Protein AF-A0A9N8WB80-F1 (afdb_monomer)

InterPro domains:
  IPR001650 Helicase, C-terminal domain-like [PF00271] (238-379)
  IPR001650 Helicase, C-terminal domain-like [PS51194] (239-421)
  IPR001650 Helicase, C-terminal domain-like [SM00490] (274-380)
  IPR002464 DNA/RNA helicase, ATP-dependent, DEAH-box type, conserved site [PS00690] (188-197)
  IPR004861 Atypical dual-specificity phosphatase Siw14-like [PF03162] (597-749)
  IPR007502 Helicase-associated domain [SM00847] (441-513)
  IPR020422 Dual specificity protein phosphatase domain [PS50054] (598-754)
  IPR027417 P-loop containing nucleoside triphosphate hydrolase [G3DSA:3.40.50.300] (56-128)
  IPR027417 P-loop containing nucleoside triphosphate hydrolase [G3DSA:3.40.50.300] (129-221)
  IPR027417 P-loop containing nucleoside triphosphate hydrolase [G3DSA:3.40.50.300] (222-401)
  IPR027417 P-loop containing nucleoside triphosphate hydrolase [SSF52540] (81-558)
  IPR029021 Protein-tyrosine phosphatase-like [G3DSA:3.90.190.10] (594-744)
  IPR029021 Protein-tyrosine phosphatase-like [SSF52799] (595-742)
  IPR042035 DEAH helicase, winged-helix domain [G3DSA:1.10.10.2130] (402-448)
  IPR048333 Helicase associated domain (HA2), winged-helix domain [PF04408] (442-470)

pLDDT: mean 77.5, std 18.44, range [23.45, 98.31]

Mean predicted aligned error: 19.96 Å

Solvent-accessible surface area (backbone atoms only — not comparable to full-atom values): 44789 Å² total; per-residue (Å²): 134,86,85,88,86,85,90,89,85,84,90,87,79,89,84,89,86,84,85,85,88,88,87,86,87,85,88,86,81,88,86,83,88,90,83,93,76,93,76,78,87,75,77,95,76,86,53,82,90,52,61,84,69,76,66,74,80,49,81,60,68,92,67,52,92,81,68,73,49,62,67,58,54,48,51,51,72,70,46,66,47,34,62,89,75,76,41,69,63,54,72,67,30,56,56,46,52,59,56,54,65,72,38,74,67,55,79,43,44,52,62,53,50,54,46,56,58,76,34,99,70,74,55,83,44,66,63,68,86,30,58,72,60,34,39,57,51,47,9,49,65,68,69,50,53,65,32,34,49,24,9,33,36,47,96,97,48,76,39,58,46,101,59,43,79,45,75,45,60,46,50,68,48,52,53,54,49,28,54,80,32,80,83,40,82,92,52,97,72,84,80,81,73,74,62,88,70,31,42,56,45,46,42,54,54,38,48,75,62,70,75,87,60,86,62,78,80,65,66,56,50,80,44,58,31,95,56,77,59,90,53,50,65,62,54,47,50,54,49,54,52,49,45,68,75,73,51,78,88,52,16,36,40,36,51,40,60,45,66,74,58,34,55,50,49,49,50,51,53,51,53,53,49,60,53,44,54,76,76,44,93,62,30,45,76,47,76,42,70,42,52,90,92,54,54,69,80,57,52,56,52,69,70,54,80,56,46,66,42,82,44,99,87,46,44,60,22,28,32,36,39,35,22,26,70,74,57,35,64,41,44,66,55,86,60,35,20,36,23,39,38,54,53,56,33,57,41,73,43,35,41,77,90,79,72,46,72,46,75,43,81,39,76,43,17,45,49,53,58,46,39,41,35,52,55,10,17,72,92,44,73,22,35,22,42,33,52,38,25,63,66,43,56,72,72,70,35,44,67,61,67,79,45,37,58,72,28,48,79,41,39,45,52,56,44,43,39,44,63,61,70,46,79,61,73,87,77,50,66,47,86,71,70,54,57,68,69,45,54,50,52,20,52,54,51,33,34,76,70,49,25,20,47,98,90,66,49,74,30,74,56,21,58,56,33,55,71,43,98,48,52,51,56,46,34,72,33,56,94,69,84,85,89,43,80,44,69,53,88,94,42,46,67,63,26,49,62,34,49,57,78,35,60,40,93,91,36,69,70,58,18,50,50,44,49,58,76,68,67,47,71,84,54,20,67,82,39,31,34,37,50,63,48,49,52,49,47,49,56,48,50,58,52,49,50,52,51,33,62,72,66,77,46,87,90,81,76,74,58,84,90,43,87,52,38,72,51,54,53,59,54,55,50,42,79,41,40,65,85,75,41,62,46,76,44,97,87,79,48,75,40,52,75,82,68,83,55,45,54,44,74,79,49,93,60,33,33,37,19,26,62,78,55,81,90,44,47,78,58,51,60,74,60,61,46,42,24,40,39,37,55,35,76,61,82,79,59,67,73,57,51,52,51,32,61,79,62,70,32,44,76,43,81,63,21,76,89,78,95,70,101,79,79,58,98,79,62,78,82,52,71,66,55,42,43,51,52,47,56,54,70,42,34,58,87,38,56,25,27,39,38,24,19,73,63,16,21,67,64,35,26,37,48,51,28,43,49,37,52,67,66,64,52,57,69,67,62,38,49,49,55,32,39,64,51,27,46,101,64,61,56,69,71,50,52,54,45,42,71,65,58,69,60,86,75,50,82,79,54,94,72,45,54,92,92,108

Radius of gyration: 34.64 Å; Cα contacts (8 Å, |Δi|>4): 1004; chains: 1; bounding box: 91×95×87 Å

Secondary structure (DSSP, 8-state):
-------------------------------------------TT--GGGGGG-----TTTT--TT---HHHHHHHHHSSEETTTTEEPPHHHHHHHHHHTTSHHHHTHHHHHHHHHH-S----------BTTHHHHHHHHHT--BTTTEEEEETTEEE--TT-SEEEE-HHHHHHHHTT-TT-TT-S----TTGGG--HHHHHHHHTT----------EEEEE-SS--S-HHHHHHHHHHHHHHHSPS-EEEEE-S-HHHHHHHHHHHHHHHHHHTTTS----EEEEEE-TTS-HHHHGGGGSPPPPPSSTTSPPPEEEEEE-GGGTSSB--TTEEEEEE-SEEEEEEEETTTTEEEEEEEEPPHHHHHHHHTTSSSSS-EEEEESS-HHHHHHTS-SSPPPGGGSS--HHHHHHHHHTT----SS---SSPPPHHHHHHHHHHHHHTTSB-TT-PBPHHHHHHHHSSS-HHHHHH-S-----B---GGGHHHHHHHHHTT--TT-HHHHHHHHHHT--HHHHHTTTB-HHHHHHHHHHHHHHHHHHHHTT-------TTSTTHHHHHHHHHHHHHTTS-EEE-TTS-EEETTT-S--EEEETTEEEES---GGGHHHHHHTT--EEEE--SSPPPHHHHHHHHHTT-EEEE-S--SS-TT--TTSPPPHHHHHHHHHHHT-GGG-SEEEE-TTSSHHHHHHHHHHHHHTT--HHHHHHHHHHHHGGG--HHHHHHHHH--GGGS---SS--TT-

Structure (mmCIF, N/CA/C/O backbone):
data_AF-A0A9N8WB80-F1
#
_entry.id   AF-A0A9N8WB80-F1
#
loop_
_atom_site.group_PDB
_atom_site.id
_atom_site.type_symbol
_atom_site.label_atom_id
_atom_site.label_alt_id
_atom_site.label_comp_id
_atom_site.label_asym_id
_atom_site.label_entity_id
_atom_site.label_seq_id
_atom_site.pdbx_PDB_ins_code
_atom_site.Cartn_x
_atom_site.Cartn_y
_atom_site.Cartn_z
_atom_site.occupancy
_atom_site.B_iso_or_equiv
_atom_site.auth_seq_id
_atom_site.auth_comp_id
_atom_site.auth_asym_id
_atom_site.auth_atom_id
_atom_site.pdbx_PDB_model_num
ATOM 1 N N . MET A 1 1 ? -34.650 8.072 -8.647 1.00 33.09 1 MET A N 1
ATOM 2 C CA . MET A 1 1 ? -33.832 7.498 -9.733 1.00 33.09 1 MET A CA 1
ATOM 3 C C . MET A 1 1 ? -34.695 7.455 -10.973 1.00 33.09 1 MET A C 1
ATOM 5 O O . MET A 1 1 ? -35.777 6.887 -10.904 1.00 33.09 1 MET A O 1
ATOM 9 N N . GLU A 1 2 ? -34.261 8.096 -12.054 1.00 24.20 2 GLU A N 1
ATOM 10 C CA . GLU A 1 2 ? -34.862 7.882 -13.374 1.00 24.20 2 GLU A CA 1
ATOM 11 C C . GLU A 1 2 ? -34.317 6.578 -13.963 1.00 24.20 2 GLU A C 1
ATOM 13 O O . GLU A 1 2 ? -33.147 6.247 -13.772 1.00 24.20 2 GLU A O 1
ATOM 18 N N . VAL A 1 3 ? -35.176 5.827 -14.650 1.00 26.92 3 VAL A N 1
ATOM 19 C CA . VAL A 1 3 ? -34.821 4.548 -15.273 1.00 26.92 3 VAL A CA 1
ATOM 20 C C . VAL A 1 3 ? -34.454 4.798 -16.731 1.00 26.92 3 VAL A C 1
ATOM 22 O O . VAL A 1 3 ? -35.298 5.223 -17.518 1.00 26.92 3 VAL A O 1
ATOM 25 N N . VAL A 1 4 ? -33.210 4.495 -17.105 1.00 28.88 4 VAL A N 1
ATOM 26 C CA . VAL A 1 4 ? -32.782 4.446 -18.510 1.00 28.88 4 VAL A CA 1
ATOM 27 C C . VAL A 1 4 ? -32.771 2.986 -18.958 1.00 28.88 4 VAL A C 1
ATOM 29 O O . VAL A 1 4 ? -31.752 2.309 -18.881 1.00 28.88 4 VAL A O 1
ATOM 32 N N . ASP A 1 5 ? -33.922 2.504 -19.426 1.00 31.73 5 ASP A N 1
ATOM 33 C CA . ASP A 1 5 ? -34.053 1.191 -20.066 1.00 31.73 5 ASP A CA 1
ATOM 34 C C . ASP A 1 5 ? -34.183 1.354 -21.586 1.00 31.73 5 ASP A C 1
ATOM 36 O O . ASP A 1 5 ? -35.222 1.781 -22.100 1.00 31.73 5 ASP A O 1
ATOM 40 N N . LYS A 1 6 ? -33.105 1.024 -22.307 1.00 29.72 6 LYS A N 1
ATOM 41 C CA . LYS A 1 6 ? -33.100 0.787 -23.757 1.00 29.72 6 LYS A CA 1
ATOM 42 C C . LYS A 1 6 ? -32.005 -0.212 -24.130 1.00 29.72 6 LYS A C 1
ATOM 44 O O . LYS A 1 6 ? -30.863 0.195 -24.321 1.00 29.72 6 LYS A O 1
ATOM 49 N N . ASN A 1 7 ? -32.366 -1.488 -24.307 1.00 28.83 7 ASN A N 1
ATOM 50 C CA . ASN A 1 7 ? -32.114 -2.254 -25.549 1.00 28.83 7 ASN A CA 1
ATOM 51 C C . ASN A 1 7 ? -32.386 -3.766 -25.388 1.00 28.83 7 ASN A C 1
ATOM 53 O O . ASN A 1 7 ? -31.471 -4.566 -25.213 1.00 28.83 7 ASN A O 1
ATOM 57 N N . LYS A 1 8 ? -33.641 -4.189 -25.591 1.00 28.98 8 LYS A N 1
ATOM 58 C CA . LYS A 1 8 ? -33.977 -5.571 -25.989 1.00 28.98 8 LYS A CA 1
ATOM 59 C C . LYS A 1 8 ? -35.061 -5.573 -27.067 1.00 28.98 8 LYS A C 1
ATOM 61 O O . LYS A 1 8 ? -36.247 -5.606 -26.756 1.00 28.98 8 LYS A O 1
ATOM 66 N N . LYS A 1 9 ? -34.640 -5.534 -28.338 1.00 29.58 9 LYS A N 1
ATOM 67 C CA . LYS A 1 9 ? -35.410 -5.999 -29.511 1.00 29.58 9 LYS A CA 1
ATOM 68 C C . LYS A 1 9 ? -34.571 -5.914 -30.790 1.00 29.58 9 LYS A C 1
ATOM 70 O O . LYS A 1 9 ? -34.437 -4.834 -31.359 1.00 29.58 9 LYS A O 1
ATOM 75 N N . ARG A 1 10 ? -34.075 -7.060 -31.265 1.00 27.55 10 ARG A N 1
ATOM 76 C CA . ARG A 1 10 ? -33.913 -7.387 -32.694 1.00 27.55 10 ARG A CA 1
ATOM 77 C C . ARG A 1 10 ? -33.537 -8.860 -32.870 1.00 27.55 10 ARG A C 1
ATOM 79 O O . ARG A 1 10 ? -32.869 -9.425 -32.014 1.00 27.55 10 ARG A O 1
ATOM 86 N N . ASN A 1 11 ? -33.963 -9.409 -34.006 1.00 27.09 11 ASN A N 1
ATOM 87 C CA . ASN A 1 11 ? -33.582 -10.702 -34.579 1.00 27.09 11 ASN A CA 1
ATOM 88 C C . ASN A 1 11 ? -34.155 -11.953 -33.887 1.00 27.09 11 ASN A C 1
ATOM 90 O O . ASN A 1 11 ? -33.445 -12.727 -33.254 1.00 27.09 11 ASN A O 1
ATOM 94 N N . ALA A 1 12 ? -35.443 -12.186 -34.136 1.00 24.58 12 ALA A N 1
ATOM 95 C CA . ALA A 1 12 ? -35.989 -13.529 -34.288 1.00 24.58 12 ALA A CA 1
ATOM 96 C C . ALA A 1 12 ? -36.816 -13.545 -35.583 1.00 24.58 12 ALA A C 1
ATOM 98 O O . ALA A 1 12 ? -37.873 -12.924 -35.612 1.00 24.58 12 ALA A O 1
ATOM 99 N N . GLU A 1 13 ? -36.311 -14.186 -36.643 1.00 27.61 13 GLU A N 1
ATOM 100 C CA . GLU A 1 13 ? -37.091 -14.609 -37.819 1.00 27.61 13 GLU A CA 1
ATOM 101 C C . GLU A 1 13 ? -36.256 -15.546 -38.718 1.00 27.61 13 GLU A C 1
ATOM 103 O O . GLU A 1 13 ? -35.090 -15.254 -38.979 1.00 27.61 13 GLU A O 1
ATOM 108 N N . ASN A 1 14 ? -36.897 -16.616 -39.216 1.00 26.03 14 ASN A N 1
ATOM 109 C CA . ASN A 1 14 ? -36.456 -17.573 -40.256 1.00 26.03 14 ASN A CA 1
ATOM 110 C C . ASN A 1 14 ? -35.240 -18.463 -39.878 1.00 26.03 14 ASN A C 1
ATOM 112 O O . ASN A 1 14 ? -34.135 -17.974 -39.681 1.00 26.03 14 ASN A O 1
ATOM 116 N N . TYR A 1 15 ? -35.349 -19.792 -39.766 1.00 24.73 15 TYR A N 1
ATOM 117 C CA . TYR A 1 15 ? -35.899 -20.738 -40.750 1.00 24.73 15 TYR A CA 1
ATOM 118 C C . TYR A 1 15 ? -36.398 -22.046 -40.094 1.00 24.73 15 TYR A C 1
ATOM 120 O O . TYR A 1 15 ? -35.689 -22.633 -39.278 1.00 24.73 15 TYR A O 1
ATOM 128 N N . GLU A 1 16 ? -37.549 -22.557 -40.540 1.00 25.34 16 GLU A N 1
ATOM 129 C CA . GLU A 1 16 ? -37.869 -23.996 -40.526 1.00 25.34 16 GLU A CA 1
ATOM 130 C C . GLU A 1 16 ? -37.507 -24.589 -4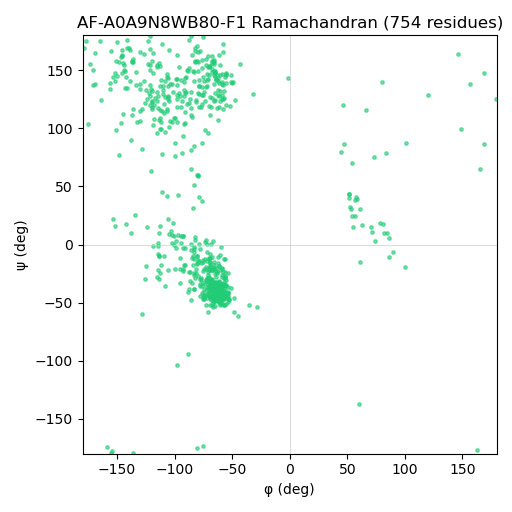1.901 1.00 25.34 16 GLU A C 1
ATOM 132 O O . GLU A 1 16 ? -37.745 -23.909 -42.898 1.00 25.34 16 GLU A O 1
ATOM 137 N N . ASP A 1 17 ? -36.956 -25.813 -41.965 1.00 26.95 17 ASP A N 1
ATOM 138 C CA . ASP A 1 17 ? -37.511 -26.956 -42.735 1.00 26.95 17 ASP A CA 1
ATOM 139 C C . ASP A 1 17 ? -36.653 -28.247 -42.568 1.00 26.95 17 ASP A C 1
ATOM 141 O O . ASP A 1 17 ? -35.505 -28.208 -42.122 1.00 26.95 17 ASP A O 1
ATOM 145 N N . SER A 1 18 ? -37.187 -29.382 -43.036 1.00 25.53 18 SER A N 1
ATOM 146 C CA . SER A 1 18 ? -36.538 -30.667 -43.373 1.00 25.53 18 SER A CA 1
ATOM 147 C C . SER A 1 18 ? -36.254 -31.695 -42.258 1.00 25.53 18 SER A C 1
ATOM 149 O O . SER A 1 18 ? -35.142 -31.947 -41.805 1.00 25.53 18 SER A O 1
ATOM 151 N N . THR A 1 19 ? -37.340 -32.380 -41.906 1.00 26.09 19 THR A N 1
ATOM 152 C CA . THR A 1 19 ? -37.487 -33.842 -41.749 1.00 26.09 19 THR A CA 1
ATOM 153 C C . THR A 1 19 ? -36.302 -34.802 -42.035 1.00 26.09 19 THR A C 1
ATOM 155 O O . THR A 1 19 ? -35.694 -34.762 -43.101 1.00 26.09 19 THR A O 1
ATOM 158 N N . ASP A 1 20 ? -36.247 -35.858 -41.204 1.00 26.88 20 ASP A N 1
ATOM 159 C CA . ASP A 1 20 ? -36.313 -37.301 -41.564 1.00 26.88 20 ASP A CA 1
ATOM 160 C C . ASP A 1 20 ? -35.131 -38.251 -41.208 1.00 26.88 20 ASP A C 1
ATOM 162 O O . ASP A 1 20 ? -33.982 -38.069 -41.592 1.00 26.88 20 ASP A O 1
ATOM 166 N N . LYS A 1 21 ? -35.510 -39.361 -40.547 1.00 26.19 21 LYS A N 1
ATOM 167 C CA . LYS A 1 21 ? -34.873 -40.701 -40.451 1.00 26.19 21 LYS A CA 1
ATOM 168 C C . LYS A 1 21 ? -33.362 -40.855 -40.176 1.00 26.19 21 LYS A C 1
ATOM 170 O O . LYS A 1 21 ? -32.537 -40.797 -41.085 1.00 26.19 21 LYS A O 1
ATOM 175 N N . ARG A 1 22 ? -33.077 -41.533 -39.051 1.00 26.20 22 ARG A N 1
ATOM 176 C CA . ARG A 1 22 ? -32.617 -42.943 -39.105 1.00 26.20 22 ARG A CA 1
ATOM 177 C C . ARG A 1 22 ? -32.988 -43.743 -37.853 1.00 26.20 22 ARG A C 1
ATOM 179 O O . ARG A 1 22 ? -32.952 -43.239 -36.740 1.00 26.20 22 ARG A O 1
ATOM 186 N N . SER A 1 23 ? -33.376 -44.993 -38.084 1.00 25.61 23 SER A N 1
ATOM 187 C CA . SER A 1 23 ? -33.877 -45.962 -37.106 1.00 25.61 23 SER A CA 1
ATOM 188 C C . SER A 1 23 ? -32.850 -47.054 -36.809 1.00 25.61 23 SER A C 1
ATOM 190 O O . SER A 1 23 ? -32.170 -47.487 -37.737 1.00 25.61 23 SER A O 1
ATOM 192 N N . ASN A 1 24 ? -32.815 -47.504 -35.551 1.00 25.25 24 ASN A N 1
ATOM 193 C CA . ASN A 1 24 ? -32.467 -48.835 -35.007 1.00 25.25 24 ASN A CA 1
ATOM 194 C C . ASN A 1 24 ? -32.023 -48.608 -33.543 1.00 25.25 24 ASN A C 1
ATOM 196 O O . ASN A 1 24 ? -31.354 -47.621 -33.266 1.00 25.25 24 ASN A O 1
ATOM 200 N N . GLU A 1 25 ? -32.389 -49.405 -32.541 1.00 25.52 25 GLU A N 1
ATOM 201 C CA . GLU A 1 25 ? -32.952 -50.761 -32.532 1.00 25.52 25 GLU A CA 1
ATOM 202 C C . GLU A 1 25 ? -33.992 -50.914 -31.407 1.00 25.52 25 GLU A C 1
ATOM 204 O O . GLU A 1 25 ? -33.882 -50.298 -30.347 1.00 25.52 25 GLU A O 1
ATOM 209 N N . SER A 1 26 ? -34.994 -51.770 -31.615 1.00 24.38 26 SER A N 1
ATOM 210 C CA . SER A 1 26 ? -35.949 -52.190 -30.587 1.00 24.38 26 SER A CA 1
ATOM 211 C C . SER A 1 26 ? -35.908 -53.711 -30.447 1.00 24.38 26 SER A C 1
ATOM 213 O O . SER A 1 26 ? -36.007 -54.423 -31.444 1.00 24.38 26 SER A O 1
ATOM 215 N N . GLY A 1 27 ? -35.781 -54.238 -29.222 1.00 25.23 27 GLY A N 1
ATOM 216 C CA . GLY A 1 27 ? -35.804 -55.695 -29.067 1.00 25.23 27 GLY A CA 1
ATOM 217 C C . GLY A 1 27 ? -35.328 -56.302 -27.751 1.00 25.23 27 GLY A C 1
ATOM 218 O O . GLY A 1 27 ? -34.404 -57.101 -27.776 1.00 25.23 27 GLY A O 1
ATOM 219 N N . LEU A 1 28 ? -36.026 -56.052 -26.638 1.00 24.36 28 LEU A N 1
ATOM 220 C CA . LEU A 1 28 ? -36.407 -57.144 -25.727 1.00 24.36 28 LEU A CA 1
ATOM 221 C C . LEU A 1 28 ? -37.635 -56.730 -24.899 1.00 24.36 28 LEU A C 1
ATOM 223 O O . LEU A 1 28 ? -37.712 -55.608 -24.405 1.00 24.36 28 LEU A O 1
ATOM 227 N N . LEU A 1 29 ? -38.630 -57.614 -24.796 1.00 25.58 29 LEU A N 1
ATOM 228 C CA . LEU A 1 29 ? -39.949 -57.312 -24.227 1.00 25.58 29 LEU A CA 1
ATOM 229 C C . LEU A 1 29 ? -40.533 -58.588 -23.594 1.00 25.58 29 LEU A C 1
ATOM 231 O O . LEU A 1 29 ? -40.400 -59.657 -24.188 1.00 25.58 29 LEU A O 1
ATOM 235 N N . LYS A 1 30 ? -41.276 -58.430 -22.482 1.00 26.89 30 LYS A N 1
ATOM 236 C CA . LYS A 1 30 ? -41.971 -59.466 -21.667 1.00 26.89 30 LYS A CA 1
ATOM 237 C C . LYS A 1 30 ? -41.018 -60.210 -20.708 1.00 26.89 30 LYS A C 1
ATOM 239 O O . LYS A 1 30 ? -39.894 -60.503 -21.084 1.00 26.89 30 LYS A O 1
ATOM 244 N N . SER A 1 31 ? -41.378 -60.531 -19.462 1.00 24.33 31 SER A N 1
ATOM 245 C CA . SER A 1 31 ? -42.660 -60.513 -18.713 1.00 24.33 31 SER A CA 1
ATOM 246 C C . SER A 1 31 ? -42.386 -60.157 -17.222 1.00 24.33 31 SER A C 1
ATOM 248 O O . SER A 1 31 ? -41.225 -60.148 -16.835 1.00 24.33 31 SER A O 1
ATOM 250 N N . ASN A 1 32 ? -43.305 -59.824 -16.302 1.00 23.45 32 ASN A N 1
ATOM 251 C CA . ASN A 1 32 ? -44.736 -60.112 -16.098 1.00 23.45 32 ASN A CA 1
ATOM 252 C C . ASN A 1 32 ? -45.476 -58.906 -15.463 1.00 23.45 32 ASN A C 1
ATOM 254 O O . ASN A 1 32 ? -44.851 -58.034 -14.864 1.00 23.45 32 ASN A O 1
ATOM 258 N N . GLN A 1 33 ? -46.812 -58.900 -15.544 1.00 25.27 33 GLN A N 1
ATOM 259 C CA . GLN A 1 33 ? -47.696 -58.050 -14.726 1.00 25.27 33 GLN A CA 1
ATOM 260 C C . GLN A 1 33 ? -48.046 -58.724 -13.376 1.00 25.27 33 GLN A C 1
ATOM 262 O O . GLN A 1 33 ? -47.715 -59.885 -13.174 1.00 25.27 33 GLN A O 1
ATOM 267 N N . GLU A 1 34 ? -48.787 -57.983 -12.534 1.00 26.69 34 GLU A N 1
ATOM 268 C CA . GLU A 1 34 ? -49.535 -58.388 -11.316 1.00 26.69 34 GLU A CA 1
ATOM 269 C C . GLU A 1 34 ? -48.891 -58.109 -9.941 1.00 26.69 34 GLU A C 1
ATOM 271 O O . GLU A 1 34 ? -48.286 -58.969 -9.314 1.00 26.69 34 GLU A O 1
ATOM 276 N N . HIS A 1 35 ? -49.118 -56.903 -9.399 1.00 26.08 35 HIS A N 1
ATOM 277 C CA . HIS A 1 35 ? -50.126 -56.706 -8.337 1.00 26.08 35 HIS A CA 1
ATOM 278 C C . HIS A 1 35 ? -50.195 -55.246 -7.853 1.00 26.08 35 HIS A C 1
ATOM 280 O O . HIS A 1 35 ? -49.227 -54.668 -7.365 1.00 26.08 35 HIS A O 1
ATOM 286 N N . SER A 1 36 ? -51.399 -54.674 -7.900 1.00 28.56 36 SER A N 1
ATOM 287 C CA . SER A 1 36 ? -51.760 -53.489 -7.119 1.00 28.56 36 SER A CA 1
ATOM 288 C C . SER A 1 36 ? -52.121 -53.904 -5.692 1.00 28.56 36 SER A C 1
ATOM 290 O O . SER A 1 36 ? -53.050 -54.690 -5.524 1.00 28.56 36 SER A O 1
ATOM 292 N N . SER A 1 37 ? -51.462 -53.334 -4.676 1.00 25.30 37 SER A N 1
ATOM 293 C CA . SER A 1 37 ? -52.105 -53.031 -3.385 1.00 25.30 37 SER A CA 1
ATOM 294 C C . SER A 1 37 ? -51.225 -52.179 -2.465 1.00 25.30 37 SER A C 1
ATOM 296 O O . SER A 1 37 ? -50.041 -52.451 -2.283 1.00 25.30 37 SER A O 1
ATOM 298 N N . LYS A 1 38 ? -51.865 -51.194 -1.828 1.00 36.12 38 LYS A N 1
ATOM 299 C CA . LYS A 1 38 ? -51.397 -50.371 -0.699 1.00 36.12 38 LYS A CA 1
ATOM 300 C C . LYS A 1 38 ? -50.439 -51.109 0.260 1.00 36.12 38 LYS A C 1
ATOM 302 O O . LYS A 1 38 ? -50.818 -52.128 0.831 1.00 36.12 38 LYS A O 1
ATOM 307 N N . ARG A 1 39 ? -49.284 -50.510 0.575 1.00 28.06 39 ARG A N 1
ATOM 308 C CA . ARG A 1 39 ? -48.568 -50.756 1.841 1.00 28.06 39 ARG A CA 1
ATOM 309 C C . ARG A 1 39 ? -48.390 -49.450 2.607 1.00 28.06 39 ARG A C 1
ATOM 311 O O . ARG A 1 39 ? -48.162 -48.399 2.018 1.00 28.06 39 ARG A O 1
ATOM 318 N N . GLN A 1 40 ? -48.614 -49.534 3.915 1.00 28.50 40 GLN A N 1
ATOM 319 C CA . GLN A 1 40 ? -48.755 -48.386 4.805 1.00 28.50 40 GLN A CA 1
ATOM 320 C C . GLN A 1 40 ? -47.449 -47.608 4.967 1.00 28.50 40 GLN A C 1
ATOM 322 O O . GLN A 1 40 ? -46.357 -48.175 4.969 1.00 28.50 40 GLN A O 1
ATOM 327 N N . ARG A 1 41 ? -47.596 -46.305 5.213 1.00 30.44 41 ARG A N 1
ATOM 328 C CA . ARG A 1 41 ? -46.581 -45.500 5.891 1.00 30.44 41 ARG A CA 1
ATOM 329 C C . ARG A 1 41 ? -46.425 -46.092 7.297 1.00 30.44 41 ARG A C 1
ATOM 331 O O . ARG A 1 41 ? -47.342 -45.974 8.103 1.00 30.44 41 ARG A O 1
ATOM 338 N N . VAL A 1 42 ? -45.319 -46.780 7.562 1.00 31.08 42 VAL A N 1
ATOM 339 C CA . VAL A 1 42 ? -44.960 -47.187 8.926 1.00 31.08 42 VAL A CA 1
ATOM 340 C C . VAL A 1 42 ? -44.370 -45.959 9.606 1.00 31.08 42 VAL A C 1
ATOM 342 O O . VAL A 1 42 ? -43.368 -45.419 9.135 1.00 31.08 42 VAL A O 1
ATOM 345 N N . GLU A 1 43 ? -45.005 -45.486 10.676 1.00 31.89 43 GLU A N 1
ATOM 346 C CA . GLU A 1 43 ? -44.421 -44.445 11.519 1.00 31.89 43 GLU A CA 1
ATOM 347 C C . GLU A 1 43 ? -43.202 -45.019 12.247 1.00 31.89 43 GLU A C 1
ATOM 349 O O . GLU A 1 43 ? -43.262 -46.069 12.887 1.00 31.89 43 GLU A O 1
ATOM 354 N N . VAL A 1 44 ? -42.057 -44.349 12.104 1.00 37.16 44 VAL A N 1
ATOM 355 C CA . VAL A 1 44 ? -40.784 -44.785 12.694 1.00 37.16 44 VAL A CA 1
ATOM 356 C C . VAL A 1 44 ? -40.696 -44.261 14.130 1.00 37.16 44 VAL A C 1
ATOM 358 O O . VAL A 1 44 ? -39.870 -43.405 14.441 1.00 37.16 44 VAL A O 1
ATOM 361 N N . THR A 1 45 ? -41.587 -44.748 14.994 1.00 37.00 45 THR A N 1
ATOM 362 C CA . THR A 1 45 ? -41.635 -44.397 16.426 1.00 37.00 45 THR A CA 1
ATOM 363 C C . THR A 1 45 ? -41.306 -45.574 17.345 1.00 37.00 45 THR A C 1
ATOM 365 O O . THR A 1 45 ? -40.669 -45.359 18.372 1.00 37.00 45 THR A O 1
ATOM 368 N N . ASP A 1 46 ? -41.604 -46.816 16.943 1.00 40.16 46 ASP A N 1
ATOM 369 C CA . ASP A 1 46 ? -41.553 -47.988 17.836 1.00 40.16 46 ASP A CA 1
ATOM 370 C C . ASP A 1 46 ? -40.418 -48.985 17.519 1.00 40.16 46 ASP A C 1
ATOM 372 O O . ASP A 1 46 ? -40.617 -50.200 17.499 1.00 40.16 46 ASP A O 1
ATOM 376 N N . ASN A 1 47 ? -39.193 -48.496 17.276 1.00 42.56 47 ASN A N 1
ATOM 377 C CA . ASN A 1 47 ? -38.002 -49.359 17.222 1.00 42.56 47 ASN A CA 1
ATOM 378 C C . ASN A 1 47 ? -37.055 -49.084 18.410 1.00 42.56 47 ASN A C 1
ATOM 380 O O . ASN A 1 47 ? -36.244 -48.154 18.335 1.00 42.56 47 ASN A O 1
ATOM 384 N N . PRO A 1 48 ? -37.088 -49.904 19.482 1.00 45.28 48 PRO A N 1
ATOM 385 C CA . PRO A 1 48 ? -36.287 -49.669 20.685 1.00 45.28 48 PRO A CA 1
ATOM 386 C C . PRO A 1 48 ? -34.769 -49.780 20.461 1.00 45.28 48 PRO A C 1
ATOM 388 O O . PRO A 1 48 ? -34.009 -49.198 21.229 1.00 45.28 48 PRO A O 1
ATOM 391 N N . TYR A 1 49 ? -34.306 -50.432 19.385 1.00 42.34 49 TYR A N 1
ATOM 392 C CA . TYR A 1 49 ? -32.879 -50.480 19.024 1.00 42.34 49 TYR A CA 1
ATOM 393 C C . TYR A 1 49 ? -32.382 -49.221 18.290 1.00 42.34 49 TYR A C 1
ATOM 395 O O . TYR A 1 49 ? -31.176 -49.048 18.112 1.00 42.34 49 TYR A O 1
ATOM 403 N N . LEU A 1 50 ? -33.281 -48.317 17.878 1.00 42.44 50 LEU A N 1
ATOM 404 C CA . LEU A 1 50 ? -32.937 -47.025 17.267 1.00 42.44 50 LEU A CA 1
ATOM 405 C C . LEU A 1 50 ? -33.073 -45.836 18.233 1.00 42.44 50 LEU A C 1
ATOM 407 O O . LEU A 1 50 ? -32.767 -44.711 17.840 1.00 42.44 50 LEU A O 1
ATOM 411 N N . ALA A 1 51 ? -33.454 -46.063 19.496 1.00 36.84 51 ALA A N 1
ATOM 412 C CA . ALA A 1 51 ? -33.583 -45.008 20.508 1.00 36.84 51 ALA A CA 1
ATOM 413 C C . ALA A 1 51 ? -32.281 -44.200 20.697 1.00 36.84 51 ALA A C 1
ATOM 415 O O . ALA A 1 51 ? -32.311 -42.982 20.851 1.00 36.84 51 ALA A O 1
ATOM 416 N N . HIS A 1 52 ? -31.122 -44.854 20.573 1.00 40.84 52 HIS A N 1
ATOM 417 C CA . HIS A 1 52 ? -29.800 -44.216 20.653 1.00 40.84 52 HIS A CA 1
ATOM 418 C C . HIS A 1 52 ? -29.448 -43.345 19.433 1.00 40.84 52 HIS A C 1
ATOM 420 O O . HIS A 1 52 ? -28.409 -42.692 19.432 1.00 40.84 52 HIS A O 1
ATOM 426 N N . ARG A 1 53 ? -30.278 -43.339 18.379 1.00 36.69 53 ARG A N 1
ATOM 427 C CA . ARG A 1 53 ? -30.070 -42.540 17.160 1.00 36.69 53 ARG A CA 1
ATOM 428 C C . ARG A 1 53 ? -30.807 -41.194 17.190 1.00 36.69 53 ARG A C 1
ATOM 430 O O . ARG A 1 53 ? -30.670 -40.420 16.251 1.00 36.69 53 ARG A O 1
ATOM 437 N N . GLN A 1 54 ? -31.514 -40.870 18.278 1.00 38.09 54 GLN A N 1
ATOM 438 C CA . GLN A 1 54 ? -31.993 -39.508 18.572 1.00 38.09 54 GLN A CA 1
ATOM 439 C C . GLN A 1 54 ? -30.875 -38.615 19.154 1.00 38.09 54 GLN A C 1
ATOM 441 O O . GLN A 1 54 ? -31.093 -37.849 20.089 1.00 38.09 54 GLN A O 1
ATOM 446 N N . LEU A 1 55 ? -29.656 -38.720 18.619 1.00 40.50 55 LEU A N 1
ATOM 447 C CA . LEU A 1 55 ? -28.532 -37.883 19.030 1.00 40.50 55 LEU A CA 1
ATOM 448 C C . LEU A 1 55 ? -28.569 -36.563 18.259 1.00 40.50 55 LEU A C 1
ATOM 450 O O . LEU A 1 55 ? -28.292 -36.540 17.065 1.00 40.50 55 LEU A O 1
ATOM 454 N N . ASN A 1 56 ? -28.896 -35.490 18.981 1.00 44.41 56 ASN A N 1
ATOM 455 C CA . ASN A 1 56 ? -28.715 -34.085 18.612 1.00 44.41 56 ASN A CA 1
ATOM 456 C C . ASN A 1 56 ? -29.127 -33.726 17.176 1.00 44.41 56 ASN A C 1
ATOM 458 O O . ASN A 1 56 ? -28.276 -33.505 16.316 1.00 44.41 56 ASN A O 1
ATOM 462 N N . LYS A 1 57 ? -30.438 -33.561 16.952 1.00 51.28 57 LYS A N 1
ATOM 463 C CA . LYS A 1 57 ? -30.894 -32.719 15.839 1.00 51.28 57 LYS A CA 1
ATOM 464 C C . LYS A 1 57 ? -30.311 -31.318 16.012 1.00 51.28 57 LYS A C 1
ATOM 466 O O . LYS A 1 57 ? -30.490 -30.732 17.083 1.00 51.28 57 LYS A O 1
ATOM 471 N N . SER A 1 58 ? -29.631 -30.785 14.998 1.00 63.50 58 SER A N 1
ATOM 472 C CA . SER A 1 58 ? -29.187 -29.390 15.046 1.00 63.50 58 SER A CA 1
ATOM 473 C C . SER A 1 58 ? -30.420 -28.477 15.063 1.00 63.50 58 SER A C 1
ATOM 475 O O . SER A 1 58 ? -31.417 -28.794 14.407 1.00 63.50 58 SER A O 1
ATOM 477 N N . PRO A 1 59 ? -30.380 -27.304 15.724 1.00 66.88 59 PRO A N 1
ATOM 478 C CA . PRO A 1 59 ? -31.416 -26.283 15.560 1.00 66.88 59 PRO A CA 1
ATOM 479 C C . PRO A 1 59 ? -31.607 -25.809 14.102 1.00 66.88 59 PRO A C 1
ATOM 481 O O . PRO A 1 59 ? -32.598 -25.144 13.811 1.00 66.88 59 PRO A O 1
ATOM 484 N N . LEU A 1 60 ? -30.681 -26.154 13.194 1.00 76.50 60 LEU A N 1
ATOM 485 C CA . LEU A 1 60 ? -30.729 -25.866 11.754 1.00 76.50 60 LEU A CA 1
ATOM 486 C C . LEU A 1 60 ? -31.222 -27.055 10.897 1.00 76.50 60 LEU A C 1
ATOM 488 O O . LEU A 1 60 ? -31.240 -26.960 9.667 1.00 76.50 60 LEU A O 1
ATOM 492 N N . ASP A 1 61 ? -31.604 -28.185 11.506 1.00 69.94 61 ASP A N 1
ATOM 493 C CA . ASP A 1 61 ? -32.020 -29.390 10.777 1.00 69.94 61 ASP A CA 1
ATOM 494 C C . ASP A 1 61 ? -33.216 -29.117 9.846 1.00 69.94 61 ASP A C 1
ATOM 496 O O . ASP A 1 61 ? -34.288 -28.676 10.267 1.00 69.94 61 ASP A O 1
ATOM 500 N N . GLY A 1 62 ? -33.048 -29.448 8.563 1.00 69.62 62 GLY A N 1
ATOM 501 C CA . GLY A 1 62 ? -34.071 -29.264 7.528 1.00 69.62 62 GLY A CA 1
ATOM 502 C C . GLY A 1 62 ? -34.083 -27.880 6.870 1.00 69.62 62 GLY A C 1
ATOM 503 O O . GLY A 1 62 ? -34.975 -27.610 6.065 1.00 69.62 62 GLY A O 1
ATOM 504 N N . TRP A 1 63 ? -33.122 -27.007 7.183 1.00 78.94 63 TRP A N 1
ATOM 505 C CA . TRP A 1 63 ? -32.926 -25.745 6.467 1.00 78.94 63 TRP A CA 1
ATOM 506 C C . TRP A 1 63 ? -31.994 -25.958 5.267 1.00 78.94 63 TRP A C 1
ATOM 508 O O . TRP A 1 63 ? -31.110 -26.813 5.296 1.00 78.94 63 TRP A O 1
ATOM 518 N N . PHE A 1 64 ? -32.187 -25.174 4.205 1.00 70.69 64 PHE A N 1
ATOM 519 C CA . PHE A 1 64 ? -31.433 -25.304 2.957 1.00 70.69 64 PHE A CA 1
ATOM 520 C C . PHE A 1 64 ? -30.676 -24.003 2.646 1.00 70.69 64 PHE A C 1
ATOM 522 O O . PHE A 1 64 ? -31.289 -22.931 2.708 1.00 70.69 64 PHE A O 1
ATOM 529 N N . PRO A 1 65 ? -29.381 -24.069 2.275 1.00 64.44 65 PRO A N 1
ATOM 530 C CA . PRO A 1 65 ? -28.642 -22.912 1.774 1.00 64.44 65 PRO A CA 1
ATOM 531 C C . PRO A 1 65 ? -29.394 -22.210 0.635 1.00 64.44 65 PRO A C 1
ATOM 533 O O . PRO A 1 65 ? -30.021 -22.864 -0.200 1.00 64.44 65 PRO A O 1
ATOM 536 N N . GLY A 1 66 ? -29.373 -20.876 0.631 1.00 63.66 66 GLY A N 1
ATOM 537 C CA . GLY A 1 66 ? -30.087 -20.059 -0.355 1.00 63.66 66 GLY A CA 1
ATOM 538 C C . GLY A 1 66 ? -31.619 -20.029 -0.215 1.00 63.66 66 GLY A C 1
ATOM 539 O O . GLY A 1 66 ? -32.298 -19.592 -1.140 1.00 63.66 66 GLY A O 1
ATOM 540 N N . ARG A 1 67 ? -32.192 -20.543 0.888 1.00 74.12 67 ARG A N 1
ATOM 541 C CA . ARG A 1 67 ? -33.653 -20.551 1.140 1.00 74.12 67 ARG A CA 1
ATOM 542 C C . ARG A 1 67 ? -34.052 -20.199 2.579 1.00 74.12 67 ARG A C 1
ATOM 544 O O . ARG A 1 67 ? -35.210 -20.373 2.955 1.00 74.12 67 ARG A O 1
ATOM 551 N N . THR A 1 68 ? -33.110 -19.735 3.398 1.00 79.75 68 THR A N 1
ATOM 552 C CA . THR A 1 68 ? -33.343 -19.442 4.821 1.00 79.75 68 THR A CA 1
ATOM 553 C C . THR A 1 68 ? -33.877 -18.025 5.001 1.00 79.75 68 THR A C 1
ATOM 555 O O . THR A 1 68 ? -33.252 -17.055 4.584 1.00 79.75 68 THR A O 1
ATOM 558 N N . THR A 1 69 ? -35.021 -17.886 5.666 1.00 84.44 69 THR A N 1
ATOM 559 C CA . THR A 1 69 ? -35.637 -16.580 5.944 1.00 84.44 69 THR A CA 1
ATOM 560 C C . THR A 1 69 ? -35.036 -15.890 7.173 1.00 84.44 69 THR A C 1
ATOM 562 O O . THR A 1 69 ? -34.515 -16.536 8.087 1.00 84.44 69 THR A O 1
ATOM 565 N N . ALA A 1 70 ? -35.181 -14.562 7.247 1.00 81.31 70 ALA A N 1
ATOM 566 C CA . ALA A 1 70 ? -34.775 -13.780 8.418 1.00 81.31 70 ALA A CA 1
ATOM 567 C C . ALA A 1 70 ? -35.465 -14.241 9.722 1.00 81.31 70 ALA A C 1
ATOM 569 O O . ALA A 1 70 ? -34.839 -14.209 10.778 1.00 81.31 70 ALA A O 1
ATOM 570 N N . GLU A 1 71 ? -36.720 -14.704 9.656 1.00 82.88 71 GLU A N 1
ATOM 571 C CA . GLU A 1 71 ? -37.457 -15.186 10.834 1.00 82.88 71 GLU A CA 1
ATOM 572 C C . GLU A 1 71 ? -36.972 -16.564 11.301 1.00 82.88 71 GLU A C 1
ATOM 574 O O . GLU A 1 71 ? -36.814 -16.774 12.501 1.00 82.88 71 GLU A O 1
ATOM 579 N N . GLN A 1 72 ? -36.642 -17.477 10.378 1.00 83.50 72 GLN A N 1
ATOM 580 C CA . GLN A 1 72 ? -35.954 -18.723 10.740 1.00 83.50 72 GLN A CA 1
ATOM 581 C C . GLN A 1 72 ? -34.641 -18.409 11.460 1.00 83.50 72 GLN A C 1
ATOM 583 O O . GLN A 1 72 ? -34.442 -18.854 12.588 1.00 83.50 72 GLN A O 1
ATOM 588 N N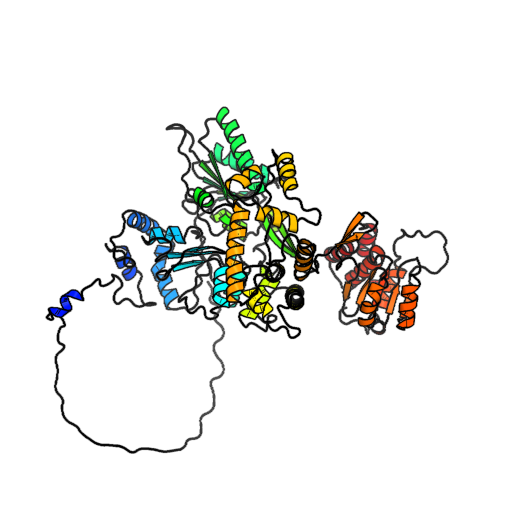 . ALA A 1 73 ? -33.788 -17.564 10.872 1.00 83.94 73 ALA A N 1
ATOM 589 C CA . ALA A 1 73 ? -32.524 -17.181 11.496 1.00 83.94 73 ALA A CA 1
ATOM 590 C C . ALA A 1 73 ? -32.717 -16.536 12.886 1.00 83.94 73 ALA A C 1
ATOM 592 O O . ALA A 1 73 ? -31.971 -16.853 13.813 1.00 83.94 73 ALA A O 1
ATOM 593 N N . ARG A 1 74 ? -33.765 -15.718 13.070 1.00 84.94 74 ARG A N 1
ATOM 594 C CA . ARG A 1 74 ? -34.137 -15.150 14.375 1.00 84.94 74 ARG A CA 1
ATOM 595 C C . ARG A 1 74 ? -34.490 -16.226 15.408 1.00 84.94 74 ARG A C 1
ATOM 597 O O . ARG A 1 74 ? -34.067 -16.107 16.552 1.00 84.94 74 ARG A O 1
ATOM 604 N N . ILE A 1 75 ? -35.204 -17.286 15.016 1.00 85.25 75 ILE A N 1
ATOM 605 C CA . ILE A 1 75 ? -35.533 -18.422 15.897 1.00 85.25 75 ILE A CA 1
ATOM 606 C C . ILE A 1 75 ? -34.261 -19.149 16.367 1.00 85.25 75 ILE A C 1
ATOM 608 O O . ILE A 1 75 ? -34.163 -19.484 17.547 1.00 85.25 75 ILE A O 1
ATOM 612 N N . ALA A 1 76 ? -33.268 -19.352 15.492 1.00 85.69 76 ALA A N 1
ATOM 613 C CA . ALA A 1 76 ? -31.994 -19.968 15.889 1.00 85.69 76 ALA A CA 1
ATOM 614 C C . ALA A 1 76 ? -31.135 -19.062 16.793 1.00 85.69 76 ALA A C 1
ATOM 616 O O . ALA A 1 76 ? -30.487 -19.563 17.707 1.00 85.69 76 ALA A O 1
ATOM 617 N N . GLU A 1 77 ? -31.150 -17.743 16.581 1.00 89.12 77 GLU A N 1
ATOM 618 C CA . GLU A 1 77 ? -30.472 -16.766 17.454 1.00 89.12 77 GLU A CA 1
ATOM 619 C C . GLU A 1 77 ? -31.148 -16.609 18.827 1.00 89.12 77 GLU A C 1
ATOM 621 O O . GLU A 1 77 ? -30.488 -16.393 19.845 1.00 89.12 77 GLU A O 1
ATOM 626 N N . ASP A 1 78 ? -32.480 -16.689 18.867 1.00 88.88 78 ASP A N 1
ATOM 627 C CA . ASP A 1 78 ? -33.250 -16.544 20.103 1.00 88.88 78 ASP A CA 1
ATOM 628 C C . ASP A 1 78 ? -33.291 -17.851 20.924 1.00 88.88 78 ASP A C 1
ATOM 630 O O . ASP A 1 78 ? -33.480 -17.786 22.144 1.00 88.88 78 ASP A O 1
ATOM 634 N N . GLY A 1 79 ? -33.042 -19.011 20.303 1.00 87.38 79 GLY A N 1
ATOM 635 C CA . GLY A 1 79 ? -33.017 -20.336 20.938 1.00 87.38 79 GLY A CA 1
ATOM 636 C C . GLY A 1 79 ? -32.012 -20.486 22.090 1.00 87.38 79 GLY A C 1
ATOM 637 O O . GLY A 1 79 ? -31.139 -19.650 22.298 1.00 87.38 79 GLY A O 1
ATOM 638 N N . GLU A 1 80 ? -32.141 -21.543 22.898 1.00 87.19 80 GLU A N 1
ATOM 639 C CA . GLU A 1 80 ? -31.268 -21.749 24.072 1.00 87.19 80 GLU A CA 1
ATOM 640 C C . GLU A 1 80 ? -29.889 -22.331 23.728 1.00 87.19 80 GLU A C 1
ATOM 642 O O . GLU A 1 80 ? -28.921 -22.090 24.452 1.00 87.19 80 GLU A O 1
ATOM 647 N N . ILE A 1 81 ? -29.796 -23.085 22.630 1.00 89.88 81 ILE A N 1
ATOM 648 C CA . ILE A 1 81 ? -28.613 -23.851 22.226 1.00 89.88 81 ILE A CA 1
ATOM 649 C C . ILE A 1 81 ? -27.979 -23.205 20.992 1.00 89.88 81 ILE A C 1
ATOM 651 O O . ILE A 1 81 ? -28.651 -22.993 19.985 1.00 89.88 81 ILE A O 1
ATOM 655 N N . ASN A 1 82 ? -26.670 -22.966 21.057 1.00 90.06 82 ASN A N 1
ATOM 656 C CA . ASN A 1 82 ? -25.852 -22.531 19.936 1.00 90.06 82 ASN A CA 1
ATOM 657 C C . ASN A 1 82 ? -25.848 -23.614 18.836 1.00 90.06 82 ASN A C 1
ATOM 659 O O . ASN A 1 82 ? -25.349 -24.720 19.083 1.00 90.06 82 ASN A O 1
ATOM 663 N N . PRO A 1 83 ? -26.357 -23.321 17.623 1.00 88.00 83 PRO A N 1
ATOM 664 C CA . PRO A 1 83 ? -26.526 -24.319 16.569 1.00 88.00 83 PRO A CA 1
ATOM 665 C C . PRO A 1 83 ? -25.216 -24.877 16.008 1.00 88.00 83 PRO A C 1
ATOM 667 O O . PRO A 1 83 ? -25.220 -25.967 15.436 1.00 88.00 83 PRO A O 1
ATOM 670 N N . PHE A 1 84 ? -24.107 -24.149 16.165 1.00 87.81 84 PHE A N 1
ATOM 671 C CA . PHE A 1 84 ? -22.798 -24.527 15.632 1.00 87.81 84 PHE A CA 1
ATOM 672 C C . PHE A 1 84 ? -22.027 -25.441 16.594 1.00 87.81 84 PHE A C 1
ATOM 674 O O . PHE A 1 84 ? -21.273 -26.307 16.160 1.00 87.81 84 PHE A O 1
ATOM 681 N N . THR A 1 85 ? -22.235 -25.283 17.908 1.00 88.31 85 THR A N 1
ATOM 682 C CA . THR A 1 85 ? -21.476 -26.012 18.943 1.00 88.31 85 THR A CA 1
ATOM 683 C C . THR A 1 85 ? -22.307 -27.001 19.764 1.00 88.31 85 THR A C 1
ATOM 685 O O . THR A 1 85 ? -21.729 -27.781 20.523 1.00 88.31 85 THR A O 1
ATOM 688 N N . ASN A 1 86 ? -23.641 -26.985 19.630 1.00 87.25 86 ASN A N 1
ATOM 689 C CA . ASN A 1 86 ? -24.603 -27.732 20.453 1.00 87.25 86 ASN A CA 1
ATOM 690 C C . ASN A 1 86 ? -24.441 -27.501 21.974 1.00 87.25 86 ASN A C 1
ATOM 692 O O . ASN A 1 86 ? -24.722 -28.384 22.787 1.00 87.25 86 ASN A O 1
ATOM 696 N N . LYS A 1 87 ? -23.988 -26.305 22.372 1.00 88.81 87 LYS A N 1
ATOM 697 C CA . LYS A 1 87 ? -23.856 -25.866 23.775 1.00 88.81 87 LYS A CA 1
ATOM 698 C C . LYS A 1 87 ? -24.855 -24.744 24.081 1.00 88.81 87 LYS A C 1
ATOM 700 O O . LYS A 1 87 ? -25.207 -24.013 23.161 1.00 88.81 87 LYS A O 1
ATOM 705 N N . PRO A 1 88 ? -25.297 -24.554 25.337 1.00 91.56 88 PRO A N 1
ATOM 706 C CA . PRO A 1 88 ? -26.117 -23.399 25.698 1.00 91.56 88 PRO A CA 1
ATOM 707 C C . PRO A 1 88 ? -25.396 -22.076 25.407 1.00 91.56 88 PRO A C 1
ATOM 709 O O . PRO A 1 88 ? -24.206 -21.960 25.702 1.00 91.56 88 PRO A O 1
ATOM 712 N N . PHE A 1 89 ? -26.111 -21.084 24.871 1.00 92.75 89 PHE A N 1
ATOM 713 C CA . PHE A 1 89 ? -25.549 -19.750 24.627 1.00 92.75 89 PHE A CA 1
ATOM 714 C C . PHE A 1 89 ? -25.146 -19.037 25.929 1.00 92.75 89 PHE A C 1
ATOM 716 O O . PHE A 1 89 ? -25.860 -19.077 26.938 1.00 92.75 89 PHE A O 1
ATOM 723 N N . SER A 1 90 ? -24.030 -18.312 25.892 1.00 93.31 90 SER A N 1
ATOM 724 C CA . SER A 1 90 ? -23.535 -17.518 27.015 1.00 93.31 90 SER A CA 1
ATOM 725 C C . SER A 1 90 ? -24.381 -16.264 27.292 1.00 93.31 90 SER A C 1
ATOM 727 O O . SER A 1 90 ? -25.128 -15.759 26.450 1.00 93.31 90 SER A O 1
ATOM 729 N N . LYS A 1 91 ? -24.232 -15.691 28.496 1.00 91.38 91 LYS A N 1
ATOM 730 C CA . LYS A 1 91 ? -24.841 -14.388 28.829 1.00 91.38 91 LYS A CA 1
ATOM 731 C C . LYS A 1 91 ? -24.294 -13.260 27.944 1.00 91.38 91 LYS A C 1
ATOM 733 O O . LYS A 1 91 ? -25.065 -12.426 27.479 1.00 91.38 91 LYS A O 1
ATOM 738 N N . ARG A 1 92 ? -22.987 -13.296 27.656 1.00 89.25 92 ARG A N 1
ATOM 739 C CA . ARG A 1 92 ? -22.285 -12.324 26.803 1.00 89.25 92 ARG A CA 1
ATOM 740 C C . ARG A 1 92 ? -22.841 -12.331 25.377 1.00 89.25 92 ARG A C 1
ATOM 742 O O . ARG A 1 92 ? -23.075 -11.264 24.819 1.00 89.25 92 ARG A O 1
ATOM 749 N N . TYR A 1 93 ? -23.147 -13.509 24.826 1.00 92.62 93 TYR A N 1
ATOM 750 C CA . TYR A 1 93 ? -23.837 -13.630 23.538 1.00 92.62 93 TYR A CA 1
ATOM 751 C C . TYR A 1 93 ? -25.176 -12.881 23.523 1.00 92.62 93 TYR A C 1
ATOM 753 O O . TYR A 1 93 ? -25.444 -12.127 22.593 1.00 92.62 93 TYR A O 1
ATOM 761 N N . ARG A 1 94 ? -26.009 -13.029 24.565 1.00 92.62 94 ARG A N 1
ATOM 762 C CA . ARG A 1 94 ? -27.322 -12.358 24.639 1.00 92.62 94 ARG A CA 1
ATOM 763 C C . ARG A 1 94 ? -27.203 -10.832 24.706 1.00 92.62 94 ARG A C 1
ATOM 765 O O . ARG A 1 94 ? -28.000 -10.131 24.085 1.00 92.62 94 ARG A O 1
ATOM 772 N N . GLU A 1 95 ? -26.208 -10.321 25.429 1.00 88.25 95 GLU A N 1
ATOM 773 C CA . GLU A 1 95 ? -25.898 -8.886 25.500 1.00 88.25 95 GLU A CA 1
ATOM 774 C C . GLU A 1 95 ? -25.445 -8.346 24.134 1.00 88.25 95 GLU A C 1
ATOM 776 O O . GLU A 1 95 ? -25.994 -7.352 23.649 1.00 88.25 95 GLU A O 1
ATOM 781 N N . LEU A 1 96 ? -24.520 -9.050 23.471 1.00 86.31 96 LEU A N 1
ATOM 782 C CA . LEU A 1 96 ? -24.049 -8.712 22.126 1.00 86.31 96 LEU A CA 1
ATOM 783 C C . LEU A 1 96 ? -25.178 -8.786 21.088 1.00 86.31 96 LEU A C 1
ATOM 785 O O . LEU A 1 96 ? -25.349 -7.848 20.315 1.00 86.31 96 LEU A O 1
ATOM 789 N N . LEU A 1 97 ? -26.003 -9.838 21.093 1.00 89.75 97 LEU A N 1
ATOM 790 C CA . LEU A 1 97 ? -27.151 -9.993 20.190 1.00 89.75 97 LEU A CA 1
ATOM 791 C C . LEU A 1 97 ? -28.140 -8.825 20.317 1.00 89.75 97 LEU A C 1
ATOM 793 O O . LEU A 1 97 ? -28.617 -8.304 19.307 1.00 89.75 97 LEU A O 1
ATOM 797 N N . LYS A 1 98 ? -28.413 -8.372 21.548 1.00 88.56 98 LYS A N 1
ATOM 798 C CA . LYS A 1 98 ? -29.279 -7.213 21.797 1.00 88.56 98 LYS A CA 1
ATOM 799 C C . LYS A 1 98 ? -28.705 -5.929 21.188 1.00 88.56 98 LYS A C 1
ATOM 801 O O . LYS A 1 98 ? -29.467 -5.169 20.597 1.00 88.56 98 LYS A O 1
ATOM 806 N N . ALA A 1 99 ? -27.393 -5.708 21.289 1.00 80.44 99 ALA A N 1
ATOM 807 C CA . ALA A 1 99 ? -26.719 -4.561 20.672 1.00 80.44 99 ALA A CA 1
ATOM 808 C C . ALA A 1 99 ? -26.657 -4.666 19.134 1.00 80.44 99 ALA A C 1
ATOM 810 O O . ALA A 1 99 ? -26.908 -3.692 18.431 1.00 80.44 99 ALA A O 1
ATOM 811 N N . ARG A 1 100 ? -26.405 -5.859 18.579 1.00 83.12 100 ARG A N 1
ATOM 812 C CA . ARG A 1 100 ? -26.386 -6.091 17.119 1.00 83.12 100 ARG A CA 1
ATOM 813 C C . ARG A 1 100 ? -27.734 -5.776 16.467 1.00 83.12 100 ARG A C 1
ATOM 815 O O . ARG A 1 100 ? -27.773 -5.233 15.367 1.00 83.12 100 ARG A O 1
ATOM 822 N N . ARG A 1 101 ? -28.845 -6.058 17.157 1.00 84.31 101 ARG A N 1
ATOM 823 C CA . ARG A 1 101 ? -30.206 -5.766 16.673 1.00 84.31 101 ARG A CA 1
ATOM 824 C C . ARG A 1 101 ? -30.565 -4.277 16.629 1.00 84.31 101 ARG A C 1
ATOM 826 O O . ARG A 1 101 ? -31.568 -3.944 16.007 1.00 84.31 101 ARG A O 1
ATOM 833 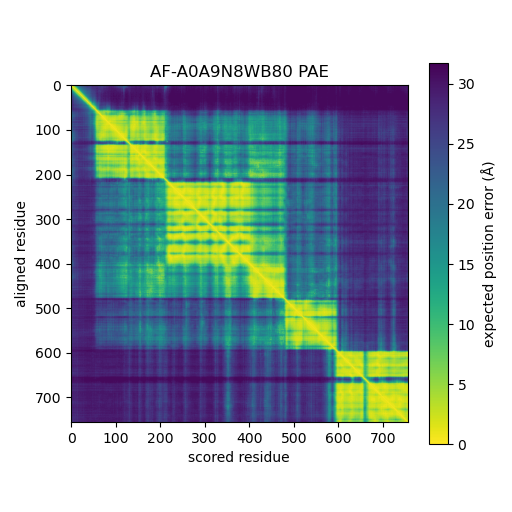N N . THR A 1 102 ? -29.767 -3.384 17.226 1.00 80.44 102 THR A N 1
ATOM 834 C CA . THR A 1 102 ? -29.941 -1.927 17.066 1.00 80.44 102 THR A CA 1
ATOM 835 C C . THR A 1 102 ? -29.143 -1.342 15.896 1.00 80.44 102 THR A C 1
ATOM 837 O O . THR A 1 102 ? -29.244 -0.144 15.644 1.00 80.44 102 THR A O 1
ATOM 840 N N . LEU A 1 103 ? -28.345 -2.145 15.181 1.00 75.69 103 LEU A N 1
ATOM 841 C CA . LEU A 1 103 ? -27.583 -1.680 14.018 1.00 75.69 103 LEU A CA 1
ATOM 842 C C . LEU A 1 103 ? -28.505 -1.475 12.798 1.00 75.69 103 LEU A C 1
ATOM 844 O O . LEU A 1 103 ? -29.359 -2.332 12.551 1.00 75.69 103 LEU A O 1
ATOM 848 N N . PRO A 1 104 ? -28.309 -0.417 11.980 1.00 70.19 104 PRO A N 1
ATOM 849 C CA . PRO A 1 104 ? -29.172 -0.119 10.829 1.00 70.19 104 PRO A CA 1
ATOM 850 C C . PRO A 1 104 ? -29.341 -1.293 9.854 1.00 70.19 104 PRO A C 1
ATOM 852 O O . PRO A 1 104 ? -30.456 -1.595 9.433 1.00 70.19 104 PRO A O 1
ATOM 855 N N . VAL A 1 105 ? -28.256 -2.025 9.578 1.00 76.69 105 VAL A N 1
ATOM 856 C CA . VAL A 1 105 ? -28.254 -3.195 8.680 1.00 76.69 105 VAL A CA 1
ATOM 857 C C . VAL A 1 105 ? -29.212 -4.308 9.122 1.00 76.69 105 VAL A C 1
ATOM 859 O O . VAL A 1 105 ? -29.724 -5.047 8.285 1.00 76.69 105 VAL A O 1
ATOM 862 N N . HIS A 1 106 ? -29.527 -4.415 10.420 1.00 80.94 106 HIS A N 1
ATOM 863 C CA . HIS A 1 106 ? -30.462 -5.429 10.907 1.00 80.94 106 HIS A CA 1
ATOM 864 C C . HIS A 1 106 ? -31.914 -5.127 10.490 1.00 80.94 106 HIS A C 1
ATOM 866 O O . HIS A 1 106 ? -32.706 -6.057 10.328 1.00 80.94 106 HIS A O 1
ATOM 872 N N . ALA A 1 107 ? -32.274 -3.858 10.260 1.00 79.88 107 ALA A N 1
ATOM 873 C CA . ALA A 1 107 ? -33.595 -3.496 9.738 1.00 79.88 107 ALA A CA 1
ATOM 874 C C . ALA A 1 107 ? -33.788 -3.966 8.283 1.00 79.88 107 ALA A C 1
ATOM 876 O O . ALA A 1 107 ? -34.884 -4.380 7.910 1.00 79.88 107 ALA A O 1
ATOM 877 N N . GLN A 1 108 ? -32.712 -3.978 7.489 1.00 82.19 108 GLN A N 1
ATOM 878 C CA . GLN A 1 108 ? -32.712 -4.390 6.079 1.00 82.19 108 GLN A CA 1
ATOM 879 C C . GLN A 1 108 ? -32.333 -5.866 5.868 1.00 82.19 108 GLN A C 1
ATOM 881 O O . GLN A 1 108 ? -32.210 -6.323 4.736 1.00 82.19 108 GLN A O 1
ATOM 886 N N . ARG A 1 109 ? -32.194 -6.661 6.940 1.00 84.19 109 ARG A N 1
ATOM 887 C CA . ARG A 1 109 ? -31.756 -8.068 6.864 1.00 84.19 109 ARG A CA 1
ATOM 888 C C . ARG A 1 109 ? -32.586 -8.926 5.902 1.00 84.19 109 ARG A C 1
ATOM 890 O O . ARG A 1 109 ? -32.033 -9.816 5.265 1.00 84.19 109 ARG A O 1
ATOM 897 N N . LYS A 1 110 ? -33.900 -8.689 5.812 1.00 85.62 110 LYS A N 1
ATOM 898 C CA . LYS A 1 110 ? -34.767 -9.418 4.877 1.00 85.62 110 LYS A CA 1
ATOM 899 C C . LYS A 1 110 ? -34.458 -9.036 3.425 1.00 85.62 110 LYS A C 1
ATOM 901 O O . LYS A 1 110 ? -34.177 -9.918 2.632 1.00 85.62 110 LYS A O 1
ATOM 906 N N . GLU A 1 111 ? -34.452 -7.739 3.125 1.00 85.31 111 GLU A N 1
ATOM 907 C CA . GLU A 1 111 ? -34.122 -7.180 1.805 1.00 85.31 111 GLU A CA 1
ATOM 908 C C . GLU A 1 111 ? -32.745 -7.661 1.315 1.00 85.31 111 GLU A C 1
ATOM 910 O O . GLU A 1 111 ? -32.606 -8.090 0.176 1.00 85.31 111 GLU A O 1
ATOM 915 N N . PHE A 1 112 ? -31.750 -7.696 2.207 1.00 85.31 112 PHE A N 1
ATOM 916 C CA . PHE A 1 112 ? -30.431 -8.263 1.923 1.00 85.31 112 PHE A CA 1
ATOM 917 C C . PHE A 1 112 ? -30.475 -9.762 1.580 1.00 85.31 112 PHE A C 1
ATOM 919 O O . PHE A 1 112 ? -29.843 -10.181 0.614 1.00 85.31 112 PHE A O 1
ATOM 926 N N . LEU A 1 113 ? -31.211 -10.578 2.345 1.00 85.50 113 LEU A N 1
ATOM 927 C CA . LEU A 1 113 ? -31.350 -12.010 2.048 1.00 85.50 113 LEU A CA 1
ATOM 928 C C . LEU A 1 113 ? -32.072 -12.244 0.718 1.00 85.50 113 LEU A C 1
ATOM 930 O O . LEU A 1 113 ? -31.642 -13.099 -0.047 1.00 85.50 113 LEU A O 1
ATOM 934 N N . ASP A 1 114 ? -33.125 -11.479 0.431 1.00 84.88 114 ASP A N 1
ATOM 935 C CA . ASP A 1 114 ? -33.855 -11.558 -0.836 1.00 84.88 114 ASP A CA 1
ATOM 936 C C . ASP A 1 114 ? -32.902 -11.223 -2.014 1.00 84.88 114 ASP A C 1
ATOM 938 O O . ASP A 1 114 ? -32.778 -12.019 -2.944 1.00 84.88 114 ASP A O 1
ATOM 942 N N . LEU A 1 115 ? -32.099 -10.150 -1.912 1.00 83.81 115 LEU A N 1
ATOM 943 C CA . LEU A 1 115 ? -31.060 -9.809 -2.900 1.00 83.81 115 LEU A CA 1
ATOM 944 C C . LEU A 1 115 ? -30.016 -10.921 -3.100 1.00 83.81 115 LEU A C 1
ATOM 946 O O . LEU A 1 115 ? -29.685 -11.233 -4.244 1.00 83.81 115 LEU A O 1
ATOM 950 N N . VAL A 1 116 ? -29.507 -11.523 -2.018 1.00 83.44 116 VAL A N 1
ATOM 951 C CA . VAL A 1 116 ? -28.502 -12.608 -2.068 1.00 83.44 116 VAL A CA 1
ATOM 952 C C . VAL A 1 116 ? -29.077 -13.911 -2.634 1.00 83.44 116 VAL A C 1
ATOM 954 O O . VAL A 1 116 ? -28.351 -14.684 -3.254 1.00 83.44 116 VAL A O 1
ATOM 957 N N . HIS A 1 117 ? -30.372 -14.173 -2.453 1.00 82.31 117 HIS A N 1
ATOM 958 C CA . HIS A 1 117 ? -31.029 -15.339 -3.049 1.00 82.31 117 HIS A CA 1
ATOM 959 C C . HIS A 1 117 ? -31.332 -15.154 -4.545 1.00 82.31 117 HIS A C 1
ATOM 961 O O . HIS A 1 117 ? -31.382 -16.141 -5.279 1.00 82.31 117 HIS A O 1
ATOM 967 N N . GLU A 1 118 ? -31.543 -13.915 -4.995 1.00 82.25 118 GLU A N 1
ATOM 968 C CA . GLU A 1 118 ? -31.919 -13.595 -6.378 1.00 82.25 118 GLU A CA 1
ATOM 969 C C . GLU A 1 118 ? -30.724 -13.282 -7.298 1.00 82.25 118 GLU A C 1
ATOM 971 O O . GLU A 1 118 ? -30.854 -13.407 -8.516 1.00 82.25 118 GLU A O 1
ATOM 976 N N . ASN A 1 119 ? -29.562 -12.900 -6.752 1.00 73.25 119 ASN A N 1
ATOM 977 C CA . ASN A 1 119 ? -28.424 -12.397 -7.530 1.00 73.25 119 ASN A CA 1
ATOM 978 C C . ASN A 1 119 ? -27.113 -13.113 -7.173 1.00 73.25 119 ASN A C 1
ATOM 980 O O . ASN A 1 119 ? -26.752 -13.229 -6.007 1.00 73.25 119 ASN A O 1
ATOM 984 N N . GLN A 1 120 ? -26.348 -13.517 -8.195 1.00 68.75 120 GLN A N 1
ATOM 985 C CA . GLN A 1 120 ? -25.008 -14.101 -8.025 1.00 68.75 120 GLN A CA 1
ATOM 986 C C . GLN A 1 120 ? -23.981 -13.077 -7.510 1.00 68.75 120 GLN A C 1
ATOM 988 O O . GLN A 1 120 ? -23.078 -13.431 -6.759 1.00 68.75 120 GLN A O 1
ATOM 993 N N . PHE A 1 121 ? -24.138 -11.812 -7.905 1.00 75.81 121 PHE A N 1
ATOM 994 C CA . PHE A 1 121 ? -23.323 -10.695 -7.445 1.00 75.81 121 PHE A CA 1
ATOM 995 C C . PHE A 1 121 ? -24.236 -9.680 -6.764 1.00 75.81 121 PHE A C 1
ATOM 997 O O . PHE A 1 121 ? -25.141 -9.127 -7.389 1.00 75.81 121 PHE A O 1
ATOM 1004 N N . VAL A 1 122 ? -23.991 -9.436 -5.480 1.00 78.25 122 VAL A N 1
ATOM 1005 C CA . VAL A 1 122 ? -24.628 -8.370 -4.708 1.00 78.25 122 VAL A CA 1
ATOM 1006 C C . VAL A 1 122 ? -23.525 -7.453 -4.232 1.00 78.25 122 VAL A C 1
ATOM 1008 O O . VAL A 1 122 ? -22.622 -7.892 -3.523 1.00 78.25 122 VAL A O 1
ATOM 1011 N N . VAL A 1 123 ? -23.621 -6.169 -4.566 1.00 75.62 123 VAL A N 1
ATOM 1012 C CA . VAL A 1 123 ? -22.820 -5.163 -3.876 1.00 75.62 123 VAL A CA 1
ATOM 1013 C C . VAL A 1 123 ? -23.657 -4.515 -2.802 1.00 75.62 123 VAL A C 1
ATOM 1015 O O . VAL A 1 123 ? -24.728 -3.961 -3.037 1.00 75.62 123 VAL A O 1
ATOM 1018 N N . PHE A 1 124 ? -23.084 -4.571 -1.610 1.00 73.94 124 PHE A N 1
ATOM 1019 C CA . PHE A 1 124 ? -23.559 -3.897 -0.432 1.00 73.94 124 PHE A CA 1
ATOM 1020 C C . PHE A 1 124 ? -22.626 -2.721 -0.140 1.00 73.94 124 PHE A C 1
ATOM 1022 O O . PHE A 1 124 ? -21.447 -2.921 0.137 1.00 73.94 124 PHE A O 1
ATOM 1029 N N . VAL A 1 125 ? -23.142 -1.493 -0.197 1.00 68.31 125 VAL A N 1
ATOM 1030 C CA . VAL A 1 125 ? -22.412 -0.309 0.269 1.00 68.31 125 VAL A CA 1
ATOM 1031 C C . VAL A 1 125 ? -23.119 0.239 1.494 1.00 68.31 125 VAL A C 1
ATOM 1033 O O . VAL A 1 125 ? -24.194 0.831 1.408 1.00 68.31 125 VAL A O 1
ATOM 1036 N N . GLY A 1 126 ? -22.468 0.067 2.636 1.00 59.09 126 GLY A N 1
ATOM 1037 C CA . GLY A 1 126 ? -22.712 0.849 3.836 1.00 59.09 126 GLY A CA 1
ATOM 1038 C C . GLY A 1 126 ? -21.431 1.580 4.208 1.00 59.09 126 GLY A C 1
ATOM 1039 O O . GLY A 1 126 ? -20.335 1.065 3.996 1.00 59.09 126 GLY A O 1
ATOM 1040 N N . GLU A 1 127 ? -21.558 2.769 4.783 1.00 56.28 127 GLU A N 1
ATOM 1041 C CA . GLU A 1 127 ? -20.445 3.333 5.537 1.00 56.28 127 GLU A CA 1
ATOM 1042 C C . GLU A 1 127 ? -20.277 2.580 6.871 1.00 56.28 127 GLU A C 1
ATOM 1044 O O . GLU A 1 127 ? -21.180 1.912 7.381 1.00 56.28 127 GLU A O 1
ATOM 1049 N N . THR A 1 128 ? -19.060 2.614 7.394 1.00 51.19 128 THR A N 1
ATOM 1050 C CA . THR A 1 128 ? -18.441 1.449 8.030 1.00 51.19 128 THR A CA 1
ATOM 1051 C C . THR A 1 128 ? -18.787 1.253 9.513 1.00 51.19 128 THR A C 1
ATOM 1053 O O . THR A 1 128 ? -18.576 2.138 10.342 1.00 51.19 128 THR A O 1
ATOM 1056 N N . VAL A 1 129 ? -19.171 0.023 9.879 1.00 38.94 129 VAL A N 1
ATOM 1057 C CA . VAL A 1 129 ? -18.778 -0.599 11.158 1.00 38.94 129 VAL A CA 1
ATOM 1058 C C . VAL A 1 129 ? -17.713 -1.628 10.801 1.00 38.94 129 VAL A C 1
ATOM 1060 O O . VAL A 1 129 ? -17.996 -2.681 10.248 1.00 38.94 129 VAL A O 1
ATOM 1063 N N . ALA A 1 130 ? -16.472 -1.242 11.033 1.00 41.12 130 ALA A N 1
ATOM 1064 C CA . ALA A 1 130 ? -15.301 -1.764 10.357 1.00 41.12 130 ALA A CA 1
ATOM 1065 C C . ALA A 1 130 ? -14.682 -3.024 10.992 1.00 41.12 130 ALA A C 1
ATOM 1067 O O . ALA A 1 130 ? -14.769 -3.220 12.211 1.00 41.12 130 ALA A O 1
ATOM 1068 N N . ALA A 1 131 ? -14.033 -3.843 10.152 1.00 45.81 131 ALA A N 1
ATOM 1069 C CA . ALA A 1 131 ? -13.901 -5.282 10.353 1.00 45.81 131 ALA A CA 1
ATOM 1070 C C . ALA A 1 131 ? -12.558 -5.885 10.871 1.00 45.81 131 ALA A C 1
ATOM 1072 O O . ALA A 1 131 ? -12.385 -7.101 10.881 1.00 45.81 131 ALA A O 1
ATOM 1073 N N . MET A 1 132 ? -11.579 -5.121 11.357 1.00 37.94 132 MET A N 1
ATOM 1074 C CA . MET A 1 132 ? -10.228 -5.667 11.632 1.00 37.94 132 MET A CA 1
ATOM 1075 C C . MET A 1 132 ? -10.082 -6.531 12.888 1.00 37.94 132 MET A C 1
ATOM 1077 O O . MET A 1 132 ? -9.170 -7.352 12.963 1.00 37.94 132 MET A O 1
ATOM 1081 N N . SER A 1 133 ? -10.968 -6.392 13.874 1.00 52.16 133 SER A N 1
ATOM 1082 C CA . SER A 1 133 ? -11.061 -7.343 14.990 1.00 52.16 133 SER A CA 1
ATOM 1083 C C . SER A 1 133 ? -12.090 -8.448 14.727 1.00 52.16 133 SER A C 1
ATOM 1085 O O . SER A 1 133 ? -12.377 -9.232 15.632 1.00 52.16 133 SER A O 1
ATOM 1087 N N . VAL A 1 134 ? -12.660 -8.540 13.515 1.00 63.31 134 VAL A N 1
ATOM 1088 C CA . VAL A 1 134 ? -13.908 -9.284 13.288 1.00 63.31 134 VAL A CA 1
ATOM 1089 C C . VAL A 1 134 ? -13.774 -10.787 13.372 1.00 63.31 134 VAL A C 1
ATOM 1091 O O . VAL A 1 134 ? -14.706 -11.389 13.875 1.00 63.31 134 VAL A O 1
ATOM 1094 N N . ALA A 1 135 ? -12.641 -11.418 13.068 1.00 75.00 135 ALA A N 1
ATOM 1095 C CA . ALA A 1 135 ? -12.522 -12.850 13.363 1.00 75.00 135 ALA A CA 1
ATOM 1096 C C . ALA A 1 135 ? -12.746 -13.142 14.866 1.00 75.00 135 ALA A C 1
ATOM 1098 O O . ALA A 1 135 ? -13.539 -14.010 15.219 1.00 75.00 135 ALA A O 1
ATOM 1099 N N . GLN A 1 136 ? -12.138 -12.356 15.765 1.00 80.81 136 GLN A N 1
ATOM 1100 C CA . GLN A 1 136 ? -12.343 -12.491 17.214 1.00 80.81 136 GLN A CA 1
ATOM 1101 C C . GLN A 1 136 ? -13.711 -11.954 17.667 1.00 80.81 136 GLN A C 1
ATOM 1103 O O . GLN A 1 136 ? -14.366 -12.561 18.513 1.00 80.81 136 GLN A O 1
ATOM 1108 N N . ARG A 1 137 ? -14.160 -10.824 17.114 1.00 80.12 137 ARG A N 1
ATOM 1109 C CA . ARG A 1 137 ? -15.424 -10.185 17.497 1.00 80.12 137 ARG A CA 1
ATOM 1110 C C . ARG A 1 137 ? -16.642 -10.963 16.996 1.00 80.12 137 ARG A C 1
ATOM 1112 O O . ARG A 1 137 ? -17.613 -11.065 17.730 1.00 80.12 137 ARG A O 1
ATOM 1119 N N . VAL A 1 138 ? -16.597 -11.560 15.809 1.00 86.75 138 VAL A N 1
ATOM 1120 C CA . VAL A 1 138 ? -17.641 -12.465 15.304 1.00 86.75 138 VAL A CA 1
ATOM 1121 C C . VAL A 1 138 ? -17.535 -13.847 15.932 1.00 86.75 138 VAL A C 1
ATOM 1123 O O . VAL A 1 138 ? -18.579 -14.436 16.186 1.00 86.75 138 VAL A O 1
ATOM 1126 N N . ALA A 1 139 ? -16.347 -14.323 16.326 1.00 88.75 139 ALA A N 1
ATOM 1127 C CA . ALA A 1 139 ? -16.267 -15.470 17.234 1.00 88.75 139 ALA A CA 1
ATOM 1128 C C . ALA A 1 139 ? -17.019 -15.189 18.556 1.00 88.75 139 ALA A C 1
ATOM 1130 O O . ALA A 1 139 ? -17.857 -15.992 18.963 1.00 88.75 139 ALA A O 1
ATOM 1131 N N . ASP A 1 140 ? -16.823 -14.010 19.161 1.00 88.50 140 ASP A N 1
ATOM 1132 C CA . ASP A 1 140 ? -17.576 -13.572 20.348 1.00 88.50 140 ASP A CA 1
ATOM 1133 C C . ASP A 1 140 ? -19.090 -13.405 20.074 1.00 88.50 140 ASP A C 1
ATOM 1135 O O . ASP A 1 140 ? -19.915 -13.798 20.897 1.00 88.50 140 ASP A O 1
ATOM 1139 N N . GLU A 1 141 ? -19.484 -12.840 18.925 1.00 88.81 141 GLU A N 1
ATOM 1140 C CA . GLU A 1 141 ? -20.894 -12.619 18.547 1.00 88.81 141 GLU A CA 1
ATOM 1141 C C . GLU A 1 141 ? -21.626 -13.882 18.054 1.00 88.81 141 GLU A C 1
ATOM 1143 O O . GLU A 1 141 ? -22.859 -13.883 18.007 1.00 88.81 141 GLU A O 1
ATOM 1148 N N . MET A 1 142 ? -20.896 -14.943 17.697 1.00 91.62 142 MET A N 1
ATOM 1149 C CA . MET A 1 142 ? -21.413 -16.290 17.409 1.00 91.62 142 MET A CA 1
ATOM 1150 C C . MET A 1 142 ? -21.272 -17.246 18.606 1.00 91.62 142 MET A C 1
ATOM 1152 O O . MET A 1 142 ? -21.748 -18.379 18.532 1.00 91.62 142 MET A O 1
ATOM 1156 N N . ASP A 1 143 ? -20.660 -16.796 19.708 1.00 93.94 143 ASP A N 1
ATOM 1157 C CA . ASP A 1 143 ? -20.392 -17.582 20.923 1.00 93.94 143 ASP A CA 1
ATOM 1158 C C . ASP A 1 143 ? -19.550 -18.849 20.651 1.00 93.94 143 ASP A C 1
ATOM 1160 O O . ASP A 1 143 ? -19.814 -19.935 21.174 1.00 93.94 143 ASP A O 1
ATOM 1164 N N . VAL A 1 144 ? -18.542 -18.707 19.783 1.00 93.62 144 VAL A N 1
ATOM 1165 C CA . VAL A 1 144 ? -17.612 -19.767 19.357 1.00 93.62 144 VAL A CA 1
ATOM 1166 C C . VAL A 1 144 ? -16.163 -19.401 19.679 1.00 93.62 144 VAL A C 1
ATOM 1168 O O . VAL A 1 144 ? -15.839 -18.269 20.036 1.00 93.62 144 VAL A O 1
ATOM 1171 N N . LYS A 1 145 ? -15.257 -20.373 19.558 1.00 90.75 145 LYS A N 1
ATOM 1172 C CA . LYS A 1 145 ? -13.829 -20.144 19.779 1.00 90.75 145 LYS A CA 1
ATOM 1173 C C . LYS A 1 145 ? -13.143 -19.769 18.466 1.00 90.75 145 LYS A C 1
ATOM 1175 O O . LYS A 1 145 ? -13.273 -20.477 17.471 1.00 90.75 145 LYS A O 1
ATOM 1180 N N . LEU A 1 146 ? -12.363 -18.692 18.493 1.00 88.31 146 LEU A N 1
ATOM 1181 C CA . LEU A 1 146 ? -11.520 -18.289 17.370 1.00 88.31 146 LEU A CA 1
ATOM 1182 C C . LEU A 1 146 ? -10.546 -19.417 16.973 1.00 88.31 146 LEU A C 1
ATOM 1184 O O . LEU A 1 146 ? -9.894 -20.016 17.834 1.00 88.31 146 LEU A O 1
ATOM 1188 N N . GLY A 1 147 ? -10.482 -19.706 15.674 1.00 85.44 147 GLY A N 1
ATOM 1189 C CA . GLY A 1 147 ? -9.735 -20.819 15.084 1.00 85.44 147 GLY A CA 1
ATOM 1190 C C . GLY A 1 147 ? -10.524 -22.129 14.967 1.00 85.44 147 GLY A C 1
ATOM 1191 O O . GLY A 1 147 ? -10.020 -23.078 14.368 1.00 85.44 147 GLY A O 1
ATOM 1192 N N . GLU A 1 148 ? -11.748 -22.204 15.508 1.00 92.75 148 GLU A N 1
ATOM 1193 C CA . GLU A 1 148 ? -12.682 -23.309 15.255 1.00 92.75 148 GLU A CA 1
ATOM 1194 C C . GLU A 1 148 ? -13.693 -22.901 14.172 1.00 92.75 148 GLU A C 1
ATOM 1196 O O . GLU A 1 148 ? -13.324 -22.890 12.999 1.00 92.75 148 GLU A O 1
ATOM 1201 N N . GLU A 1 149 ? -14.938 -22.564 14.510 1.00 93.75 149 GLU A N 1
ATOM 1202 C CA . GLU A 1 149 ? -15.986 -22.260 13.521 1.00 93.75 149 GLU A CA 1
ATOM 1203 C C . GLU A 1 149 ? -15.759 -20.915 12.787 1.00 93.75 149 GLU A C 1
ATOM 1205 O O . GLU A 1 149 ? -16.056 -20.797 11.595 1.00 93.75 149 GLU A O 1
ATOM 1210 N N . VAL A 1 150 ? -15.161 -19.929 13.468 1.00 92.06 150 VAL A N 1
ATOM 1211 C CA . VAL A 1 150 ? -14.712 -18.643 12.895 1.00 92.06 150 VAL A CA 1
ATOM 1212 C C . VAL A 1 150 ? -13.189 -18.565 12.988 1.00 92.06 150 VAL A C 1
ATOM 1214 O O . VAL A 1 150 ? -12.630 -18.808 14.058 1.00 92.06 150 VAL A O 1
ATOM 1217 N N . GLY A 1 151 ? -12.514 -18.209 11.894 1.00 89.25 151 GLY A N 1
ATOM 1218 C CA . GLY A 1 151 ? -11.049 -18.139 11.818 1.00 89.25 151 GLY A CA 1
ATOM 1219 C C . GLY A 1 151 ? -10.532 -16.960 10.992 1.00 89.25 151 GLY A C 1
ATOM 1220 O O . GLY A 1 151 ? -11.314 -16.224 10.383 1.00 89.25 151 GLY A O 1
ATOM 1221 N N . TYR A 1 152 ? -9.208 -16.791 10.947 1.00 85.06 152 TYR A N 1
ATOM 1222 C CA . TYR A 1 152 ? -8.553 -15.853 10.029 1.00 85.06 152 TYR A CA 1
ATOM 1223 C C . TYR A 1 152 ? -7.312 -16.430 9.349 1.00 85.06 152 TYR A C 1
ATOM 1225 O O . TYR A 1 152 ? -6.678 -17.335 9.878 1.00 85.06 152 TYR A O 1
ATOM 1233 N N . ASN A 1 153 ? -6.941 -15.865 8.200 1.00 82.19 153 ASN A N 1
ATOM 1234 C CA . ASN A 1 153 ? -5.679 -16.132 7.514 1.00 82.19 153 ASN A CA 1
ATOM 1235 C C . ASN A 1 153 ? -5.075 -14.814 7.011 1.00 82.19 153 ASN A C 1
ATOM 1237 O O . ASN A 1 153 ? -5.614 -14.167 6.111 1.00 82.19 153 ASN A O 1
ATOM 1241 N N . ILE A 1 154 ? -3.956 -14.413 7.609 1.00 78.62 154 ILE A N 1
ATOM 1242 C CA . ILE A 1 154 ? -3.179 -13.235 7.216 1.00 78.62 154 ILE A CA 1
ATOM 1243 C C . ILE A 1 154 ? -1.777 -13.673 6.785 1.00 78.62 154 ILE A C 1
ATOM 1245 O O . ILE A 1 154 ? -1.336 -14.793 7.049 1.00 78.62 154 ILE A O 1
ATOM 1249 N N . ARG A 1 155 ? -1.034 -12.791 6.112 1.00 62.88 155 ARG A N 1
ATOM 1250 C CA . ARG A 1 155 ? 0.320 -13.115 5.642 1.00 62.88 155 ARG A CA 1
ATOM 1251 C C . ARG A 1 155 ? 1.202 -13.590 6.813 1.00 62.88 155 ARG A C 1
ATOM 1253 O O . ARG A 1 155 ? 1.453 -12.834 7.746 1.00 62.88 155 ARG A O 1
ATOM 1260 N N . PHE A 1 156 ? 1.700 -14.824 6.698 1.00 59.38 156 PHE A N 1
ATOM 1261 C CA . PHE A 1 156 ? 2.515 -15.561 7.680 1.00 59.38 156 PHE A CA 1
ATOM 1262 C C . PHE A 1 156 ? 1.794 -16.117 8.929 1.00 59.38 156 PHE A C 1
ATOM 1264 O O . PHE A 1 156 ? 2.468 -16.740 9.754 1.00 59.38 156 PHE A O 1
ATOM 1271 N N . GLU A 1 157 ? 0.470 -15.971 9.068 1.00 69.38 157 GLU A N 1
ATOM 1272 C CA . GLU A 1 157 ? -0.287 -16.466 10.230 1.00 69.38 157 GLU A CA 1
ATOM 1273 C C . GLU A 1 157 ? -1.696 -16.959 9.839 1.00 69.38 157 GLU A C 1
ATOM 1275 O O . GLU A 1 157 ? -2.568 -16.168 9.480 1.00 69.38 157 GLU A O 1
ATOM 1280 N N . ASP A 1 158 ? -1.920 -18.272 9.954 1.00 81.44 158 ASP A N 1
ATOM 1281 C CA . ASP A 1 158 ? -3.218 -18.922 9.732 1.00 81.44 158 ASP A CA 1
ATOM 1282 C C . ASP A 1 158 ? -3.789 -19.417 11.072 1.00 81.44 158 ASP A C 1
ATOM 1284 O O . ASP A 1 158 ? -3.163 -20.208 11.785 1.00 81.44 158 ASP A O 1
ATOM 1288 N N . CYS A 1 159 ? -4.974 -18.921 11.417 1.00 83.56 159 CYS A N 1
ATOM 1289 C CA . CYS A 1 159 ? -5.773 -19.298 12.575 1.00 83.56 159 CYS A CA 1
ATOM 1290 C C . CYS A 1 159 ? -7.134 -19.824 12.092 1.00 83.56 159 CYS A C 1
ATOM 1292 O O . CYS A 1 159 ? -8.190 -19.241 12.351 1.00 83.56 159 CYS A O 1
ATOM 1294 N N . SER A 1 160 ? -7.096 -20.927 11.344 1.00 87.88 160 SER A N 1
ATOM 1295 C CA . SER A 1 160 ? -8.265 -21.681 10.890 1.00 87.88 160 SER A CA 1
ATOM 1296 C C . SER A 1 160 ? -8.032 -23.195 11.001 1.00 87.88 160 SER A C 1
ATOM 1298 O O . SER A 1 160 ? -6.916 -23.657 11.253 1.00 87.88 160 SER A O 1
ATOM 1300 N N . GLY A 1 161 ? -9.096 -23.987 10.866 1.00 87.81 161 GLY A N 1
ATOM 1301 C CA . GLY A 1 161 ? -9.036 -25.443 10.986 1.00 87.81 161 GLY A CA 1
ATOM 1302 C C . GLY A 1 161 ? -10.209 -26.154 10.302 1.00 87.81 161 GLY A C 1
ATOM 1303 O O . GLY A 1 161 ? -11.048 -25.506 9.681 1.00 87.81 161 GLY A O 1
ATOM 1304 N N . PRO A 1 162 ? -10.330 -27.491 10.436 1.00 87.56 162 PRO A N 1
ATOM 1305 C CA . PRO A 1 162 ? -11.330 -28.290 9.708 1.00 87.56 162 PRO A CA 1
ATOM 1306 C C . PRO A 1 162 ? -12.801 -27.959 10.011 1.00 87.56 162 PRO A C 1
ATOM 1308 O O . PRO A 1 162 ? -13.692 -28.464 9.338 1.00 87.56 162 PRO A O 1
ATOM 1311 N N . LYS A 1 163 ? -13.058 -27.156 11.049 1.00 89.50 163 LYS A N 1
ATOM 1312 C CA . LYS A 1 163 ? -14.388 -26.668 11.431 1.00 89.50 163 LYS A CA 1
ATOM 1313 C C . LYS A 1 163 ? -14.721 -25.278 10.881 1.00 89.50 163 LYS A C 1
ATOM 1315 O O . LYS A 1 163 ? -15.856 -24.835 11.039 1.00 89.50 163 LYS A O 1
ATOM 1320 N N . THR A 1 164 ? -13.744 -24.558 10.331 1.00 92.06 164 THR A N 1
ATOM 1321 C CA . THR A 1 164 ? -13.914 -23.146 9.986 1.00 92.06 164 THR A CA 1
ATOM 1322 C C . THR A 1 164 ? -14.888 -23.004 8.827 1.00 92.06 164 THR A C 1
ATOM 1324 O O . THR A 1 164 ? -14.640 -23.495 7.730 1.00 92.06 164 THR A O 1
ATOM 1327 N N . MET A 1 165 ? -15.997 -22.318 9.095 1.00 90.00 165 MET A N 1
ATOM 1328 C CA . MET A 1 165 ? -17.076 -22.056 8.139 1.00 90.00 165 MET A CA 1
ATOM 1329 C C . MET A 1 165 ? -17.180 -20.572 7.765 1.00 90.00 165 MET A C 1
ATOM 1331 O O . MET A 1 165 ? -17.765 -20.238 6.739 1.00 90.00 165 MET A O 1
ATOM 1335 N N . LEU A 1 166 ? -16.583 -19.687 8.571 1.00 90.94 166 LEU A N 1
ATOM 1336 C CA . LEU A 1 166 ? -16.403 -18.271 8.267 1.00 90.94 166 LEU A CA 1
ATOM 1337 C C . LEU A 1 166 ? -14.929 -17.902 8.469 1.00 90.94 166 LEU A C 1
ATOM 1339 O O . LEU A 1 166 ? -14.400 -18.000 9.579 1.00 90.94 166 LEU A O 1
ATOM 1343 N N . LYS A 1 167 ? -14.261 -17.496 7.387 1.00 89.62 167 LYS A N 1
ATOM 1344 C CA . LYS A 1 167 ? -12.826 -17.195 7.361 1.00 89.62 167 LYS A CA 1
ATOM 1345 C C . LYS A 1 167 ? -12.617 -15.739 6.956 1.00 89.62 167 LYS A C 1
ATOM 1347 O O . LYS A 1 167 ? -13.042 -15.339 5.879 1.00 89.62 167 LYS A O 1
ATOM 1352 N N . TYR A 1 168 ? -11.947 -14.968 7.806 1.00 87.38 168 TYR A N 1
ATOM 1353 C CA . TYR A 1 168 ? -11.497 -13.615 7.478 1.00 87.38 168 TYR A CA 1
ATOM 1354 C C . TYR A 1 168 ? -10.089 -13.669 6.903 1.00 87.38 168 TYR A C 1
ATOM 1356 O O . TYR A 1 168 ? -9.193 -14.259 7.501 1.00 87.38 168 TYR A O 1
ATOM 1364 N N . LEU A 1 169 ? -9.862 -13.061 5.748 1.00 85.12 169 LEU A N 1
ATOM 1365 C CA . LEU A 1 169 ? -8.551 -13.071 5.121 1.00 85.12 169 LEU A CA 1
ATOM 1366 C C . LEU A 1 169 ? -8.283 -11.763 4.393 1.00 85.12 169 LEU A C 1
ATOM 1368 O O . LEU A 1 169 ? -9.198 -11.133 3.875 1.00 85.12 169 LEU A O 1
ATOM 1372 N N . THR A 1 170 ? -7.014 -11.361 4.369 1.00 82.50 170 THR A N 1
ATOM 1373 C CA . THR A 1 170 ? -6.568 -10.255 3.516 1.00 82.50 170 THR A CA 1
ATOM 1374 C C . THR A 1 170 ? -6.760 -10.634 2.049 1.00 82.50 170 THR A C 1
ATOM 1376 O O . THR A 1 170 ? -6.458 -11.770 1.673 1.00 82.50 170 THR A O 1
ATOM 1379 N N . ASP A 1 171 ? -7.159 -9.673 1.224 1.00 84.94 171 ASP A N 1
ATOM 1380 C CA . ASP A 1 171 ? -7.170 -9.722 -0.245 1.00 84.94 171 ASP A CA 1
ATOM 1381 C C . ASP A 1 171 ? -5.991 -10.513 -0.863 1.00 84.94 171 ASP A C 1
ATOM 1383 O O . ASP A 1 171 ? -6.196 -11.479 -1.599 1.00 84.94 171 ASP A O 1
ATOM 1387 N N . GLY A 1 172 ? -4.747 -10.207 -0.486 1.00 80.00 172 GLY A N 1
ATOM 1388 C CA . GLY A 1 172 ? -3.542 -10.882 -0.985 1.00 80.00 172 GLY A CA 1
ATOM 1389 C C . GLY A 1 172 ? -3.349 -12.329 -0.502 1.00 80.00 172 GLY A C 1
ATOM 1390 O O . GLY A 1 172 ? -2.501 -13.046 -1.039 1.00 80.00 172 GLY A O 1
ATOM 1391 N N . MET A 1 173 ? -4.108 -12.782 0.502 1.00 84.75 173 MET A N 1
ATOM 1392 C CA . MET A 1 173 ? -4.204 -14.202 0.867 1.00 84.75 173 MET A CA 1
ATOM 1393 C C . MET A 1 173 ? -5.295 -14.910 0.062 1.00 84.75 173 MET A C 1
ATOM 1395 O O . MET A 1 173 ? -5.049 -16.031 -0.375 1.00 84.75 173 MET A O 1
ATOM 1399 N N . LEU A 1 174 ? -6.436 -14.261 -0.206 1.00 85.94 174 LEU A N 1
ATOM 1400 C CA . LEU A 1 174 ? -7.477 -14.821 -1.079 1.00 85.94 174 LEU A CA 1
ATOM 1401 C C . LEU A 1 174 ? -6.948 -15.009 -2.505 1.00 85.94 174 LEU A C 1
ATOM 1403 O O . LEU A 1 174 ? -7.108 -16.081 -3.081 1.00 85.94 174 LEU A O 1
ATOM 1407 N N . LEU A 1 175 ? -6.220 -14.017 -3.028 1.00 80.38 175 LEU A N 1
ATOM 1408 C CA . LEU A 1 175 ? -5.551 -14.110 -4.325 1.00 80.38 175 LEU A CA 1
ATOM 1409 C C . LEU A 1 175 ? -4.527 -15.262 -4.370 1.00 80.38 175 LEU A C 1
ATOM 1411 O O . LEU A 1 175 ? -4.453 -15.970 -5.369 1.00 80.38 175 LEU A O 1
ATOM 1415 N N . ARG A 1 176 ? -3.785 -15.525 -3.279 1.00 78.75 176 ARG A N 1
ATOM 1416 C CA . ARG A 1 176 ? -2.884 -16.694 -3.210 1.00 78.75 176 ARG A CA 1
ATOM 1417 C C . ARG A 1 176 ? -3.640 -18.019 -3.151 1.00 78.75 176 ARG A C 1
ATOM 1419 O O . ARG A 1 176 ? -3.172 -18.994 -3.733 1.00 78.75 176 ARG A O 1
ATOM 1426 N N . GLU A 1 177 ? -4.768 -18.085 -2.447 1.00 83.06 177 GLU A N 1
ATOM 1427 C CA . GLU A 1 177 ? -5.607 -19.286 -2.474 1.00 83.06 177 GLU A CA 1
ATOM 1428 C C . GLU A 1 177 ? -6.146 -19.523 -3.899 1.00 83.06 177 GLU A C 1
ATOM 1430 O O . GLU A 1 177 ? -6.029 -20.646 -4.385 1.00 83.06 177 GLU A O 1
ATOM 1435 N N . ALA A 1 178 ? -6.554 -18.468 -4.619 1.00 76.12 178 ALA A N 1
ATOM 1436 C CA . ALA A 1 178 ? -6.958 -18.542 -6.028 1.00 76.12 178 ALA A CA 1
ATOM 1437 C C . ALA A 1 178 ? -5.839 -19.062 -6.954 1.00 76.12 178 ALA A C 1
ATOM 1439 O O . ALA A 1 178 ? -6.094 -19.859 -7.847 1.00 76.12 178 ALA A O 1
ATOM 1440 N N . MET A 1 179 ? -4.571 -18.699 -6.720 1.00 68.44 179 MET A N 1
ATOM 1441 C CA . MET A 1 179 ? -3.436 -19.205 -7.519 1.00 68.44 179 MET A CA 1
ATOM 1442 C C . MET A 1 179 ? -3.236 -20.728 -7.452 1.00 68.44 179 MET A C 1
ATOM 1444 O O . MET A 1 179 ? -2.523 -21.276 -8.291 1.00 68.44 179 MET A O 1
ATOM 1448 N N . ASN A 1 180 ? -3.803 -21.397 -6.444 1.00 71.88 180 ASN A N 1
ATOM 1449 C CA . ASN A 1 180 ? -3.735 -22.851 -6.268 1.00 71.88 180 ASN A CA 1
ATOM 1450 C C . ASN A 1 180 ? -5.112 -23.533 -6.421 1.00 71.88 180 ASN A C 1
ATOM 1452 O O . ASN A 1 180 ? -5.186 -24.759 -6.457 1.00 71.88 180 ASN A O 1
ATOM 1456 N N . ASP A 1 181 ? -6.185 -22.745 -6.486 1.00 71.00 181 ASP A N 1
ATOM 1457 C CA . ASP A 1 181 ? -7.589 -23.141 -6.625 1.00 71.00 181 ASP A CA 1
ATOM 1458 C C . ASP A 1 181 ? -8.308 -22.030 -7.426 1.00 71.00 181 ASP A C 1
ATOM 1460 O O . ASP A 1 181 ? -8.964 -21.177 -6.825 1.00 71.00 181 ASP A O 1
ATOM 1464 N N . PRO A 1 182 ? -8.136 -21.958 -8.767 1.00 62.62 182 PRO A N 1
ATOM 1465 C CA . PRO A 1 182 ? -8.592 -20.811 -9.571 1.00 62.62 182 PRO A CA 1
ATOM 1466 C C . PRO A 1 182 ? -10.108 -20.596 -9.566 1.00 62.62 182 PRO A C 1
ATOM 1468 O O . PRO A 1 182 ? -10.576 -19.476 -9.755 1.00 62.62 182 PRO A O 1
ATOM 1471 N N . ASN A 1 183 ? -10.865 -21.665 -9.314 1.00 61.91 183 ASN A N 1
ATOM 1472 C CA . ASN A 1 183 ? -12.318 -21.642 -9.159 1.00 61.91 183 ASN A CA 1
ATOM 1473 C C . ASN A 1 183 ? -12.757 -21.266 -7.728 1.00 61.91 183 ASN A C 1
ATOM 1475 O O . ASN A 1 183 ? -13.946 -21.050 -7.501 1.00 61.91 183 ASN A O 1
ATOM 1479 N N . LEU A 1 184 ? -11.820 -21.213 -6.771 1.00 75.50 184 LEU A N 1
ATOM 1480 C CA . LEU A 1 184 ? -12.051 -20.990 -5.342 1.00 75.50 184 LEU A CA 1
ATOM 1481 C C . LEU A 1 184 ? -13.111 -21.944 -4.758 1.00 75.50 184 LEU A C 1
ATOM 1483 O O . LEU A 1 184 ? -13.949 -21.534 -3.955 1.00 75.50 184 LEU A O 1
ATOM 1487 N N . GLU A 1 185 ? -13.059 -23.233 -5.118 1.00 73.56 185 GLU A N 1
ATOM 1488 C CA . GLU A 1 185 ? -14.128 -24.228 -4.872 1.00 73.56 185 GLU A CA 1
ATOM 1489 C C . GLU A 1 185 ? -14.443 -24.454 -3.382 1.00 73.56 185 GLU A C 1
ATOM 1491 O O . GLU A 1 185 ? -15.514 -24.946 -3.020 1.00 73.56 185 GLU A O 1
ATOM 1496 N N . LYS A 1 186 ? -13.528 -24.056 -2.493 1.00 79.62 186 LYS A N 1
ATOM 1497 C CA . LYS A 1 186 ? -13.721 -24.047 -1.031 1.00 79.62 186 LYS A CA 1
ATOM 1498 C C . LYS A 1 186 ? -14.727 -22.998 -0.546 1.00 79.62 186 LYS A C 1
ATOM 1500 O O . LYS A 1 186 ? -15.213 -23.111 0.580 1.00 79.62 186 LYS A O 1
ATOM 1505 N N . TYR A 1 187 ? -15.015 -21.975 -1.348 1.00 83.19 187 TYR A N 1
ATOM 1506 C CA . TYR A 1 187 ? -15.815 -20.814 -0.968 1.00 83.19 187 TYR A CA 1
ATOM 1507 C C . TYR A 1 187 ? -17.156 -20.811 -1.708 1.00 83.19 187 TYR A C 1
ATOM 1509 O O . TYR A 1 187 ? -17.225 -20.628 -2.916 1.00 83.19 187 TYR A O 1
ATOM 1517 N N . SER A 1 188 ? -18.254 -20.959 -0.961 1.00 81.44 188 SER A N 1
ATOM 1518 C CA . SER A 1 188 ? -19.616 -20.824 -1.510 1.00 81.44 188 SER A CA 1
ATOM 1519 C C . SER A 1 188 ? -20.080 -19.369 -1.655 1.00 81.44 188 SER A C 1
ATOM 1521 O O . SER A 1 188 ? -21.064 -19.104 -2.340 1.00 81.44 188 SER A O 1
ATOM 1523 N N . ALA A 1 189 ? -19.386 -18.434 -1.004 1.00 83.56 189 ALA A N 1
ATOM 1524 C CA . ALA A 1 189 ? -19.596 -16.997 -1.098 1.00 83.56 189 ALA A CA 1
ATOM 1525 C C . ALA A 1 189 ? -18.284 -16.268 -0.774 1.00 83.56 189 ALA A C 1
ATOM 1527 O O . ALA A 1 189 ? -17.533 -16.699 0.104 1.00 83.56 189 ALA A O 1
ATOM 1528 N N . ILE A 1 190 ? -18.032 -15.154 -1.460 1.00 84.69 190 ILE A N 1
ATOM 1529 C CA . ILE A 1 190 ? -16.874 -14.278 -1.252 1.00 84.69 190 ILE A CA 1
ATOM 1530 C C . ILE A 1 190 ? -17.402 -12.868 -0.996 1.00 84.69 190 ILE A C 1
ATOM 1532 O O . ILE A 1 190 ? -18.278 -12.391 -1.714 1.00 84.69 190 ILE A O 1
ATOM 1536 N N . ILE A 1 191 ? -16.873 -12.205 0.032 1.00 85.56 191 ILE A N 1
ATOM 1537 C CA . ILE A 1 191 ? -17.198 -10.816 0.365 1.00 85.56 191 ILE A CA 1
ATOM 1538 C C . ILE A 1 191 ? -15.906 -10.012 0.238 1.00 85.56 191 ILE A C 1
ATOM 1540 O O . ILE A 1 191 ? -15.003 -10.157 1.061 1.00 85.56 191 ILE A O 1
ATOM 1544 N N . LEU A 1 192 ? -15.815 -9.185 -0.805 1.00 82.44 192 LEU A N 1
ATOM 1545 C CA . LEU A 1 192 ? -14.727 -8.221 -0.978 1.00 82.44 192 LEU A CA 1
ATOM 1546 C C . LEU A 1 192 ? -15.062 -6.959 -0.174 1.00 82.44 192 LEU A C 1
ATOM 1548 O O . LEU A 1 192 ? -15.676 -6.022 -0.685 1.00 82.44 192 LEU A O 1
ATOM 1552 N N . ASP A 1 193 ? -14.719 -6.984 1.113 1.00 80.69 193 ASP A N 1
ATOM 1553 C CA . ASP A 1 193 ? -14.883 -5.837 2.007 1.00 80.69 193 ASP A CA 1
ATOM 1554 C C . ASP A 1 193 ? -13.900 -4.707 1.643 1.00 80.69 193 ASP A C 1
ATOM 1556 O O . ASP A 1 193 ? -12.842 -4.949 1.064 1.00 80.69 193 ASP A O 1
ATOM 1560 N N . GLU A 1 194 ? -14.262 -3.466 1.968 1.00 75.38 194 GLU A N 1
ATOM 1561 C CA . GLU A 1 194 ? -13.432 -2.262 1.786 1.00 75.38 194 GLU A CA 1
ATOM 1562 C C . GLU A 1 194 ? -12.892 -2.031 0.356 1.00 75.38 194 GLU A C 1
ATOM 1564 O O . GLU A 1 194 ? -11.935 -1.285 0.157 1.00 75.38 194 GLU A O 1
ATOM 1569 N N . ALA A 1 195 ? -13.555 -2.578 -0.672 1.00 77.31 195 ALA A N 1
ATOM 1570 C CA . ALA A 1 195 ? -13.118 -2.533 -2.076 1.00 77.31 195 ALA A CA 1
ATOM 1571 C C . ALA A 1 195 ? -12.870 -1.124 -2.667 1.00 77.31 195 ALA A C 1
ATOM 1573 O O . ALA A 1 195 ? -12.265 -0.976 -3.730 1.00 77.31 195 ALA A O 1
ATOM 1574 N N . HIS A 1 196 ? -13.300 -0.074 -1.965 1.00 75.00 196 HIS A N 1
ATOM 1575 C CA . HIS A 1 196 ? -12.995 1.317 -2.279 1.00 75.00 196 HIS A CA 1
ATOM 1576 C C . HIS A 1 196 ? -11.516 1.702 -2.053 1.00 75.00 196 HIS A C 1
ATOM 1578 O O . HIS A 1 196 ? -11.092 2.734 -2.569 1.00 75.00 196 HIS A O 1
ATOM 1584 N N . GLU A 1 197 ? -10.720 0.899 -1.332 1.00 70.06 197 GLU A N 1
ATOM 1585 C CA . GLU A 1 197 ? -9.274 1.132 -1.171 1.00 70.06 197 GLU A CA 1
ATOM 1586 C C . GLU A 1 197 ? -8.475 0.941 -2.468 1.00 70.06 197 GLU A C 1
ATOM 1588 O O . GLU A 1 197 ? -7.373 1.485 -2.584 1.00 70.06 197 GLU A O 1
ATOM 1593 N N . ARG A 1 198 ? -9.016 0.192 -3.445 1.00 78.50 198 ARG A N 1
ATOM 1594 C CA . ARG A 1 198 ? -8.373 -0.080 -4.747 1.00 78.50 198 ARG A CA 1
ATOM 1595 C C . ARG A 1 198 ? -6.934 -0.606 -4.598 1.00 78.50 198 ARG A C 1
ATOM 1597 O O . ARG A 1 198 ? -6.004 -0.163 -5.285 1.00 78.50 198 ARG A O 1
ATOM 1604 N N . THR A 1 199 ? -6.753 -1.530 -3.648 1.00 81.56 199 THR A N 1
ATOM 1605 C CA . THR A 1 199 ? -5.493 -2.254 -3.440 1.00 81.56 199 THR A CA 1
ATOM 1606 C C . THR A 1 199 ? -5.185 -3.146 -4.636 1.00 81.56 199 THR A C 1
ATOM 1608 O O . THR A 1 199 ? -6.076 -3.576 -5.375 1.00 81.56 199 THR A O 1
ATOM 1611 N N . LEU A 1 200 ? -3.907 -3.479 -4.799 1.00 75.69 200 LEU A N 1
ATOM 1612 C CA . LEU A 1 200 ? -3.436 -4.273 -5.928 1.00 75.69 200 LEU A CA 1
ATOM 1613 C C . LEU A 1 200 ? -4.126 -5.644 -6.037 1.00 75.69 200 LEU A C 1
ATOM 1615 O O . LEU A 1 200 ? -4.480 -6.070 -7.133 1.00 75.69 200 LEU A O 1
ATOM 1619 N N . ALA A 1 201 ? -4.341 -6.325 -4.907 1.00 82.00 201 ALA A N 1
ATOM 1620 C CA . ALA A 1 201 ? -4.997 -7.630 -4.889 1.00 82.00 201 ALA A CA 1
ATOM 1621 C C . ALA A 1 201 ? -6.522 -7.523 -5.035 1.00 82.00 201 ALA A C 1
ATOM 1623 O O . ALA A 1 201 ? -7.113 -8.356 -5.723 1.00 82.00 201 ALA A O 1
ATOM 1624 N N . THR A 1 202 ? -7.159 -6.495 -4.462 1.00 83.50 202 THR A N 1
ATOM 1625 C CA . THR A 1 202 ? -8.609 -6.293 -4.616 1.00 83.50 202 THR A CA 1
ATOM 1626 C C . THR A 1 202 ? -8.979 -5.960 -6.058 1.00 83.50 202 THR A C 1
ATOM 1628 O O . THR A 1 202 ? -9.966 -6.488 -6.557 1.00 83.50 202 THR A O 1
ATOM 1631 N N . ASP A 1 203 ? -8.169 -5.180 -6.776 1.00 78.50 203 ASP A N 1
ATOM 1632 C CA . ASP A 1 203 ? -8.402 -4.894 -8.198 1.00 78.50 203 ASP A CA 1
ATOM 1633 C C . ASP A 1 203 ? -8.313 -6.146 -9.082 1.00 78.50 203 ASP A C 1
ATOM 1635 O O . ASP A 1 203 ? -9.126 -6.311 -9.993 1.00 78.50 203 ASP A O 1
ATOM 1639 N N . ILE A 1 204 ? -7.380 -7.059 -8.788 1.00 78.12 204 ILE A N 1
ATOM 1640 C CA . ILE A 1 204 ? -7.278 -8.355 -9.478 1.00 78.12 204 ILE A CA 1
ATOM 1641 C C . ILE A 1 204 ? -8.503 -9.221 -9.155 1.00 78.12 204 ILE A C 1
ATOM 1643 O O . ILE A 1 204 ? -9.146 -9.736 -10.068 1.00 78.12 204 ILE A O 1
ATOM 1647 N N . LEU A 1 205 ? -8.880 -9.329 -7.876 1.00 80.50 205 LEU A N 1
ATOM 1648 C CA . LEU A 1 205 ? -10.062 -10.078 -7.435 1.00 80.50 205 LEU A CA 1
ATOM 1649 C C . LEU A 1 205 ? -11.372 -9.502 -8.004 1.00 80.50 205 LEU A C 1
ATOM 1651 O O . LEU A 1 205 ? -12.260 -10.263 -8.370 1.00 80.50 205 LEU A O 1
ATOM 1655 N N . MET A 1 206 ? -11.490 -8.180 -8.153 1.00 77.75 206 MET A N 1
ATOM 1656 C CA . MET A 1 206 ? -12.635 -7.538 -8.809 1.00 77.75 206 MET A CA 1
ATOM 1657 C C . MET A 1 206 ? -12.618 -7.713 -10.329 1.00 77.75 206 MET A C 1
ATOM 1659 O O . MET A 1 206 ? -13.685 -7.869 -10.918 1.00 77.75 206 MET A O 1
ATOM 1663 N N . GLY A 1 207 ? -11.445 -7.740 -10.971 1.00 69.44 207 GLY A N 1
ATOM 1664 C CA . GLY A 1 207 ? -11.306 -8.151 -12.375 1.00 69.44 207 GLY A CA 1
ATOM 1665 C C . GLY A 1 207 ? -11.871 -9.553 -12.628 1.00 69.44 207 GLY A C 1
ATOM 1666 O O . GLY A 1 207 ? -12.418 -9.813 -13.695 1.00 69.44 207 GLY A O 1
ATOM 1667 N N . LEU A 1 208 ? -11.845 -10.412 -11.605 1.00 70.31 208 LEU A N 1
ATOM 1668 C CA . LEU A 1 208 ? -12.485 -11.726 -11.605 1.00 70.31 208 LEU A CA 1
ATOM 1669 C C . LEU A 1 208 ? -13.995 -11.696 -11.207 1.00 70.31 208 LEU A C 1
ATOM 1671 O O . LEU A 1 208 ? -14.645 -12.726 -11.366 1.00 70.31 208 LEU A O 1
ATOM 1675 N N . MET A 1 209 ? -14.570 -10.590 -10.666 1.00 68.50 209 MET A N 1
ATOM 1676 C CA . MET A 1 209 ? -15.853 -10.607 -9.891 1.00 68.50 209 MET A CA 1
ATOM 1677 C C . MET A 1 209 ? -16.774 -9.314 -9.830 1.00 68.50 209 MET A C 1
ATOM 1679 O O . MET A 1 209 ? -17.545 -9.199 -8.879 1.00 68.50 209 MET A O 1
ATOM 1683 N N . LYS A 1 210 ? -16.732 -8.316 -10.750 1.00 53.41 210 LYS A N 1
ATOM 1684 C CA . LYS A 1 210 ? -17.554 -7.030 -10.798 1.00 53.41 210 LYS A CA 1
ATOM 1685 C C . LYS A 1 210 ? -19.092 -7.175 -10.477 1.00 53.41 210 LYS A C 1
ATOM 1687 O O . LYS A 1 210 ? -19.633 -8.241 -10.730 1.00 53.41 210 LYS A O 1
ATOM 1692 N N . GLN A 1 211 ? -19.928 -6.200 -10.009 1.00 38.22 211 GLN A N 1
ATOM 1693 C CA . GLN A 1 211 ? -19.999 -4.700 -10.075 1.00 38.22 211 GLN A CA 1
ATOM 1694 C C . GLN A 1 211 ? -20.997 -4.049 -9.022 1.00 38.22 211 GLN A C 1
ATOM 1696 O O . GLN A 1 211 ? -21.709 -4.783 -8.350 1.00 38.22 211 GLN A O 1
ATOM 1701 N N . THR A 1 212 ? -21.106 -2.699 -8.887 1.00 39.62 212 THR A N 1
ATOM 1702 C CA . THR A 1 212 ? -21.427 -1.891 -7.643 1.00 39.62 212 THR A CA 1
ATOM 1703 C C . THR A 1 212 ? -22.653 -0.897 -7.600 1.00 39.62 212 THR A C 1
ATOM 1705 O O . THR A 1 212 ? -23.004 -0.334 -8.633 1.00 39.62 212 THR A O 1
ATOM 1708 N N . VAL A 1 213 ? -23.232 -0.566 -6.400 1.00 31.17 213 VAL A N 1
ATOM 1709 C CA . VAL A 1 213 ? -24.284 0.491 -6.084 1.00 31.17 213 VAL A CA 1
ATOM 1710 C C . VAL A 1 213 ? -24.188 1.051 -4.602 1.00 31.17 213 VAL A C 1
ATOM 1712 O O . VAL A 1 213 ? -23.804 0.259 -3.750 1.00 31.17 213 VAL A O 1
ATOM 1715 N N . PRO A 1 214 ? -24.508 2.342 -4.234 1.00 31.73 214 PRO A N 1
ATOM 1716 C CA . PRO A 1 214 ? -24.098 3.019 -2.950 1.00 31.73 214 PRO A CA 1
ATOM 1717 C C . PRO A 1 214 ? -25.129 3.244 -1.769 1.00 31.73 214 PRO A C 1
ATOM 1719 O O . PRO A 1 214 ? -26.336 3.194 -1.993 1.00 31.73 214 PRO A O 1
ATOM 1722 N N . GLY A 1 215 ? -24.661 3.614 -0.538 1.00 30.98 215 GLY A N 1
ATOM 1723 C CA . GLY A 1 215 ? -25.436 3.883 0.729 1.00 30.98 215 GLY A CA 1
ATOM 1724 C C . GLY A 1 215 ? -24.765 4.830 1.795 1.00 30.98 215 GLY A C 1
ATOM 1725 O O . GLY A 1 215 ? -23.692 5.347 1.507 1.00 30.98 215 GLY A O 1
ATOM 1726 N N . ARG A 1 216 ? -25.378 5.130 2.984 1.00 41.78 216 ARG A N 1
ATOM 1727 C CA . ARG A 1 216 ? -25.086 6.311 3.899 1.00 41.78 216 ARG A CA 1
ATOM 1728 C C . ARG A 1 216 ? -25.074 6.096 5.457 1.00 41.78 216 ARG A C 1
ATOM 1730 O O . ARG A 1 216 ? -25.587 5.090 5.937 1.00 41.78 216 ARG A O 1
ATOM 1737 N N . THR A 1 217 ? -24.592 7.099 6.232 1.00 47.53 217 THR A N 1
ATOM 1738 C CA . THR A 1 217 ? -24.348 7.176 7.721 1.00 47.53 217 THR A CA 1
ATOM 1739 C C . THR A 1 217 ? -25.083 8.280 8.535 1.00 47.53 217 THR A C 1
ATOM 1741 O O . THR A 1 217 ? -25.834 9.096 8.001 1.00 47.53 217 THR A O 1
ATOM 1744 N N . PHE A 1 218 ? -24.837 8.301 9.863 1.00 54.19 218 PHE A N 1
ATOM 1745 C CA . PHE A 1 218 ? -25.111 9.382 10.836 1.00 54.19 218 PHE A CA 1
ATOM 1746 C C . PHE A 1 218 ? -24.266 10.667 10.613 1.00 54.19 218 PHE A C 1
ATOM 1748 O O . PHE A 1 218 ? -23.183 10.589 10.038 1.00 54.19 218 PHE A O 1
ATOM 1755 N N . PRO A 1 219 ? -24.698 11.849 11.110 1.00 64.69 219 PRO A N 1
ATOM 1756 C CA . PRO A 1 219 ? -23.992 13.114 10.881 1.00 64.69 219 PRO A CA 1
ATOM 1757 C C . PRO A 1 219 ? -22.667 13.254 11.656 1.00 64.69 219 PRO A C 1
ATOM 1759 O O . PRO A 1 219 ? -22.601 13.012 12.865 1.00 64.69 219 PRO A O 1
ATOM 1762 N N . VAL A 1 220 ? -21.643 13.750 10.953 1.00 79.19 220 VAL A N 1
ATOM 1763 C CA . VAL A 1 220 ? -20.345 14.186 11.493 1.00 79.19 220 VAL A CA 1
ATOM 1764 C C . VAL A 1 220 ? -20.133 15.658 11.137 1.00 79.19 220 VAL A C 1
ATOM 1766 O O . VAL A 1 220 ? -20.246 16.037 9.971 1.00 79.19 220 VAL A O 1
ATOM 1769 N N . GLU A 1 221 ? -19.819 16.491 12.126 1.00 88.00 221 GLU A N 1
ATOM 1770 C CA . GLU A 1 221 ? -19.480 17.902 11.907 1.00 88.00 221 GLU A CA 1
ATOM 1771 C C . GLU A 1 221 ? -18.034 18.028 11.408 1.00 88.00 221 GLU A C 1
ATOM 1773 O O . GLU A 1 221 ? -17.112 17.470 12.007 1.00 88.00 221 GLU A O 1
ATOM 1778 N N . ILE A 1 222 ? -17.821 18.764 10.314 1.00 91.81 222 ILE A N 1
ATOM 1779 C CA . ILE A 1 222 ? -16.495 18.970 9.719 1.00 91.81 222 ILE A CA 1
ATOM 1780 C C . ILE A 1 222 ? -16.010 20.387 10.022 1.00 91.81 222 ILE A C 1
ATOM 1782 O O . ILE A 1 222 ? -16.675 21.363 9.681 1.00 91.81 222 ILE A O 1
ATOM 1786 N N . TYR A 1 223 ? -14.821 20.487 10.609 1.00 94.88 223 TYR A N 1
ATOM 1787 C CA . TYR A 1 223 ? -14.119 21.737 10.878 1.00 94.88 223 TYR A CA 1
ATOM 1788 C C . TYR A 1 223 ? -12.856 21.801 10.017 1.00 94.88 223 TYR A C 1
ATOM 1790 O O . TYR A 1 223 ? -12.128 20.815 9.924 1.00 94.88 223 TYR A O 1
ATOM 1798 N N . TYR A 1 224 ? -12.586 22.960 9.419 1.00 95.62 224 TYR A N 1
ATOM 1799 C CA . TYR A 1 224 ? -11.381 23.238 8.632 1.00 95.62 224 TYR A CA 1
ATOM 1800 C C . TYR A 1 224 ? -10.544 24.322 9.313 1.00 95.62 224 TYR A C 1
ATOM 1802 O O . TYR A 1 224 ? -11.094 25.181 10.010 1.00 95.62 224 TYR A O 1
ATOM 1810 N N . THR A 1 225 ? -9.233 24.342 9.074 1.00 93.31 225 THR A N 1
ATOM 1811 C CA . THR A 1 225 ? -8.408 25.492 9.470 1.00 93.31 225 THR A CA 1
ATOM 1812 C C . THR A 1 225 ? -8.690 26.699 8.562 1.00 93.31 225 THR A C 1
ATOM 1814 O O . THR A 1 225 ? -8.977 26.526 7.374 1.00 93.31 225 THR A O 1
ATOM 1817 N N . PRO A 1 226 ? -8.609 27.941 9.082 1.00 87.94 226 PRO A N 1
ATOM 1818 C CA . PRO A 1 226 ? -8.784 29.142 8.263 1.00 87.94 226 PRO A CA 1
ATOM 1819 C C . PRO A 1 226 ? -7.610 29.358 7.296 1.00 87.94 226 PRO A C 1
ATOM 1821 O O . PRO A 1 226 ? -7.793 29.886 6.201 1.00 87.94 226 PRO A O 1
ATOM 1824 N N . GLU A 1 227 ? -6.412 28.915 7.684 1.00 89.94 227 GLU A N 1
ATOM 1825 C CA . GLU A 1 227 ? -5.168 29.031 6.923 1.00 89.94 227 GLU A CA 1
ATOM 1826 C C . GLU A 1 227 ? -4.452 27.671 6.847 1.00 89.94 227 GLU A C 1
ATOM 1828 O O . GLU A 1 227 ? -4.808 26.722 7.551 1.00 89.94 227 GLU A O 1
ATOM 1833 N N . ALA A 1 228 ? -3.465 27.550 5.957 1.00 87.75 228 ALA A N 1
ATOM 1834 C CA . ALA A 1 228 ? -2.695 26.320 5.786 1.00 87.75 228 ALA A CA 1
ATOM 1835 C C . ALA A 1 228 ? -1.583 26.207 6.844 1.00 87.75 228 ALA A C 1
ATOM 1837 O O . ALA A 1 228 ? -0.704 27.067 6.929 1.00 87.75 228 ALA A O 1
ATOM 1838 N N . GLU A 1 229 ? -1.594 25.122 7.617 1.00 87.38 229 GLU A N 1
ATOM 1839 C CA . GLU A 1 229 ? -0.560 24.819 8.610 1.00 87.38 229 GLU A CA 1
ATOM 1840 C C . GLU A 1 229 ? 0.714 24.307 7.918 1.00 87.38 229 GLU A C 1
ATOM 1842 O O . GLU A 1 229 ? 0.665 23.385 7.105 1.00 87.38 229 GLU A O 1
ATOM 1847 N N . ARG A 1 230 ? 1.875 24.898 8.235 1.00 82.94 230 ARG A N 1
ATOM 1848 C CA . ARG A 1 230 ? 3.168 24.473 7.657 1.00 82.94 230 ARG A CA 1
ATOM 1849 C C . ARG A 1 230 ? 3.725 23.204 8.296 1.00 82.94 230 ARG A C 1
ATOM 1851 O O . ARG A 1 230 ? 4.385 22.427 7.615 1.00 82.94 230 ARG A O 1
ATOM 1858 N N . ASP A 1 231 ? 3.489 23.032 9.593 1.00 92.31 231 ASP A N 1
ATOM 1859 C CA . ASP A 1 231 ? 3.863 21.843 10.354 1.00 92.31 231 ASP A CA 1
ATOM 1860 C C . ASP A 1 231 ? 2.576 21.163 10.825 1.00 92.31 231 ASP A C 1
ATOM 1862 O O . ASP A 1 231 ? 1.952 21.554 11.816 1.00 92.31 231 ASP A O 1
ATOM 1866 N N . TYR A 1 232 ? 2.142 20.165 10.056 1.00 94.81 232 TYR A N 1
ATOM 1867 C CA . TYR A 1 232 ? 0.902 19.450 10.332 1.00 94.81 232 TYR A CA 1
ATOM 1868 C C . TYR A 1 232 ? 1.006 18.566 11.587 1.00 94.81 232 TYR A C 1
ATOM 1870 O O . TYR A 1 232 ? -0.020 18.242 12.183 1.00 94.81 232 TYR A O 1
ATOM 1878 N N . LEU A 1 233 ? 2.221 18.181 12.001 1.00 93.50 233 LEU A N 1
ATOM 1879 C CA . LEU A 1 233 ? 2.465 17.358 13.184 1.00 93.50 233 LEU A CA 1
ATOM 1880 C C . LEU A 1 233 ? 2.272 18.195 14.452 1.00 93.50 233 LEU A C 1
ATOM 1882 O O . LEU A 1 233 ? 1.563 17.781 15.369 1.00 93.50 233 LEU A O 1
ATOM 1886 N N . GLU A 1 234 ? 2.844 19.397 14.479 1.00 94.19 234 GLU A N 1
ATOM 1887 C CA . GLU A 1 234 ? 2.657 20.341 15.581 1.00 94.19 234 GLU A CA 1
ATOM 1888 C C . GLU A 1 234 ? 1.194 20.816 15.665 1.00 94.19 234 GLU A C 1
ATOM 1890 O O . GLU A 1 234 ? 0.601 20.832 16.747 1.00 94.19 234 GLU A O 1
ATOM 1895 N N . ALA A 1 235 ? 0.560 21.110 14.522 1.00 95.56 235 ALA A N 1
ATOM 1896 C CA . ALA A 1 235 ? -0.864 21.445 14.470 1.00 95.56 235 ALA A CA 1
ATOM 1897 C C . ALA A 1 235 ? -1.761 20.297 14.974 1.00 95.56 235 ALA A C 1
ATOM 1899 O O . ALA A 1 235 ? -2.751 20.546 15.672 1.00 95.56 235 ALA A O 1
ATOM 1900 N N . ALA A 1 236 ? -1.413 19.043 14.667 1.00 97.25 236 ALA A N 1
ATOM 1901 C CA . ALA A 1 236 ? -2.132 17.862 15.135 1.00 97.25 236 ALA A CA 1
ATOM 1902 C C . ALA A 1 236 ? -2.054 17.691 16.654 1.00 97.25 236 ALA A C 1
ATOM 1904 O O . ALA A 1 236 ? -3.086 17.495 17.299 1.00 97.25 236 ALA A O 1
ATOM 1905 N N . ILE A 1 237 ? -0.857 17.812 17.229 1.00 96.88 237 ILE A N 1
ATOM 1906 C CA . ILE A 1 237 ? -0.633 17.701 18.677 1.00 96.88 237 ILE A CA 1
ATOM 1907 C C . ILE A 1 237 ? -1.395 18.811 19.410 1.00 96.88 237 ILE A C 1
ATOM 1909 O O . ILE A 1 237 ? -2.205 18.523 20.294 1.00 96.88 237 ILE A O 1
ATOM 1913 N N . ARG A 1 238 ? -1.258 20.059 18.948 1.00 96.06 238 ARG A N 1
ATOM 1914 C CA . ARG A 1 238 ? -2.003 21.220 19.457 1.00 96.06 238 ARG A CA 1
ATOM 1915 C C . ARG A 1 238 ? -3.520 20.994 19.434 1.00 96.06 238 ARG A C 1
ATOM 1917 O O . ARG A 1 238 ? -4.196 21.284 20.419 1.00 96.06 238 ARG A O 1
ATOM 1924 N N . THR A 1 239 ? -4.051 20.435 18.345 1.00 97.31 239 THR A N 1
ATOM 1925 C CA . THR A 1 239 ? -5.488 20.131 18.203 1.00 97.31 239 THR A CA 1
ATOM 1926 C C . THR A 1 239 ? -5.934 19.020 19.161 1.00 97.31 239 THR A C 1
ATOM 1928 O O . THR A 1 239 ? -6.967 19.162 19.814 1.00 97.31 239 THR A O 1
ATOM 1931 N N . VAL A 1 240 ? -5.145 17.949 19.327 1.00 97.31 240 VAL A N 1
ATOM 1932 C CA . VAL A 1 240 ? -5.409 16.890 20.323 1.00 97.31 240 VAL A CA 1
ATOM 1933 C C . VAL A 1 240 ? -5.493 17.470 21.739 1.00 97.31 240 VAL A C 1
ATOM 1935 O O . VAL A 1 240 ? -6.429 17.146 22.475 1.00 97.31 240 VAL A O 1
ATOM 1938 N N . MET A 1 241 ? -4.562 18.353 22.111 1.00 95.38 241 MET A N 1
ATOM 1939 C CA . MET A 1 241 ? -4.546 18.969 23.441 1.00 95.38 241 MET A CA 1
ATOM 1940 C C . MET A 1 241 ? -5.723 19.933 23.653 1.00 95.38 241 MET A C 1
ATOM 1942 O O . MET A 1 241 ? -6.351 19.895 24.711 1.00 95.38 241 MET A O 1
ATOM 1946 N N . GLN A 1 242 ? -6.103 20.714 22.634 1.00 94.06 242 GLN A N 1
ATOM 1947 C CA . GLN A 1 242 ? -7.296 21.573 22.672 1.00 94.06 242 GLN A CA 1
ATOM 1948 C C . GLN A 1 242 ? -8.597 20.769 22.838 1.00 94.06 242 GLN A C 1
ATOM 1950 O O . GLN A 1 242 ? -9.435 21.126 23.668 1.00 94.06 242 GLN A O 1
ATOM 1955 N N . ILE A 1 243 ? -8.761 19.657 22.112 1.00 94.88 243 ILE A N 1
ATOM 1956 C CA . ILE A 1 243 ? -9.914 18.755 22.283 1.00 94.88 243 ILE A CA 1
ATOM 1957 C C . ILE A 1 243 ? -9.926 18.182 23.706 1.00 94.88 243 ILE A C 1
ATOM 1959 O O . ILE A 1 243 ? -10.976 18.140 24.348 1.00 94.88 243 ILE A O 1
ATOM 1963 N N . HIS A 1 244 ? -8.771 17.763 24.236 1.00 93.31 244 HIS A N 1
ATOM 1964 C CA . HIS A 1 244 ? -8.708 17.225 25.596 1.00 93.31 244 HIS A CA 1
ATOM 1965 C C . HIS A 1 244 ? -9.104 18.258 26.660 1.00 93.31 244 HIS A C 1
ATOM 1967 O O . HIS A 1 244 ? -9.830 17.915 27.597 1.00 93.31 244 HIS A O 1
ATOM 1973 N N . GLU A 1 245 ? -8.688 19.515 26.496 1.00 90.62 245 GLU A N 1
ATOM 1974 C CA . GLU A 1 245 ? -8.973 20.590 27.447 1.00 90.62 245 GLU A CA 1
ATOM 1975 C C . GLU A 1 245 ? -10.416 21.123 27.379 1.00 90.62 245 GLU A C 1
ATOM 1977 O O . GLU A 1 245 ? -11.011 21.350 28.441 1.00 90.62 245 GLU A O 1
ATOM 1982 N N . TYR A 1 246 ? -10.985 21.309 26.181 1.00 90.12 246 TYR A N 1
ATOM 1983 C CA . TYR A 1 246 ? -12.235 22.065 25.996 1.00 90.12 246 TYR A CA 1
ATOM 1984 C C . TYR A 1 246 ? -13.453 21.242 25.542 1.00 90.12 246 TYR A C 1
ATOM 1986 O O . TYR A 1 246 ? -14.579 21.662 25.808 1.00 90.12 246 TYR A O 1
ATOM 1994 N N . GLU A 1 247 ? -13.281 20.093 24.880 1.00 92.25 247 GLU A N 1
ATOM 1995 C CA . GLU A 1 247 ? -14.414 19.342 24.310 1.00 92.25 247 GLU A CA 1
ATOM 1996 C C . GLU A 1 247 ? -15.039 18.324 25.299 1.00 92.25 247 GLU A C 1
ATOM 1998 O O . GLU A 1 247 ? -14.333 17.747 26.137 1.00 92.25 247 GLU A O 1
ATOM 2003 N N . PRO A 1 248 ? -16.353 18.021 25.192 1.00 91.00 248 PRO A N 1
ATOM 2004 C CA . PRO A 1 248 ? -17.052 17.015 26.008 1.00 91.00 248 PRO A CA 1
ATOM 2005 C C . PRO A 1 248 ? -16.474 15.577 25.934 1.00 91.00 248 PRO A C 1
ATOM 2007 O O . PRO A 1 248 ? -15.607 15.289 25.100 1.00 91.00 248 PRO A O 1
ATOM 2010 N N . PRO A 1 249 ? -16.964 14.624 26.761 1.00 89.94 249 PRO A N 1
ATOM 2011 C CA . PRO A 1 249 ? -16.423 13.262 26.834 1.00 89.94 249 PRO A CA 1
ATOM 2012 C C . PRO A 1 249 ? -16.497 12.483 25.510 1.00 89.94 249 PRO A C 1
ATOM 2014 O O . PRO A 1 249 ? -17.582 12.230 24.980 1.00 89.94 249 PRO A O 1
ATOM 2017 N N . GLY A 1 250 ? -15.354 12.004 25.025 1.00 91.06 250 GLY A N 1
ATOM 2018 C CA . GLY A 1 250 ? -15.243 11.145 23.843 1.00 91.06 250 GLY A CA 1
ATOM 2019 C C . GLY A 1 250 ? -13.797 11.004 23.385 1.00 91.06 250 GLY A C 1
ATOM 2020 O O . GLY A 1 250 ? -13.005 11.929 23.560 1.00 91.06 250 GLY A O 1
ATOM 2021 N N . ASP A 1 251 ? -13.448 9.851 22.831 1.00 95.31 251 ASP A N 1
ATOM 2022 C CA . ASP A 1 251 ? -12.063 9.528 22.494 1.00 95.31 251 ASP A CA 1
ATOM 2023 C C . ASP A 1 251 ? -11.629 10.163 21.167 1.00 95.31 251 ASP A C 1
ATOM 2025 O O . ASP A 1 251 ? -12.465 10.530 20.329 1.00 95.31 251 ASP A O 1
ATOM 2029 N N . ILE A 1 252 ? -10.312 10.314 21.005 1.00 97.31 252 ILE A N 1
ATOM 2030 C CA . ILE A 1 252 ? -9.683 10.986 19.863 1.00 97.31 252 ILE A CA 1
ATOM 2031 C C . ILE A 1 252 ? -8.956 9.964 18.987 1.00 97.31 252 ILE A C 1
ATOM 2033 O O . ILE A 1 252 ? -8.167 9.160 19.491 1.00 97.31 252 ILE A O 1
ATOM 2037 N N . LEU A 1 253 ? -9.170 10.042 17.674 1.00 97.38 253 LEU A N 1
ATOM 2038 C CA . LEU A 1 253 ? -8.369 9.361 16.660 1.00 97.38 253 LEU A CA 1
ATOM 2039 C C . LEU A 1 253 ? -7.598 10.402 15.838 1.00 97.38 253 LEU A C 1
ATOM 2041 O O . LEU A 1 253 ? -8.200 11.217 15.142 1.00 97.38 253 LEU A O 1
ATOM 2045 N N . LEU A 1 254 ? -6.271 10.371 15.921 1.00 98.19 254 LEU A N 1
ATOM 2046 C CA . LEU A 1 254 ? -5.365 11.208 15.137 1.00 98.19 254 LEU A CA 1
ATOM 2047 C C . LEU A 1 254 ? -4.702 10.364 14.042 1.00 98.19 254 LEU A C 1
ATOM 2049 O O . LEU A 1 254 ? -4.071 9.351 14.345 1.00 98.19 254 LEU A O 1
ATOM 2053 N N . PHE A 1 255 ? -4.794 10.815 12.792 1.00 98.00 255 PHE A N 1
ATOM 2054 C CA . PHE A 1 255 ? -4.074 10.228 11.662 1.00 98.00 255 PHE A CA 1
ATOM 2055 C C . PHE A 1 255 ? -2.698 10.880 11.456 1.00 98.00 255 PHE A C 1
ATOM 2057 O O . PHE A 1 255 ? -2.594 12.098 11.389 1.00 98.00 255 PHE A O 1
ATOM 2064 N N . LEU A 1 256 ? -1.645 10.076 11.312 1.00 97.50 256 LEU A N 1
ATOM 2065 C CA . LEU A 1 256 ? -0.278 10.466 10.939 1.00 97.50 256 LEU A CA 1
ATOM 2066 C C . LEU A 1 256 ? 0.280 9.473 9.899 1.00 97.50 256 LEU A C 1
ATOM 2068 O O . LEU A 1 256 ? -0.415 8.563 9.449 1.00 97.50 256 LEU A O 1
ATOM 2072 N N . THR A 1 257 ? 1.520 9.656 9.448 1.00 92.69 257 THR A N 1
ATOM 2073 C CA . THR A 1 257 ? 2.022 9.018 8.219 1.00 92.69 257 THR A CA 1
ATOM 2074 C C . THR A 1 257 ? 2.876 7.768 8.452 1.00 92.69 257 THR A C 1
ATOM 2076 O O . THR A 1 257 ? 2.991 6.943 7.545 1.00 92.69 257 THR A O 1
ATOM 2079 N N . GLY A 1 258 ? 3.470 7.573 9.637 1.00 89.06 258 GLY A N 1
ATOM 2080 C CA . GLY A 1 258 ? 4.251 6.363 9.934 1.00 89.06 258 GLY A CA 1
ATOM 2081 C C . GLY A 1 258 ? 4.814 6.252 11.355 1.00 89.06 258 GLY A C 1
ATOM 2082 O O . GLY A 1 258 ? 4.715 7.174 12.152 1.00 89.06 258 GLY A O 1
ATOM 2083 N N . GLU A 1 259 ? 5.434 5.103 11.643 1.00 88.81 259 GLU A N 1
ATOM 2084 C CA . GLU A 1 259 ? 5.906 4.668 12.973 1.00 88.81 259 GLU A CA 1
ATOM 2085 C C . GLU A 1 259 ? 6.721 5.717 13.756 1.00 88.81 259 GLU A C 1
ATOM 2087 O O . GLU A 1 259 ? 6.306 6.112 14.841 1.00 88.81 259 GLU A O 1
ATOM 2092 N N . GLU A 1 260 ? 7.838 6.215 13.212 1.00 85.38 260 GLU A N 1
ATOM 2093 C CA . GLU A 1 260 ? 8.714 7.178 13.913 1.00 85.38 260 GLU A CA 1
ATOM 2094 C C . GLU A 1 260 ? 7.994 8.491 14.273 1.00 85.38 260 GLU A C 1
ATOM 2096 O O . GLU A 1 260 ? 8.197 9.056 15.348 1.00 85.38 260 GLU A O 1
ATOM 2101 N N . GLU A 1 261 ? 7.119 8.959 13.384 1.00 90.75 261 GLU A N 1
ATOM 2102 C CA . GLU A 1 261 ? 6.314 10.163 13.579 1.00 90.75 261 GLU A CA 1
ATOM 2103 C C . GLU A 1 261 ? 5.228 9.948 14.645 1.00 90.75 261 GLU A C 1
ATOM 2105 O O . GLU A 1 261 ? 5.032 10.805 15.507 1.00 90.75 261 GLU A O 1
ATOM 2110 N N . ILE A 1 262 ? 4.570 8.785 14.624 1.00 94.69 262 ILE A N 1
ATOM 2111 C CA . ILE A 1 262 ? 3.545 8.396 15.599 1.00 94.69 262 ILE A CA 1
ATOM 2112 C C . ILE A 1 262 ? 4.140 8.281 17.004 1.00 94.69 262 ILE A C 1
ATOM 2114 O O . ILE A 1 262 ? 3.563 8.822 17.945 1.00 94.69 262 ILE A O 1
ATOM 2118 N N . GLU A 1 263 ? 5.295 7.631 17.167 1.00 92.75 263 GLU A N 1
ATOM 2119 C CA . GLU A 1 263 ? 5.934 7.502 18.484 1.00 92.75 263 GLU A CA 1
ATOM 2120 C C . GLU A 1 263 ? 6.419 8.857 19.027 1.00 92.75 263 GLU A C 1
ATOM 2122 O O . GLU A 1 263 ? 6.250 9.145 20.214 1.00 92.75 263 GLU A O 1
ATOM 2127 N N . ASN A 1 264 ? 6.938 9.737 18.160 1.00 91.62 264 ASN A N 1
ATOM 2128 C CA . ASN A 1 264 ? 7.303 11.109 18.527 1.00 91.62 264 ASN A CA 1
ATOM 2129 C C . ASN A 1 264 ? 6.069 11.923 18.969 1.00 91.62 264 ASN A C 1
ATOM 2131 O O . ASN A 1 264 ? 6.076 12.523 20.046 1.00 91.62 264 ASN A O 1
ATOM 2135 N N . ALA A 1 265 ? 4.969 11.865 18.208 1.00 95.75 265 ALA A N 1
ATOM 2136 C CA . ALA A 1 265 ? 3.699 12.481 18.593 1.00 95.75 265 ALA A CA 1
ATOM 2137 C C . ALA A 1 265 ? 3.173 11.929 19.927 1.00 95.75 265 ALA A C 1
ATOM 2139 O O . ALA A 1 265 ? 2.795 12.697 20.811 1.00 95.75 265 ALA A O 1
ATOM 2140 N N . CYS A 1 266 ? 3.192 10.605 20.113 1.00 96.50 266 CYS A N 1
ATOM 2141 C CA . CYS A 1 266 ? 2.789 9.968 21.364 1.00 96.50 266 CYS A CA 1
ATOM 2142 C C . CYS A 1 266 ? 3.635 10.429 22.558 1.00 96.50 266 CYS A C 1
ATOM 2144 O O . CYS A 1 266 ? 3.089 10.590 23.650 1.00 96.50 266 CYS A O 1
ATOM 2146 N N . LEU A 1 267 ? 4.941 10.642 22.375 1.00 94.50 267 LEU A N 1
ATOM 2147 C CA . LEU A 1 267 ? 5.818 11.183 23.412 1.00 94.50 267 LEU A CA 1
ATOM 2148 C C . LEU A 1 267 ? 5.470 12.645 23.732 1.00 94.50 267 LEU A C 1
ATOM 2150 O O . LEU A 1 267 ? 5.211 12.950 24.895 1.00 94.50 267 LEU A O 1
ATOM 2154 N N . LYS A 1 268 ? 5.391 13.522 22.720 1.00 95.44 268 LYS A N 1
ATOM 2155 C CA . LYS A 1 268 ? 5.027 14.942 22.889 1.00 95.44 268 LYS A CA 1
ATOM 2156 C C . LYS A 1 268 ? 3.680 15.118 23.603 1.00 95.44 268 LYS A C 1
ATOM 2158 O O . LYS A 1 268 ? 3.629 15.787 24.631 1.00 95.44 268 LYS A O 1
ATOM 2163 N N . ILE A 1 269 ? 2.626 14.438 23.137 1.00 96.31 269 ILE A N 1
ATOM 2164 C CA . ILE A 1 269 ? 1.271 14.503 23.724 1.00 96.31 269 ILE A CA 1
ATOM 2165 C C . ILE A 1 269 ? 1.284 14.076 25.203 1.00 96.31 269 ILE A C 1
ATOM 2167 O O . ILE A 1 269 ? 0.603 14.687 26.027 1.00 96.31 269 ILE A O 1
ATOM 2171 N N . ARG A 1 270 ? 2.063 13.046 25.575 1.00 94.62 270 ARG A N 1
ATOM 2172 C CA . ARG A 1 270 ? 2.209 12.636 26.987 1.00 94.62 270 ARG A CA 1
ATOM 2173 C C . ARG A 1 270 ? 2.893 13.727 27.813 1.00 94.62 270 ARG A C 1
ATOM 2175 O O . ARG A 1 270 ? 2.360 14.091 28.858 1.00 94.62 270 ARG A O 1
ATOM 2182 N N . THR A 1 271 ? 4.011 14.272 27.333 1.00 92.12 271 THR A N 1
ATOM 2183 C CA . THR A 1 271 ? 4.773 15.328 28.020 1.00 92.12 271 THR A CA 1
ATOM 2184 C C . THR A 1 271 ? 3.945 16.602 28.212 1.00 92.12 271 THR A C 1
ATOM 2186 O O . THR A 1 271 ? 3.852 17.108 29.329 1.00 92.12 271 THR A O 1
ATOM 2189 N N . GLU A 1 272 ? 3.273 17.090 27.166 1.00 91.56 272 GLU A N 1
ATOM 2190 C CA . GLU A 1 272 ? 2.395 18.266 27.251 1.00 91.56 272 GLU A CA 1
ATOM 2191 C C . GLU A 1 272 ? 1.220 18.031 28.206 1.00 91.56 272 GLU A C 1
ATOM 2193 O O . GLU A 1 272 ? 0.906 18.891 29.031 1.00 91.56 272 GLU A O 1
ATOM 2198 N N . ASN A 1 273 ? 0.607 16.843 28.173 1.00 90.38 273 ASN A N 1
ATOM 2199 C CA . ASN A 1 273 ? -0.440 16.485 29.126 1.00 90.38 273 ASN A CA 1
ATOM 2200 C C . ASN A 1 273 ? 0.084 16.448 30.576 1.00 90.38 273 ASN A C 1
ATOM 2202 O O . ASN A 1 273 ? -0.602 16.915 31.483 1.00 90.38 273 ASN A O 1
ATOM 2206 N N . GLU A 1 274 ? 1.293 15.939 30.821 1.00 88.50 274 GLU A N 1
ATOM 2207 C CA . GLU A 1 274 ? 1.931 15.977 32.145 1.00 88.50 274 GLU A CA 1
ATOM 2208 C C . GLU A 1 274 ? 2.247 17.398 32.627 1.00 88.50 274 GLU A C 1
ATOM 2210 O O . GLU A 1 274 ? 2.181 17.662 33.831 1.00 88.50 274 GLU A O 1
ATOM 2215 N N . GLU A 1 275 ? 2.580 18.328 31.732 1.00 86.81 275 GLU A N 1
ATOM 2216 C CA . GLU A 1 275 ? 2.757 19.738 32.088 1.00 86.81 275 GLU A CA 1
ATOM 2217 C C . GLU A 1 275 ? 1.432 20.449 32.367 1.00 86.81 275 GLU A C 1
ATOM 2219 O O . GLU A 1 275 ? 1.319 21.156 33.374 1.00 86.81 275 GLU A O 1
ATOM 2224 N N . LEU A 1 276 ? 0.412 20.231 31.535 1.00 83.94 276 LEU A N 1
ATOM 2225 C CA . LEU A 1 276 ? -0.908 20.829 31.726 1.00 83.94 276 LEU A CA 1
ATOM 2226 C C . LEU A 1 276 ? -1.611 20.274 32.973 1.00 83.94 276 LEU A C 1
ATOM 2228 O O . LEU A 1 276 ? -2.185 21.053 33.728 1.00 83.94 276 LEU A O 1
ATOM 2232 N N . MET A 1 277 ? -1.475 18.979 33.290 1.00 83.19 277 MET A N 1
ATOM 2233 C CA . MET A 1 277 ? -1.993 18.389 34.540 1.00 83.19 277 MET A CA 1
ATOM 2234 C C . MET A 1 277 ? -1.370 18.977 35.823 1.00 83.19 277 MET A C 1
ATOM 2236 O O . MET A 1 277 ? -1.927 18.773 36.905 1.00 83.19 277 MET A O 1
ATOM 2240 N N . LYS A 1 278 ? -0.234 19.691 35.738 1.00 83.50 278 LYS A N 1
ATOM 2241 C CA . LYS A 1 278 ? 0.359 20.440 36.869 1.00 83.50 278 LYS A CA 1
ATOM 2242 C C . LYS A 1 278 ? -0.250 21.838 37.040 1.00 83.50 278 LYS A C 1
ATOM 2244 O O . LYS A 1 278 ? -0.049 22.445 38.089 1.00 83.50 278 LYS A O 1
ATOM 2249 N N . ARG A 1 279 ? -0.935 22.367 36.017 1.00 79.75 279 ARG A N 1
ATOM 2250 C CA . ARG A 1 279 ? -1.447 23.753 35.953 1.00 79.75 279 ARG A CA 1
ATOM 2251 C C . ARG A 1 279 ? -2.979 23.839 35.912 1.00 79.75 279 ARG A C 1
ATOM 2253 O O . ARG A 1 279 ? -3.528 24.820 36.401 1.00 79.75 279 ARG A O 1
ATOM 2260 N N . SER A 1 280 ? -3.645 22.813 35.382 1.00 76.75 280 SER A N 1
ATOM 2261 C CA . SER A 1 280 ? -5.093 22.740 35.151 1.00 76.75 280 SER A CA 1
ATOM 2262 C C . SER A 1 280 ? -5.670 21.406 35.639 1.00 76.75 280 SER A C 1
ATOM 2264 O O . SER A 1 280 ? -5.012 20.366 35.560 1.00 76.75 280 SER A O 1
ATOM 2266 N N . ASP A 1 281 ? -6.930 21.409 36.090 1.00 79.56 281 ASP A N 1
ATOM 2267 C CA . ASP A 1 281 ? -7.658 20.178 36.429 1.00 79.56 281 ASP A CA 1
ATOM 2268 C C . ASP A 1 281 ? -8.127 19.456 35.153 1.00 79.56 281 ASP A C 1
ATOM 2270 O O . ASP A 1 281 ? -9.213 19.695 34.617 1.00 79.56 281 ASP A O 1
ATOM 2274 N N . LEU A 1 282 ? -7.240 18.615 34.618 1.00 82.69 282 LEU A N 1
ATOM 2275 C CA . LEU A 1 282 ? -7.476 17.769 33.450 1.00 82.69 282 LEU A CA 1
ATOM 2276 C C . LEU A 1 282 ? -7.668 16.305 33.856 1.00 82.69 282 LEU A C 1
ATOM 2278 O O . LEU A 1 282 ? -6.984 15.784 34.746 1.00 82.69 282 LEU A O 1
ATOM 2282 N N . GLY A 1 283 ? -8.571 15.631 33.141 1.00 82.75 283 GLY A N 1
ATOM 2283 C CA . GLY A 1 283 ? -8.756 14.187 33.227 1.00 82.75 283 GLY A CA 1
ATOM 2284 C C . GLY A 1 283 ? -7.546 13.425 32.683 1.00 82.75 283 GLY A C 1
ATOM 2285 O O . GLY A 1 283 ? -6.754 13.947 31.896 1.00 82.75 283 GLY A O 1
ATOM 2286 N N . THR A 1 284 ? -7.390 12.172 33.106 1.00 88.31 284 THR A N 1
ATOM 2287 C CA . THR A 1 284 ? -6.273 11.319 32.681 1.00 88.31 284 THR A CA 1
ATOM 2288 C C . THR A 1 284 ? -6.312 11.070 31.171 1.00 88.31 284 THR A C 1
ATOM 2290 O O . THR A 1 284 ? -7.354 10.706 30.630 1.00 88.31 284 THR A O 1
ATOM 2293 N N . LEU A 1 285 ? -5.169 11.218 30.495 1.00 92.50 285 LEU A N 1
ATOM 2294 C CA . LEU A 1 285 ? -5.028 10.978 29.058 1.00 92.50 285 LEU A CA 1
ATOM 2295 C C . LEU A 1 285 ? -4.287 9.660 28.797 1.00 92.50 285 LEU A C 1
ATOM 2297 O O . LEU A 1 285 ? -3.197 9.436 29.325 1.00 92.50 285 LEU A O 1
ATOM 2301 N N . LYS A 1 286 ? -4.864 8.786 27.971 1.00 95.50 286 LYS A N 1
ATOM 2302 C CA . LYS A 1 286 ? -4.305 7.473 27.616 1.00 95.50 286 LYS A CA 1
ATOM 2303 C C . LYS A 1 286 ? -3.909 7.456 26.141 1.00 95.50 286 LYS A C 1
ATOM 2305 O O . LYS A 1 286 ? -4.761 7.300 25.274 1.00 95.50 286 LYS A O 1
ATOM 2310 N N . VAL A 1 287 ? -2.616 7.639 25.871 1.00 97.12 287 VAL A N 1
ATOM 2311 C CA . VAL A 1 287 ? -2.069 7.815 24.512 1.00 97.12 287 VAL A CA 1
ATOM 2312 C C . VAL A 1 287 ? -1.510 6.496 23.969 1.00 97.12 287 VAL A C 1
ATOM 2314 O O . VAL A 1 287 ? -0.556 5.951 24.539 1.00 97.12 287 VAL A O 1
ATOM 2317 N N . LEU A 1 288 ? -2.085 5.998 22.871 1.00 96.56 288 LEU A N 1
ATOM 2318 C CA . LEU A 1 288 ? -1.804 4.687 22.274 1.00 96.56 288 LEU A CA 1
ATOM 2319 C C . LEU A 1 288 ? -1.383 4.815 20.790 1.00 96.56 288 LEU A C 1
ATOM 2321 O O . LEU A 1 288 ? -2.143 5.383 20.005 1.00 96.56 288 LEU A O 1
ATOM 2325 N N . PRO A 1 289 ? -0.220 4.274 20.382 1.00 96.38 289 PRO A N 1
ATOM 2326 C CA . PRO A 1 289 ? 0.189 4.215 18.979 1.00 96.38 289 PRO A CA 1
ATOM 2327 C C . PRO A 1 289 ? -0.494 3.053 18.233 1.00 96.38 289 PRO A C 1
ATOM 2329 O O . PRO A 1 289 ? -0.767 2.004 18.823 1.00 96.38 289 PRO A O 1
ATOM 2332 N N . LEU A 1 290 ? -0.742 3.216 16.928 1.00 93.12 290 LEU A N 1
ATOM 2333 C CA . LEU A 1 290 ? -1.317 2.174 16.067 1.00 93.12 290 LEU A CA 1
ATOM 2334 C C . LEU A 1 290 ? -0.786 2.238 14.623 1.00 93.12 290 LEU A C 1
ATOM 2336 O O . LEU A 1 290 ? -1.216 3.061 13.816 1.00 93.12 290 LEU A O 1
ATOM 2340 N N . TYR A 1 291 ? 0.104 1.315 14.269 1.00 88.62 291 TYR A N 1
ATOM 2341 C CA . TYR A 1 291 ? 0.699 1.206 12.935 1.00 88.62 291 TYR A CA 1
ATOM 2342 C C . TYR A 1 291 ? 0.954 -0.268 12.559 1.00 88.62 291 TYR A C 1
ATOM 2344 O O . TYR A 1 291 ? 0.962 -1.145 13.421 1.00 88.62 291 TYR A O 1
ATOM 2352 N N . SER A 1 292 ? 1.148 -0.570 11.271 1.00 78.81 292 SER A N 1
ATOM 2353 C CA . SER A 1 292 ? 1.186 -1.954 10.754 1.00 78.81 292 SER A CA 1
ATOM 2354 C C . SER A 1 292 ? 2.317 -2.819 11.330 1.00 78.81 292 SER A C 1
ATOM 2356 O O . SER A 1 292 ? 2.123 -4.004 11.595 1.00 78.81 292 SER A O 1
ATOM 2358 N N . SER A 1 293 ? 3.484 -2.229 11.595 1.00 77.62 293 SER A N 1
ATOM 2359 C CA . SER A 1 293 ? 4.623 -2.891 12.242 1.00 77.62 293 SER A CA 1
ATOM 2360 C C . SER A 1 293 ? 4.440 -3.122 13.749 1.00 77.62 293 SER A C 1
ATOM 2362 O O . SER A 1 293 ? 5.336 -3.681 14.368 1.00 77.62 293 SER A O 1
ATOM 2364 N N . LEU A 1 294 ? 3.307 -2.779 14.373 1.00 75.81 294 LEU A N 1
ATOM 2365 C CA . LEU A 1 294 ? 3.041 -2.945 15.814 1.00 75.81 294 LEU A CA 1
ATOM 2366 C C . LEU A 1 294 ? 2.569 -4.395 16.141 1.00 75.81 294 LEU A C 1
ATOM 2368 O O . LEU A 1 294 ? 1.997 -5.045 15.265 1.00 75.81 294 LEU A O 1
ATOM 2372 N N . PRO A 1 295 ? 2.848 -4.999 17.320 1.00 72.94 295 PRO A N 1
ATOM 2373 C CA . PRO A 1 295 ? 2.443 -6.385 17.624 1.00 72.94 295 PRO A CA 1
ATOM 2374 C C . PRO A 1 295 ? 0.921 -6.537 17.807 1.00 72.94 295 PRO A C 1
ATOM 2376 O O . PRO A 1 295 ? 0.335 -5.659 18.436 1.00 72.94 295 PRO A O 1
ATOM 2379 N N . 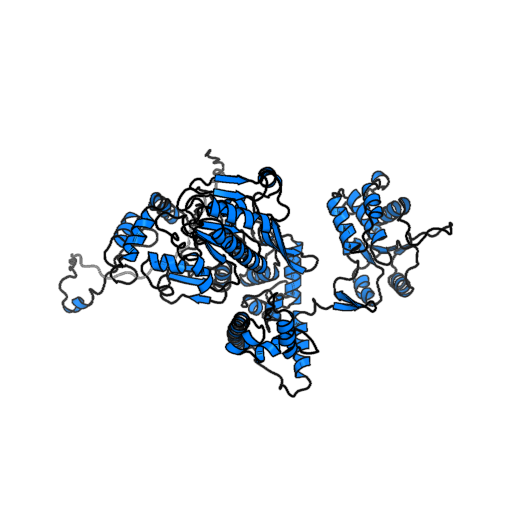PRO A 1 296 ? 0.275 -7.659 17.420 1.00 73.06 296 PRO A N 1
ATOM 2380 C CA . PRO A 1 296 ? -1.180 -7.834 17.561 1.00 73.06 296 PRO A CA 1
ATOM 2381 C C . PRO A 1 296 ? -1.715 -7.584 18.982 1.00 73.06 296 PRO A C 1
ATOM 2383 O O . PRO A 1 296 ? -2.698 -6.875 19.162 1.00 73.06 296 PRO A O 1
ATOM 2386 N N . GLN A 1 297 ? -1.006 -8.068 20.008 1.00 73.75 297 GLN A N 1
ATOM 2387 C CA . GLN A 1 297 ? -1.341 -7.829 21.422 1.00 73.75 297 GLN A CA 1
ATOM 2388 C C . GLN A 1 297 ? -1.310 -6.344 21.813 1.00 73.75 297 GLN A C 1
ATOM 2390 O O . GLN A 1 297 ? -2.050 -5.925 22.696 1.00 73.75 297 GLN A O 1
ATOM 2395 N N . GLN A 1 298 ? -0.442 -5.546 21.184 1.00 74.94 298 GLN A N 1
ATOM 2396 C CA . GLN A 1 298 ? -0.387 -4.104 21.407 1.00 74.94 298 GLN A CA 1
ATOM 2397 C C . GLN A 1 298 ? -1.411 -3.364 20.531 1.00 74.94 298 GLN A C 1
ATOM 2399 O O . GLN A 1 298 ? -1.989 -2.393 21.005 1.00 74.94 298 GLN A O 1
ATOM 2404 N N . GLN A 1 299 ? -1.703 -3.848 19.315 1.00 78.25 299 GLN A N 1
ATOM 2405 C CA . GLN A 1 299 ? -2.772 -3.302 18.470 1.00 78.25 299 GLN A CA 1
ATOM 2406 C C . GLN A 1 299 ? -4.127 -3.447 19.172 1.00 78.25 299 GLN A C 1
ATOM 2408 O O . GLN A 1 299 ? -4.890 -2.493 19.229 1.00 78.25 299 GLN A O 1
ATOM 2413 N N . GLN A 1 300 ? -4.388 -4.590 19.816 1.00 79.94 300 GLN A N 1
ATOM 2414 C CA . GLN A 1 300 ? -5.610 -4.825 20.595 1.00 79.94 300 GLN A CA 1
ATOM 2415 C C . GLN A 1 300 ? -5.824 -3.822 21.746 1.00 79.94 300 GLN A C 1
ATOM 2417 O O . GLN A 1 300 ? -6.957 -3.632 22.186 1.00 79.94 300 GLN A O 1
ATOM 2422 N N . ARG A 1 301 ? -4.779 -3.122 22.208 1.00 86.69 301 ARG A N 1
ATOM 2423 C CA . ARG A 1 301 ? -4.890 -2.147 23.306 1.00 86.69 301 ARG A CA 1
ATOM 2424 C C . ARG A 1 301 ? -5.738 -0.927 22.964 1.00 86.69 301 ARG A C 1
ATOM 2426 O O . ARG A 1 301 ? -6.253 -0.274 23.866 1.00 86.69 301 ARG A O 1
ATOM 2433 N N . ILE A 1 302 ? -5.924 -0.626 21.680 1.00 89.00 302 ILE A N 1
ATOM 2434 C CA . ILE A 1 302 ? -6.802 0.462 21.219 1.00 89.00 302 ILE A CA 1
ATOM 2435 C C . ILE A 1 302 ? -8.275 0.230 21.594 1.00 89.00 302 ILE A C 1
ATOM 2437 O O . ILE A 1 302 ? -9.035 1.191 21.720 1.00 89.00 302 ILE A O 1
ATOM 2441 N N . PHE A 1 303 ? -8.666 -1.030 21.820 1.00 85.94 303 PHE A N 1
ATOM 2442 C CA . PHE A 1 303 ? -9.998 -1.415 22.288 1.00 85.94 303 PHE A CA 1
ATOM 2443 C C . PHE A 1 303 ? -10.135 -1.370 23.820 1.00 85.94 303 PHE A C 1
ATOM 2445 O O . PHE A 1 303 ? -11.235 -1.564 24.322 1.00 85.94 303 PHE A O 1
ATOM 2452 N N . GLU A 1 304 ? -9.062 -1.099 24.577 1.00 88.00 304 GLU A N 1
ATOM 2453 C CA . GLU A 1 304 ? -9.179 -0.847 26.019 1.00 88.00 304 GLU A CA 1
ATOM 2454 C C . GLU A 1 304 ? -10.019 0.418 26.271 1.00 88.00 304 GLU A C 1
ATOM 2456 O O . GLU A 1 304 ? -9.914 1.405 25.533 1.00 88.00 304 GLU A O 1
ATOM 2461 N N . ASP A 1 305 ? -10.789 0.430 27.359 1.00 88.88 305 ASP A N 1
ATOM 2462 C CA . ASP A 1 305 ? -11.579 1.596 27.759 1.00 88.88 305 ASP A CA 1
ATOM 2463 C C . ASP A 1 305 ? -10.713 2.839 28.035 1.00 88.88 305 ASP A C 1
ATOM 2465 O O . ASP A 1 305 ? -9.521 2.763 28.396 1.00 88.88 305 ASP A O 1
ATOM 2469 N N . ALA A 1 306 ? -11.347 4.004 27.880 1.00 90.88 306 ALA A N 1
ATOM 2470 C CA . ALA A 1 306 ? -10.823 5.279 28.343 1.00 90.88 306 ALA A CA 1
ATOM 2471 C C . ALA A 1 306 ? -10.636 5.264 29.876 1.00 90.88 306 ALA A C 1
ATOM 2473 O O . ALA A 1 306 ? -11.407 4.623 30.594 1.00 90.88 306 ALA A O 1
ATOM 2474 N N . PRO A 1 307 ? -9.608 5.947 30.410 1.00 91.31 307 PRO A N 1
ATOM 2475 C CA . PRO A 1 307 ? -9.392 6.010 31.850 1.00 91.31 307 PRO A CA 1
ATOM 2476 C C . PRO A 1 307 ? -10.544 6.760 32.549 1.00 91.31 307 PRO A C 1
ATOM 2478 O O . PRO A 1 307 ? -11.122 7.677 31.964 1.00 91.31 307 PRO A O 1
ATOM 2481 N N . PRO A 1 308 ? -10.874 6.422 33.808 1.00 86.56 308 PRO A N 1
ATOM 2482 C CA . PRO A 1 308 ? -11.892 7.143 34.564 1.00 86.56 308 PRO A CA 1
ATOM 2483 C C . PRO A 1 308 ? -11.449 8.584 34.901 1.00 86.56 308 PRO A C 1
ATOM 2485 O O . PRO A 1 308 ? -10.250 8.886 34.883 1.00 86.56 308 PRO A O 1
ATOM 2488 N N . PRO A 1 309 ? -12.392 9.480 35.255 1.00 84.31 309 PRO A N 1
ATOM 2489 C CA . PRO A 1 309 ? -12.077 10.785 35.838 1.00 84.31 309 PRO A CA 1
ATOM 2490 C C . PRO A 1 309 ? -11.204 10.655 37.098 1.00 84.31 309 PRO A C 1
ATOM 2492 O O . PRO A 1 309 ? -11.347 9.705 37.869 1.00 84.31 309 PRO A O 1
ATOM 2495 N N . ARG A 1 310 ? -10.321 11.634 37.344 1.00 80.56 310 ARG A N 1
ATOM 2496 C CA . ARG A 1 310 ? -9.423 11.643 38.523 1.00 80.56 310 ARG A CA 1
ATOM 2497 C C . ARG A 1 310 ? -10.159 11.878 39.847 1.00 80.56 310 ARG A C 1
ATOM 2499 O O . ARG A 1 310 ? -9.691 11.445 40.896 1.00 80.56 310 ARG A O 1
ATOM 2506 N N . THR A 1 311 ? -11.287 12.576 39.796 1.00 79.62 311 THR A N 1
ATOM 2507 C CA . THR A 1 311 ? -12.163 12.913 40.926 1.00 79.62 311 THR A CA 1
ATOM 2508 C C . THR A 1 311 ? -13.616 12.693 40.498 1.00 79.62 311 THR A C 1
ATOM 2510 O O . THR A 1 311 ? -13.906 12.656 39.304 1.00 79.62 311 THR A O 1
ATOM 2513 N N . LYS A 1 312 ? -14.544 12.528 41.453 1.00 73.56 312 LYS A N 1
ATOM 2514 C CA . LYS A 1 312 ? -15.958 12.216 41.151 1.00 73.56 312 LYS A CA 1
ATOM 2515 C C . LYS A 1 312 ? -16.647 13.247 40.248 1.00 73.56 312 LYS A C 1
ATOM 2517 O O . LYS A 1 312 ? -17.491 12.857 39.451 1.00 73.56 312 LYS A O 1
ATOM 2522 N N . ASP A 1 313 ? -16.249 14.510 40.372 1.00 74.31 313 ASP A N 1
ATOM 2523 C CA . ASP A 1 313 ? -16.817 15.657 39.654 1.00 74.31 313 ASP A CA 1
ATOM 2524 C C . ASP A 1 313 ? -15.811 16.284 38.660 1.00 74.31 313 ASP A C 1
ATOM 2526 O O . ASP A 1 313 ? -16.034 17.377 38.142 1.00 74.31 313 ASP A O 1
ATOM 2530 N N . GLY A 1 314 ? -14.674 15.618 38.419 1.00 73.12 314 GLY A N 1
ATOM 2531 C CA . GLY A 1 314 ? -13.587 16.116 37.572 1.00 73.12 314 GLY A CA 1
ATOM 2532 C C . GLY A 1 314 ? -13.805 15.879 36.078 1.00 73.12 314 GLY A C 1
ATOM 2533 O O . GLY A 1 314 ? -14.676 15.109 35.662 1.00 73.12 314 GLY A O 1
ATOM 2534 N N . LYS A 1 315 ? -12.962 16.508 35.248 1.00 81.19 315 LYS A N 1
ATOM 2535 C CA . LYS A 1 315 ? -13.000 16.317 33.788 1.00 81.19 315 LYS A CA 1
ATOM 2536 C C . LYS A 1 315 ? -12.852 14.831 33.402 1.00 81.19 315 LYS A C 1
ATOM 2538 O O . LYS A 1 315 ? -12.086 14.101 34.045 1.00 81.19 315 LYS A O 1
ATOM 2543 N N . PRO A 1 316 ? -13.546 14.377 32.338 1.00 81.88 316 PRO A N 1
ATOM 2544 C CA . PRO A 1 316 ? -13.484 12.993 31.879 1.00 81.88 316 PRO A CA 1
ATOM 2545 C C . PRO A 1 316 ? -12.053 12.595 31.514 1.00 81.88 316 PRO A C 1
ATOM 2547 O O . PRO A 1 316 ? -11.324 13.367 30.888 1.00 81.88 316 PRO A O 1
ATOM 2550 N N . GLY A 1 317 ? -11.659 11.373 31.871 1.00 89.44 317 GLY A N 1
ATOM 2551 C CA . GLY A 1 317 ? -10.490 10.755 31.256 1.00 89.44 317 GLY A CA 1
ATOM 2552 C C . GLY A 1 317 ? -10.779 10.396 29.794 1.00 89.44 317 GLY A C 1
ATOM 2553 O O . GLY A 1 317 ? -11.936 10.224 29.402 1.00 89.44 317 GLY A O 1
ATOM 2554 N N . ARG A 1 318 ? -9.730 10.344 28.971 1.00 93.75 318 ARG A N 1
ATOM 2555 C CA . ARG A 1 318 ? -9.844 10.228 27.510 1.00 93.75 318 ARG A CA 1
ATOM 2556 C C . ARG A 1 318 ? -8.755 9.325 26.937 1.00 93.75 318 ARG A C 1
ATOM 2558 O O . ARG A 1 318 ? -7.615 9.336 27.410 1.00 93.75 318 ARG A O 1
ATOM 2565 N N . LYS A 1 319 ? -9.086 8.553 25.906 1.00 95.88 319 LYS A N 1
ATOM 2566 C CA . LYS A 1 319 ? -8.132 7.793 25.090 1.00 95.88 319 LYS A CA 1
ATOM 2567 C C . LYS A 1 319 ? -7.819 8.573 23.810 1.00 95.88 319 LYS A C 1
ATOM 2569 O O . LYS A 1 319 ? -8.708 9.141 23.178 1.00 95.88 319 LYS A O 1
ATOM 2574 N N . VAL A 1 320 ? -6.542 8.597 23.439 1.00 97.44 320 VAL A N 1
ATOM 2575 C CA . VAL A 1 320 ? -6.042 9.157 22.177 1.00 97.44 320 VAL A CA 1
ATOM 2576 C C . VAL A 1 320 ? -5.319 8.044 21.447 1.00 97.44 320 VAL A C 1
ATOM 2578 O O . VAL A 1 320 ? -4.346 7.493 21.966 1.00 97.44 320 VAL A O 1
ATOM 2581 N N . ILE A 1 321 ? -5.791 7.716 20.253 1.00 97.44 321 ILE A N 1
ATOM 2582 C CA . ILE A 1 321 ? -5.135 6.761 19.366 1.00 97.44 321 ILE A CA 1
ATOM 2583 C C . ILE A 1 321 ? -4.470 7.553 18.251 1.00 97.44 321 ILE A C 1
ATOM 2585 O O . ILE A 1 321 ? -5.125 8.329 17.559 1.00 97.44 321 ILE A O 1
ATOM 2589 N N . VAL A 1 322 ? -3.164 7.365 18.105 1.00 97.88 322 VAL A N 1
ATOM 2590 C CA . VAL A 1 322 ? -2.347 8.021 17.083 1.00 97.88 322 VAL A CA 1
ATOM 2591 C C . VAL A 1 322 ? -1.961 6.953 16.067 1.00 97.88 322 VAL A C 1
ATOM 2593 O O . VAL A 1 322 ? -1.267 5.995 16.412 1.00 97.88 322 VAL A O 1
ATOM 2596 N N . SER A 1 323 ? -2.470 7.059 14.840 1.00 96.19 323 SER A N 1
ATOM 2597 C CA . SER A 1 323 ? -2.490 5.942 13.894 1.00 96.19 323 SER A CA 1
ATOM 2598 C C . SER A 1 323 ? -2.096 6.316 12.470 1.00 96.19 323 SER A C 1
ATOM 2600 O O . SER A 1 323 ? -2.235 7.465 12.069 1.00 96.19 323 SER A O 1
ATOM 2602 N N . THR A 1 324 ? -1.635 5.340 11.682 1.00 93.94 324 THR A N 1
ATOM 2603 C CA . THR A 1 324 ? -1.610 5.483 10.218 1.00 93.94 324 THR A CA 1
ATOM 2604 C C . THR A 1 324 ? -3.016 5.328 9.625 1.00 93.94 324 THR A C 1
ATOM 2606 O O . THR A 1 324 ? -4.007 5.156 10.335 1.00 93.94 324 THR A O 1
ATOM 2609 N N . ASN A 1 325 ? -3.118 5.302 8.297 1.00 88.06 325 ASN A N 1
ATOM 2610 C CA . ASN A 1 325 ? -4.335 4.907 7.586 1.00 88.06 325 ASN A CA 1
ATOM 2611 C C . ASN A 1 325 ? -4.824 3.470 7.893 1.00 88.06 325 ASN A C 1
ATOM 2613 O O . ASN A 1 325 ? -5.893 3.097 7.440 1.00 88.06 325 ASN A O 1
ATOM 2617 N N . ILE A 1 326 ? -4.129 2.678 8.722 1.00 83.62 326 ILE A N 1
ATOM 2618 C CA . ILE A 1 326 ? -4.637 1.387 9.229 1.00 83.62 326 ILE A CA 1
ATOM 2619 C C . ILE A 1 326 ? -5.969 1.522 9.997 1.00 83.62 326 ILE A C 1
ATOM 2621 O O . ILE A 1 326 ? -6.737 0.570 10.085 1.00 83.62 326 ILE A O 1
ATOM 2625 N N . ALA A 1 327 ? -6.268 2.704 10.546 1.00 84.69 327 ALA A N 1
ATOM 2626 C CA . ALA A 1 327 ? -7.562 3.000 11.160 1.00 84.69 327 ALA A CA 1
ATOM 2627 C C . ALA A 1 327 ? -8.580 3.645 10.191 1.00 84.69 327 ALA A C 1
ATOM 2629 O O . ALA A 1 327 ? -9.713 3.895 10.598 1.00 84.69 327 ALA A O 1
ATOM 2630 N N . GLU A 1 328 ? -8.206 3.936 8.940 1.00 81.69 328 GLU A N 1
ATOM 2631 C CA . GLU A 1 328 ? -8.973 4.777 8.001 1.00 81.69 328 GLU A CA 1
ATOM 2632 C C . GLU A 1 328 ? -10.225 4.105 7.451 1.00 81.69 328 GLU A C 1
ATOM 2634 O O . GLU A 1 328 ? -11.203 4.798 7.204 1.00 81.69 328 GLU A O 1
ATOM 2639 N N . THR A 1 329 ? -10.212 2.781 7.310 1.00 63.56 329 THR A N 1
ATOM 2640 C CA . THR A 1 329 ? -11.214 1.984 6.581 1.00 63.56 329 THR A CA 1
ATOM 2641 C C . THR A 1 329 ? -11.731 0.848 7.451 1.00 63.56 329 THR A C 1
ATOM 2643 O O . THR A 1 329 ? -12.872 0.900 7.909 1.00 63.56 329 THR A O 1
ATOM 2646 N N . SER A 1 330 ? -10.846 -0.044 7.889 1.00 59.12 330 SER A N 1
ATOM 2647 C CA . SER A 1 330 ? -11.242 -1.343 8.428 1.00 59.12 330 SER A CA 1
ATOM 2648 C C . SER A 1 330 ? -11.257 -1.459 9.964 1.00 59.12 330 SER A C 1
ATOM 2650 O O . SER A 1 330 ? -11.520 -2.540 10.470 1.00 59.12 330 SER A O 1
ATOM 2652 N N . LEU A 1 331 ? -11.061 -0.395 10.761 1.00 64.25 331 LEU A N 1
ATOM 2653 C CA . LEU A 1 331 ? -11.058 -0.507 12.239 1.00 64.25 331 LEU A CA 1
ATOM 2654 C C . LEU A 1 331 ? -12.132 0.338 12.965 1.00 64.25 331 LEU A C 1
ATOM 2656 O O . LEU A 1 331 ? -12.313 1.521 12.672 1.00 64.25 331 LEU A O 1
ATOM 2660 N N . THR A 1 332 ? -12.864 -0.272 13.915 1.00 64.25 332 THR A N 1
ATOM 2661 C CA . THR A 1 332 ? -13.841 0.403 14.803 1.00 64.25 332 THR A CA 1
ATOM 2662 C C . THR A 1 332 ? -13.360 0.429 16.237 1.00 64.25 332 THR A C 1
ATOM 2664 O O . THR A 1 332 ? -13.428 -0.577 16.933 1.00 64.25 332 THR A O 1
ATOM 2667 N N . ILE A 1 333 ? -12.920 1.597 16.697 1.00 76.12 333 ILE A N 1
ATOM 2668 C CA . ILE A 1 333 ? -12.726 1.836 18.123 1.00 76.12 333 ILE A CA 1
ATOM 2669 C C . ILE A 1 333 ? -14.021 2.420 18.690 1.00 76.12 333 ILE A C 1
ATOM 2671 O O . ILE A 1 333 ? -14.402 3.544 18.357 1.00 76.12 333 ILE A O 1
ATOM 2675 N N . ASP A 1 334 ? -14.677 1.667 19.569 1.00 72.94 334 ASP A N 1
ATOM 2676 C CA . ASP A 1 334 ? -15.777 2.191 20.374 1.00 72.94 334 ASP A CA 1
ATOM 2677 C C . ASP A 1 334 ? -15.271 3.336 21.271 1.00 72.94 334 ASP A C 1
ATOM 2679 O O . ASP A 1 334 ? -14.168 3.285 21.823 1.00 72.94 334 ASP A O 1
ATOM 2683 N N . GLY A 1 335 ? -16.080 4.393 21.389 1.00 82.44 335 GLY A N 1
ATOM 2684 C CA . GLY A 1 335 ? -15.762 5.594 22.169 1.00 82.44 335 GLY A CA 1
ATOM 2685 C C . GLY A 1 335 ? -15.258 6.798 21.363 1.00 82.44 335 GLY A C 1
ATOM 2686 O O . GLY A 1 335 ? -15.380 7.917 21.871 1.00 82.44 335 GLY A O 1
ATOM 2687 N N . ILE A 1 336 ? -14.770 6.614 20.124 1.00 89.94 336 ILE A N 1
ATOM 2688 C CA . ILE A 1 336 ? -14.300 7.722 19.266 1.00 89.94 336 ILE A CA 1
ATOM 2689 C C . ILE A 1 336 ? -15.440 8.705 18.970 1.00 89.94 336 ILE A C 1
ATOM 2691 O O . ILE A 1 336 ? -16.515 8.325 18.505 1.00 89.94 336 ILE A O 1
ATOM 2695 N N . VAL A 1 337 ? -15.173 9.985 19.228 1.00 92.94 337 VAL A N 1
ATOM 2696 C CA . VAL A 1 337 ? -16.056 11.121 18.902 1.00 92.94 337 VAL A CA 1
ATOM 2697 C C . VAL A 1 337 ? -15.316 12.169 18.080 1.00 92.94 337 VAL A C 1
ATOM 2699 O O . VAL A 1 337 ? -15.940 12.850 17.269 1.00 92.94 337 VAL A O 1
ATOM 2702 N N . TYR A 1 338 ? -14.002 12.288 18.272 1.00 96.50 338 TYR A N 1
ATOM 2703 C CA . TYR A 1 338 ? -13.185 13.326 17.659 1.00 96.50 338 TYR A CA 1
ATOM 2704 C C . TYR A 1 338 ? -12.151 12.699 16.731 1.00 96.50 338 TYR A C 1
ATOM 2706 O O . TYR A 1 338 ? -11.376 11.835 17.142 1.00 96.50 338 TYR A O 1
ATOM 2714 N N . VAL A 1 339 ? -12.121 13.151 15.484 1.00 96.81 339 VAL A N 1
ATOM 2715 C CA . VAL A 1 339 ? -11.086 12.795 14.510 1.00 96.81 339 VAL A CA 1
ATOM 2716 C C . VAL A 1 339 ? -10.225 14.018 14.246 1.00 96.81 339 VAL A C 1
ATOM 2718 O O . VAL A 1 339 ? -10.751 15.115 14.064 1.00 96.81 339 VAL A O 1
ATOM 2721 N N . VAL A 1 340 ? -8.910 13.830 14.199 1.00 98.31 340 VAL A N 1
ATOM 2722 C CA . VAL A 1 340 ? -7.953 14.835 13.731 1.00 98.31 340 VAL A CA 1
ATOM 2723 C C . VAL A 1 340 ? -7.313 14.304 12.453 1.00 98.31 340 VAL A C 1
ATOM 2725 O O . VAL A 1 340 ? -6.668 13.252 12.464 1.00 98.31 340 VAL A O 1
ATOM 2728 N N . ASP A 1 341 ? -7.520 15.020 11.350 1.00 97.94 341 ASP A N 1
ATOM 2729 C CA . ASP A 1 341 ? -7.043 14.654 10.018 1.00 97.94 341 ASP A CA 1
ATOM 2730 C C . ASP A 1 341 ? -6.081 15.720 9.464 1.00 97.94 341 ASP A C 1
ATOM 2732 O O . ASP A 1 341 ? -6.517 16.768 8.980 1.00 97.94 341 ASP A O 1
ATOM 2736 N N . PRO A 1 342 ? -4.765 15.453 9.488 1.00 97.56 342 PRO A N 1
ATOM 2737 C CA . PRO A 1 342 ? -3.764 16.297 8.845 1.00 97.56 342 PRO A CA 1
ATOM 2738 C C . PRO A 1 342 ? -3.795 16.288 7.311 1.00 97.56 342 PRO A C 1
ATOM 2740 O O . PRO A 1 342 ? -3.114 17.104 6.702 1.00 97.56 342 PRO A O 1
ATOM 2743 N N . GLY A 1 343 ? -4.539 15.376 6.672 1.00 96.00 343 GLY A N 1
ATOM 2744 C CA . GLY A 1 343 ? -4.648 15.310 5.210 1.00 96.00 343 GLY A CA 1
ATOM 2745 C C . GLY A 1 343 ? -3.534 14.530 4.502 1.00 96.00 343 GLY A C 1
ATOM 2746 O O . GLY A 1 343 ? -3.468 14.556 3.276 1.00 96.00 343 GLY A O 1
ATOM 2747 N N . PHE A 1 344 ? -2.674 13.814 5.238 1.00 95.75 344 PHE A N 1
ATOM 2748 C CA . PHE A 1 344 ? -1.531 13.074 4.680 1.00 95.75 344 PHE A CA 1
ATOM 2749 C C . PHE A 1 344 ? -1.577 11.560 4.947 1.00 95.75 344 PHE A C 1
ATOM 2751 O O . PHE A 1 344 ? -2.232 11.073 5.875 1.00 95.75 344 PHE A O 1
ATOM 2758 N N . SER A 1 345 ? -0.856 10.809 4.112 1.00 92.31 345 SER A N 1
ATOM 2759 C CA . SER A 1 345 ? -0.611 9.361 4.220 1.00 92.31 345 SER A CA 1
ATOM 2760 C C . SER A 1 345 ? 0.743 9.010 3.587 1.00 92.31 345 SER A C 1
ATOM 2762 O O . SER A 1 345 ? 1.226 9.762 2.741 1.00 92.31 345 SER A O 1
ATOM 2764 N N . LYS A 1 346 ? 1.366 7.879 3.955 1.00 87.06 346 LYS A N 1
ATOM 2765 C CA . LYS A 1 346 ? 2.473 7.316 3.160 1.00 87.06 346 LYS A CA 1
ATOM 2766 C C . LYS A 1 346 ? 1.905 6.437 2.055 1.00 87.06 346 LYS A C 1
ATOM 2768 O O . LYS A 1 346 ? 1.277 5.423 2.342 1.00 87.06 346 LYS A O 1
ATOM 2773 N N . GLN A 1 347 ? 2.151 6.819 0.808 1.00 81.31 347 GLN A N 1
ATOM 2774 C CA . GLN A 1 347 ? 1.711 6.094 -0.378 1.00 81.31 347 GLN A CA 1
ATOM 2775 C C . GLN A 1 347 ? 2.904 5.430 -1.066 1.00 81.31 347 GLN A C 1
ATOM 2777 O O . GLN A 1 347 ? 4.002 5.987 -1.143 1.00 81.31 347 GLN A O 1
ATOM 2782 N N . LYS A 1 348 ? 2.675 4.211 -1.556 1.00 72.94 348 LYS A N 1
ATOM 2783 C CA . LYS A 1 348 ? 3.633 3.448 -2.358 1.00 72.94 348 LYS A CA 1
ATOM 2784 C C . LYS A 1 348 ? 3.703 4.056 -3.760 1.00 72.94 348 LYS A C 1
ATOM 2786 O O . LYS A 1 348 ? 2.668 4.191 -4.415 1.00 72.94 348 LYS A O 1
ATOM 2791 N N . VAL A 1 349 ? 4.899 4.440 -4.194 1.00 74.75 349 VAL A N 1
ATOM 2792 C CA . VAL A 1 349 ? 5.148 5.033 -5.511 1.00 74.75 349 VAL A CA 1
ATOM 2793 C C . VAL A 1 349 ? 6.298 4.293 -6.181 1.00 74.75 349 VAL A C 1
ATOM 2795 O O . VAL A 1 349 ? 7.442 4.335 -5.718 1.00 74.75 349 VAL A O 1
ATOM 2798 N N . TYR A 1 350 ? 5.976 3.620 -7.280 1.00 69.56 350 TYR A N 1
ATOM 2799 C CA . TYR A 1 350 ? 6.913 2.971 -8.184 1.00 69.56 350 TYR A CA 1
ATOM 2800 C C . TYR A 1 350 ? 7.210 3.866 -9.384 1.00 69.56 350 TYR A C 1
ATOM 2802 O O . TYR A 1 350 ? 6.302 4.337 -10.067 1.00 69.56 350 TYR A O 1
ATOM 2810 N N . ASN A 1 351 ? 8.494 4.073 -9.666 1.00 57.94 351 ASN A N 1
ATOM 2811 C CA . ASN A 1 351 ? 8.941 4.743 -10.878 1.00 57.94 351 ASN A CA 1
ATOM 2812 C C . ASN A 1 351 ? 9.455 3.688 -11.878 1.00 57.94 351 ASN A C 1
ATOM 2814 O O . ASN A 1 351 ? 10.576 3.195 -11.703 1.00 57.94 351 ASN A O 1
ATOM 2818 N N . PRO A 1 352 ? 8.701 3.357 -12.948 1.00 54.75 352 PRO A N 1
ATOM 2819 C CA . PRO A 1 352 ? 9.068 2.287 -13.880 1.00 54.75 352 PRO A CA 1
ATOM 2820 C C . PRO A 1 352 ? 10.367 2.566 -14.650 1.00 54.75 352 PRO A C 1
ATOM 2822 O O . PRO A 1 352 ? 11.011 1.634 -15.127 1.00 54.75 352 PRO A O 1
ATOM 2825 N N . ARG A 1 353 ? 10.792 3.834 -14.739 1.00 49.41 353 ARG A N 1
ATOM 2826 C CA . ARG A 1 353 ? 11.971 4.255 -15.511 1.00 49.41 353 ARG A CA 1
ATOM 2827 C C . ARG A 1 353 ? 13.292 4.087 -14.764 1.00 49.41 353 ARG A C 1
ATOM 2829 O O . ARG A 1 353 ? 14.316 3.959 -15.420 1.00 49.41 353 ARG A O 1
ATOM 2836 N N . ILE A 1 354 ? 13.265 4.078 -13.428 1.00 49.28 354 ILE A N 1
ATOM 2837 C CA . ILE A 1 354 ? 14.431 3.771 -12.569 1.00 49.28 354 ILE A CA 1
ATOM 2838 C C . ILE A 1 354 ? 14.246 2.479 -11.756 1.00 49.28 354 ILE A C 1
ATOM 2840 O O . ILE A 1 354 ? 15.138 2.087 -11.014 1.00 49.28 354 ILE A O 1
ATOM 2844 N N . ARG A 1 355 ? 13.088 1.814 -11.881 1.00 55.25 355 ARG A N 1
ATOM 2845 C CA . ARG A 1 355 ? 12.712 0.569 -11.178 1.00 55.25 355 ARG A CA 1
ATOM 2846 C C . ARG A 1 355 ? 12.783 0.665 -9.646 1.00 55.25 355 ARG A C 1
ATOM 2848 O O . ARG A 1 355 ? 12.919 -0.349 -8.967 1.00 55.25 355 ARG A O 1
ATOM 2855 N N . VAL A 1 356 ? 12.662 1.877 -9.102 1.00 53.41 356 VAL A N 1
ATOM 2856 C CA . VAL A 1 356 ? 12.638 2.138 -7.657 1.00 53.41 356 VAL A CA 1
ATOM 2857 C C . VAL A 1 356 ? 11.197 2.235 -7.185 1.00 53.41 356 VAL A C 1
ATOM 2859 O O . VAL A 1 356 ? 10.397 2.984 -7.747 1.00 53.41 356 VAL A O 1
ATOM 2862 N N . GLU A 1 357 ? 10.890 1.508 -6.118 1.00 63.84 357 GLU A N 1
ATOM 2863 C CA . GLU A 1 357 ? 9.678 1.684 -5.330 1.00 63.84 357 GLU A CA 1
ATOM 2864 C C . GLU A 1 357 ? 10.020 2.408 -4.024 1.00 63.84 357 GLU A C 1
ATOM 2866 O O . GLU A 1 357 ? 11.049 2.143 -3.400 1.00 63.84 357 GLU A O 1
ATOM 2871 N N . SER A 1 358 ? 9.180 3.358 -3.624 1.00 66.31 358 SER A N 1
ATOM 2872 C CA . SER A 1 358 ? 9.411 4.215 -2.460 1.00 66.31 358 SER A CA 1
ATOM 2873 C C . SER A 1 358 ? 8.106 4.517 -1.728 1.00 66.31 358 SER A C 1
ATOM 2875 O O . SER A 1 358 ? 7.029 4.480 -2.320 1.00 66.31 358 SER A O 1
ATOM 2877 N N . LEU A 1 359 ? 8.196 4.813 -0.429 1.00 73.69 359 LEU A N 1
ATOM 2878 C CA . LEU A 1 359 ? 7.072 5.321 0.358 1.00 73.69 359 LEU A CA 1
ATOM 2879 C C . LEU A 1 359 ? 7.210 6.837 0.480 1.00 73.69 359 LEU A C 1
ATOM 2881 O O . LEU A 1 359 ? 8.084 7.321 1.202 1.00 73.69 359 LEU A O 1
ATOM 2885 N N . LEU A 1 360 ? 6.345 7.574 -0.210 1.00 78.19 360 LEU A N 1
ATOM 2886 C CA . LEU A 1 360 ? 6.303 9.033 -0.154 1.00 78.19 360 LEU A CA 1
ATOM 2887 C C . LEU A 1 360 ? 5.146 9.481 0.734 1.00 78.19 360 LEU A C 1
ATOM 2889 O O . LEU A 1 360 ? 4.049 8.929 0.665 1.00 78.19 360 LEU A O 1
ATOM 2893 N N . VAL A 1 361 ? 5.379 10.493 1.571 1.00 85.31 361 VAL A N 1
ATOM 2894 C CA . VAL A 1 361 ? 4.275 11.207 2.223 1.00 85.31 361 VAL A CA 1
ATOM 2895 C C . VAL A 1 361 ? 3.547 11.996 1.139 1.00 85.31 361 VAL A C 1
ATOM 2897 O O . VAL A 1 361 ? 4.175 12.707 0.356 1.00 85.31 361 VAL A O 1
ATOM 2900 N N . SER A 1 362 ? 2.235 11.826 1.038 1.00 88.12 362 SER A N 1
ATOM 2901 C CA . SER A 1 362 ? 1.410 12.425 -0.012 1.00 88.12 362 SER A CA 1
ATOM 2902 C C . SER A 1 362 ? 0.037 12.827 0.534 1.00 88.12 362 SER A C 1
ATOM 2904 O O . SER A 1 362 ? -0.443 12.194 1.487 1.00 88.12 362 SER A O 1
ATOM 2906 N N . PRO A 1 363 ? -0.595 13.873 -0.036 1.00 93.38 363 PRO A N 1
ATOM 2907 C CA . PRO A 1 363 ? -1.969 14.230 0.287 1.00 93.38 363 PRO A CA 1
ATOM 2908 C C . PRO A 1 363 ? -2.928 13.055 0.068 1.00 93.38 363 PRO A C 1
ATOM 2910 O O . PRO A 1 363 ? -2.730 12.227 -0.826 1.00 93.38 363 PRO A O 1
ATOM 2913 N N . ILE A 1 364 ? -3.969 12.982 0.890 1.00 93.06 364 ILE A N 1
ATOM 2914 C CA . ILE A 1 364 ? -5.049 12.001 0.741 1.00 93.06 364 ILE A CA 1
ATOM 2915 C C . ILE A 1 364 ? -6.091 12.449 -0.291 1.00 93.06 364 ILE A C 1
ATOM 2917 O O . ILE A 1 364 ? -6.145 13.614 -0.683 1.00 93.06 364 ILE A O 1
ATOM 2921 N N . SER A 1 365 ? -6.958 11.529 -0.708 1.00 87.69 365 SER A N 1
ATOM 2922 C CA . SER A 1 365 ? -8.146 11.866 -1.495 1.00 87.69 365 SER A CA 1
ATOM 2923 C C . SER A 1 365 ? -9.292 12.399 -0.625 1.00 87.69 365 SER A C 1
ATOM 2925 O O . SER A 1 365 ? -9.310 12.233 0.599 1.00 87.69 365 SER A O 1
ATOM 2927 N N . LYS A 1 366 ? -10.301 13.000 -1.261 1.00 86.06 366 LYS A N 1
ATOM 2928 C CA . LYS A 1 366 ? -11.565 13.386 -0.625 1.00 86.06 366 LYS A CA 1
ATOM 2929 C C . LYS A 1 366 ? -12.297 12.167 -0.061 1.00 86.06 366 LYS A C 1
ATOM 2931 O O . LYS A 1 366 ? -12.834 12.271 1.039 1.00 86.06 366 LYS A O 1
ATOM 2936 N N . ALA A 1 367 ? -12.264 11.026 -0.755 1.00 74.94 367 ALA A N 1
ATOM 2937 C CA . ALA A 1 367 ? -12.796 9.756 -0.260 1.00 74.94 367 ALA A CA 1
ATOM 2938 C C . ALA A 1 367 ? -12.092 9.295 1.031 1.00 74.94 367 ALA A C 1
ATOM 2940 O O . ALA A 1 367 ? -12.758 9.048 2.036 1.00 74.94 367 ALA A O 1
ATOM 2941 N N . SER A 1 368 ? -10.755 9.295 1.066 1.00 83.69 368 SER A N 1
ATOM 2942 C CA . SER A 1 368 ? -9.979 9.045 2.290 1.00 83.69 368 SER A CA 1
ATOM 2943 C C . SER A 1 368 ? -10.338 10.026 3.414 1.00 83.69 368 SER A C 1
ATOM 2945 O O . SER A 1 368 ? -10.617 9.620 4.540 1.00 83.69 368 SER A O 1
ATOM 2947 N N . ALA A 1 369 ? -10.425 11.325 3.118 1.00 90.25 369 ALA A N 1
ATOM 2948 C CA . ALA A 1 369 ? -10.819 12.346 4.092 1.00 90.25 369 ALA A CA 1
ATOM 2949 C C . ALA A 1 369 ? -12.265 12.175 4.611 1.00 90.25 369 ALA A C 1
ATOM 2951 O O . ALA A 1 369 ? -12.580 12.611 5.724 1.00 90.25 369 ALA A O 1
ATOM 2952 N N . GLN A 1 370 ? -13.166 11.579 3.824 1.00 81.25 370 GLN A N 1
ATOM 2953 C CA . GLN A 1 370 ? -14.518 11.192 4.249 1.00 81.25 370 GLN A CA 1
ATOM 2954 C C . GLN A 1 370 ? -14.477 9.942 5.138 1.00 81.25 370 GLN A C 1
ATOM 2956 O O . GLN A 1 370 ? -15.057 9.962 6.220 1.00 81.25 370 GLN A O 1
ATOM 2961 N N . GLN A 1 371 ? -13.718 8.911 4.760 1.00 78.56 371 GLN A N 1
ATOM 2962 C CA . GLN A 1 371 ? -13.533 7.685 5.549 1.00 78.56 371 GLN A CA 1
ATOM 2963 C C . GLN A 1 371 ? -12.897 7.942 6.924 1.00 78.56 371 GLN A C 1
ATOM 2965 O O . GLN A 1 371 ? -13.338 7.375 7.931 1.00 78.56 371 GLN A O 1
ATOM 2970 N N . ARG A 1 372 ? -11.927 8.867 6.996 1.00 90.31 372 ARG A N 1
ATOM 2971 C CA . ARG A 1 372 ? -11.373 9.390 8.257 1.00 90.31 372 ARG A CA 1
ATOM 2972 C C . ARG A 1 372 ? -12.443 10.077 9.095 1.00 90.31 372 ARG A C 1
ATOM 2974 O O . ARG A 1 372 ? -12.576 9.762 10.274 1.00 90.31 372 ARG A O 1
ATOM 2981 N N . ALA A 1 373 ? -13.234 10.974 8.504 1.00 86.69 373 ALA A N 1
ATOM 2982 C CA . ALA A 1 373 ? -14.314 11.652 9.219 1.00 86.69 373 ALA A CA 1
ATOM 2983 C C . ALA A 1 373 ? -15.372 10.661 9.747 1.00 86.69 373 ALA A C 1
ATOM 2985 O O . ALA A 1 373 ? -15.769 10.770 10.905 1.00 86.69 373 ALA A O 1
ATOM 2986 N N . GLY A 1 374 ? -15.731 9.639 8.961 1.00 76.69 374 GLY A N 1
ATOM 2987 C CA . GLY A 1 374 ? -16.644 8.545 9.329 1.00 76.69 374 GLY A CA 1
ATOM 2988 C C . GLY A 1 374 ? -16.137 7.596 10.428 1.00 76.69 374 GLY A C 1
ATOM 2989 O O . GLY A 1 374 ? -16.817 6.627 10.775 1.00 76.69 374 GLY A O 1
ATOM 2990 N N . ARG A 1 375 ? -14.954 7.853 11.009 1.00 81.50 375 ARG A N 1
ATOM 2991 C CA . ARG A 1 375 ? -14.522 7.239 12.278 1.00 81.50 375 ARG A CA 1
ATOM 2992 C C . ARG A 1 375 ? -15.185 7.883 13.490 1.00 81.50 375 ARG A C 1
ATOM 2994 O O . ARG A 1 375 ? -15.427 7.194 14.480 1.00 81.50 375 ARG A O 1
ATOM 3001 N N . ALA A 1 376 ? -15.509 9.171 13.399 1.00 75.50 376 ALA A N 1
ATOM 3002 C CA . ALA A 1 376 ? -16.517 9.798 14.243 1.00 75.50 376 ALA A CA 1
ATOM 3003 C C . ALA A 1 376 ? -17.925 9.438 13.720 1.00 75.50 376 ALA A C 1
ATOM 3005 O O . ALA A 1 376 ? -18.078 8.919 12.619 1.00 75.50 376 ALA A O 1
ATOM 3006 N N . GLY A 1 377 ? -18.977 9.681 14.507 1.00 63.66 377 GLY A N 1
ATOM 3007 C CA . GLY A 1 377 ? -20.365 9.479 14.057 1.00 63.66 377 GLY A CA 1
ATOM 3008 C C . GLY A 1 377 ? -20.933 8.061 14.223 1.00 63.66 377 GLY A C 1
ATOM 3009 O O . GLY A 1 377 ? -22.140 7.881 14.096 1.00 63.66 377 GLY A O 1
ATOM 3010 N N . ARG A 1 378 ? -20.114 7.048 14.539 1.00 67.56 378 ARG A N 1
ATOM 3011 C CA . ARG A 1 378 ? -20.546 5.631 14.549 1.00 67.56 378 ARG A CA 1
ATOM 3012 C C . ARG A 1 378 ? -21.458 5.233 15.703 1.00 67.56 378 ARG A C 1
ATOM 3014 O O . ARG A 1 378 ? -22.496 4.617 15.493 1.00 67.56 378 ARG A O 1
ATOM 3021 N N . THR A 1 379 ? -21.041 5.540 16.930 1.00 61.06 379 THR A N 1
ATOM 3022 C CA . THR A 1 379 ? -21.788 5.206 18.160 1.00 61.06 379 THR A CA 1
ATOM 3023 C C . THR A 1 379 ? -22.669 6.363 18.634 1.00 61.06 379 THR A C 1
ATOM 3025 O O . THR A 1 379 ? -23.609 6.165 19.400 1.00 61.06 379 THR A O 1
ATOM 3028 N N . ARG A 1 380 ? -22.345 7.581 18.188 1.00 73.12 380 ARG A N 1
ATOM 3029 C CA . ARG A 1 380 ? -23.016 8.860 18.447 1.00 73.12 380 ARG A CA 1
ATOM 3030 C C . ARG A 1 380 ? -22.434 9.916 17.505 1.00 73.12 380 ARG A C 1
ATOM 3032 O O . ARG A 1 380 ? -21.357 9.700 16.951 1.00 73.12 380 ARG A O 1
ATOM 3039 N N . ALA A 1 381 ? -23.118 11.053 17.368 1.00 76.31 381 ALA A N 1
ATOM 3040 C CA . ALA A 1 381 ? -22.613 12.212 16.629 1.00 76.31 381 ALA A CA 1
ATOM 3041 C C . ALA A 1 381 ? -21.197 12.610 17.091 1.00 76.31 381 ALA A C 1
ATOM 3043 O O . ALA A 1 381 ? -20.862 12.476 18.273 1.00 76.31 381 ALA A O 1
ATOM 3044 N N . GLY A 1 382 ? -20.377 13.096 16.161 1.00 88.62 382 GLY A N 1
ATOM 3045 C CA . GLY A 1 382 ? -18.991 13.471 16.431 1.00 88.62 382 GLY A CA 1
ATOM 3046 C C . GLY A 1 382 ? -18.452 14.524 15.468 1.00 88.62 382 GLY A C 1
ATOM 3047 O O . GLY A 1 382 ? -19.179 15.020 14.606 1.00 88.62 382 GLY A O 1
ATOM 3048 N N . LYS A 1 383 ? -17.176 14.871 15.642 1.00 94.00 383 LYS A N 1
ATOM 3049 C CA . LYS A 1 383 ? -16.503 15.981 14.957 1.00 94.00 383 LYS A CA 1
ATOM 3050 C C . LYS A 1 383 ? -15.218 15.513 14.278 1.00 94.00 383 LYS A C 1
ATOM 3052 O O . LYS A 1 383 ? -14.453 14.744 14.859 1.00 94.00 383 LYS A O 1
ATOM 3057 N N . CYS A 1 384 ? -14.940 16.030 13.087 1.00 96.44 384 CYS A N 1
ATOM 3058 C CA . CYS A 1 384 ? -13.674 15.849 12.384 1.00 96.44 384 CYS A CA 1
ATOM 3059 C C . CYS A 1 384 ? -12.987 17.204 12.180 1.00 96.44 384 CYS A C 1
ATOM 3061 O O . CYS A 1 384 ? -13.526 18.084 11.509 1.00 96.44 384 CYS A O 1
ATOM 3063 N N . PHE A 1 385 ? -11.780 17.350 12.718 1.00 97.81 385 PHE A N 1
ATOM 3064 C CA . PHE A 1 385 ? -10.923 18.521 12.563 1.00 97.81 385 PHE A CA 1
ATOM 3065 C C . PHE A 1 385 ? -9.903 18.261 11.454 1.00 97.81 385 PHE A C 1
ATOM 3067 O O . PHE A 1 385 ? -8.952 17.497 11.632 1.00 97.81 385 PHE A O 1
ATOM 3074 N N . ARG A 1 386 ? -10.120 18.881 10.295 1.00 97.69 386 ARG A N 1
ATOM 3075 C CA . ARG A 1 386 ? -9.229 18.837 9.134 1.00 97.69 386 ARG A CA 1
ATOM 3076 C C . ARG A 1 386 ? -8.220 19.975 9.239 1.00 97.69 386 ARG A C 1
ATOM 3078 O O . ARG A 1 386 ? -8.610 21.140 9.283 1.00 97.69 386 ARG A O 1
ATOM 3085 N N . LEU A 1 387 ? -6.927 19.654 9.273 1.00 97.44 387 LEU A N 1
ATOM 3086 C CA . LEU A 1 387 ? -5.846 20.636 9.492 1.00 97.44 387 LEU A CA 1
ATOM 3087 C C . LEU A 1 387 ? -5.422 21.363 8.203 1.00 97.44 387 LEU A C 1
ATOM 3089 O O . LEU A 1 387 ? -4.260 21.710 8.002 1.00 97.44 387 LEU A O 1
ATOM 3093 N N . TYR A 1 388 ? -6.384 21.542 7.307 1.00 97.44 388 TYR A N 1
ATOM 3094 C CA . TYR A 1 388 ? -6.244 22.147 5.997 1.00 97.44 388 TYR A CA 1
ATOM 3095 C C . TYR A 1 388 ? -7.518 22.929 5.674 1.00 97.44 388 TYR A C 1
ATOM 3097 O O . TYR A 1 388 ? -8.594 22.656 6.211 1.00 97.44 388 TYR A O 1
ATOM 3105 N N . THR A 1 389 ? -7.400 23.916 4.787 1.00 96.50 389 THR A N 1
ATOM 3106 C CA . THR A 1 389 ? -8.527 24.794 4.445 1.00 96.50 389 THR A CA 1
ATOM 3107 C C . THR A 1 389 ? -9.602 24.063 3.639 1.00 96.50 389 THR A C 1
ATOM 3109 O O . THR A 1 389 ? -9.308 23.152 2.861 1.00 96.50 389 THR A O 1
ATOM 3112 N N . GLU A 1 390 ? -10.854 24.518 3.734 1.00 94.75 390 GLU A N 1
ATOM 3113 C CA . GLU A 1 390 ? -11.948 24.020 2.885 1.00 94.75 390 GLU A CA 1
ATOM 3114 C C . GLU A 1 390 ? -11.637 24.200 1.387 1.00 94.75 390 GLU A C 1
ATOM 3116 O O . GLU A 1 390 ? -11.939 23.340 0.561 1.00 94.75 390 GLU A O 1
ATOM 3121 N N . LYS A 1 391 ? -10.946 25.291 1.028 1.00 94.00 391 LYS A N 1
ATOM 3122 C CA . LYS A 1 391 ? -10.469 25.535 -0.339 1.00 94.00 391 LYS A CA 1
ATOM 3123 C C . LYS A 1 391 ? -9.509 24.435 -0.808 1.00 94.00 391 LYS A C 1
ATOM 3125 O O . LYS A 1 391 ? -9.657 23.979 -1.941 1.00 94.00 391 LYS A O 1
ATOM 3130 N N . ALA A 1 392 ? -8.572 24.009 0.041 1.00 93.19 392 ALA A N 1
ATOM 3131 C CA . ALA A 1 392 ? -7.651 22.916 -0.265 1.00 93.19 392 ALA A CA 1
ATOM 3132 C C . ALA A 1 392 ? -8.403 21.580 -0.388 1.00 93.19 392 ALA A C 1
ATOM 3134 O O . ALA A 1 392 ? -8.224 20.870 -1.377 1.00 93.19 392 ALA A O 1
ATOM 3135 N N . PHE A 1 393 ? -9.340 21.290 0.527 1.00 92.62 393 PHE A N 1
ATOM 3136 C CA . PHE A 1 393 ? -10.218 20.119 0.404 1.00 92.62 393 PHE A CA 1
ATOM 3137 C C . PHE A 1 393 ? -10.945 20.089 -0.946 1.00 92.62 393 PHE A C 1
ATOM 3139 O O . PHE A 1 393 ? -10.949 19.060 -1.610 1.00 92.62 393 PHE A O 1
ATOM 3146 N N . LEU A 1 394 ? -11.535 21.208 -1.378 1.00 85.94 394 LEU A N 1
ATOM 3147 C CA . LEU A 1 394 ? -12.336 21.266 -2.603 1.00 85.94 394 LEU A CA 1
ATOM 3148 C C . LEU A 1 394 ? -11.509 21.276 -3.899 1.00 85.94 394 LEU A C 1
ATOM 3150 O O . LEU A 1 394 ? -11.977 20.712 -4.892 1.00 85.94 394 LEU A O 1
ATOM 3154 N N . LYS A 1 395 ? -10.336 21.930 -3.912 1.00 88.81 395 LYS A N 1
ATOM 3155 C CA . LYS A 1 395 ? -9.567 22.235 -5.139 1.00 88.81 395 LYS A CA 1
ATOM 3156 C C . LYS A 1 395 ? -8.214 21.535 -5.271 1.00 88.81 395 LYS A C 1
ATOM 3158 O O . LYS A 1 395 ? -7.710 21.467 -6.386 1.00 88.81 395 LYS A O 1
ATOM 3163 N N . GLU A 1 396 ? -7.616 21.081 -4.173 1.00 90.69 396 GLU A N 1
ATOM 3164 C CA . GLU A 1 396 ? -6.261 20.507 -4.160 1.00 90.69 396 GLU A CA 1
ATOM 3165 C C . GLU A 1 396 ? -6.298 18.989 -3.935 1.00 90.69 396 GLU A C 1
ATOM 3167 O O . GLU A 1 396 ? -5.521 18.263 -4.554 1.00 90.69 396 GLU A O 1
ATOM 3172 N N . LEU A 1 397 ? -7.237 18.488 -3.120 1.00 89.19 397 LEU A N 1
ATOM 3173 C CA . LEU A 1 397 ? -7.441 17.046 -2.951 1.00 89.19 397 LEU A CA 1
ATOM 3174 C C . LEU A 1 397 ? -8.233 16.444 -4.124 1.00 89.19 397 LEU A C 1
ATOM 3176 O O . LEU A 1 397 ? -9.250 16.984 -4.567 1.00 89.19 397 LEU A O 1
ATOM 3180 N N . GLN A 1 398 ? -7.780 15.285 -4.596 1.00 86.50 398 GLN A N 1
ATOM 3181 C CA . GLN A 1 398 ? -8.425 14.499 -5.655 1.00 86.50 398 GLN A CA 1
ATOM 3182 C C . GLN A 1 398 ? -9.652 13.753 -5.107 1.00 86.50 398 GLN A C 1
ATOM 3184 O O . GLN A 1 398 ? -9.686 13.429 -3.925 1.00 86.50 398 GLN A O 1
ATOM 3189 N N . GLU A 1 399 ? -10.662 13.462 -5.936 1.00 80.25 399 GLU A N 1
ATOM 3190 C CA . GLU A 1 399 ? -11.897 12.789 -5.477 1.00 80.25 399 GLU A CA 1
ATOM 3191 C C . GLU A 1 399 ? -11.628 11.405 -4.869 1.00 80.25 399 GLU A C 1
ATOM 3193 O O . GLU A 1 399 ? -12.046 11.122 -3.746 1.00 80.25 399 GLU A O 1
ATOM 3198 N N . GLN A 1 400 ? -10.886 10.570 -5.595 1.00 75.38 400 GLN A N 1
ATOM 3199 C CA . GLN A 1 400 ? -10.538 9.200 -5.221 1.00 75.38 400 GLN A CA 1
ATOM 3200 C C . GLN A 1 400 ? -9.020 9.036 -5.159 1.00 75.38 400 GLN A C 1
ATOM 3202 O O . GLN A 1 400 ? -8.278 9.768 -5.817 1.00 75.38 400 GLN A O 1
ATOM 3207 N N . THR A 1 401 ? -8.554 8.077 -4.363 1.00 78.12 401 THR A N 1
ATOM 3208 C CA . THR A 1 401 ? -7.136 7.698 -4.325 1.00 78.12 401 THR A CA 1
ATOM 3209 C C . THR A 1 401 ? -6.798 6.936 -5.606 1.00 78.12 401 THR A C 1
ATOM 3211 O O . THR A 1 401 ? -7.559 6.060 -6.011 1.00 78.12 401 THR A O 1
ATOM 3214 N N . TYR A 1 402 ? -5.665 7.239 -6.250 1.00 78.50 402 TYR A N 1
ATOM 3215 C CA . TYR A 1 402 ? -5.234 6.485 -7.432 1.00 78.50 402 TYR A CA 1
ATOM 3216 C C . TYR A 1 402 ? -5.059 4.990 -7.095 1.00 78.50 402 TYR A C 1
ATOM 3218 O O . TYR A 1 402 ? -4.317 4.688 -6.144 1.00 78.50 402 TYR A O 1
ATOM 3226 N N . PRO A 1 403 ? -5.674 4.072 -7.875 1.00 78.94 403 PRO A N 1
ATOM 3227 C CA . PRO A 1 403 ? -5.532 2.629 -7.698 1.00 78.94 403 PRO A CA 1
ATOM 3228 C C . PRO A 1 403 ? -4.071 2.201 -7.600 1.00 78.94 403 PRO A C 1
ATOM 3230 O O . PRO A 1 403 ? -3.212 2.707 -8.329 1.00 78.94 403 PRO A O 1
ATOM 3233 N N . GLU A 1 404 ? -3.771 1.275 -6.691 1.00 81.06 404 GLU A N 1
ATOM 3234 C CA . GLU A 1 404 ? -2.388 0.882 -6.397 1.00 81.06 404 GLU A CA 1
ATOM 3235 C C . GLU A 1 404 ? -1.679 0.286 -7.629 1.00 81.06 404 GLU A C 1
ATOM 3237 O O . GLU A 1 404 ? -0.497 0.552 -7.856 1.00 81.06 404 GLU A O 1
ATOM 3242 N N . ILE A 1 405 ? -2.427 -0.401 -8.499 1.00 82.62 405 ILE A N 1
ATOM 3243 C CA . ILE A 1 405 ? -1.946 -0.962 -9.772 1.00 82.62 405 ILE A CA 1
ATOM 3244 C C . ILE A 1 405 ? -1.320 0.074 -10.719 1.00 82.62 405 ILE A C 1
ATOM 3246 O O . ILE A 1 405 ? -0.393 -0.250 -11.462 1.00 82.62 405 ILE A O 1
ATOM 3250 N N . LEU A 1 406 ? -1.741 1.340 -10.657 1.00 81.69 406 LEU A N 1
ATOM 3251 C CA . LEU A 1 406 ? -1.196 2.401 -11.510 1.00 81.69 406 LEU A CA 1
ATOM 3252 C C . LEU A 1 406 ? 0.145 2.960 -11.002 1.00 81.69 406 LEU A C 1
ATOM 3254 O O . LEU A 1 406 ? 0.794 3.734 -11.706 1.00 81.69 406 LEU A O 1
ATOM 3258 N N . ARG A 1 407 ? 0.559 2.601 -9.778 1.00 80.50 407 ARG A N 1
ATOM 3259 C CA . ARG A 1 407 ? 1.662 3.254 -9.046 1.00 80.50 407 ARG A CA 1
ATOM 3260 C C . ARG A 1 407 ? 2.542 2.300 -8.227 1.00 80.50 407 ARG A C 1
ATOM 3262 O O . ARG A 1 407 ? 3.298 2.757 -7.370 1.00 80.50 407 ARG A O 1
ATOM 3269 N N . SER A 1 408 ? 2.498 0.998 -8.506 1.00 77.56 408 SER A N 1
ATOM 3270 C CA . SER A 1 408 ? 3.303 -0.037 -7.837 1.00 77.56 408 SER A CA 1
ATOM 3271 C C . SER A 1 408 ? 4.097 -0.900 -8.819 1.00 77.56 408 SER A C 1
ATOM 3273 O O . SER A 1 408 ? 3.839 -0.899 -10.023 1.00 77.56 408 SER A O 1
ATOM 3275 N N . ASN A 1 409 ? 5.097 -1.629 -8.312 1.00 77.38 409 ASN A N 1
ATOM 3276 C CA . ASN A 1 409 ? 5.833 -2.597 -9.123 1.00 77.38 409 ASN A CA 1
ATOM 3277 C C . ASN A 1 409 ? 4.930 -3.799 -9.455 1.00 77.38 409 ASN A C 1
ATOM 3279 O O . ASN A 1 409 ? 4.496 -4.519 -8.558 1.00 77.38 409 ASN A O 1
ATOM 3283 N N . LEU A 1 410 ? 4.683 -4.039 -10.744 1.00 86.62 410 LEU A N 1
ATOM 3284 C CA . LEU A 1 410 ? 3.793 -5.104 -11.217 1.00 86.62 410 LEU A CA 1
ATOM 3285 C C . LEU A 1 410 ? 4.472 -6.470 -11.375 1.00 86.62 410 LEU A C 1
ATOM 3287 O O . LEU A 1 410 ? 3.801 -7.424 -11.753 1.00 86.62 410 LEU A O 1
ATOM 3291 N N . GLY A 1 411 ? 5.770 -6.604 -11.082 1.00 86.31 411 GLY A N 1
ATOM 3292 C CA . GLY A 1 411 ? 6.486 -7.876 -11.235 1.00 86.31 411 GLY A CA 1
ATOM 3293 C C . GLY A 1 411 ? 5.829 -9.037 -10.478 1.00 86.31 411 GLY A C 1
ATOM 3294 O O . GLY A 1 411 ? 5.681 -10.123 -11.026 1.00 86.31 411 GLY A O 1
ATOM 3295 N N . SER A 1 412 ? 5.390 -8.817 -9.236 1.00 84.19 412 SER A N 1
ATOM 3296 C CA . SER A 1 412 ? 4.671 -9.840 -8.462 1.00 84.19 412 SER A CA 1
ATOM 3297 C C . SER A 1 412 ? 3.289 -10.139 -9.050 1.00 84.19 412 SER A C 1
ATOM 3299 O O . SER A 1 412 ? 2.902 -11.299 -9.115 1.00 84.19 412 SER A O 1
ATOM 3301 N N . VAL A 1 413 ? 2.571 -9.125 -9.536 1.00 85.94 413 VAL A N 1
ATOM 3302 C CA . VAL A 1 413 ? 1.235 -9.270 -10.143 1.00 85.94 413 VAL A CA 1
ATOM 3303 C C . VAL A 1 413 ? 1.278 -10.047 -11.447 1.00 85.94 413 VAL A C 1
ATOM 3305 O O . VAL A 1 413 ? 0.536 -11.008 -11.600 1.00 85.94 413 VAL A O 1
ATOM 3308 N N . VAL A 1 414 ? 2.167 -9.674 -12.368 1.00 89.75 414 VAL A N 1
ATOM 3309 C CA . VAL A 1 414 ? 2.345 -10.365 -13.653 1.00 89.75 414 VAL A CA 1
ATOM 3310 C C . VAL A 1 414 ? 2.669 -11.840 -13.427 1.00 89.75 414 VAL A C 1
ATOM 3312 O O . VAL A 1 414 ? 2.085 -12.702 -14.077 1.00 89.75 414 VAL A O 1
ATOM 3315 N N . LEU A 1 415 ? 3.531 -12.134 -12.451 1.00 88.56 415 LEU A N 1
ATOM 3316 C CA . LEU A 1 415 ? 3.887 -13.500 -12.078 1.00 88.56 415 LEU A CA 1
ATOM 3317 C C . LEU A 1 415 ? 2.688 -14.291 -11.514 1.00 88.56 415 LEU A C 1
ATOM 3319 O O . LEU A 1 415 ? 2.515 -15.466 -11.833 1.00 88.56 415 LEU A O 1
ATOM 3323 N N . GLN A 1 416 ? 1.836 -13.647 -10.710 1.00 83.25 416 GLN A N 1
ATOM 3324 C CA . GLN A 1 416 ? 0.620 -14.255 -10.154 1.00 83.25 416 GLN A CA 1
ATOM 3325 C C . GLN A 1 416 ? -0.458 -14.485 -11.223 1.00 83.25 416 GLN A C 1
ATOM 3327 O O . GLN A 1 416 ? -1.038 -15.567 -11.263 1.00 83.25 416 GLN A O 1
ATOM 3332 N N . LEU A 1 417 ? -0.685 -13.517 -12.117 1.00 85.75 417 LEU A N 1
ATOM 3333 C CA . LEU A 1 417 ? -1.622 -13.630 -13.242 1.00 85.75 417 LEU A CA 1
ATOM 3334 C C . LEU A 1 417 ? -1.196 -14.746 -14.209 1.00 85.75 417 LEU A C 1
ATOM 3336 O O . LEU A 1 417 ? -2.010 -15.603 -14.549 1.00 85.75 417 LEU A O 1
ATOM 3340 N N . LYS A 1 418 ? 0.094 -14.819 -14.563 1.00 86.56 418 LYS A N 1
ATOM 3341 C CA . LYS A 1 418 ? 0.636 -15.919 -15.377 1.00 86.56 418 LYS A CA 1
ATOM 3342 C C . LYS A 1 418 ? 0.447 -17.283 -14.711 1.00 86.56 418 LYS A C 1
ATOM 3344 O O . LYS A 1 418 ? 0.051 -18.231 -15.379 1.00 86.56 418 LYS A O 1
ATOM 3349 N N . LYS A 1 419 ? 0.633 -17.389 -13.388 1.00 84.19 419 LYS A N 1
ATOM 3350 C CA . LYS A 1 419 ? 0.341 -18.632 -12.649 1.00 84.19 419 LYS A CA 1
ATOM 3351 C C . LYS A 1 419 ? -1.158 -18.973 -12.592 1.00 84.19 419 LYS A C 1
ATOM 3353 O O . LYS A 1 419 ? -1.498 -20.151 -12.575 1.00 84.19 419 LYS A O 1
ATOM 3358 N N . LEU A 1 420 ? -2.047 -17.980 -12.614 1.00 78.44 420 LEU A N 1
ATOM 3359 C CA . LEU A 1 420 ? -3.498 -18.171 -12.750 1.00 78.44 420 LEU A CA 1
ATOM 3360 C C . LEU A 1 420 ? -3.931 -18.616 -14.167 1.00 78.44 420 LEU A C 1
ATOM 3362 O O . LEU A 1 420 ? -5.123 -18.799 -14.397 1.00 78.44 420 LEU A O 1
ATOM 3366 N N . GLY A 1 421 ? -2.998 -18.790 -15.113 1.00 80.62 421 GLY A N 1
ATOM 3367 C CA . GLY A 1 421 ? -3.301 -19.134 -16.508 1.00 80.62 421 GLY A CA 1
ATOM 3368 C C . GLY A 1 421 ? -3.775 -17.944 -17.349 1.00 80.62 421 GLY A C 1
ATOM 3369 O O . GLY A 1 421 ? -4.401 -18.131 -18.389 1.00 80.62 421 GLY A O 1
ATOM 3370 N N . ILE A 1 422 ? -3.513 -16.713 -16.896 1.00 83.12 422 ILE A N 1
ATOM 3371 C CA . ILE A 1 422 ? -3.864 -15.485 -17.614 1.00 83.12 422 ILE A CA 1
ATOM 3372 C C . ILE A 1 422 ? -2.659 -15.074 -18.463 1.00 83.12 422 ILE A C 1
ATOM 3374 O O . ILE A 1 422 ? -1.742 -14.394 -17.996 1.00 83.12 422 ILE A O 1
ATOM 3378 N N . ASP A 1 423 ? -2.656 -15.519 -19.719 1.00 79.06 423 ASP A N 1
ATOM 3379 C CA . ASP A 1 423 ? -1.553 -15.258 -20.643 1.00 79.06 423 ASP A CA 1
ATOM 3380 C C . ASP A 1 423 ? -1.629 -13.895 -21.334 1.00 79.06 423 ASP A C 1
ATOM 3382 O O . ASP A 1 423 ? -0.598 -13.232 -21.485 1.00 79.06 423 ASP A O 1
ATOM 3386 N N . ASP A 1 424 ? -2.834 -13.456 -21.710 1.00 78.75 424 ASP A N 1
ATOM 3387 C CA . ASP A 1 424 ? -3.067 -12.147 -22.322 1.00 78.75 424 ASP A CA 1
ATOM 3388 C C . ASP A 1 424 ? -3.243 -11.062 -21.253 1.00 78.75 424 ASP A C 1
ATOM 3390 O O . ASP A 1 424 ? -4.343 -10.662 -20.870 1.00 78.75 424 ASP A O 1
ATOM 3394 N N . LEU A 1 425 ? -2.106 -10.588 -20.758 1.00 82.62 425 LEU A N 1
ATOM 3395 C CA . LEU A 1 425 ? -2.025 -9.527 -19.757 1.00 82.62 425 LEU A CA 1
ATOM 3396 C C . LEU A 1 425 ? -2.314 -8.130 -20.329 1.00 82.62 425 LEU A C 1
ATOM 3398 O O . LEU A 1 425 ? -2.481 -7.187 -19.558 1.00 82.62 425 LEU A O 1
ATOM 3402 N N . VAL A 1 426 ? -2.330 -7.980 -21.659 1.00 78.62 426 VAL A N 1
ATOM 3403 C CA . VAL A 1 426 ? -2.570 -6.696 -22.338 1.00 78.62 426 VAL A CA 1
ATOM 3404 C C . VAL A 1 426 ? -4.069 -6.427 -22.445 1.00 78.62 426 VAL A C 1
ATOM 3406 O O . VAL A 1 426 ? -4.496 -5.291 -22.243 1.00 78.62 426 VAL A O 1
ATOM 3409 N N . HIS A 1 427 ? -4.863 -7.468 -22.708 1.00 76.38 427 HIS A N 1
ATOM 3410 C CA . HIS A 1 427 ? -6.324 -7.388 -22.795 1.00 76.38 427 HIS A CA 1
ATOM 3411 C C . HIS A 1 427 ? -7.048 -7.908 -21.541 1.00 76.38 427 HIS A C 1
ATOM 3413 O O . HIS A 1 427 ? -8.275 -8.019 -21.550 1.00 76.38 427 HIS A O 1
ATOM 3419 N N . PHE A 1 428 ? -6.326 -8.210 -20.454 1.00 79.69 428 PHE A N 1
ATOM 3420 C CA . PHE A 1 428 ? -6.948 -8.539 -19.171 1.00 79.69 428 PHE A CA 1
ATOM 3421 C C . PHE A 1 428 ? -7.795 -7.361 -18.659 1.00 79.69 428 PHE A C 1
ATOM 3423 O O . PHE A 1 428 ? -7.341 -6.216 -18.629 1.00 79.69 428 PHE A O 1
ATOM 3430 N N . ASP A 1 429 ? -9.031 -7.647 -18.239 1.00 75.88 429 ASP A N 1
ATOM 3431 C CA . ASP A 1 429 ? -10.064 -6.656 -17.902 1.00 75.88 429 ASP A CA 1
ATOM 3432 C C . ASP A 1 429 ? -9.867 -6.043 -16.495 1.00 75.88 429 ASP A C 1
ATOM 3434 O O . ASP A 1 429 ? -10.720 -6.126 -15.599 1.00 75.88 429 ASP A O 1
ATOM 3438 N N . PHE A 1 430 ? -8.706 -5.413 -16.293 1.00 78.50 430 PHE A N 1
ATOM 3439 C CA . PHE A 1 430 ? -8.431 -4.546 -15.148 1.00 78.50 430 PHE A CA 1
ATOM 3440 C C . PHE A 1 430 ? -9.481 -3.430 -15.055 1.00 78.50 430 PHE A C 1
ATOM 3442 O O . PHE A 1 430 ? -9.838 -2.820 -16.060 1.00 78.50 430 PHE A O 1
ATOM 3449 N N . MET A 1 431 ? -9.938 -3.108 -13.839 1.00 74.81 431 MET A N 1
ATOM 3450 C CA . MET A 1 431 ? -10.864 -1.984 -13.631 1.00 74.81 431 MET A CA 1
ATOM 3451 C C . MET A 1 431 ? -10.245 -0.642 -14.057 1.00 74.81 431 MET A C 1
ATOM 3453 O O . MET A 1 431 ? -10.920 0.165 -14.687 1.00 74.81 431 MET A O 1
ATOM 3457 N N . ASP A 1 432 ? -8.959 -0.448 -13.757 1.00 75.94 432 ASP A N 1
ATOM 3458 C CA . ASP A 1 432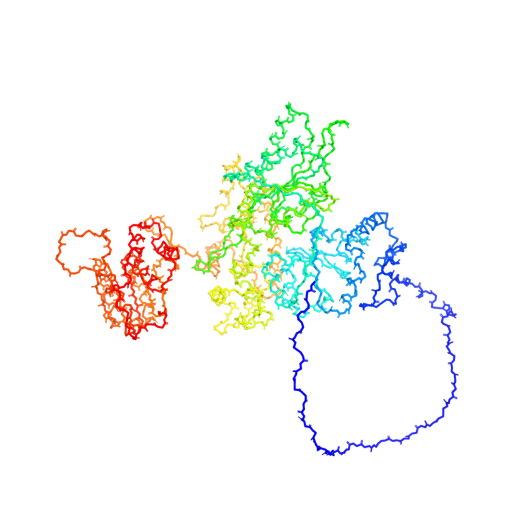 ? -8.119 0.623 -14.291 1.00 75.94 432 ASP A CA 1
ATOM 3459 C C . ASP A 1 432 ? -6.794 -0.013 -14.761 1.00 75.94 432 ASP A C 1
ATOM 3461 O O . ASP A 1 432 ? -5.992 -0.428 -13.918 1.00 75.94 432 ASP A O 1
ATOM 3465 N N . PRO A 1 433 ? -6.558 -0.174 -16.078 1.00 79.50 433 PRO A N 1
ATOM 3466 C CA . PRO A 1 433 ? -5.388 -0.890 -16.577 1.00 79.50 433 PRO A CA 1
ATOM 3467 C C . PRO A 1 433 ? -4.086 -0.101 -16.357 1.00 79.50 433 PRO A C 1
ATOM 3469 O O . PRO A 1 433 ? -4.060 1.122 -16.530 1.00 79.50 433 PRO A O 1
ATOM 3472 N N . PRO A 1 434 ? -2.974 -0.779 -16.016 1.00 84.19 434 PRO A N 1
ATOM 3473 C CA . PRO A 1 434 ? -1.678 -0.132 -15.869 1.00 84.19 434 PRO A CA 1
ATOM 3474 C C . PRO A 1 434 ? -1.142 0.386 -17.207 1.00 84.19 434 PRO A C 1
ATOM 3476 O O . PRO A 1 434 ? -1.457 -0.132 -18.278 1.00 84.19 434 PRO A O 1
ATOM 3479 N N . ALA A 1 435 ? -0.253 1.381 -17.148 1.00 80.19 435 ALA A N 1
ATOM 3480 C CA . ALA A 1 435 ? 0.438 1.867 -18.338 1.00 80.19 435 ALA A CA 1
ATOM 3481 C C . ALA A 1 435 ? 1.231 0.726 -19.022 1.00 80.19 435 ALA A C 1
ATOM 3483 O O . ALA A 1 435 ? 1.944 -0.004 -18.321 1.00 80.19 435 ALA A O 1
ATOM 3484 N N . PRO A 1 436 ? 1.204 0.608 -20.368 1.00 77.94 436 PRO A N 1
ATOM 3485 C CA . PRO A 1 436 ? 1.927 -0.444 -21.087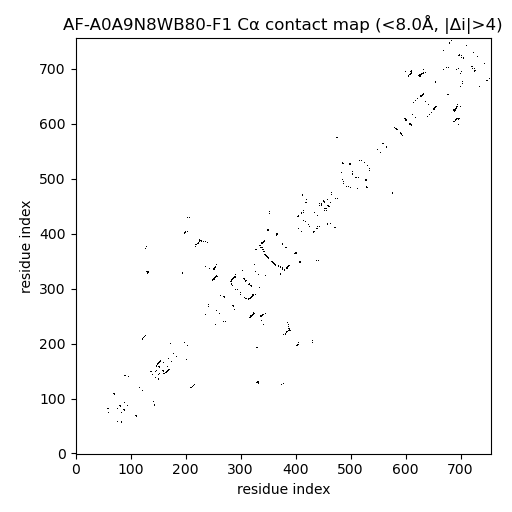 1.00 77.94 436 PRO A CA 1
ATOM 3486 C C . PRO A 1 436 ? 3.428 -0.495 -20.772 1.00 77.94 436 PRO A C 1
ATOM 3488 O O . PRO A 1 436 ? 3.981 -1.585 -20.656 1.00 77.94 436 PRO A O 1
ATOM 3491 N N . GLU A 1 437 ? 4.079 0.657 -20.539 1.00 75.44 437 GLU A N 1
ATOM 3492 C CA . GLU A 1 437 ? 5.481 0.706 -20.087 1.00 75.44 437 GLU A CA 1
ATOM 3493 C C . GLU A 1 437 ? 5.667 -0.070 -18.769 1.00 75.44 437 GLU A C 1
ATOM 3495 O O . GLU A 1 437 ? 6.579 -0.886 -18.664 1.00 75.44 437 GLU A O 1
ATOM 3500 N N . THR A 1 438 ? 4.795 0.119 -17.774 1.00 77.19 438 THR A N 1
ATOM 3501 C CA . THR A 1 438 ? 4.889 -0.561 -16.470 1.00 77.19 438 THR A CA 1
ATOM 3502 C C . THR A 1 438 ? 4.698 -2.073 -16.602 1.00 77.19 438 THR A C 1
ATOM 3504 O O . THR A 1 438 ? 5.441 -2.834 -15.978 1.00 77.19 438 THR A O 1
ATOM 3507 N N . LEU A 1 439 ? 3.756 -2.515 -17.446 1.00 83.38 439 LEU A N 1
ATOM 3508 C CA . LEU A 1 439 ? 3.528 -3.936 -17.726 1.00 83.38 439 LEU A CA 1
ATOM 3509 C C . LEU A 1 439 ? 4.731 -4.563 -18.453 1.00 83.38 439 LEU A C 1
ATOM 3511 O O . LEU A 1 439 ? 5.233 -5.604 -18.031 1.00 83.38 439 LEU A O 1
ATOM 3515 N N . MET A 1 440 ? 5.265 -3.884 -19.474 1.00 78.69 440 MET A N 1
ATOM 3516 C CA . MET A 1 440 ? 6.482 -4.305 -20.178 1.00 78.69 440 MET A CA 1
ATOM 3517 C C . MET A 1 440 ? 7.694 -4.390 -19.243 1.00 78.69 440 MET A C 1
ATOM 3519 O O . MET A 1 440 ? 8.449 -5.352 -19.334 1.00 78.69 440 MET A O 1
ATOM 3523 N N . ARG A 1 441 ? 7.878 -3.450 -18.302 1.00 78.00 441 ARG A N 1
ATOM 3524 C CA . ARG A 1 441 ? 8.974 -3.532 -17.313 1.00 78.00 441 ARG A CA 1
ATOM 3525 C C . ARG A 1 441 ? 8.819 -4.698 -16.342 1.00 78.00 441 ARG A C 1
ATOM 3527 O O . ARG A 1 441 ? 9.835 -5.231 -15.904 1.00 78.00 441 ARG A O 1
ATOM 3534 N N . ALA A 1 442 ? 7.593 -5.091 -16.002 1.00 85.62 442 ALA A N 1
ATOM 3535 C CA . ALA A 1 442 ? 7.343 -6.274 -15.184 1.00 85.62 442 ALA A CA 1
ATOM 3536 C C . ALA A 1 442 ? 7.639 -7.573 -15.955 1.00 85.62 442 ALA A C 1
ATOM 3538 O O . ALA A 1 442 ? 8.308 -8.448 -15.412 1.00 85.62 442 ALA A O 1
ATOM 3539 N N . LEU A 1 443 ? 7.235 -7.664 -17.225 1.00 84.88 443 LEU A N 1
ATOM 3540 C CA . LEU A 1 443 ? 7.580 -8.784 -18.112 1.00 84.88 443 LEU A CA 1
ATOM 3541 C C . LEU A 1 443 ? 9.099 -8.895 -18.332 1.00 84.88 443 LEU A C 1
ATOM 3543 O O . LEU A 1 443 ? 9.673 -9.955 -18.098 1.00 84.88 443 LEU A O 1
ATOM 3547 N N . GLU A 1 444 ? 9.763 -7.787 -18.676 1.00 81.31 444 GLU A N 1
ATOM 3548 C CA . GLU A 1 444 ? 11.223 -7.689 -18.839 1.00 81.31 444 GLU A CA 1
ATOM 3549 C C . GLU A 1 444 ? 11.966 -8.120 -17.562 1.00 81.31 444 GLU A C 1
ATOM 3551 O O . GLU A 1 444 ? 12.936 -8.872 -17.616 1.00 81.31 444 GLU A O 1
ATOM 3556 N N . LEU A 1 445 ? 11.497 -7.669 -16.393 1.00 81.44 445 LEU A N 1
ATOM 3557 C CA . LEU A 1 445 ? 12.048 -8.065 -15.098 1.00 81.44 445 LEU A CA 1
ATOM 3558 C C . LEU A 1 445 ? 11.927 -9.576 -14.865 1.00 81.44 445 LEU A C 1
ATOM 3560 O O . LEU A 1 445 ? 12.886 -10.191 -14.408 1.00 81.44 445 LEU A O 1
ATOM 3564 N N . LEU A 1 446 ? 10.768 -10.170 -15.146 1.00 85.25 446 LEU A N 1
ATOM 3565 C CA . LEU A 1 446 ? 10.534 -11.593 -14.905 1.00 85.25 446 LEU A CA 1
ATOM 3566 C C . LEU A 1 446 ? 11.292 -12.489 -15.891 1.00 85.25 446 LEU A C 1
ATOM 3568 O O . LEU A 1 446 ? 11.855 -13.491 -15.454 1.00 85.25 446 LEU A O 1
ATOM 3572 N N . ASN A 1 447 ? 11.384 -12.107 -17.168 1.00 83.06 447 ASN A N 1
ATOM 3573 C CA . ASN A 1 447 ? 12.242 -12.775 -18.151 1.00 83.06 447 ASN A CA 1
ATOM 3574 C C . ASN A 1 447 ? 13.722 -12.729 -17.708 1.00 83.06 447 ASN A C 1
ATOM 3576 O O . ASN A 1 447 ? 14.365 -13.770 -17.603 1.00 83.06 447 ASN A O 1
ATOM 3580 N N . TYR A 1 448 ? 14.236 -11.570 -17.275 1.00 75.88 448 TYR A N 1
ATOM 3581 C CA . TYR A 1 448 ? 15.605 -11.461 -16.740 1.00 75.88 448 TYR A CA 1
ATOM 3582 C C . TYR A 1 448 ? 15.860 -12.237 -15.440 1.00 75.88 448 TYR A C 1
ATOM 3584 O O . TYR A 1 448 ? 17.004 -12.590 -15.158 1.00 75.88 448 TYR A O 1
ATOM 3592 N N . LEU A 1 449 ? 14.829 -12.495 -14.631 1.00 73.88 449 LEU A N 1
ATOM 3593 C CA . LEU A 1 449 ? 14.930 -13.370 -13.458 1.00 73.88 449 LEU A CA 1
ATOM 3594 C C . LEU A 1 449 ? 14.789 -14.861 -13.827 1.00 73.88 449 LEU A C 1
ATOM 3596 O O . LEU A 1 449 ? 14.897 -15.716 -12.946 1.00 73.88 449 LEU A O 1
ATOM 3600 N N . GLY A 1 450 ? 14.548 -15.192 -15.099 1.00 72.25 450 GLY A N 1
ATOM 3601 C CA . GLY A 1 450 ? 14.268 -16.548 -15.577 1.00 72.25 450 GLY A CA 1
ATOM 3602 C C . GLY A 1 450 ? 12.901 -17.087 -15.149 1.00 72.25 450 GLY A C 1
ATOM 3603 O O . GLY A 1 450 ? 12.683 -18.292 -15.216 1.00 72.25 450 GLY A O 1
ATOM 3604 N N . ALA A 1 451 ? 11.998 -16.224 -14.674 1.00 82.75 451 ALA A N 1
ATOM 3605 C CA . ALA A 1 451 ? 10.639 -16.577 -14.258 1.00 82.75 451 ALA A CA 1
ATOM 3606 C C . ALA A 1 451 ? 9.664 -16.687 -15.444 1.00 82.75 451 ALA A C 1
ATOM 3608 O O . ALA A 1 451 ? 8.655 -17.384 -15.354 1.00 82.75 451 ALA A O 1
ATOM 3609 N N . LEU A 1 452 ? 9.976 -16.001 -16.545 1.00 85.94 452 LEU A N 1
ATOM 3610 C CA . LEU A 1 452 ? 9.330 -16.164 -17.844 1.00 85.94 452 LEU A CA 1
ATOM 3611 C C . LEU A 1 452 ? 10.384 -16.554 -18.886 1.00 85.94 452 LEU A C 1
ATOM 3613 O O . LEU A 1 452 ? 11.544 -16.160 -18.747 1.00 85.94 452 LEU A O 1
ATOM 3617 N N . ASP A 1 453 ? 9.989 -17.310 -19.907 1.00 79.56 453 ASP A N 1
ATOM 3618 C CA . ASP A 1 453 ? 10.812 -17.524 -21.103 1.00 79.56 453 ASP A CA 1
ATOM 3619 C C . ASP A 1 453 ? 10.708 -16.328 -22.077 1.00 79.56 453 ASP A C 1
ATOM 3621 O O . ASP A 1 453 ? 10.121 -15.289 -21.750 1.00 79.56 453 ASP A O 1
ATOM 3625 N N . ASP A 1 454 ? 11.334 -16.432 -23.252 1.00 80.44 454 ASP A N 1
ATOM 3626 C CA . ASP A 1 454 ? 11.337 -15.365 -24.267 1.00 80.44 454 ASP A CA 1
ATOM 3627 C C . ASP A 1 454 ? 9.990 -15.235 -25.006 1.00 80.44 454 ASP A C 1
ATOM 3629 O O . ASP A 1 454 ? 9.675 -14.163 -25.523 1.00 80.44 454 ASP A O 1
ATOM 3633 N N . ASP A 1 455 ? 9.168 -16.289 -24.991 1.00 78.19 455 ASP A N 1
ATOM 3634 C CA . ASP A 1 455 ? 7.784 -16.290 -25.485 1.00 78.19 455 ASP A CA 1
ATOM 3635 C C . ASP A 1 455 ? 6.791 -15.753 -24.424 1.00 78.19 455 ASP A C 1
ATOM 3637 O O . ASP A 1 455 ? 5.608 -15.539 -24.702 1.00 78.19 455 ASP A O 1
ATOM 3641 N N . GLY A 1 456 ? 7.263 -15.490 -23.199 1.00 77.56 456 GLY A N 1
ATOM 3642 C CA . GLY A 1 456 ? 6.475 -14.957 -22.089 1.00 77.56 456 GLY A CA 1
ATOM 3643 C C . GLY A 1 456 ? 5.650 -16.001 -21.329 1.00 77.56 456 GLY A C 1
ATOM 3644 O O . GLY A 1 456 ? 4.719 -15.619 -20.608 1.00 77.56 456 GLY A O 1
ATOM 3645 N N . ASN A 1 457 ? 5.953 -17.294 -21.465 1.00 85.25 457 ASN A N 1
ATOM 3646 C CA . ASN A 1 457 ? 5.337 -18.370 -20.684 1.00 85.25 457 ASN A CA 1
ATOM 3647 C C . ASN A 1 457 ? 6.011 -18.513 -19.316 1.00 85.25 457 ASN A C 1
ATOM 3649 O O . ASN A 1 457 ? 7.169 -18.145 -19.124 1.00 85.25 457 ASN A O 1
ATOM 3653 N N . LEU A 1 458 ? 5.286 -19.083 -18.354 1.00 87.31 458 LEU A N 1
ATOM 3654 C CA . LEU A 1 458 ? 5.784 -19.303 -17.000 1.00 87.31 458 LEU A CA 1
ATOM 3655 C C . LEU A 1 458 ? 6.761 -20.490 -16.948 1.00 87.31 458 LEU A C 1
ATOM 3657 O O . LEU A 1 458 ? 6.395 -21.621 -17.267 1.00 87.31 458 LEU A O 1
ATOM 3661 N N . THR A 1 459 ? 7.996 -20.247 -16.505 1.00 84.81 459 THR A N 1
ATOM 3662 C CA . THR A 1 459 ? 9.018 -21.299 -16.354 1.00 84.81 459 THR A CA 1
ATOM 3663 C C . THR A 1 459 ? 8.831 -22.087 -15.051 1.00 84.81 459 THR A C 1
ATOM 3665 O O . THR A 1 459 ? 8.075 -21.685 -14.164 1.00 84.81 459 THR A O 1
ATOM 3668 N N . GLY A 1 460 ? 9.577 -23.187 -14.876 1.00 70.38 460 GLY A N 1
ATOM 3669 C CA . GLY A 1 460 ? 9.644 -23.898 -13.589 1.00 70.38 460 GLY A CA 1
ATOM 3670 C C . GLY A 1 460 ? 10.094 -22.993 -12.430 1.00 70.38 460 GLY A C 1
ATOM 3671 O O . GLY A 1 460 ? 9.469 -22.991 -11.368 1.00 70.38 460 GLY A O 1
ATOM 3672 N N . ASP A 1 461 ? 11.104 -22.151 -12.672 1.00 69.44 461 ASP A N 1
ATOM 3673 C CA . ASP A 1 461 ? 11.543 -21.098 -11.748 1.00 69.44 461 ASP A CA 1
ATOM 3674 C C . ASP A 1 461 ? 10.420 -20.092 -11.460 1.00 69.44 461 ASP A C 1
ATOM 3676 O O . ASP A 1 461 ? 10.221 -19.708 -10.311 1.00 69.44 461 ASP A O 1
ATOM 3680 N N . GLY A 1 462 ? 9.645 -19.693 -12.473 1.00 79.62 462 GLY A N 1
ATOM 3681 C CA . GLY A 1 462 ? 8.509 -18.782 -12.325 1.00 79.62 462 GLY A CA 1
ATOM 3682 C C . GLY A 1 462 ? 7.394 -19.346 -11.449 1.00 79.62 462 GLY A C 1
ATOM 3683 O O . GLY A 1 462 ? 6.914 -18.657 -10.546 1.00 79.62 462 GLY A O 1
ATOM 3684 N N . ILE A 1 463 ? 7.025 -20.616 -11.653 1.00 78.94 463 ILE A N 1
ATOM 3685 C CA . ILE A 1 463 ? 6.053 -21.335 -10.810 1.00 78.94 463 ILE A CA 1
ATOM 3686 C C . ILE A 1 463 ? 6.523 -21.344 -9.349 1.00 78.94 463 ILE A C 1
ATOM 3688 O O . ILE A 1 463 ? 5.736 -21.048 -8.444 1.00 78.94 463 ILE A O 1
ATOM 3692 N N . LEU A 1 464 ? 7.806 -21.641 -9.118 1.00 68.62 464 LEU A N 1
ATOM 3693 C CA . LEU A 1 464 ? 8.406 -21.668 -7.784 1.00 68.62 464 LEU A CA 1
ATOM 3694 C C . LEU A 1 464 ? 8.457 -20.268 -7.151 1.00 68.62 464 LEU A C 1
ATOM 3696 O O . LEU A 1 464 ? 8.066 -20.094 -5.998 1.00 68.62 464 LEU A O 1
ATOM 3700 N N . MET A 1 465 ? 8.867 -19.250 -7.910 1.00 78.31 465 MET A N 1
ATOM 3701 C CA . MET A 1 465 ? 8.898 -17.857 -7.459 1.00 78.31 465 MET A CA 1
ATOM 3702 C C . MET A 1 465 ? 7.505 -17.344 -7.069 1.00 78.31 465 MET A C 1
ATOM 3704 O O . MET A 1 465 ? 7.381 -16.605 -6.092 1.00 78.31 465 MET A O 1
ATOM 3708 N N . ALA A 1 466 ? 6.456 -17.776 -7.775 1.00 83.00 466 ALA A N 1
ATOM 3709 C CA . ALA A 1 466 ? 5.067 -17.416 -7.500 1.00 83.00 466 ALA A CA 1
ATOM 3710 C C . ALA A 1 466 ? 4.495 -18.046 -6.209 1.00 83.00 466 ALA A C 1
ATOM 3712 O O . ALA A 1 466 ? 3.513 -17.537 -5.663 1.00 83.00 466 ALA A O 1
ATOM 3713 N N . GLU A 1 467 ? 5.075 -19.137 -5.692 1.00 74.19 467 GLU A N 1
ATOM 3714 C CA . GLU A 1 467 ? 4.704 -19.688 -4.375 1.00 74.19 467 GLU A CA 1
ATOM 3715 C C . GLU A 1 467 ? 5.138 -18.765 -3.227 1.00 74.19 467 GLU A C 1
ATOM 3717 O O . GLU A 1 467 ? 4.464 -18.693 -2.191 1.00 74.19 467 GLU A O 1
ATOM 3722 N N . PHE A 1 468 ? 6.255 -18.049 -3.385 1.00 66.88 468 PHE A N 1
ATOM 3723 C CA . PHE A 1 468 ? 6.797 -17.228 -2.312 1.00 66.88 468 PHE A CA 1
ATOM 3724 C C . PHE A 1 468 ? 5.996 -15.926 -2.124 1.00 66.88 468 PHE A C 1
ATOM 3726 O O . PHE A 1 468 ? 5.678 -15.224 -3.084 1.00 66.88 468 PHE A O 1
ATOM 3733 N N . PRO A 1 469 ? 5.686 -15.529 -0.876 1.00 65.38 469 PRO A N 1
ATOM 3734 C CA . PRO A 1 469 ? 4.956 -14.299 -0.587 1.00 65.38 469 PRO A CA 1
ATOM 3735 C C . PRO A 1 469 ? 5.893 -13.080 -0.630 1.00 65.38 469 PRO A C 1
ATOM 3737 O O . PRO A 1 469 ? 6.074 -12.423 0.396 1.00 65.38 469 PRO A O 1
ATOM 3740 N N . LEU A 1 470 ? 6.544 -12.813 -1.766 1.00 66.94 470 LEU A N 1
ATOM 3741 C CA . LEU A 1 470 ? 7.669 -11.876 -1.914 1.00 66.94 470 LEU A CA 1
ATOM 3742 C C . LEU A 1 470 ? 7.655 -11.184 -3.292 1.00 66.94 470 LEU A C 1
ATOM 3744 O O . LEU A 1 470 ? 7.044 -11.688 -4.231 1.00 66.94 470 LEU A O 1
ATOM 3748 N N . ASP A 1 471 ? 8.356 -10.056 -3.431 1.00 73.31 471 ASP A N 1
ATOM 3749 C CA . ASP A 1 471 ? 8.626 -9.448 -4.746 1.00 73.31 471 ASP A CA 1
ATOM 3750 C C . ASP A 1 471 ? 9.514 -10.376 -5.591 1.00 73.31 471 ASP A C 1
ATOM 3752 O O . ASP A 1 471 ? 10.354 -11.046 -5.001 1.00 73.31 471 ASP A O 1
ATOM 3756 N N . PRO A 1 472 ? 9.432 -10.425 -6.934 1.00 80.75 472 PRO A N 1
ATOM 3757 C CA . PRO A 1 472 ? 10.152 -11.434 -7.720 1.00 80.75 472 PRO A CA 1
ATOM 3758 C C . PRO A 1 472 ? 11.675 -11.403 -7.561 1.00 80.75 472 PRO A C 1
ATOM 3760 O O . PRO A 1 472 ? 12.293 -12.461 -7.488 1.00 80.75 472 PRO A O 1
ATOM 3763 N N . GLN A 1 473 ? 12.291 -10.219 -7.448 1.00 74.81 473 GLN A N 1
ATOM 3764 C CA . GLN A 1 473 ? 13.724 -10.120 -7.142 1.00 74.81 473 GLN A CA 1
ATOM 3765 C C . GLN A 1 473 ? 14.037 -10.770 -5.797 1.00 74.81 473 GLN A C 1
ATOM 3767 O O . GLN A 1 473 ? 15.025 -11.484 -5.684 1.00 74.81 473 GLN A O 1
ATOM 3772 N N . LEU A 1 474 ? 13.174 -10.555 -4.796 1.00 65.12 474 LEU A N 1
ATOM 3773 C CA . LEU A 1 474 ? 13.274 -11.254 -3.526 1.00 65.12 474 LEU A CA 1
ATOM 3774 C C . LEU A 1 474 ? 12.981 -12.741 -3.732 1.00 65.12 474 LEU A C 1
ATOM 3776 O O . LEU A 1 474 ? 13.854 -13.513 -3.429 1.00 65.12 474 LEU A O 1
ATOM 3780 N N . ALA A 1 475 ? 11.878 -13.197 -4.323 1.00 71.56 475 ALA A N 1
ATOM 3781 C CA . ALA A 1 475 ? 11.616 -14.627 -4.545 1.00 71.56 475 ALA A CA 1
ATOM 3782 C C . ALA A 1 475 ? 12.777 -15.382 -5.238 1.00 71.56 475 ALA A C 1
ATOM 3784 O O . ALA A 1 475 ? 13.083 -16.504 -4.843 1.00 71.56 475 ALA A O 1
ATOM 3785 N N . LYS A 1 476 ? 13.473 -14.754 -6.199 1.00 70.00 476 LYS A N 1
ATOM 3786 C CA . LYS A 1 476 ? 14.699 -15.289 -6.825 1.00 70.00 476 LYS A CA 1
ATOM 3787 C C . LYS A 1 476 ? 15.922 -15.269 -5.890 1.00 70.00 476 LYS A C 1
ATOM 3789 O O . LYS A 1 476 ? 16.788 -16.130 -5.989 1.00 70.00 476 LYS A O 1
ATOM 3794 N N . MET A 1 477 ? 15.996 -14.279 -5.002 1.00 54.22 477 MET A N 1
ATOM 3795 C CA . MET A 1 477 ? 17.083 -14.025 -4.049 1.00 54.22 477 MET A CA 1
ATOM 3796 C C . MET A 1 477 ? 16.782 -14.511 -2.624 1.00 54.22 477 MET A C 1
ATOM 3798 O O . MET A 1 477 ? 17.615 -14.297 -1.760 1.00 54.22 477 MET A O 1
ATOM 3802 N N . LEU A 1 478 ? 15.625 -15.107 -2.303 1.00 54.03 478 LEU A N 1
ATOM 3803 C CA . LEU A 1 478 ? 15.177 -15.227 -0.909 1.00 54.03 478 LEU A CA 1
ATOM 3804 C C . LEU A 1 478 ? 15.183 -16.659 -0.376 1.00 54.03 478 LEU A C 1
ATOM 3806 O O . LEU A 1 478 ? 14.130 -17.278 -0.252 1.00 54.03 478 LEU A O 1
ATOM 3810 N N . ILE A 1 479 ? 16.319 -17.255 -0.000 1.00 49.22 479 ILE A N 1
ATOM 3811 C CA . ILE A 1 479 ? 17.766 -16.895 -0.051 1.00 49.22 479 ILE A CA 1
ATOM 3812 C C . ILE A 1 479 ? 18.343 -15.629 0.693 1.00 49.22 479 ILE A C 1
ATOM 3814 O O . ILE A 1 479 ? 19.547 -15.616 0.903 1.00 49.22 479 ILE A O 1
ATOM 3818 N N . GLU A 1 480 ? 17.593 -14.617 1.190 1.00 33.22 480 GLU A N 1
ATOM 3819 C CA . GLU A 1 480 ? 17.495 -14.060 2.573 1.00 33.22 480 GLU A CA 1
ATOM 3820 C C . GLU A 1 480 ? 16.848 -12.633 2.692 1.00 33.22 480 GLU A C 1
ATOM 3822 O O . GLU A 1 480 ? 16.287 -12.105 1.737 1.00 33.22 480 GLU A O 1
ATOM 3827 N N . MET A 1 481 ? 16.791 -12.064 3.915 1.00 43.75 481 MET A N 1
ATOM 3828 C CA . MET A 1 481 ? 15.659 -11.324 4.543 1.00 43.75 481 MET A CA 1
ATOM 3829 C C . MET A 1 481 ? 15.956 -9.854 5.016 1.00 43.75 481 MET A C 1
ATOM 3831 O O . MET A 1 481 ? 17.097 -9.406 4.928 1.00 43.75 481 MET A O 1
ATOM 3835 N N . PRO A 1 482 ? 14.957 -9.062 5.508 1.00 46.62 482 PRO A N 1
ATOM 3836 C CA . PRO A 1 482 ? 15.060 -7.599 5.707 1.00 46.62 482 PRO A CA 1
ATOM 3837 C C . PRO A 1 482 ? 15.664 -7.117 7.053 1.00 46.62 482 PRO A C 1
ATOM 3839 O O . PRO A 1 482 ? 16.031 -7.900 7.922 1.00 46.62 482 PRO A O 1
ATOM 3842 N N . ASN A 1 483 ? 15.758 -5.785 7.217 1.00 54.66 483 ASN A N 1
ATOM 3843 C CA . ASN A 1 483 ? 16.550 -5.067 8.235 1.00 54.66 483 ASN A CA 1
ATOM 3844 C C . ASN A 1 483 ? 16.158 -5.322 9.717 1.00 54.66 483 ASN A C 1
ATOM 3846 O O . ASN A 1 483 ? 14.985 -5.436 10.078 1.00 54.66 483 ASN A O 1
ATOM 3850 N N . ILE A 1 484 ? 17.174 -5.367 10.591 1.00 72.62 484 ILE A N 1
ATOM 3851 C CA . ILE A 1 484 ? 17.118 -5.907 11.964 1.00 72.62 484 ILE A CA 1
ATOM 3852 C C . ILE A 1 484 ? 17.588 -4.910 13.055 1.00 72.62 484 ILE A C 1
ATOM 3854 O O . ILE A 1 484 ? 17.273 -5.100 14.236 1.00 72.62 484 ILE A O 1
ATOM 3858 N N . PHE A 1 485 ? 18.323 -3.849 12.702 1.00 79.06 485 PHE A N 1
ATOM 3859 C CA . PHE A 1 485 ? 18.941 -2.933 13.676 1.00 79.06 485 PHE A CA 1
ATOM 3860 C C . PHE A 1 485 ? 17.950 -1.918 14.270 1.00 79.06 485 PHE A C 1
ATOM 3862 O O . PHE A 1 485 ? 17.181 -1.291 13.545 1.00 79.06 485 PHE A O 1
ATOM 3869 N N . VAL A 1 486 ? 18.020 -1.698 15.586 1.00 76.38 486 VAL A N 1
ATOM 3870 C CA . VAL A 1 486 ? 17.233 -0.694 16.326 1.00 76.38 486 VAL A CA 1
ATOM 3871 C C . VAL A 1 486 ? 18.168 0.436 16.755 1.00 76.38 486 VAL A C 1
ATOM 3873 O O . VAL A 1 486 ? 19.179 0.181 17.396 1.00 76.38 486 VAL A O 1
ATOM 3876 N N . ARG A 1 487 ? 17.856 1.700 16.444 1.00 79.50 487 ARG A N 1
ATOM 3877 C CA . ARG A 1 487 ? 18.738 2.844 16.764 1.00 79.50 487 ARG A CA 1
ATOM 3878 C C . ARG A 1 487 ? 17.977 3.950 17.511 1.00 79.50 487 ARG A C 1
ATOM 3880 O O . ARG A 1 487 ? 17.557 4.917 16.880 1.00 79.50 487 ARG A O 1
ATOM 3887 N N . PRO A 1 488 ? 17.791 3.831 18.842 1.00 77.00 488 PRO A N 1
ATOM 3888 C CA . PRO A 1 488 ? 17.090 4.835 19.642 1.00 77.00 488 PRO A CA 1
ATOM 3889 C C . PRO A 1 488 ? 17.813 6.184 19.604 1.00 77.00 488 PRO A C 1
ATOM 3891 O O . PRO A 1 488 ? 19.043 6.232 19.688 1.00 77.00 488 PRO A O 1
ATOM 3894 N N . ASN A 1 489 ? 17.060 7.286 19.527 1.00 71.06 489 ASN A N 1
ATOM 3895 C CA . ASN A 1 489 ? 17.642 8.626 19.403 1.00 71.06 489 ASN A CA 1
ATOM 3896 C C . ASN A 1 489 ? 18.551 9.001 20.591 1.00 71.06 489 ASN A C 1
ATOM 3898 O O . ASN A 1 489 ? 19.595 9.614 20.384 1.00 71.06 489 ASN A O 1
ATOM 3902 N N . GLU A 1 490 ? 18.208 8.556 21.801 1.00 73.94 490 GLU A N 1
ATOM 3903 C CA . GLU A 1 490 ? 18.959 8.799 23.045 1.00 73.94 490 GLU A CA 1
ATOM 3904 C C . GLU A 1 490 ? 20.237 7.950 23.184 1.00 73.94 490 GLU A C 1
ATOM 3906 O O . GLU A 1 490 ? 21.078 8.218 24.037 1.00 73.94 490 GLU A O 1
ATOM 3911 N N . SER A 1 491 ? 20.401 6.899 22.374 1.00 83.81 491 SER A N 1
ATOM 3912 C CA . SER A 1 491 ? 21.485 5.910 22.525 1.00 83.81 491 SER A CA 1
ATOM 3913 C C . SER A 1 491 ? 22.188 5.567 21.207 1.00 83.81 491 SER A C 1
ATOM 3915 O O . SER A 1 491 ? 22.776 4.493 21.087 1.00 83.81 491 SER A O 1
ATOM 3917 N N . LYS A 1 492 ? 22.174 6.479 20.220 1.00 75.69 492 LYS A N 1
ATOM 3918 C CA . LYS A 1 492 ? 22.748 6.258 18.873 1.00 75.69 492 LYS A CA 1
ATOM 3919 C C . LYS A 1 492 ? 24.161 5.676 18.897 1.00 75.69 492 LYS A C 1
ATOM 3921 O O . LYS A 1 492 ? 24.410 4.703 18.195 1.00 75.69 492 LYS A O 1
ATOM 3926 N N . LYS A 1 493 ? 25.044 6.219 19.743 1.00 83.50 493 LYS A N 1
ATOM 3927 C CA . LYS A 1 493 ? 26.430 5.748 19.873 1.00 83.50 493 LYS A CA 1
ATOM 3928 C C . LYS A 1 493 ? 26.512 4.303 20.378 1.00 83.50 493 LYS A C 1
ATOM 3930 O O . LYS A 1 493 ? 27.211 3.496 19.789 1.00 83.50 493 LYS A O 1
ATOM 3935 N N . GLN A 1 494 ? 25.743 3.948 21.410 1.00 83.56 494 GLN A N 1
ATOM 3936 C CA . GLN A 1 494 ? 25.731 2.580 21.947 1.00 83.56 494 GLN A CA 1
ATOM 3937 C C . GLN A 1 494 ? 25.132 1.575 20.946 1.00 83.56 494 GLN A C 1
ATOM 3939 O O . GLN A 1 494 ? 25.582 0.433 20.875 1.00 83.56 494 GLN A O 1
ATOM 3944 N N . ALA A 1 495 ? 24.158 2.006 20.136 1.00 79.94 495 ALA A N 1
ATOM 3945 C CA . ALA A 1 495 ? 23.609 1.208 19.041 1.00 79.94 495 ALA A CA 1
ATOM 3946 C C . ALA A 1 495 ? 24.614 1.010 17.887 1.00 79.94 495 ALA A C 1
ATOM 3948 O O . ALA A 1 495 ? 24.672 -0.071 17.305 1.00 79.94 495 ALA A O 1
ATOM 3949 N N . GLU A 1 496 ? 25.438 2.015 17.579 1.00 79.06 496 GLU A N 1
ATOM 3950 C CA . GLU A 1 496 ? 26.545 1.909 16.615 1.00 79.06 496 GLU A CA 1
ATOM 3951 C C . GLU A 1 496 ? 27.665 0.998 17.125 1.00 79.06 496 GLU A C 1
ATOM 3953 O O . GLU A 1 496 ? 28.055 0.069 16.417 1.00 79.06 496 GLU A O 1
ATOM 3958 N N . ASP A 1 497 ? 28.106 1.187 18.373 1.00 85.06 497 ASP A N 1
ATOM 3959 C CA . ASP A 1 497 ? 29.087 0.326 19.045 1.00 85.06 497 ASP A CA 1
ATOM 3960 C C . ASP A 1 497 ? 28.597 -1.138 19.094 1.00 85.06 497 ASP A C 1
ATOM 3962 O O . ASP A 1 497 ? 29.383 -2.078 18.968 1.00 85.06 497 ASP A O 1
ATOM 3966 N N . ALA A 1 498 ? 27.283 -1.357 19.238 1.00 83.81 498 ALA A N 1
ATOM 3967 C CA . ALA A 1 498 ? 26.677 -2.682 19.169 1.00 83.81 498 ALA A CA 1
ATOM 3968 C C . ALA A 1 498 ? 26.593 -3.242 17.739 1.00 83.81 498 ALA A C 1
ATOM 3970 O O . ALA A 1 498 ? 26.956 -4.404 17.552 1.00 83.81 498 ALA A O 1
ATOM 3971 N N . LYS A 1 499 ? 26.196 -2.448 16.727 1.00 82.69 499 LYS A N 1
ATOM 3972 C CA . LYS A 1 499 ? 26.234 -2.867 15.307 1.00 82.69 499 LYS A CA 1
ATOM 3973 C C . LYS A 1 499 ? 27.658 -3.260 14.892 1.00 82.69 499 LYS A C 1
ATOM 3975 O O . LYS A 1 499 ? 27.833 -4.267 14.206 1.00 82.69 499 LYS A O 1
ATOM 3980 N N . GLY A 1 500 ? 28.668 -2.520 15.356 1.00 84.44 500 GLY A N 1
ATOM 3981 C CA . GLY A 1 500 ? 30.083 -2.770 15.070 1.00 84.44 500 GLY A CA 1
ATOM 3982 C C . GLY A 1 500 ? 30.570 -4.174 15.446 1.00 84.44 500 GLY A C 1
ATOM 3983 O O . GLY A 1 500 ? 31.447 -4.704 14.774 1.00 84.44 500 GLY A O 1
ATOM 3984 N N . LYS A 1 501 ? 29.957 -4.829 16.444 1.00 87.38 501 LYS A N 1
ATOM 3985 C CA . LYS A 1 501 ? 30.307 -6.203 16.867 1.00 87.38 501 LYS A CA 1
ATOM 3986 C C . LYS A 1 501 ? 30.004 -7.276 15.816 1.00 87.38 501 LYS A C 1
ATOM 3988 O O . LYS A 1 501 ? 30.558 -8.367 15.899 1.00 87.38 501 LYS A O 1
ATOM 3993 N N . PHE A 1 502 ? 29.105 -6.989 14.875 1.00 88.31 502 PHE A N 1
ATOM 3994 C CA . PHE A 1 502 ? 28.668 -7.926 13.830 1.00 88.31 502 PHE A CA 1
ATOM 3995 C C . PHE A 1 502 ? 29.177 -7.542 12.443 1.00 88.31 502 PHE A C 1
ATOM 3997 O O . PHE A 1 502 ? 29.008 -8.318 11.500 1.00 88.31 502 PHE A O 1
ATOM 4004 N N . ALA A 1 503 ? 29.761 -6.346 12.322 1.00 87.44 503 ALA A N 1
ATOM 4005 C CA . ALA A 1 503 ? 30.192 -5.763 11.065 1.00 87.44 503 ALA A CA 1
ATOM 4006 C C . ALA A 1 503 ? 31.191 -6.681 10.356 1.00 87.44 503 ALA A C 1
ATOM 4008 O O . ALA A 1 503 ? 32.291 -6.933 10.845 1.00 87.44 503 ALA A O 1
ATOM 4009 N N . HIS A 1 504 ? 30.795 -7.167 9.185 1.00 90.94 504 HIS A N 1
ATOM 4010 C CA . HIS A 1 504 ? 31.676 -7.871 8.272 1.00 90.94 504 HIS A CA 1
ATOM 4011 C C . HIS A 1 504 ? 32.292 -6.859 7.300 1.00 90.94 504 HIS A C 1
ATOM 4013 O O . HIS A 1 504 ? 31.572 -6.040 6.726 1.00 90.94 504 HIS A O 1
ATOM 4019 N N . THR A 1 505 ? 33.609 -6.923 7.087 1.00 89.94 505 THR A N 1
ATOM 4020 C CA . THR A 1 505 ? 34.355 -5.977 6.230 1.00 89.94 505 THR A CA 1
ATOM 4021 C C . THR A 1 505 ? 33.793 -5.889 4.815 1.00 89.94 505 THR A C 1
ATOM 4023 O O . THR A 1 505 ? 33.748 -4.816 4.222 1.00 89.94 505 THR A O 1
ATOM 4026 N N . ASP A 1 506 ? 33.327 -7.026 4.303 1.00 87.88 506 ASP A N 1
ATOM 4027 C CA . ASP A 1 506 ? 32.959 -7.192 2.898 1.00 87.88 506 ASP A CA 1
ATOM 4028 C C . ASP A 1 506 ? 31.465 -6.912 2.602 1.00 87.88 506 ASP A C 1
ATOM 4030 O O . ASP A 1 506 ? 31.021 -7.159 1.480 1.00 87.88 506 ASP A O 1
ATOM 4034 N N . GLY A 1 507 ? 30.677 -6.417 3.573 1.00 83.38 507 GLY A N 1
ATOM 4035 C CA . GLY A 1 507 ? 29.341 -5.853 3.307 1.00 83.38 507 GLY A CA 1
ATOM 4036 C C . GLY A 1 507 ? 28.259 -6.044 4.385 1.00 83.38 507 GLY A C 1
ATOM 4037 O O . GLY A 1 507 ? 28.339 -6.907 5.265 1.00 83.38 507 GLY A O 1
ATOM 4038 N N . ASP A 1 508 ? 27.179 -5.257 4.273 1.00 78.00 508 ASP A N 1
ATOM 4039 C CA . ASP A 1 508 ? 26.032 -5.303 5.196 1.00 78.00 508 ASP A CA 1
ATOM 4040 C C . ASP A 1 508 ? 25.255 -6.635 5.141 1.00 78.00 508 ASP A C 1
ATOM 4042 O O . ASP A 1 508 ? 24.782 -7.089 6.177 1.00 78.00 508 ASP A O 1
ATOM 4046 N N . HIS A 1 509 ? 25.167 -7.321 3.993 1.00 81.00 509 HIS A N 1
ATOM 4047 C CA . HIS A 1 509 ? 24.493 -8.632 3.903 1.00 81.00 509 HIS A CA 1
ATOM 4048 C C . HIS A 1 509 ? 25.152 -9.686 4.812 1.00 81.00 509 HIS A C 1
ATOM 4050 O O . HIS A 1 509 ? 24.482 -10.360 5.589 1.00 81.00 509 HIS A O 1
ATOM 4056 N N . LEU A 1 510 ? 26.487 -9.760 4.798 1.00 89.19 510 LEU A N 1
ATOM 4057 C CA . LEU A 1 510 ? 27.254 -10.643 5.686 1.00 89.19 510 LEU A CA 1
ATOM 4058 C C . LEU A 1 510 ? 27.165 -10.194 7.155 1.00 89.19 510 LEU A C 1
ATOM 4060 O O . LEU A 1 510 ? 27.164 -11.016 8.069 1.00 89.19 510 LEU A O 1
ATOM 4064 N N . THR A 1 511 ? 27.013 -8.889 7.385 1.00 85.00 511 THR A N 1
ATOM 4065 C CA . THR A 1 511 ? 26.738 -8.326 8.714 1.00 85.00 511 THR A CA 1
ATOM 4066 C C . THR A 1 511 ? 25.366 -8.770 9.246 1.00 85.00 511 THR A C 1
ATOM 4068 O O . THR A 1 511 ? 25.251 -9.104 10.425 1.00 85.00 511 THR A O 1
ATOM 4071 N N . LEU A 1 512 ? 24.329 -8.835 8.400 1.00 82.12 512 LEU A N 1
ATOM 4072 C CA . LEU A 1 512 ? 23.008 -9.367 8.768 1.00 82.12 512 LEU A CA 1
ATOM 4073 C C . LEU A 1 512 ? 23.065 -10.876 9.066 1.00 82.12 512 LEU A C 1
ATOM 4075 O O . LEU A 1 512 ? 22.483 -11.312 10.060 1.00 82.12 512 LEU A O 1
ATOM 4079 N N . LEU A 1 513 ? 23.828 -11.652 8.288 1.00 87.25 513 LEU A N 1
ATOM 4080 C CA . LEU A 1 513 ? 24.056 -13.081 8.544 1.00 87.25 513 LEU A CA 1
ATOM 4081 C C . LEU A 1 513 ? 24.735 -13.322 9.907 1.00 87.25 513 LEU A C 1
ATOM 4083 O O . LEU A 1 513 ? 24.287 -14.164 10.687 1.00 87.25 513 LEU A O 1
ATOM 4087 N N . ASN A 1 514 ? 25.759 -12.530 10.250 1.00 89.06 514 ASN A N 1
ATOM 4088 C CA . ASN A 1 514 ? 26.410 -12.576 11.567 1.00 89.06 514 ASN A CA 1
ATOM 4089 C C . ASN A 1 514 ? 25.428 -12.284 12.715 1.00 89.06 514 ASN A C 1
ATOM 4091 O O . ASN A 1 514 ? 25.434 -12.974 13.738 1.00 89.06 514 ASN A O 1
ATOM 4095 N N . VAL A 1 515 ? 24.566 -11.276 12.544 1.00 87.75 515 VAL A N 1
ATOM 4096 C CA . VAL A 1 515 ? 23.502 -10.944 13.504 1.00 87.75 515 VAL A CA 1
ATOM 4097 C C . VAL A 1 515 ? 22.517 -12.106 13.665 1.00 87.75 515 VAL A C 1
ATOM 4099 O O . VAL A 1 515 ? 22.124 -12.417 14.793 1.00 87.75 515 VAL A O 1
ATOM 4102 N N . TYR A 1 516 ? 22.139 -12.763 12.565 1.00 86.12 516 TYR A N 1
ATOM 4103 C CA . TYR A 1 516 ? 21.233 -13.909 12.579 1.00 86.12 516 TYR A CA 1
ATOM 4104 C C . TYR A 1 516 ? 21.844 -15.118 13.306 1.00 86.12 516 TYR A C 1
ATOM 4106 O O . TYR A 1 516 ? 21.219 -15.673 14.210 1.00 86.12 516 TYR A O 1
ATOM 4114 N N . HIS A 1 517 ? 23.098 -15.474 13.006 1.00 87.25 517 HIS A N 1
ATOM 4115 C CA . HIS A 1 517 ? 23.814 -16.563 13.684 1.00 87.25 517 HIS A CA 1
ATOM 4116 C C . HIS A 1 517 ? 23.998 -16.333 15.194 1.00 87.25 517 HIS A C 1
ATOM 4118 O O . HIS A 1 517 ? 23.975 -17.287 15.974 1.00 87.25 517 HIS A O 1
ATOM 4124 N N . ALA A 1 518 ? 24.141 -15.081 15.632 1.00 85.69 518 ALA A N 1
ATOM 4125 C CA . ALA A 1 518 ? 24.308 -14.734 17.044 1.00 85.69 518 ALA A CA 1
ATOM 4126 C C . ALA A 1 518 ? 22.982 -14.636 17.843 1.00 85.69 518 ALA A C 1
ATOM 4128 O O . ALA A 1 518 ? 23.003 -14.420 19.059 1.00 85.69 518 ALA A O 1
ATOM 4129 N N . TYR A 1 519 ? 21.822 -14.795 17.195 1.00 83.44 519 TYR A N 1
ATOM 4130 C CA . TYR A 1 519 ? 20.506 -14.493 17.765 1.00 83.44 519 TYR A CA 1
ATOM 4131 C C . TYR A 1 519 ? 20.125 -15.313 19.020 1.00 83.44 519 TYR A C 1
ATOM 4133 O O . TYR A 1 519 ? 19.917 -16.527 18.984 1.00 83.44 519 TYR A O 1
ATOM 4141 N N . LYS A 1 520 ? 19.911 -14.610 20.145 1.00 71.44 520 LYS A N 1
ATOM 4142 C CA . LYS A 1 520 ? 19.209 -15.100 21.354 1.00 71.44 520 LYS A CA 1
ATOM 4143 C C . LYS A 1 520 ? 18.288 -13.997 21.905 1.00 71.44 520 LYS A C 1
ATOM 4145 O O . LYS A 1 520 ? 18.683 -12.833 21.975 1.00 71.44 520 LYS A O 1
ATOM 4150 N N . THR A 1 521 ? 17.086 -14.333 22.387 1.00 61.44 521 THR A N 1
ATOM 4151 C CA . THR A 1 521 ? 16.035 -13.341 22.725 1.00 61.44 521 THR A CA 1
ATOM 4152 C C . THR A 1 521 ? 16.455 -12.280 23.756 1.00 61.44 521 THR A C 1
ATOM 4154 O O . THR A 1 521 ? 16.333 -11.090 23.483 1.00 61.44 521 THR A O 1
ATOM 4157 N N . LYS A 1 522 ? 16.999 -12.677 24.922 1.00 63.75 522 LYS A N 1
ATOM 4158 C CA . LYS A 1 522 ? 17.461 -11.727 25.966 1.00 63.75 522 LYS A CA 1
ATOM 4159 C C . LYS A 1 522 ? 18.710 -10.928 25.564 1.00 63.75 522 LYS A C 1
ATOM 4161 O O . LYS A 1 522 ? 19.001 -9.901 26.161 1.00 63.75 522 LYS A O 1
ATOM 4166 N N . TRP A 1 523 ? 19.453 -11.405 24.570 1.00 79.25 523 TRP A N 1
ATOM 4167 C CA . TRP A 1 523 ? 20.706 -10.810 24.107 1.00 79.25 523 TRP A CA 1
ATOM 4168 C C . TRP A 1 523 ? 20.480 -9.712 23.055 1.00 79.25 523 TRP A C 1
ATOM 4170 O O . TRP A 1 523 ? 21.295 -8.801 22.943 1.00 79.25 523 TRP A O 1
ATOM 4180 N N . CYS A 1 524 ? 19.347 -9.741 22.345 1.00 82.00 524 CYS A N 1
ATOM 4181 C CA . CYS A 1 524 ? 18.994 -8.743 21.330 1.00 82.00 524 CYS A CA 1
ATOM 4182 C C . CYS A 1 524 ? 18.857 -7.330 21.898 1.00 82.00 524 CYS A C 1
ATOM 4184 O O . CYS A 1 524 ? 19.401 -6.389 21.330 1.00 82.00 524 CYS A O 1
ATOM 4186 N N . TYR A 1 525 ? 18.181 -7.196 23.046 1.00 77.00 525 TYR A N 1
ATOM 4187 C CA . TYR A 1 525 ? 18.010 -5.913 23.734 1.00 77.00 525 TYR A CA 1
ATOM 4188 C C . TYR A 1 525 ? 19.369 -5.273 24.060 1.00 77.00 525 TYR A C 1
ATOM 4190 O O . TYR A 1 525 ? 19.624 -4.129 23.702 1.00 77.00 525 TYR A O 1
ATOM 4198 N N . ASN A 1 526 ? 20.292 -6.064 24.618 1.00 81.81 526 ASN A N 1
ATOM 4199 C CA . ASN A 1 526 ? 21.646 -5.631 24.983 1.00 81.81 526 ASN A CA 1
ATOM 4200 C C . ASN A 1 526 ? 22.561 -5.323 23.778 1.00 81.81 526 ASN A C 1
ATOM 4202 O O . ASN A 1 526 ? 23.685 -4.858 23.970 1.00 81.81 526 ASN A O 1
ATOM 4206 N N . ASN A 1 527 ? 22.125 -5.620 22.551 1.00 85.88 527 ASN A N 1
ATOM 4207 C CA . ASN A 1 527 ? 22.880 -5.366 21.322 1.00 85.88 527 ASN A CA 1
ATOM 4208 C C . ASN A 1 527 ? 22.105 -4.509 20.312 1.00 85.88 527 ASN A C 1
ATOM 4210 O O . ASN A 1 527 ? 22.516 -4.431 19.159 1.00 85.88 527 ASN A O 1
ATOM 4214 N N . TYR A 1 528 ? 21.023 -3.842 20.735 1.00 86.12 528 TYR A N 1
ATOM 4215 C CA . TYR A 1 528 ? 20.240 -2.943 19.879 1.00 86.12 528 TYR A CA 1
ATOM 4216 C C . TYR A 1 528 ? 19.672 -3.632 18.620 1.00 86.12 528 TYR A C 1
ATOM 4218 O O . TYR A 1 528 ? 19.622 -3.068 17.526 1.00 86.12 528 TYR A O 1
ATOM 4226 N N . LEU A 1 529 ? 19.217 -4.878 18.782 1.00 83.75 529 LEU A N 1
ATOM 4227 C CA . LEU A 1 529 ? 18.633 -5.697 17.718 1.00 83.75 529 LEU A CA 1
ATOM 4228 C C . LEU A 1 529 ? 17.143 -5.929 17.965 1.00 83.75 529 LEU A C 1
ATOM 4230 O O . LEU A 1 529 ? 16.712 -6.197 19.091 1.00 83.75 529 LEU A O 1
ATOM 4234 N N . SER A 1 530 ? 16.350 -5.906 16.896 1.00 77.88 530 SER A N 1
ATOM 4235 C CA . SER A 1 530 ? 14.928 -6.225 16.973 1.00 77.88 530 SER A CA 1
ATOM 4236 C C . SER A 1 530 ? 14.742 -7.731 17.166 1.00 77.88 530 SER A C 1
ATOM 4238 O O . SER A 1 530 ? 14.751 -8.517 16.215 1.00 77.88 530 SER A O 1
ATOM 4240 N N . ALA A 1 531 ? 14.521 -8.143 18.418 1.00 78.00 531 ALA A N 1
ATOM 4241 C CA . ALA A 1 531 ? 14.227 -9.535 18.764 1.00 78.00 531 ALA A CA 1
ATOM 4242 C C . ALA A 1 531 ? 13.003 -10.085 18.008 1.00 78.00 531 ALA A C 1
ATOM 4244 O O . ALA A 1 531 ? 12.922 -11.292 17.773 1.00 78.00 531 ALA A O 1
ATOM 4245 N N . ARG A 1 532 ? 12.071 -9.197 17.625 1.00 66.06 532 ARG A N 1
ATOM 4246 C CA . ARG A 1 532 ? 10.903 -9.504 16.794 1.00 66.06 532 ARG A CA 1
ATOM 4247 C C . ARG A 1 532 ? 11.273 -9.683 15.326 1.00 66.06 532 ARG A C 1
ATOM 4249 O O . ARG A 1 532 ? 10.832 -10.670 14.752 1.00 66.06 532 ARG A O 1
ATOM 4256 N N . SER A 1 533 ? 12.067 -8.786 14.736 1.00 63.38 533 SER A N 1
ATOM 4257 C CA . SER A 1 533 ? 12.501 -8.927 13.336 1.00 63.38 533 SER A CA 1
ATOM 4258 C C . SER A 1 533 ? 13.296 -10.218 13.157 1.00 63.38 533 SER A C 1
ATOM 4260 O O . SER A 1 533 ? 13.035 -10.957 12.219 1.00 63.38 533 SER A O 1
ATOM 4262 N N . LEU A 1 534 ? 14.164 -10.561 14.116 1.00 76.56 534 LEU A N 1
ATOM 4263 C CA . LEU A 1 534 ? 14.904 -11.826 14.109 1.00 76.56 534 LEU A CA 1
ATOM 4264 C C . LEU A 1 534 ? 14.016 -13.059 14.327 1.00 76.56 534 LEU A C 1
ATOM 4266 O O . LEU A 1 534 ? 14.182 -14.046 13.619 1.00 76.56 534 LEU A O 1
ATOM 4270 N N . LYS A 1 535 ? 13.018 -13.001 15.224 1.00 74.81 535 LYS A N 1
ATOM 4271 C CA . LYS A 1 535 ? 12.024 -14.085 15.351 1.00 74.81 535 LYS A CA 1
ATOM 4272 C C . LYS A 1 535 ? 11.204 -14.255 14.067 1.00 74.81 535 LYS A C 1
ATOM 4274 O O . LYS A 1 535 ? 10.878 -15.374 13.688 1.00 74.81 535 LYS A O 1
ATOM 4279 N N . SER A 1 536 ? 10.866 -13.149 13.406 1.00 60.00 536 SER A N 1
ATOM 4280 C CA . SER A 1 536 ? 10.169 -13.159 12.120 1.00 60.00 536 SER A CA 1
ATOM 4281 C C . SER A 1 536 ? 11.051 -13.745 11.018 1.00 60.00 536 SER A C 1
ATOM 4283 O O . SER A 1 536 ? 10.561 -14.545 10.232 1.00 60.00 536 SER A O 1
ATOM 4285 N N . ALA A 1 537 ? 12.341 -13.398 10.988 1.00 67.88 537 ALA A N 1
ATOM 4286 C CA . ALA A 1 537 ? 13.308 -13.945 10.042 1.00 67.88 537 ALA A CA 1
ATOM 4287 C C . ALA A 1 537 ? 13.507 -15.457 10.236 1.00 67.88 537 ALA A C 1
ATOM 4289 O O . ALA A 1 537 ? 13.471 -16.183 9.250 1.00 67.88 537 ALA A O 1
ATOM 4290 N N . ASP A 1 538 ? 13.622 -15.953 11.477 1.00 79.81 538 ASP A N 1
ATOM 4291 C CA . ASP A 1 538 ? 13.685 -17.401 11.747 1.00 79.81 538 ASP A CA 1
ATOM 4292 C C . ASP A 1 538 ? 12.378 -18.097 11.345 1.00 79.81 538 ASP A C 1
ATOM 4294 O O . ASP A 1 538 ? 12.412 -19.047 10.570 1.00 79.81 538 ASP A O 1
ATOM 4298 N N . ASN A 1 539 ? 11.211 -17.570 11.741 1.00 66.44 539 ASN A N 1
ATOM 4299 C CA . ASN A 1 539 ? 9.915 -18.099 11.298 1.00 66.44 539 ASN A CA 1
ATOM 4300 C C . ASN A 1 539 ? 9.819 -18.203 9.763 1.00 66.44 539 ASN A C 1
ATOM 4302 O O . ASN A 1 539 ? 9.405 -19.244 9.248 1.00 66.44 539 ASN A O 1
ATOM 4306 N N . VAL A 1 540 ? 10.218 -17.152 9.037 1.00 62.09 540 VAL A N 1
ATOM 4307 C CA . VAL A 1 540 ? 10.238 -17.150 7.568 1.00 62.09 540 VAL A CA 1
ATOM 4308 C C . VAL A 1 540 ? 11.250 -18.170 7.046 1.00 62.09 540 VAL A C 1
ATOM 4310 O O . VAL A 1 540 ? 10.882 -18.998 6.221 1.00 62.09 540 VAL A O 1
ATOM 4313 N N . ARG A 1 541 ? 12.477 -18.215 7.575 1.00 79.75 541 ARG A N 1
ATOM 4314 C CA . ARG A 1 541 ? 13.498 -19.206 7.197 1.00 79.75 541 ARG A CA 1
ATOM 4315 C C . ARG A 1 541 ? 13.010 -20.647 7.381 1.00 79.75 541 ARG A C 1
ATOM 4317 O O . ARG A 1 541 ? 13.248 -21.479 6.509 1.00 79.75 541 ARG A O 1
ATOM 4324 N N . GLN A 1 542 ? 12.290 -20.952 8.463 1.00 80.75 542 GLN A N 1
ATOM 4325 C CA . GLN A 1 542 ? 11.693 -22.279 8.675 1.00 80.75 542 GLN A CA 1
ATOM 4326 C C . GLN A 1 542 ? 10.562 -22.590 7.680 1.00 80.75 542 GLN A C 1
ATOM 4328 O O . GLN A 1 542 ? 10.349 -23.758 7.362 1.00 80.75 542 GLN A O 1
ATOM 4333 N N . GLN A 1 543 ? 9.819 -21.587 7.200 1.00 63.97 543 GLN A N 1
ATOM 4334 C CA . GLN A 1 543 ? 8.805 -21.767 6.152 1.00 63.97 543 GLN A CA 1
ATOM 4335 C C . GLN A 1 543 ? 9.460 -21.974 4.778 1.00 63.97 543 GLN A C 1
ATOM 4337 O O . GLN A 1 543 ? 9.112 -22.927 4.085 1.00 63.97 543 GLN A O 1
ATOM 4342 N N . LEU A 1 544 ? 10.457 -21.155 4.423 1.00 70.50 544 LEU A N 1
ATOM 4343 C CA . LEU A 1 544 ? 11.240 -21.293 3.189 1.00 70.50 544 LEU A CA 1
ATOM 4344 C C . LEU A 1 544 ? 11.909 -22.664 3.103 1.00 70.50 544 LEU A C 1
ATOM 4346 O O . LEU A 1 544 ? 11.790 -23.326 2.080 1.00 70.50 544 LEU A O 1
ATOM 4350 N N . LYS A 1 545 ? 12.523 -23.135 4.199 1.00 81.75 545 LYS A N 1
ATOM 4351 C CA . LYS A 1 545 ? 13.132 -24.471 4.274 1.00 81.75 545 LYS A CA 1
ATOM 4352 C C . LYS A 1 545 ? 12.139 -25.576 3.901 1.00 81.75 545 LYS A C 1
ATOM 4354 O O . LYS A 1 545 ? 12.480 -26.430 3.095 1.00 81.75 545 LYS A O 1
ATOM 4359 N N . ARG A 1 546 ? 10.899 -25.521 4.406 1.00 80.25 546 ARG A N 1
ATOM 4360 C CA . ARG A 1 546 ? 9.844 -26.491 4.048 1.00 80.25 546 ARG A CA 1
ATOM 4361 C C . ARG A 1 546 ? 9.416 -26.390 2.585 1.00 80.25 546 ARG A C 1
ATOM 4363 O O . ARG A 1 546 ? 9.049 -27.400 1.999 1.00 80.25 546 ARG A O 1
ATOM 4370 N N . ILE A 1 547 ? 9.423 -25.188 2.003 1.00 69.56 547 ILE A N 1
ATOM 4371 C CA . ILE A 1 547 ? 9.124 -24.998 0.577 1.00 69.56 547 ILE A CA 1
ATOM 4372 C C . ILE A 1 547 ? 10.252 -25.593 -0.272 1.00 69.56 547 ILE A C 1
ATOM 4374 O O . ILE A 1 547 ? 9.958 -26.343 -1.193 1.00 69.56 547 ILE A O 1
ATOM 4378 N N . MET A 1 548 ? 11.517 -25.343 0.081 1.00 76.50 548 MET A N 1
ATOM 4379 C CA . MET A 1 548 ? 12.686 -25.948 -0.569 1.00 76.50 548 MET A CA 1
ATOM 4380 C C . MET A 1 548 ? 12.646 -27.481 -0.488 1.00 76.50 548 MET A C 1
ATOM 4382 O O . MET A 1 548 ? 12.744 -28.137 -1.517 1.00 76.50 548 MET A O 1
ATOM 4386 N N . GLU A 1 549 ? 12.384 -28.046 0.696 1.00 86.25 549 GLU A N 1
ATOM 4387 C CA . GLU A 1 549 ? 12.209 -29.495 0.901 1.00 86.25 549 GLU A CA 1
ATOM 4388 C C . GLU A 1 549 ? 11.042 -30.075 0.078 1.00 86.25 549 GLU A C 1
ATOM 4390 O O . GLU A 1 549 ? 11.151 -31.170 -0.463 1.00 86.25 549 GLU A O 1
ATOM 4395 N N . ARG A 1 550 ? 9.925 -29.346 -0.049 1.00 80.81 550 ARG A N 1
ATOM 4396 C CA . ARG A 1 550 ? 8.764 -29.747 -0.869 1.00 80.81 550 ARG A CA 1
ATOM 4397 C C . ARG A 1 550 ? 9.051 -29.676 -2.374 1.00 80.81 550 ARG A C 1
ATOM 4399 O O . ARG A 1 550 ? 8.426 -30.404 -3.139 1.00 80.81 550 ARG A O 1
ATOM 4406 N N . CYS A 1 551 ? 9.944 -28.785 -2.792 1.00 73.75 551 CYS A N 1
ATOM 4407 C CA . CYS A 1 551 ? 10.306 -28.533 -4.189 1.00 73.75 551 CYS A CA 1
ATOM 4408 C C . CYS A 1 551 ? 11.638 -29.198 -4.590 1.00 73.75 551 CYS A C 1
ATOM 4410 O O . CYS A 1 551 ? 12.240 -28.794 -5.584 1.00 73.75 551 CYS A O 1
ATOM 4412 N N . ASP A 1 552 ? 12.082 -30.191 -3.809 1.00 84.75 552 ASP A N 1
ATOM 4413 C CA . ASP A 1 552 ? 13.291 -31.001 -4.026 1.00 84.75 552 ASP A CA 1
ATOM 4414 C C . ASP A 1 552 ? 14.560 -30.154 -4.268 1.00 84.75 552 ASP A C 1
ATOM 4416 O O . ASP A 1 552 ? 15.377 -30.432 -5.142 1.00 84.75 552 ASP A O 1
ATOM 4420 N N . GLN A 1 553 ? 14.692 -29.052 -3.516 1.00 80.19 553 GLN A N 1
ATOM 4421 C CA . GLN A 1 553 ? 15.831 -28.135 -3.592 1.00 80.19 553 GLN A CA 1
ATOM 4422 C C . GLN A 1 553 ? 16.881 -28.464 -2.527 1.00 80.19 553 GLN A C 1
ATOM 4424 O O . GLN A 1 553 ? 16.582 -28.498 -1.329 1.00 80.19 553 GLN A O 1
ATOM 4429 N N . ASP A 1 554 ? 18.130 -28.626 -2.964 1.00 83.06 554 ASP A N 1
ATOM 4430 C CA . ASP A 1 554 ? 19.263 -28.959 -2.103 1.00 83.06 554 ASP A CA 1
ATOM 4431 C C . ASP A 1 554 ? 19.557 -27.882 -1.041 1.00 83.06 554 ASP A C 1
ATOM 4433 O O . ASP A 1 554 ? 19.755 -26.699 -1.327 1.00 83.06 554 ASP A O 1
ATOM 4437 N N . LEU A 1 555 ? 19.663 -28.315 0.218 1.00 87.81 555 LEU A N 1
ATOM 4438 C CA . LEU A 1 555 ? 19.993 -27.471 1.371 1.00 87.81 555 LEU A CA 1
ATOM 4439 C C . LEU A 1 555 ? 21.479 -27.604 1.735 1.00 87.81 555 LEU A C 1
ATOM 4441 O O . LEU A 1 555 ? 21.843 -28.270 2.707 1.00 87.81 555 LEU A O 1
ATOM 4445 N N . VAL A 1 556 ? 22.341 -26.965 0.944 1.00 91.31 556 VAL A N 1
ATOM 4446 C CA . VAL A 1 556 ? 23.807 -27.018 1.095 1.00 91.31 556 VAL A CA 1
ATOM 4447 C C . VAL A 1 556 ? 24.388 -25.833 1.876 1.00 91.31 556 VAL A C 1
ATOM 4449 O O . VAL A 1 556 ? 23.856 -24.727 1.866 1.00 91.31 556 VAL A O 1
ATOM 4452 N N . SER A 1 557 ? 25.535 -26.058 2.523 1.00 92.19 557 SER A N 1
ATOM 4453 C CA . SER A 1 557 ? 26.390 -25.008 3.087 1.00 92.19 557 SER A CA 1
ATOM 4454 C C . SER A 1 557 ? 27.853 -25.372 2.865 1.00 92.19 557 SER A C 1
ATOM 4456 O O . SER A 1 557 ? 28.265 -26.496 3.151 1.00 92.19 557 SER A O 1
ATOM 4458 N N . THR A 1 558 ? 28.658 -24.413 2.414 1.00 92.94 558 THR A N 1
ATOM 4459 C CA . THR A 1 558 ? 30.122 -24.531 2.459 1.00 92.94 558 THR A CA 1
ATOM 4460 C C . THR A 1 558 ? 30.582 -24.574 3.932 1.00 92.94 558 THR A C 1
ATOM 4462 O O . THR A 1 558 ? 29.967 -23.889 4.757 1.00 92.94 558 THR A O 1
ATOM 4465 N N . PRO A 1 559 ? 31.625 -25.346 4.302 1.00 94.19 559 PRO A N 1
ATOM 4466 C CA . PRO A 1 559 ? 32.251 -25.255 5.624 1.00 94.19 559 PRO A CA 1
ATOM 4467 C C . PRO A 1 559 ? 32.792 -23.846 5.905 1.00 94.19 559 PRO A C 1
ATOM 4469 O O . PRO A 1 559 ? 33.248 -23.163 4.989 1.00 94.19 559 PRO A O 1
ATOM 4472 N N . PHE A 1 560 ? 32.762 -23.410 7.165 1.00 90.31 560 PHE A N 1
ATOM 4473 C CA . PHE A 1 560 ? 33.141 -22.042 7.544 1.00 90.31 560 PHE A CA 1
ATOM 4474 C C . PHE A 1 560 ? 34.647 -21.772 7.396 1.00 90.31 560 PHE A C 1
ATOM 4476 O O . PHE A 1 560 ? 35.067 -20.650 7.123 1.00 90.31 560 PHE A O 1
ATOM 4483 N N . GLU A 1 561 ? 35.464 -22.811 7.554 1.00 92.69 561 GLU A N 1
ATOM 4484 C CA . GLU A 1 561 ? 36.921 -22.775 7.420 1.00 92.69 561 GLU A CA 1
ATOM 4485 C C . GLU A 1 561 ? 37.378 -22.666 5.953 1.00 92.69 561 GLU A C 1
ATOM 4487 O O . GLU A 1 561 ? 38.554 -22.403 5.683 1.00 92.69 561 GLU A O 1
ATOM 4492 N N . ASP A 1 562 ? 36.468 -22.875 4.997 1.00 94.31 562 ASP A N 1
ATOM 4493 C CA . ASP A 1 562 ? 36.763 -22.778 3.575 1.00 94.31 562 ASP A CA 1
ATOM 4494 C C . ASP A 1 562 ? 36.903 -21.310 3.145 1.00 94.31 562 ASP A C 1
ATOM 4496 O O . ASP A 1 562 ? 36.039 -20.464 3.389 1.00 94.31 562 ASP A O 1
ATOM 4500 N N . ARG A 1 563 ? 37.983 -21.000 2.422 1.00 90.31 563 ARG A N 1
ATOM 4501 C CA . ARG A 1 563 ? 38.260 -19.647 1.904 1.00 90.31 563 ARG A CA 1
ATOM 4502 C C . ARG A 1 563 ? 37.181 -19.136 0.945 1.00 90.31 563 ARG A C 1
ATOM 4504 O O . ARG A 1 563 ? 37.077 -17.927 0.734 1.00 90.31 563 ARG A O 1
ATOM 4511 N N . SER A 1 564 ? 36.407 -20.037 0.348 1.00 91.44 564 SER A N 1
ATOM 4512 C CA . SER A 1 564 ? 35.296 -19.708 -0.536 1.00 91.44 564 SER A CA 1
ATOM 4513 C C . SER A 1 564 ? 34.014 -19.325 0.210 1.00 91.44 564 SER A C 1
ATOM 4515 O O . SER A 1 564 ? 33.196 -18.648 -0.398 1.00 91.44 564 SER A O 1
ATOM 4517 N N . TYR A 1 565 ? 33.853 -19.625 1.510 1.00 92.88 565 TYR A N 1
ATOM 4518 C CA . TYR A 1 565 ? 32.602 -19.427 2.270 1.00 92.88 565 TYR A CA 1
ATOM 4519 C C . TYR A 1 565 ? 31.935 -18.056 2.023 1.00 92.88 565 TYR A C 1
ATOM 4521 O O . TYR A 1 565 ? 30.850 -17.972 1.445 1.00 92.88 565 TYR A O 1
ATOM 4529 N N . TYR A 1 566 ? 32.617 -16.955 2.360 1.00 91.19 566 TYR A N 1
ATOM 4530 C CA . TYR A 1 566 ? 32.093 -15.597 2.147 1.00 91.19 566 TYR A CA 1
ATOM 4531 C C . TYR A 1 566 ? 32.080 -15.151 0.677 1.00 91.19 566 TYR A C 1
ATOM 4533 O O . TYR A 1 566 ? 31.382 -14.203 0.316 1.00 91.19 566 TYR A O 1
ATOM 4541 N N . THR A 1 567 ? 32.853 -15.796 -0.193 1.00 91.25 567 THR A N 1
ATOM 4542 C CA . THR A 1 567 ? 32.872 -15.498 -1.633 1.00 91.25 567 THR A CA 1
ATOM 4543 C C . THR A 1 567 ? 31.662 -16.113 -2.328 1.00 91.25 567 THR A C 1
ATOM 4545 O O . THR A 1 567 ? 30.975 -15.395 -3.048 1.00 91.25 567 THR A O 1
ATOM 4548 N N . ASN A 1 568 ? 31.327 -17.364 -2.010 1.00 87.69 568 ASN A N 1
ATOM 4549 C CA . ASN A 1 568 ? 30.146 -18.072 -2.500 1.00 87.69 568 ASN A CA 1
ATOM 4550 C C . ASN A 1 568 ? 28.866 -17.319 -2.110 1.00 87.69 568 ASN A C 1
ATOM 4552 O O . ASN A 1 568 ? 28.006 -17.098 -2.956 1.00 87.69 568 ASN A O 1
ATOM 4556 N N . ILE A 1 569 ? 28.771 -16.832 -0.863 1.00 89.44 569 ILE A N 1
ATOM 4557 C CA . ILE A 1 569 ? 27.623 -16.024 -0.409 1.00 89.44 569 ILE A CA 1
ATOM 4558 C C . ILE A 1 569 ? 27.514 -14.719 -1.216 1.00 89.44 569 ILE A C 1
ATOM 4560 O O . ILE A 1 569 ? 26.438 -14.379 -1.701 1.00 89.44 569 ILE A O 1
ATOM 4564 N N . ARG A 1 570 ? 28.623 -13.993 -1.426 1.00 88.88 570 ARG A N 1
ATOM 4565 C CA . ARG A 1 570 ? 28.615 -12.758 -2.238 1.00 88.88 570 ARG A CA 1
ATOM 4566 C C . ARG A 1 570 ? 28.281 -13.012 -3.709 1.00 88.88 570 ARG A C 1
ATOM 4568 O O . ARG A 1 570 ? 27.631 -12.172 -4.319 1.00 88.88 570 ARG A O 1
ATOM 4575 N N . GLN A 1 571 ? 28.694 -14.150 -4.265 1.00 83.12 571 GLN A N 1
ATOM 4576 C CA . GLN A 1 571 ? 28.323 -14.577 -5.617 1.00 83.12 571 GLN A CA 1
ATOM 4577 C C . GLN A 1 571 ? 26.842 -14.973 -5.704 1.00 83.12 571 GLN A C 1
ATOM 4579 O O . GLN A 1 571 ? 26.181 -14.619 -6.672 1.00 83.12 571 GLN A O 1
ATOM 4584 N N . ALA A 1 572 ? 26.278 -15.622 -4.682 1.00 79.50 572 ALA A N 1
ATOM 4585 C CA . ALA A 1 572 ? 24.847 -15.925 -4.640 1.00 79.50 572 ALA A CA 1
ATOM 4586 C C . ALA A 1 572 ? 23.987 -14.645 -4.659 1.00 79.50 572 ALA A C 1
ATOM 4588 O O . ALA A 1 572 ? 22.987 -14.586 -5.373 1.00 79.50 572 ALA A O 1
ATOM 4589 N N . LEU A 1 573 ? 24.413 -13.579 -3.965 1.00 75.56 573 LEU A N 1
ATOM 4590 C CA . LEU A 1 573 ? 23.723 -12.281 -3.998 1.00 75.56 573 LEU A CA 1
ATOM 4591 C C . LEU A 1 573 ? 23.647 -11.677 -5.413 1.00 75.56 573 LEU A C 1
ATOM 4593 O O . LEU A 1 573 ? 22.652 -11.025 -5.741 1.00 75.56 573 LEU A O 1
ATOM 4597 N N . THR A 1 574 ? 24.653 -11.885 -6.274 1.00 77.25 574 THR A N 1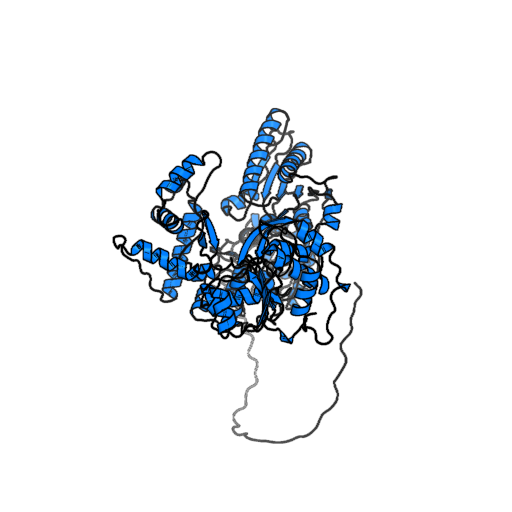
ATOM 4598 C CA . THR A 1 574 ? 24.611 -11.322 -7.635 1.00 77.25 574 THR A CA 1
ATOM 4599 C C . THR A 1 574 ? 23.587 -12.019 -8.527 1.00 77.25 574 THR A C 1
ATOM 4601 O O . THR A 1 574 ? 23.072 -11.366 -9.428 1.00 77.25 574 THR A O 1
ATOM 4604 N N . ALA A 1 575 ? 23.194 -13.268 -8.247 1.00 65.75 575 ALA A N 1
ATOM 4605 C CA . ALA A 1 575 ? 22.156 -13.964 -9.015 1.00 65.75 575 ALA A CA 1
ATOM 4606 C C . ALA A 1 575 ? 20.790 -13.245 -8.966 1.00 65.75 575 ALA A C 1
ATOM 4608 O O . ALA A 1 575 ? 20.066 -13.234 -9.959 1.00 65.75 575 ALA A O 1
ATOM 4609 N N . GLY A 1 576 ? 20.456 -12.602 -7.839 1.00 51.97 576 GLY A N 1
ATOM 4610 C CA . GLY A 1 576 ? 19.241 -11.788 -7.692 1.00 51.97 576 GLY A CA 1
ATOM 4611 C C . GLY A 1 576 ? 19.445 -10.286 -7.932 1.00 51.97 576 GLY A C 1
ATOM 4612 O O . GLY A 1 576 ? 18.550 -9.613 -8.444 1.00 51.97 576 GLY A O 1
ATOM 4613 N N . PHE A 1 577 ? 20.620 -9.747 -7.583 1.00 59.75 577 PHE A N 1
ATOM 4614 C CA . PHE A 1 577 ? 20.882 -8.300 -7.562 1.00 59.75 577 PHE A CA 1
ATOM 4615 C C . PHE A 1 577 ? 21.883 -7.788 -8.614 1.00 59.75 577 PHE A C 1
ATOM 4617 O O . PHE A 1 577 ? 22.322 -6.643 -8.517 1.00 59.75 577 PHE A O 1
ATOM 4624 N N . PHE A 1 578 ? 22.212 -8.549 -9.665 1.00 70.69 578 PHE A N 1
ATOM 4625 C CA . PHE A 1 578 ? 23.102 -8.088 -10.752 1.00 70.69 578 PHE A CA 1
ATOM 4626 C C . PHE A 1 578 ? 22.676 -6.761 -11.416 1.00 70.69 578 PHE A C 1
ATOM 4628 O O . PHE A 1 578 ? 23.517 -6.043 -11.951 1.00 70.69 578 PHE A O 1
ATOM 4635 N N . MET A 1 579 ? 21.387 -6.400 -11.365 1.00 50.91 579 MET A N 1
ATOM 4636 C CA . MET A 1 579 ? 20.887 -5.105 -11.855 1.00 50.91 579 MET A CA 1
ATOM 4637 C C . MET A 1 579 ? 21.036 -3.942 -10.858 1.00 50.91 579 MET A C 1
ATOM 4639 O O . MET A 1 579 ? 20.871 -2.793 -11.256 1.00 50.91 579 MET A O 1
ATOM 4643 N N . GLN A 1 580 ? 21.345 -4.207 -9.586 1.00 58.94 580 GLN A N 1
ATOM 4644 C CA . GLN A 1 580 ? 21.519 -3.208 -8.519 1.00 58.94 580 GLN A CA 1
ATOM 4645 C C . GLN A 1 580 ? 23.002 -3.036 -8.142 1.00 58.94 580 GLN A C 1
ATOM 4647 O O . GLN A 1 580 ? 23.368 -2.936 -6.973 1.00 58.94 580 GLN A O 1
ATOM 4652 N N . VAL A 1 581 ? 23.871 -3.010 -9.155 1.00 68.62 581 VAL A N 1
ATOM 4653 C CA . VAL A 1 581 ? 25.323 -2.834 -9.004 1.00 68.62 581 VAL A CA 1
ATOM 4654 C C . VAL A 1 581 ? 25.706 -1.379 -9.276 1.00 68.62 581 VAL A C 1
ATOM 4656 O O . VAL A 1 581 ? 25.151 -0.739 -10.174 1.00 68.62 581 VAL A O 1
ATOM 4659 N N . ALA A 1 582 ? 26.675 -0.858 -8.519 1.00 59.75 582 ALA A N 1
ATOM 4660 C CA . ALA A 1 582 ? 27.251 0.462 -8.739 1.00 59.75 582 ALA A CA 1
ATOM 4661 C C . ALA A 1 582 ? 28.788 0.426 -8.768 1.00 59.75 582 ALA A C 1
ATOM 4663 O O . ALA A 1 582 ? 29.425 -0.225 -7.942 1.00 59.75 582 ALA A O 1
ATOM 4664 N N . HIS A 1 583 ? 29.372 1.163 -9.710 1.00 71.88 583 HIS A N 1
ATOM 4665 C CA . HIS A 1 583 ? 30.807 1.359 -9.889 1.00 71.88 583 HIS A CA 1
ATOM 4666 C C . HIS A 1 583 ? 31.283 2.599 -9.117 1.00 71.88 583 HIS A C 1
ATOM 4668 O O . HIS A 1 583 ? 30.590 3.614 -9.108 1.00 71.88 583 HIS A O 1
ATOM 4674 N N . LEU A 1 584 ? 32.451 2.541 -8.470 1.00 70.50 584 LEU A N 1
ATOM 4675 C CA . LEU A 1 584 ? 33.043 3.704 -7.802 1.00 70.50 584 LEU A CA 1
ATOM 4676 C C . LEU A 1 584 ? 33.864 4.523 -8.804 1.00 70.50 584 LEU A C 1
ATOM 4678 O O . LEU A 1 584 ? 34.934 4.099 -9.239 1.00 70.50 584 LEU A O 1
ATOM 4682 N N . GLU A 1 585 ? 33.396 5.724 -9.129 1.00 72.75 585 GLU A N 1
ATOM 4683 C CA . GLU A 1 585 ? 34.136 6.641 -9.991 1.00 72.75 585 GLU A CA 1
ATOM 4684 C C . GLU A 1 585 ? 35.366 7.226 -9.294 1.00 72.75 585 GLU A C 1
ATOM 4686 O O . GLU A 1 585 ? 35.382 7.437 -8.079 1.00 72.75 585 GLU A O 1
ATOM 4691 N N . LYS A 1 586 ? 36.385 7.599 -10.084 1.00 66.94 586 LYS A N 1
ATOM 4692 C CA . LYS A 1 586 ? 37.642 8.200 -9.583 1.00 66.94 586 LYS A CA 1
ATOM 4693 C C . LYS A 1 586 ? 37.426 9.463 -8.736 1.00 66.94 586 LYS A C 1
ATOM 4695 O O . LYS A 1 586 ? 38.267 9.807 -7.915 1.00 66.94 586 LYS A O 1
ATOM 4700 N N . SER A 1 587 ? 36.297 10.145 -8.928 1.00 66.06 587 SER A N 1
ATOM 4701 C CA . SER A 1 587 ? 35.845 11.302 -8.146 1.00 66.06 587 SER A CA 1
ATOM 4702 C C . SER A 1 587 ? 35.147 10.958 -6.817 1.00 66.06 587 SER A C 1
ATOM 4704 O O . SER A 1 587 ? 34.604 11.856 -6.179 1.00 66.06 587 SER A O 1
ATOM 4706 N N . GLY A 1 588 ? 35.117 9.688 -6.401 1.00 60.81 588 GLY A N 1
ATOM 4707 C CA . GLY A 1 588 ? 34.624 9.258 -5.087 1.00 60.81 588 GLY A CA 1
ATOM 4708 C C . GLY A 1 588 ? 33.104 9.102 -4.954 1.00 60.81 588 GLY A C 1
ATOM 4709 O O . GLY A 1 588 ? 32.621 8.920 -3.840 1.00 60.81 588 GLY A O 1
ATOM 4710 N N . HIS A 1 589 ? 32.344 9.161 -6.053 1.00 54.00 589 HIS A N 1
ATOM 4711 C CA . HIS A 1 589 ? 30.909 8.858 -6.056 1.00 54.00 589 HIS A CA 1
ATOM 4712 C C . HIS A 1 589 ? 30.634 7.506 -6.718 1.00 54.00 589 HIS A C 1
ATOM 4714 O O . HIS A 1 589 ? 31.319 7.122 -7.663 1.00 54.00 589 HIS A O 1
ATOM 4720 N N . TYR A 1 590 ? 29.618 6.800 -6.227 1.00 54.94 590 TYR A N 1
ATOM 4721 C CA . TYR A 1 590 ? 29.138 5.566 -6.841 1.00 54.94 590 TYR A CA 1
ATOM 4722 C C . TYR A 1 590 ? 28.159 5.861 -7.982 1.00 54.94 590 TYR A C 1
ATOM 4724 O O . TYR A 1 590 ? 27.428 6.852 -7.951 1.00 54.94 590 TYR A O 1
ATOM 4732 N N . LEU A 1 591 ? 28.153 4.979 -8.975 1.00 52.44 591 LEU A N 1
ATOM 4733 C CA . LEU A 1 591 ? 27.483 5.148 -10.256 1.00 52.44 591 LEU A CA 1
ATOM 4734 C C . LEU A 1 591 ? 26.763 3.853 -10.636 1.00 52.44 591 LEU A C 1
ATOM 4736 O O . LEU A 1 591 ? 27.425 2.834 -10.819 1.00 52.44 591 LEU A O 1
ATOM 4740 N N . THR A 1 592 ? 25.432 3.846 -10.744 1.00 55.38 592 THR A N 1
ATOM 4741 C CA . THR A 1 592 ? 24.705 2.607 -11.071 1.00 55.38 592 THR A CA 1
ATOM 4742 C C . THR A 1 592 ? 25.069 2.120 -12.473 1.00 55.38 592 THR A C 1
ATOM 4744 O O . THR A 1 592 ? 25.056 2.878 -13.446 1.00 55.38 592 THR A O 1
ATOM 4747 N N . CYS A 1 593 ? 25.407 0.835 -12.588 1.00 57.12 593 CYS A N 1
ATOM 4748 C CA . CYS A 1 593 ? 25.987 0.262 -13.805 1.00 57.12 593 CYS A CA 1
ATOM 4749 C C . CYS A 1 593 ? 25.024 0.223 -15.004 1.00 57.12 593 CYS A C 1
ATOM 4751 O O . CYS A 1 593 ? 25.473 -0.046 -16.116 1.00 57.12 593 CYS A O 1
ATOM 4753 N N . LYS A 1 594 ? 23.723 0.486 -14.799 1.00 51.38 594 LYS A N 1
ATOM 4754 C CA . LYS A 1 594 ? 22.698 0.463 -15.855 1.00 51.38 594 LYS A CA 1
ATOM 4755 C C . LYS A 1 594 ? 22.211 1.852 -16.299 1.00 51.38 594 LYS A C 1
ATOM 4757 O O . LYS A 1 594 ? 21.732 1.965 -17.423 1.00 51.38 594 LYS A O 1
ATOM 4762 N N . ASP A 1 595 ? 22.363 2.901 -15.480 1.00 50.97 595 ASP A N 1
ATOM 4763 C CA . ASP A 1 595 ? 21.621 4.166 -15.677 1.00 50.97 595 ASP A CA 1
ATOM 4764 C C . ASP A 1 595 ? 22.483 5.389 -16.036 1.00 50.97 595 ASP A C 1
ATOM 4766 O O . ASP A 1 595 ? 21.936 6.438 -16.371 1.00 50.97 595 ASP A O 1
ATOM 4770 N N . ASN A 1 596 ? 23.820 5.300 -15.988 1.00 48.19 596 ASN A N 1
ATOM 4771 C CA . ASN A 1 596 ? 24.697 6.451 -16.265 1.00 48.19 596 ASN A CA 1
ATOM 4772 C C . ASN A 1 596 ? 25.240 6.507 -17.701 1.00 48.19 596 ASN A C 1
ATOM 4774 O O . ASN A 1 596 ? 26.395 6.856 -17.945 1.00 48.19 596 ASN A O 1
ATOM 4778 N N . GLN A 1 597 ? 24.382 6.228 -18.671 1.00 55.22 597 GLN A N 1
ATOM 4779 C CA . GLN A 1 597 ? 24.487 6.913 -19.951 1.00 55.22 597 GLN A CA 1
ATOM 4780 C C . GLN A 1 597 ? 23.349 7.918 -20.003 1.00 55.22 597 GLN A C 1
ATOM 4782 O O . GLN A 1 597 ? 22.212 7.581 -19.684 1.00 55.22 597 GLN A O 1
ATOM 4787 N N . ASN A 1 598 ? 23.621 9.141 -20.462 1.00 64.81 598 ASN A N 1
ATOM 4788 C CA . ASN A 1 598 ? 22.571 10.133 -20.741 1.00 64.81 598 ASN A CA 1
ATOM 4789 C C . ASN A 1 598 ? 21.832 9.806 -22.057 1.00 64.81 598 ASN A C 1
ATOM 4791 O O . ASN A 1 598 ? 21.502 10.678 -22.865 1.00 64.81 598 ASN A O 1
ATOM 4795 N N . TYR A 1 599 ? 21.652 8.504 -22.258 1.00 73.62 599 TYR A N 1
ATOM 4796 C CA . TYR A 1 599 ? 21.099 7.822 -23.397 1.00 73.62 599 TYR A CA 1
ATOM 4797 C C . TYR A 1 599 ? 19.594 7.665 -23.202 1.00 73.62 599 TYR A C 1
ATOM 4799 O O . TYR A 1 599 ? 19.100 7.449 -22.092 1.00 73.62 599 TYR A O 1
ATOM 4807 N N . GLY A 1 600 ? 18.846 7.770 -24.286 1.00 76.94 600 GLY A N 1
ATOM 4808 C CA . GLY A 1 600 ? 17.421 7.496 -24.275 1.00 76.94 600 GLY A CA 1
ATOM 4809 C C . GLY A 1 600 ? 16.852 7.537 -25.675 1.00 76.94 600 GLY A C 1
ATOM 4810 O O . GLY A 1 600 ? 17.381 8.218 -26.547 1.00 76.94 600 GLY A O 1
ATOM 4811 N N . MET A 1 601 ? 15.750 6.832 -25.877 1.00 85.56 601 MET A N 1
ATOM 4812 C CA . MET A 1 601 ? 14.904 7.056 -27.039 1.00 85.56 601 MET A CA 1
ATOM 4813 C C . MET A 1 601 ? 14.106 8.344 -26.802 1.00 85.56 601 MET A C 1
ATOM 4815 O O . MET A 1 601 ? 13.530 8.517 -25.726 1.00 85.56 601 MET A O 1
ATOM 4819 N N . ILE A 1 602 ? 14.133 9.263 -27.766 1.00 90.25 602 ILE A N 1
ATOM 4820 C CA . ILE A 1 602 ? 13.281 10.458 -27.783 1.00 90.25 602 ILE A CA 1
ATOM 4821 C C . ILE A 1 602 ? 11.939 10.078 -28.420 1.00 90.25 602 ILE A C 1
ATOM 4823 O O . ILE A 1 602 ? 10.894 10.379 -27.848 1.00 90.25 602 ILE A O 1
ATOM 4827 N N . GLU A 1 603 ? 12.003 9.389 -29.564 1.00 90.94 603 GLU A N 1
ATOM 4828 C CA . GLU A 1 603 ? 10.890 8.858 -30.362 1.00 90.94 603 GLU A CA 1
ATOM 4829 C C . GLU A 1 603 ? 11.337 7.585 -31.103 1.00 90.94 603 GLU A C 1
ATOM 4831 O O . GLU A 1 603 ? 12.519 7.242 -31.069 1.00 90.94 603 GLU A O 1
ATOM 4836 N N . GLU A 1 604 ? 10.417 6.895 -31.787 1.00 87.44 604 GLU A N 1
ATOM 4837 C CA . GLU A 1 604 ? 10.731 5.747 -32.658 1.00 87.44 604 GLU A CA 1
ATOM 4838 C C . GLU A 1 604 ? 11.906 6.074 -33.605 1.00 87.44 604 GLU A C 1
ATOM 4840 O O . GLU A 1 604 ? 11.884 7.085 -34.315 1.00 87.44 604 GLU A O 1
ATOM 4845 N N . ASP A 1 605 ? 12.953 5.241 -33.551 1.00 88.69 605 ASP A N 1
ATOM 4846 C CA . ASP A 1 605 ? 14.223 5.367 -34.283 1.00 88.69 605 ASP A CA 1
ATOM 4847 C C . ASP A 1 605 ? 14.999 6.702 -34.104 1.00 88.69 605 ASP A C 1
ATOM 4849 O O . ASP A 1 605 ? 15.953 6.976 -34.841 1.00 88.69 605 ASP A O 1
ATOM 4853 N N . LEU A 1 606 ? 14.652 7.518 -33.097 1.00 94.75 606 LEU A N 1
ATOM 4854 C CA . LEU A 1 606 ? 15.351 8.752 -32.713 1.00 94.75 606 LEU A CA 1
ATOM 4855 C C . LEU A 1 606 ? 15.877 8.667 -31.275 1.00 94.75 606 LEU A C 1
ATOM 4857 O O . LEU A 1 606 ? 15.116 8.664 -30.304 1.00 94.75 606 LEU A O 1
ATOM 4861 N N . TYR A 1 607 ? 17.197 8.715 -31.122 1.00 93.50 607 TYR A N 1
ATOM 4862 C CA . TYR A 1 607 ? 17.875 8.591 -29.832 1.00 93.50 607 TYR A CA 1
ATOM 4863 C C . TYR A 1 607 ? 18.586 9.885 -29.409 1.00 93.50 607 TYR A C 1
ATOM 4865 O O . TYR A 1 607 ? 18.990 10.713 -30.226 1.00 93.50 607 TYR A O 1
ATOM 4873 N N . ARG A 1 608 ? 18.801 10.042 -28.103 1.00 92.44 608 ARG A N 1
ATOM 4874 C CA . ARG A 1 608 ? 19.728 11.009 -27.501 1.00 92.44 608 ARG A CA 1
ATOM 4875 C C . ARG A 1 608 ? 20.855 10.280 -26.790 1.00 92.44 608 ARG A C 1
ATOM 4877 O O . ARG A 1 608 ? 20.627 9.183 -26.291 1.00 92.44 608 ARG A O 1
ATOM 4884 N N . SER A 1 609 ? 22.029 10.901 -26.672 1.00 88.69 609 SER A N 1
ATOM 4885 C CA . SER A 1 609 ? 23.101 10.395 -25.801 1.00 88.69 609 SER A CA 1
ATOM 4886 C C . SER A 1 609 ? 24.082 11.472 -25.328 1.00 88.69 609 SER A C 1
ATOM 4888 O O . SER A 1 609 ? 24.129 12.587 -25.855 1.00 88.69 609 SER A O 1
ATOM 4890 N N . GLY A 1 610 ? 24.889 11.113 -24.326 1.00 87.50 610 GLY A N 1
ATOM 4891 C CA . GLY A 1 610 ? 26.242 11.649 -24.185 1.00 87.50 610 GLY A CA 1
ATOM 4892 C C . GLY A 1 610 ? 27.202 11.025 -25.200 1.00 87.50 610 GLY A C 1
ATOM 4893 O O . GLY A 1 610 ? 26.812 10.143 -25.967 1.00 87.50 610 GLY A O 1
ATOM 4894 N N . GLN A 1 611 ? 28.459 11.453 -25.196 1.00 86.31 611 GLN A N 1
ATOM 4895 C CA . GLN A 1 611 ? 29.474 10.816 -26.027 1.00 86.31 611 GLN A CA 1
ATOM 4896 C C . GLN A 1 611 ? 29.724 9.373 -25.544 1.00 86.31 611 GLN A C 1
ATOM 4898 O O . GLN A 1 611 ? 30.040 9.187 -24.364 1.00 86.31 611 GLN A O 1
ATOM 4903 N N . PRO A 1 612 ? 29.581 8.356 -26.410 1.00 83.12 612 PRO A N 1
ATOM 4904 C CA . PRO A 1 612 ? 29.779 6.965 -26.021 1.00 83.12 612 PRO A CA 1
ATOM 4905 C C . PRO A 1 612 ? 31.261 6.635 -25.799 1.00 83.12 612 PRO A C 1
ATOM 4907 O O . PRO A 1 612 ? 32.164 7.310 -26.303 1.00 83.12 612 PRO A O 1
ATOM 4910 N N . ASN A 1 613 ? 31.506 5.557 -25.057 1.00 80.31 613 ASN A N 1
ATOM 4911 C CA . ASN A 1 613 ? 32.816 4.920 -24.936 1.00 80.31 613 ASN A CA 1
ATOM 4912 C C . ASN A 1 613 ? 32.820 3.543 -25.627 1.00 80.31 613 ASN A C 1
ATOM 4914 O O . ASN A 1 613 ? 31.772 3.054 -26.045 1.00 80.31 613 ASN A O 1
ATOM 4918 N N . GLU A 1 614 ? 33.994 2.911 -25.727 1.00 78.00 614 GLU A N 1
ATOM 4919 C CA . GLU A 1 614 ? 34.186 1.640 -26.450 1.00 78.00 614 GLU A CA 1
ATOM 4920 C C . GLU A 1 614 ? 33.244 0.511 -25.970 1.00 78.00 614 GLU A C 1
ATOM 4922 O O . GLU A 1 614 ? 32.801 -0.306 -26.774 1.00 78.00 614 GLU A O 1
ATOM 4927 N N . LEU A 1 615 ? 32.842 0.497 -24.688 1.00 73.12 615 LEU A N 1
ATOM 4928 C CA . LEU A 1 615 ? 31.896 -0.494 -24.144 1.00 73.12 615 LEU A CA 1
ATOM 4929 C C . LEU A 1 615 ? 30.466 -0.321 -24.686 1.00 73.12 615 LEU A C 1
ATOM 4931 O O . LEU A 1 615 ? 29.637 -1.218 -24.540 1.00 73.12 615 LEU A O 1
ATOM 4935 N N . ASN A 1 616 ? 30.148 0.831 -25.282 1.00 76.00 616 ASN A N 1
ATOM 4936 C CA . ASN A 1 616 ? 28.839 1.119 -25.864 1.00 76.00 616 ASN A CA 1
ATOM 4937 C C . ASN A 1 616 ? 28.746 0.738 -27.350 1.00 76.00 616 ASN A C 1
ATOM 4939 O O . ASN A 1 616 ? 27.634 0.603 -27.857 1.00 76.00 616 ASN A O 1
ATOM 4943 N N . PHE A 1 617 ? 29.871 0.552 -28.048 1.00 85.50 617 PHE A N 1
ATOM 4944 C CA . PHE A 1 617 ? 29.883 0.344 -29.501 1.00 85.50 617 PHE A CA 1
ATOM 4945 C C . PHE A 1 617 ? 29.090 -0.903 -29.952 1.00 85.50 617 PHE A C 1
ATOM 4947 O O . PHE A 1 617 ? 28.245 -0.744 -30.832 1.00 85.50 617 PHE A O 1
ATOM 4954 N N . PRO A 1 618 ? 29.185 -2.086 -29.297 1.00 80.81 618 PRO A N 1
ATOM 4955 C CA . PRO A 1 618 ? 28.388 -3.265 -29.678 1.00 80.81 618 PRO A CA 1
ATOM 4956 C C . PRO A 1 618 ? 26.873 -3.107 -29.465 1.00 80.81 618 PRO A C 1
ATOM 4958 O O . PRO A 1 618 ? 26.080 -3.923 -29.935 1.00 80.81 618 PRO A O 1
ATOM 4961 N N . PHE A 1 619 ? 26.451 -2.096 -28.700 1.00 75.12 619 PHE A N 1
ATOM 4962 C CA . PHE A 1 619 ? 25.044 -1.728 -28.562 1.00 75.12 619 PHE A CA 1
ATOM 4963 C C . PHE A 1 619 ? 24.624 -0.725 -29.644 1.00 75.12 619 PHE A C 1
ATOM 4965 O O . PHE A 1 619 ? 23.555 -0.892 -30.219 1.00 75.12 619 PHE A O 1
ATOM 4972 N N . LEU A 1 620 ? 25.465 0.265 -29.963 1.00 78.94 620 LEU A N 1
ATOM 4973 C CA . LEU A 1 620 ? 25.195 1.233 -31.033 1.00 78.94 620 LEU A CA 1
ATOM 4974 C C . LEU A 1 620 ? 25.155 0.579 -32.424 1.00 78.94 620 LEU A C 1
ATOM 4976 O O . LEU A 1 620 ? 24.296 0.930 -33.226 1.00 78.94 620 LEU A O 1
ATOM 4980 N N . GLU A 1 621 ? 26.015 -0.408 -32.676 1.00 83.94 621 GLU A N 1
ATOM 4981 C CA . GLU A 1 621 ? 25.999 -1.244 -33.887 1.00 83.94 621 GLU A CA 1
ATOM 4982 C C . GLU A 1 621 ? 24.635 -1.940 -34.072 1.00 83.94 621 GLU A C 1
ATOM 4984 O O . GLU A 1 621 ? 24.030 -1.881 -35.142 1.00 83.94 621 GLU A O 1
ATOM 4989 N N . LYS A 1 622 ? 24.066 -2.499 -32.993 1.00 81.50 622 LYS A N 1
ATOM 4990 C CA . LYS A 1 622 ? 22.740 -3.147 -33.014 1.00 81.50 622 LYS A CA 1
ATOM 4991 C C . LYS A 1 622 ? 21.571 -2.199 -33.293 1.00 81.50 622 LYS A C 1
ATOM 4993 O O . LYS A 1 622 ? 20.497 -2.682 -33.638 1.00 81.50 622 LYS A O 1
ATOM 4998 N N . LEU A 1 623 ? 21.749 -0.887 -33.135 1.00 81.06 623 LEU A N 1
ATOM 4999 C CA . LEU A 1 623 ? 20.724 0.104 -33.480 1.00 81.06 623 LEU A CA 1
ATOM 5000 C C . LEU A 1 623 ? 20.672 0.394 -34.989 1.00 81.06 623 LEU A C 1
ATOM 5002 O O . LEU A 1 623 ? 19.727 1.041 -35.433 1.00 81.06 623 LEU A O 1
ATOM 5006 N N . GLY A 1 624 ? 21.678 -0.024 -35.772 1.00 89.25 624 GLY A N 1
ATOM 5007 C CA . GLY A 1 624 ? 21.728 0.241 -37.214 1.00 89.25 624 GLY A CA 1
ATOM 5008 C C . GLY A 1 624 ? 21.655 1.734 -37.558 1.00 89.25 624 GLY A C 1
ATOM 5009 O O . GLY A 1 624 ? 20.958 2.121 -38.500 1.00 89.25 624 GLY A O 1
ATOM 5010 N N . LEU A 1 625 ? 22.309 2.580 -36.751 1.00 92.88 625 LEU A N 1
ATOM 5011 C CA . LEU A 1 625 ? 22.263 4.036 -36.885 1.00 92.88 625 LEU A CA 1
ATOM 5012 C C . LEU A 1 625 ? 22.768 4.477 -38.262 1.00 92.88 625 LEU A C 1
ATOM 5014 O O . LEU A 1 625 ? 23.903 4.200 -38.626 1.00 92.88 625 LEU A O 1
ATOM 5018 N N . LYS A 1 626 ? 21.962 5.249 -38.991 1.00 96.56 626 LYS A N 1
ATOM 5019 C CA . LYS A 1 626 ? 22.371 5.877 -40.256 1.00 96.56 626 LYS A CA 1
ATOM 5020 C C . LYS A 1 626 ? 22.928 7.279 -40.070 1.00 96.56 626 LYS A C 1
ATOM 5022 O O . LYS A 1 626 ? 23.618 7.766 -40.959 1.00 96.56 626 LYS A O 1
ATOM 5027 N N . THR A 1 627 ? 22.583 7.966 -38.977 1.00 97.31 627 THR A N 1
ATOM 5028 C CA . THR A 1 627 ? 22.968 9.370 -38.763 1.00 97.31 627 THR A CA 1
ATOM 5029 C C . THR A 1 627 ? 23.301 9.690 -37.304 1.00 97.31 627 THR A C 1
ATOM 5031 O O . THR A 1 627 ? 22.531 9.386 -36.392 1.00 97.31 627 THR A O 1
ATOM 5034 N N . VAL A 1 628 ? 24.407 10.406 -37.092 1.00 96.00 628 VAL A N 1
ATOM 5035 C CA . VAL A 1 628 ? 24.797 11.023 -35.814 1.00 96.00 628 VAL A CA 1
ATOM 5036 C C . VAL A 1 628 ? 24.787 12.543 -35.977 1.00 96.00 628 VAL A C 1
ATOM 5038 O O . VAL A 1 628 ? 25.434 13.075 -36.875 1.00 96.00 628 VAL A O 1
ATOM 5041 N N . VAL A 1 629 ? 24.087 13.251 -35.087 1.00 95.38 629 VAL A N 1
ATOM 5042 C CA . VAL A 1 629 ? 24.138 14.717 -34.973 1.00 95.38 629 VAL A CA 1
ATOM 5043 C C . VAL A 1 629 ? 24.932 15.087 -33.721 1.00 95.38 629 VAL A C 1
ATOM 5045 O O . VAL A 1 629 ? 24.506 14.807 -32.596 1.00 95.38 629 VAL A O 1
ATOM 5048 N N . TRP A 1 630 ? 26.084 15.723 -33.919 1.00 93.00 630 TRP A N 1
ATOM 5049 C CA . TRP A 1 630 ? 26.989 16.171 -32.864 1.00 93.00 630 TRP A CA 1
ATOM 5050 C C . TRP A 1 630 ? 26.838 17.669 -32.601 1.00 93.00 630 TRP A C 1
ATOM 5052 O O . TRP A 1 630 ? 26.837 18.485 -33.519 1.00 93.00 630 TRP A O 1
ATOM 5062 N N . LEU A 1 631 ? 26.702 18.025 -31.324 1.00 90.38 631 LEU A N 1
ATOM 5063 C CA . LEU A 1 631 ? 26.342 19.373 -30.873 1.00 90.38 631 LEU A CA 1
ATOM 5064 C C . LEU A 1 631 ? 27.414 20.035 -29.994 1.00 90.38 631 LEU A C 1
ATOM 5066 O O . LEU A 1 631 ? 27.198 21.139 -29.484 1.00 90.38 631 LEU A O 1
ATOM 5070 N N . ALA A 1 632 ? 28.527 19.355 -29.706 1.00 84.00 632 ALA A N 1
ATOM 5071 C CA . ALA A 1 632 ? 29.585 19.919 -28.873 1.00 84.00 632 ALA A CA 1
ATOM 5072 C C . ALA A 1 632 ? 30.627 20.650 -29.722 1.00 84.00 632 ALA A C 1
ATOM 5074 O O . ALA A 1 632 ? 30.957 20.214 -30.811 1.00 84.00 632 ALA A O 1
ATOM 5075 N N . SER A 1 633 ? 31.154 21.753 -29.194 1.00 75.81 633 SER A N 1
ATOM 5076 C CA . SER A 1 633 ? 32.185 22.582 -29.841 1.00 75.81 633 SER A CA 1
ATOM 5077 C C . SER A 1 633 ? 33.592 21.983 -29.749 1.00 75.81 633 SER A C 1
ATOM 5079 O O . SER A 1 633 ? 34.550 22.556 -30.251 1.00 75.81 633 SER A O 1
ATOM 5081 N N . GLU A 1 634 ? 33.714 20.860 -29.051 1.00 80.62 634 GLU A N 1
ATOM 5082 C CA . GLU A 1 634 ? 34.892 20.004 -29.019 1.00 80.62 634 GLU A CA 1
ATOM 5083 C C . GLU A 1 634 ? 34.640 18.856 -30.002 1.00 80.62 634 GLU A C 1
ATOM 5085 O O . GLU A 1 634 ? 33.507 18.372 -30.105 1.00 80.62 634 GLU A O 1
ATOM 5090 N N . GLU A 1 635 ? 35.668 18.419 -30.728 1.00 80.56 635 GLU A N 1
ATOM 5091 C CA . GLU A 1 635 ? 35.553 17.238 -31.587 1.00 80.56 635 GLU A CA 1
ATOM 5092 C C . GLU A 1 635 ? 35.325 15.970 -30.743 1.00 80.56 635 GLU A C 1
ATOM 5094 O O . GLU A 1 635 ? 35.802 15.889 -29.603 1.00 80.56 635 GLU A O 1
ATOM 5099 N N . PRO A 1 636 ? 34.608 14.959 -31.270 1.00 86.69 636 PRO A N 1
ATOM 5100 C CA . PRO A 1 636 ? 34.518 13.670 -30.605 1.00 86.69 636 PRO A CA 1
ATOM 5101 C C . PRO A 1 636 ? 35.893 13.004 -30.463 1.00 86.69 636 PRO A C 1
ATOM 5103 O O . PRO A 1 636 ? 36.859 13.336 -31.143 1.00 86.69 636 PRO A O 1
ATOM 5106 N N . ASN A 1 637 ? 35.981 12.011 -29.578 1.00 86.06 637 ASN A N 1
ATOM 5107 C CA . ASN A 1 637 ? 37.201 11.223 -29.429 1.00 86.06 637 ASN A CA 1
ATOM 5108 C C . ASN A 1 637 ? 37.442 10.377 -30.690 1.00 86.06 637 ASN A C 1
ATOM 5110 O O . ASN A 1 637 ? 36.490 9.922 -31.324 1.00 86.06 637 ASN A O 1
ATOM 5114 N N . GLN A 1 638 ? 38.717 10.136 -31.007 1.00 89.69 638 GLN A N 1
ATOM 5115 C CA . GLN A 1 638 ? 39.106 9.410 -32.217 1.00 89.69 638 GLN A CA 1
ATOM 5116 C C . GLN A 1 638 ? 38.407 8.050 -32.326 1.00 89.69 638 GLN A C 1
ATOM 5118 O O . GLN A 1 638 ? 37.867 7.735 -33.368 1.00 89.69 638 GLN A O 1
ATOM 5123 N N . ARG A 1 639 ? 38.291 7.303 -31.220 1.00 89.81 639 ARG A N 1
ATOM 5124 C CA . ARG A 1 639 ? 37.626 5.989 -31.184 1.00 89.81 639 ARG A CA 1
ATOM 5125 C C . ARG A 1 639 ? 36.177 6.000 -31.653 1.00 89.81 639 ARG A C 1
ATOM 5127 O O . ARG A 1 639 ? 35.709 5.012 -32.204 1.00 89.81 639 ARG A O 1
ATOM 5134 N N . PHE A 1 640 ? 35.452 7.079 -31.379 1.00 90.88 640 PHE A N 1
ATOM 5135 C CA . PHE A 1 640 ? 34.071 7.225 -31.814 1.00 90.88 640 PHE A CA 1
ATOM 5136 C C . PHE A 1 640 ? 33.975 7.709 -33.266 1.00 90.88 640 PHE A C 1
ATOM 5138 O O . PHE A 1 640 ? 33.020 7.345 -33.941 1.00 90.88 640 PHE A O 1
ATOM 5145 N N . LEU A 1 641 ? 34.966 8.463 -33.756 1.00 91.56 641 LEU A N 1
ATOM 5146 C CA . LEU A 1 641 ? 35.105 8.761 -35.186 1.00 91.56 641 LEU A CA 1
ATOM 5147 C C . LEU A 1 641 ? 35.438 7.484 -35.973 1.00 91.56 641 LEU A C 1
ATOM 5149 O O . LEU A 1 641 ? 34.725 7.172 -36.917 1.00 91.56 641 LEU A O 1
ATOM 5153 N N . ASP A 1 642 ? 36.410 6.692 -35.504 1.00 93.12 642 ASP A N 1
ATOM 5154 C CA . ASP A 1 642 ? 36.762 5.380 -36.064 1.00 93.12 642 ASP A CA 1
ATOM 5155 C C . ASP A 1 642 ? 35.508 4.480 -36.162 1.00 93.12 642 ASP A C 1
ATOM 5157 O O . ASP A 1 642 ? 35.215 3.936 -37.219 1.00 93.12 642 ASP A O 1
ATOM 5161 N N . PHE A 1 643 ? 34.704 4.395 -35.090 1.00 92.94 643 PHE A N 1
ATOM 5162 C CA . PHE A 1 643 ? 33.439 3.642 -35.077 1.00 92.94 643 PHE A CA 1
ATOM 5163 C C . PHE A 1 643 ? 32.381 4.181 -36.058 1.00 92.94 643 PHE A C 1
ATOM 5165 O O . PHE A 1 643 ? 31.625 3.400 -36.630 1.00 92.94 643 PHE A O 1
ATOM 5172 N N . ILE A 1 644 ? 32.287 5.503 -36.227 1.00 93.75 644 ILE A N 1
ATOM 5173 C CA . ILE A 1 644 ? 31.367 6.138 -37.183 1.00 93.75 644 ILE A CA 1
ATOM 5174 C C . ILE A 1 644 ? 31.764 5.783 -38.620 1.00 93.75 644 ILE A C 1
ATOM 5176 O O . ILE A 1 644 ? 30.888 5.425 -39.408 1.00 93.75 644 ILE A O 1
ATOM 5180 N N . ASP A 1 645 ? 33.059 5.848 -38.932 1.00 94.06 645 ASP A N 1
ATOM 5181 C CA . ASP A 1 645 ? 33.600 5.538 -40.256 1.00 94.06 645 ASP A CA 1
ATOM 5182 C C . ASP A 1 645 ? 33.489 4.031 -40.567 1.00 94.06 645 ASP A C 1
ATOM 5184 O O . ASP A 1 645 ? 32.986 3.668 -41.631 1.00 94.06 645 ASP A O 1
ATOM 5188 N N . ASP A 1 646 ? 33.854 3.154 -39.620 1.00 93.69 646 ASP A N 1
ATOM 5189 C CA . ASP A 1 646 ? 33.760 1.684 -39.739 1.00 93.69 646 ASP A CA 1
ATOM 5190 C C . ASP A 1 646 ? 32.322 1.188 -39.999 1.00 93.69 646 ASP A C 1
ATOM 5192 O O . ASP A 1 646 ? 32.122 0.125 -40.588 1.00 93.69 646 ASP A O 1
ATOM 5196 N N . GLN A 1 647 ? 31.318 1.939 -39.539 1.00 91.62 647 GLN A N 1
ATOM 5197 C CA . GLN A 1 647 ? 29.891 1.611 -39.651 1.00 91.62 647 GLN A CA 1
ATOM 5198 C C . GLN A 1 647 ? 29.170 2.455 -40.728 1.00 91.62 647 GLN A C 1
ATOM 5200 O O . GLN A 1 647 ? 27.942 2.433 -40.808 1.00 91.62 647 GLN A O 1
ATOM 5205 N N . GLU A 1 648 ? 29.918 3.214 -41.541 1.00 94.06 648 GLU A N 1
ATOM 5206 C CA . GLU A 1 648 ? 29.423 4.100 -42.613 1.00 94.06 648 GLU A CA 1
ATOM 5207 C C . GLU A 1 648 ? 28.330 5.104 -42.157 1.00 94.06 648 GLU A C 1
ATOM 5209 O O . GLU A 1 648 ? 27.431 5.487 -42.917 1.00 94.06 648 GLU A O 1
ATOM 5214 N N . ILE A 1 649 ? 28.392 5.557 -40.899 1.00 95.62 649 ILE A N 1
ATOM 5215 C CA . ILE A 1 649 ? 27.361 6.398 -40.279 1.00 95.62 649 ILE A CA 1
ATOM 5216 C C . ILE A 1 649 ? 27.520 7.854 -40.728 1.00 95.62 649 ILE A C 1
ATOM 5218 O O . ILE A 1 649 ? 28.573 8.475 -40.593 1.00 95.62 649 ILE A O 1
ATOM 5222 N N . LYS A 1 650 ? 26.431 8.476 -41.185 1.00 96.31 650 LYS A N 1
ATOM 5223 C CA . LYS A 1 650 ? 26.447 9.879 -41.608 1.00 96.31 650 LYS A CA 1
ATOM 5224 C C . LYS A 1 650 ? 26.634 10.823 -40.414 1.00 96.31 650 LYS A C 1
ATOM 5226 O O . LYS A 1 650 ? 25.723 10.998 -39.602 1.00 96.31 650 LYS A O 1
ATOM 5231 N N . PHE A 1 651 ? 27.785 11.484 -40.337 1.00 94.25 651 PHE A N 1
ATOM 5232 C CA . PHE A 1 651 ? 28.110 12.425 -39.265 1.00 94.25 651 PHE A CA 1
ATOM 5233 C C . PHE A 1 651 ? 27.764 13.879 -39.628 1.00 94.25 651 PHE A C 1
ATOM 5235 O O . PHE A 1 651 ? 28.259 14.415 -40.619 1.00 94.25 651 PHE A O 1
ATOM 5242 N N . HIS A 1 652 ? 26.941 14.537 -38.806 1.00 92.94 652 HIS A N 1
ATOM 5243 C CA . HIS A 1 652 ? 26.656 15.977 -38.883 1.00 92.94 652 HIS A CA 1
ATOM 5244 C C . HIS A 1 652 ? 27.216 16.684 -37.652 1.00 92.94 652 HIS A C 1
ATOM 5246 O O . HIS A 1 652 ? 26.659 16.566 -36.559 1.00 92.94 652 HIS A O 1
ATOM 5252 N N . ASN A 1 653 ? 28.304 17.433 -37.825 1.00 89.81 653 ASN A N 1
ATOM 5253 C CA . ASN A 1 653 ? 28.874 18.260 -36.766 1.00 89.81 653 ASN A CA 1
ATOM 5254 C C . ASN A 1 653 ? 28.292 19.680 -36.817 1.00 89.81 653 ASN A C 1
ATOM 5256 O O . ASN A 1 653 ? 28.698 20.489 -37.646 1.00 89.81 653 ASN A O 1
ATOM 5260 N N . LEU A 1 654 ? 27.370 19.981 -35.900 1.00 87.06 654 LEU A N 1
ATOM 5261 C CA . LEU A 1 654 ? 26.770 21.311 -35.713 1.00 87.06 654 LEU A CA 1
ATOM 5262 C C . LEU A 1 654 ? 27.465 22.104 -34.585 1.00 87.06 654 LEU A C 1
ATOM 5264 O O . LEU A 1 654 ? 27.011 23.163 -34.150 1.00 87.06 654 LEU A O 1
ATOM 5268 N N . GLY A 1 655 ? 28.574 21.577 -34.068 1.00 69.56 655 GLY A N 1
ATOM 5269 C CA . GLY A 1 655 ? 29.375 22.134 -32.989 1.00 69.56 655 GLY A CA 1
ATOM 5270 C C . GLY A 1 655 ? 30.323 23.252 -33.419 1.00 69.56 655 GLY A C 1
ATOM 5271 O O . GLY A 1 655 ? 31.519 23.126 -33.203 1.00 69.56 655 GLY A O 1
ATOM 5272 N N . ILE A 1 656 ? 29.794 24.348 -33.973 1.00 59.59 656 ILE A N 1
ATOM 5273 C CA . ILE A 1 656 ? 30.511 25.603 -34.298 1.00 59.59 656 ILE A CA 1
ATOM 5274 C C . ILE A 1 656 ? 31.855 25.394 -35.031 1.00 59.59 656 ILE A C 1
ATOM 5276 O O . ILE A 1 656 ? 32.931 25.451 -34.436 1.00 59.59 656 ILE A O 1
ATOM 5280 N N . VAL A 1 657 ? 31.801 25.295 -36.361 1.00 45.25 657 VAL A N 1
ATOM 5281 C CA . VAL A 1 657 ? 32.984 25.437 -37.226 1.00 45.25 657 VAL A CA 1
ATOM 5282 C C . VAL A 1 657 ? 32.892 26.764 -37.987 1.00 45.25 657 VAL A C 1
ATOM 5284 O O . VAL A 1 657 ? 32.245 26.836 -39.026 1.00 45.25 657 VAL A O 1
ATOM 5287 N N . GLY A 1 658 ? 33.547 27.823 -37.489 1.00 40.34 658 GLY A N 1
ATOM 5288 C CA . GLY A 1 658 ? 33.732 29.057 -38.272 1.00 40.34 658 GLY A CA 1
ATOM 5289 C C . GLY A 1 658 ? 33.789 30.385 -37.505 1.00 40.34 658 GLY A C 1
ATOM 5290 O O . GLY A 1 658 ? 32.769 31.000 -37.237 1.00 40.34 658 GLY A O 1
ATOM 5291 N N . VAL A 1 659 ? 35.010 30.884 -37.284 1.00 38.88 659 VAL A N 1
ATOM 5292 C CA . VAL A 1 659 ? 35.363 32.323 -37.212 1.00 38.88 659 VAL A CA 1
ATOM 5293 C C . VAL A 1 659 ? 34.573 33.220 -36.229 1.00 38.88 659 VAL A C 1
ATOM 5295 O O . VAL A 1 659 ? 33.925 34.175 -36.638 1.00 38.88 659 VAL A O 1
ATOM 5298 N N . MET A 1 660 ? 34.780 33.037 -34.919 1.00 37.91 660 MET A N 1
ATOM 5299 C CA . MET A 1 660 ? 35.179 34.139 -34.015 1.00 37.91 660 MET A CA 1
ATOM 5300 C C . MET A 1 660 ? 35.734 33.581 -32.693 1.00 37.91 660 MET A C 1
ATOM 5302 O O . MET A 1 660 ? 35.094 32.796 -31.998 1.00 37.91 660 MET A O 1
ATOM 5306 N N . SER A 1 661 ? 36.960 33.974 -32.344 1.00 39.62 661 SER A N 1
ATOM 5307 C CA . SER A 1 661 ? 37.780 33.349 -31.296 1.00 39.62 661 SER A CA 1
ATOM 5308 C C . SER A 1 661 ? 37.466 33.836 -29.871 1.00 39.62 661 SER A C 1
ATOM 5310 O O . SER A 1 661 ? 38.372 34.257 -29.149 1.00 39.62 661 SER A O 1
ATOM 5312 N N . SER A 1 662 ? 36.193 33.826 -29.466 1.00 41.81 662 SER A N 1
ATOM 5313 C CA . SER A 1 662 ? 35.783 34.248 -28.113 1.00 41.81 662 SER A CA 1
ATOM 5314 C C . SER A 1 662 ? 34.511 33.582 -27.569 1.00 41.81 662 SER A C 1
ATOM 5316 O O . SER A 1 662 ? 33.945 34.087 -26.603 1.00 41.81 662 SER A O 1
ATOM 5318 N N . VAL A 1 663 ? 34.045 32.478 -28.162 1.00 46.53 663 VAL A N 1
ATOM 5319 C CA . VAL A 1 663 ? 32.913 31.701 -27.624 1.00 46.53 663 VAL A CA 1
ATOM 5320 C C . VAL A 1 663 ? 33.449 30.672 -26.628 1.00 46.53 663 VAL A C 1
ATOM 5322 O O . VAL A 1 663 ? 34.307 29.850 -26.953 1.00 46.53 663 VAL A O 1
ATOM 5325 N N . SER A 1 664 ? 32.977 30.739 -25.391 1.00 48.59 664 SER A N 1
ATOM 5326 C CA . SER A 1 664 ? 33.341 29.828 -24.313 1.00 48.59 664 SER A CA 1
ATOM 5327 C C . SER A 1 664 ? 32.574 28.504 -24.414 1.00 48.59 664 SER A C 1
ATOM 5329 O O . SER A 1 664 ? 31.448 28.442 -24.906 1.00 48.59 664 SER A O 1
ATOM 5331 N N . ALA A 1 665 ? 33.114 27.431 -23.827 1.00 48.94 665 ALA A N 1
ATOM 5332 C CA . ALA A 1 665 ? 32.393 26.156 -23.699 1.00 48.94 665 ALA A CA 1
ATOM 5333 C C . ALA A 1 665 ? 31.082 26.254 -22.875 1.00 48.94 665 ALA A C 1
ATOM 5335 O O . ALA A 1 665 ? 30.304 25.296 -22.813 1.00 48.94 665 ALA A O 1
ATOM 5336 N N . TRP A 1 666 ? 30.835 27.399 -22.227 1.00 48.59 666 TRP A N 1
ATOM 5337 C CA . TRP A 1 666 ? 29.673 27.663 -21.382 1.00 48.59 666 TRP A CA 1
ATOM 5338 C C . TRP A 1 666 ? 28.502 28.299 -22.122 1.00 48.59 666 TRP A C 1
ATOM 5340 O O . TRP A 1 666 ? 27.387 28.215 -21.595 1.00 48.59 666 TRP A O 1
ATOM 5350 N N . ASP A 1 667 ? 28.738 28.870 -23.304 1.00 54.78 667 ASP A N 1
ATOM 5351 C CA . ASP A 1 667 ? 27.736 29.636 -24.039 1.00 54.78 667 ASP A CA 1
ATOM 5352 C C . ASP A 1 667 ? 26.557 28.760 -24.509 1.00 54.78 667 ASP A C 1
ATOM 5354 O O . ASP A 1 667 ? 26.721 27.555 -24.764 1.00 54.78 667 ASP A O 1
ATOM 5358 N N . PRO A 1 668 ? 25.334 29.325 -24.537 1.00 58.75 668 PRO A N 1
ATOM 5359 C CA . PRO A 1 668 ? 24.134 28.597 -24.926 1.00 58.75 668 PRO A CA 1
ATOM 5360 C C . PRO A 1 668 ? 24.174 28.190 -26.403 1.00 58.75 668 PRO A C 1
ATOM 5362 O O . PRO A 1 668 ? 24.882 28.772 -27.220 1.00 58.75 668 PRO A O 1
ATOM 5365 N N . ILE A 1 669 ? 23.382 27.172 -26.741 1.00 74.75 669 ILE A N 1
ATOM 5366 C CA . ILE A 1 669 ? 23.127 26.814 -28.137 1.00 74.75 669 ILE A CA 1
ATOM 5367 C C . ILE A 1 669 ? 22.354 27.958 -28.807 1.00 74.75 669 ILE A C 1
ATOM 5369 O O . ILE A 1 669 ? 21.469 28.536 -28.175 1.00 74.75 669 ILE A O 1
ATOM 5373 N N . THR A 1 670 ? 22.708 28.310 -30.042 1.00 83.69 670 THR A N 1
ATOM 5374 C CA . THR A 1 670 ? 22.029 29.391 -30.767 1.00 83.69 670 THR A CA 1
ATOM 5375 C C . THR A 1 670 ? 20.780 28.869 -31.475 1.00 83.69 670 THR A C 1
ATOM 5377 O O . THR A 1 670 ? 20.603 27.660 -31.654 1.00 83.69 670 THR A O 1
ATOM 5380 N N . GLU A 1 671 ? 19.894 29.782 -31.861 1.00 86.19 671 GLU A N 1
ATOM 5381 C CA . GLU A 1 671 ? 18.627 29.456 -32.518 1.00 86.19 671 GLU A CA 1
ATOM 5382 C C . GLU A 1 671 ? 18.844 28.770 -33.872 1.00 86.19 671 GLU A C 1
ATOM 5384 O O . GLU A 1 671 ? 18.176 27.783 -34.176 1.00 86.19 671 GLU A O 1
ATOM 5389 N N . GLU A 1 672 ? 19.861 29.195 -34.624 1.00 86.94 672 GLU A N 1
ATOM 5390 C CA . GLU A 1 672 ? 20.246 28.616 -35.912 1.00 86.94 672 GLU A CA 1
ATOM 5391 C C . GLU A 1 672 ? 20.646 27.142 -35.767 1.00 86.94 672 GLU A C 1
ATOM 5393 O O . GLU A 1 672 ? 20.157 26.295 -36.512 1.00 86.94 672 GLU A O 1
ATOM 5398 N N . VAL A 1 673 ? 21.464 26.813 -34.757 1.00 87.44 673 VAL A N 1
ATOM 5399 C CA . VAL A 1 673 ? 21.897 25.429 -34.485 1.00 87.44 673 VAL A CA 1
ATOM 5400 C C . VAL A 1 673 ? 20.714 24.552 -34.058 1.00 87.44 673 VAL A C 1
ATOM 5402 O O . VAL A 1 673 ? 20.665 23.369 -34.399 1.00 87.44 673 VAL A O 1
ATOM 5405 N N . VAL A 1 674 ? 19.736 25.108 -33.331 1.00 91.50 674 VAL A N 1
ATOM 5406 C CA . VAL A 1 674 ? 18.508 24.380 -32.970 1.00 91.50 674 VAL A CA 1
ATOM 5407 C C . VAL A 1 674 ? 17.635 24.136 -34.202 1.00 91.50 674 VAL A C 1
ATOM 5409 O O . VAL A 1 674 ? 17.181 23.009 -34.394 1.00 91.50 674 VAL A O 1
ATOM 5412 N N . VAL A 1 675 ? 17.434 25.141 -35.059 1.00 92.94 675 VAL A N 1
ATOM 5413 C CA . VAL A 1 675 ? 16.664 25.009 -36.308 1.00 92.94 675 VAL A CA 1
ATOM 5414 C C . VAL A 1 675 ? 17.322 24.007 -37.264 1.00 92.94 675 VAL A C 1
ATOM 5416 O O . VAL A 1 675 ? 16.625 23.161 -37.824 1.00 92.94 675 VAL A O 1
ATOM 5419 N N . GLU A 1 676 ? 18.649 24.030 -37.406 1.00 92.94 676 GLU A N 1
ATOM 5420 C CA . GLU A 1 676 ? 19.396 23.074 -38.232 1.00 92.94 676 GLU A CA 1
ATOM 5421 C C . GLU A 1 676 ? 19.300 21.645 -37.673 1.00 92.94 676 GLU A C 1
ATOM 5423 O O . GLU A 1 676 ? 18.919 20.720 -38.396 1.00 92.94 676 GLU A O 1
ATOM 5428 N N . ALA A 1 677 ? 19.533 21.457 -36.368 1.00 94.00 677 ALA A N 1
ATOM 5429 C CA . ALA A 1 677 ? 19.396 20.154 -35.718 1.00 94.00 677 ALA A CA 1
ATOM 5430 C C . ALA A 1 677 ? 17.971 19.588 -35.838 1.00 94.00 677 ALA A C 1
ATOM 5432 O O . ALA A 1 677 ? 17.803 18.402 -36.133 1.00 94.00 677 ALA A O 1
ATOM 5433 N N . LEU A 1 678 ? 16.942 20.427 -35.667 1.00 95.62 678 LEU A N 1
ATOM 5434 C CA . LEU A 1 678 ? 15.553 20.040 -35.912 1.00 95.62 678 LEU A CA 1
ATOM 5435 C C . LEU A 1 678 ? 15.325 19.712 -37.395 1.00 95.62 678 LEU A C 1
ATOM 5437 O O . LEU A 1 678 ? 14.682 18.710 -37.686 1.00 95.62 678 LEU A O 1
ATOM 5441 N N . GLY A 1 679 ? 15.920 20.445 -38.337 1.00 94.38 679 GLY A N 1
ATOM 5442 C CA . GLY A 1 679 ? 15.898 20.109 -39.766 1.00 94.38 679 GLY A CA 1
ATOM 5443 C C . GLY A 1 679 ? 16.440 18.705 -40.076 1.00 94.38 679 GLY A C 1
ATOM 5444 O O . GLY A 1 679 ? 15.853 17.983 -40.887 1.00 94.38 679 GLY A O 1
ATOM 5445 N N . HIS A 1 680 ? 17.502 18.270 -39.388 1.00 95.19 680 HIS A N 1
ATOM 5446 C CA . HIS A 1 680 ? 17.990 16.888 -39.471 1.00 95.19 680 HIS A CA 1
ATOM 5447 C C . HIS A 1 680 ? 17.027 15.884 -38.823 1.00 95.19 680 HIS A C 1
ATOM 5449 O O . HIS A 1 680 ? 16.757 14.841 -39.421 1.00 95.19 680 HIS A O 1
ATOM 5455 N N . ILE A 1 681 ? 16.489 16.195 -37.641 1.00 96.19 681 ILE A N 1
ATOM 5456 C CA . ILE A 1 681 ? 15.527 15.338 -36.928 1.00 96.19 681 ILE A CA 1
ATOM 5457 C C . ILE A 1 681 ? 14.235 15.154 -37.738 1.00 96.19 681 ILE A C 1
ATOM 5459 O O . ILE A 1 681 ? 13.683 14.061 -37.777 1.00 96.19 681 ILE A O 1
ATOM 5463 N N . LEU A 1 682 ? 13.749 16.179 -38.435 1.00 94.88 682 LEU A N 1
ATOM 5464 C CA . LEU A 1 682 ? 12.493 16.108 -39.186 1.00 94.88 682 LEU A CA 1
ATOM 5465 C C . LEU A 1 682 ? 12.606 15.401 -40.545 1.00 94.88 682 LEU A C 1
ATOM 5467 O O . LEU A 1 682 ? 11.599 15.290 -41.242 1.00 94.88 682 LEU A O 1
ATOM 5471 N N . ASN A 1 683 ? 13.787 14.915 -40.936 1.00 93.25 683 ASN A N 1
ATOM 5472 C CA . ASN A 1 683 ? 14.003 14.220 -42.204 1.00 93.25 683 ASN A CA 1
ATOM 5473 C C . ASN A 1 683 ? 14.035 12.685 -42.009 1.00 93.25 683 ASN A C 1
ATOM 5475 O O . ASN A 1 683 ? 15.046 12.166 -41.525 1.00 93.25 683 ASN A O 1
ATOM 5479 N N . PRO A 1 684 ? 13.004 11.931 -42.454 1.00 90.56 684 PRO A N 1
ATOM 5480 C CA . PRO A 1 684 ? 12.930 10.478 -42.266 1.00 90.56 684 PRO A CA 1
ATOM 5481 C C . PRO A 1 684 ? 14.091 9.685 -42.882 1.00 90.56 684 PRO A C 1
ATOM 5483 O O . PRO A 1 684 ? 14.361 8.567 -42.455 1.00 90.56 684 PRO A O 1
ATOM 5486 N N . HIS A 1 685 ? 14.816 10.239 -43.862 1.00 92.12 685 HIS A N 1
ATOM 5487 C CA . HIS A 1 685 ? 15.958 9.551 -44.474 1.00 92.12 685 HIS A CA 1
ATOM 5488 C C . HIS A 1 685 ? 17.165 9.401 -43.539 1.00 92.12 685 HIS A C 1
ATOM 5490 O O . HIS A 1 685 ? 18.025 8.564 -43.805 1.00 92.12 685 HIS A O 1
ATOM 5496 N N . ASN A 1 686 ? 17.235 10.179 -42.455 1.00 94.31 686 ASN A N 1
ATOM 5497 C CA . ASN A 1 686 ? 18.326 10.083 -41.488 1.00 94.31 686 ASN A CA 1
ATOM 5498 C C . ASN A 1 686 ? 18.159 8.896 -40.511 1.00 94.31 686 ASN A C 1
ATOM 5500 O O . ASN A 1 686 ? 19.125 8.547 -39.841 1.00 94.31 686 ASN A O 1
ATOM 5504 N N . TYR A 1 687 ? 16.975 8.273 -40.434 1.00 92.94 687 TYR A N 1
ATOM 5505 C CA . TYR A 1 687 ? 16.600 7.303 -39.393 1.00 92.94 687 TYR A CA 1
ATOM 5506 C C . TYR A 1 687 ? 17.088 5.872 -39.694 1.00 92.94 687 TYR A C 1
ATOM 5508 O O . TYR A 1 687 ? 16.972 5.440 -40.848 1.00 92.94 687 TYR A O 1
ATOM 5516 N N . PRO A 1 688 ? 17.555 5.097 -38.692 1.00 94.94 688 PRO A N 1
ATOM 5517 C CA . PRO A 1 688 ? 17.661 5.465 -37.274 1.00 94.94 688 PRO A CA 1
ATOM 5518 C C . PRO A 1 688 ? 18.774 6.479 -36.991 1.00 94.94 688 PRO A C 1
ATOM 5520 O O . PRO A 1 688 ? 19.845 6.413 -37.597 1.00 94.94 688 PRO A O 1
ATOM 5523 N N . MET A 1 689 ? 18.531 7.431 -36.087 1.00 95.88 689 MET A N 1
ATOM 5524 C CA . MET A 1 689 ? 19.474 8.520 -35.811 1.00 95.88 689 MET A CA 1
ATOM 5525 C C . MET A 1 689 ? 19.647 8.837 -34.330 1.00 95.88 689 MET A C 1
ATOM 5527 O O . MET A 1 689 ? 18.769 8.585 -33.507 1.00 95.88 689 MET A O 1
ATOM 5531 N N . ILE A 1 690 ? 20.779 9.454 -33.994 1.00 94.56 690 ILE A N 1
ATOM 5532 C CA . ILE A 1 690 ? 21.120 9.830 -32.621 1.00 94.56 690 ILE A CA 1
ATOM 5533 C C . ILE A 1 690 ? 21.639 11.270 -32.527 1.00 94.56 690 ILE A C 1
ATOM 5535 O O . ILE A 1 690 ? 22.444 11.718 -33.342 1.00 94.56 690 ILE A O 1
ATOM 5539 N N . VAL A 1 691 ? 21.183 12.002 -31.510 1.00 94.88 691 VAL A N 1
ATOM 5540 C CA . VAL A 1 691 ? 21.526 13.410 -31.257 1.00 94.88 691 VAL A CA 1
ATOM 5541 C C . VAL A 1 691 ? 22.307 13.518 -29.949 1.00 94.88 691 VAL A C 1
ATOM 5543 O O . VAL A 1 691 ? 21.834 13.093 -28.891 1.00 94.88 691 VAL A O 1
ATOM 5546 N N . MET A 1 692 ? 23.512 14.086 -29.980 1.00 91.19 692 MET A N 1
ATOM 5547 C CA . MET A 1 692 ? 24.426 14.018 -28.836 1.00 91.19 692 MET A CA 1
ATOM 5548 C C . MET A 1 692 ? 25.345 15.233 -28.668 1.00 91.19 692 MET A C 1
ATOM 5550 O O . MET A 1 692 ? 25.636 15.988 -29.589 1.00 91.19 692 MET A O 1
ATOM 5554 N N . CYS A 1 693 ? 25.814 15.407 -27.437 1.00 88.88 693 CYS A N 1
ATOM 5555 C CA . CYS A 1 693 ? 26.933 16.271 -27.067 1.00 88.88 693 CYS A CA 1
ATOM 5556 C C . CYS A 1 693 ? 27.745 15.558 -25.976 1.00 88.88 693 CYS A C 1
ATOM 5558 O O . CYS A 1 693 ? 27.228 14.604 -25.396 1.00 88.88 693 CYS A O 1
ATOM 5560 N N . ASN A 1 694 ? 28.939 16.048 -25.622 1.00 85.00 694 ASN A N 1
ATOM 5561 C CA . ASN A 1 694 ? 29.857 15.467 -24.621 1.00 85.00 694 ASN A CA 1
ATOM 5562 C C . ASN A 1 694 ? 29.185 14.661 -23.494 1.00 85.00 694 ASN A C 1
ATOM 5564 O O . ASN A 1 694 ? 29.503 13.499 -23.275 1.00 85.00 694 ASN A O 1
ATOM 5568 N N . LEU A 1 695 ? 28.218 15.267 -22.790 1.00 85.12 695 LEU A N 1
ATOM 5569 C CA . LEU A 1 695 ? 27.513 14.639 -21.663 1.00 85.12 695 LEU A CA 1
ATOM 5570 C C . LEU A 1 695 ? 26.015 14.390 -21.908 1.00 85.12 695 LEU A C 1
ATOM 5572 O O . LEU A 1 695 ? 25.328 13.975 -20.978 1.00 85.12 695 LEU A O 1
ATOM 5576 N N . GLY A 1 696 ? 25.468 14.719 -23.081 1.00 86.06 696 GLY A N 1
ATOM 5577 C CA . GLY A 1 696 ? 24.037 14.558 -23.394 1.00 86.06 696 GLY A CA 1
ATOM 5578 C C . GLY A 1 696 ? 23.087 15.387 -22.518 1.00 86.06 696 GLY A C 1
ATOM 5579 O O . GLY A 1 696 ? 21.897 15.084 -22.439 1.00 86.06 696 GLY A O 1
ATOM 5580 N N . ARG A 1 697 ? 23.617 16.409 -21.823 1.00 87.88 697 ARG A N 1
ATOM 5581 C CA . ARG A 1 697 ? 22.905 17.262 -20.849 1.00 87.88 697 ARG A CA 1
ATOM 5582 C C . ARG A 1 697 ? 22.252 18.459 -21.537 1.00 87.88 697 ARG A C 1
ATOM 5584 O O . ARG A 1 697 ? 21.137 18.356 -22.033 1.00 87.88 697 ARG A O 1
ATOM 5591 N N . HIS A 1 698 ? 22.956 19.593 -21.570 1.00 88.75 698 HIS A N 1
ATOM 5592 C CA . HIS A 1 698 ? 22.388 20.911 -21.872 1.00 88.75 698 HIS A CA 1
ATOM 5593 C C . HIS A 1 698 ? 21.993 21.083 -23.337 1.00 88.75 698 HIS A C 1
ATOM 5595 O O . HIS A 1 698 ? 20.825 21.324 -23.619 1.00 88.75 698 HIS A O 1
ATOM 5601 N N . ARG A 1 699 ? 22.944 20.923 -24.269 1.00 89.94 699 ARG A N 1
ATOM 5602 C CA . ARG A 1 699 ? 22.724 21.159 -25.710 1.00 89.94 699 ARG A CA 1
ATOM 5603 C C . ARG A 1 699 ? 21.7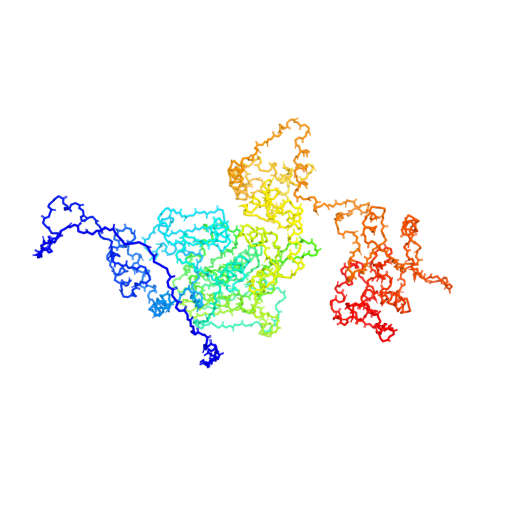08 20.166 -26.287 1.00 89.94 699 ARG A C 1
ATOM 5605 O O . ARG A 1 699 ? 20.668 20.582 -26.786 1.00 89.94 699 ARG A O 1
ATOM 5612 N N . THR A 1 700 ? 21.933 18.865 -26.080 1.00 92.50 700 THR A N 1
ATOM 5613 C CA . THR A 1 700 ? 20.978 17.800 -26.436 1.00 92.50 700 THR A CA 1
ATOM 5614 C C . THR A 1 700 ? 19.617 17.991 -25.764 1.00 92.50 700 THR A C 1
ATOM 5616 O O . THR A 1 700 ? 18.589 17.874 -26.418 1.00 92.50 700 THR A O 1
ATOM 5619 N N . GLY A 1 701 ? 19.586 18.331 -24.470 1.00 93.19 701 GLY A N 1
ATOM 5620 C CA . GLY A 1 701 ? 18.339 18.591 -23.747 1.00 93.19 701 GLY A CA 1
ATOM 5621 C C . GLY A 1 701 ? 17.567 19.807 -24.262 1.00 93.19 701 GLY A C 1
ATOM 5622 O O . GLY A 1 701 ? 16.344 19.778 -24.241 1.00 93.19 701 GLY A O 1
ATOM 5623 N N . THR A 1 702 ? 18.258 20.833 -24.766 1.00 93.69 702 THR A N 1
ATOM 5624 C CA . THR A 1 702 ? 17.627 22.028 -25.351 1.00 93.69 702 THR A CA 1
ATOM 5625 C C . THR A 1 702 ? 16.988 21.710 -26.698 1.00 93.69 702 THR A C 1
ATOM 5627 O O . THR A 1 702 ? 15.825 22.043 -26.894 1.00 93.69 702 THR A O 1
ATOM 5630 N N . ILE A 1 703 ? 17.683 20.985 -27.586 1.00 95.00 703 ILE A N 1
ATOM 5631 C CA . ILE A 1 703 ? 17.101 20.532 -28.864 1.00 95.00 703 ILE A CA 1
ATOM 5632 C C . ILE A 1 703 ? 15.912 19.595 -28.637 1.00 95.00 703 ILE A C 1
ATOM 5634 O O . ILE A 1 703 ? 14.875 19.783 -29.266 1.00 95.00 703 ILE A O 1
ATOM 5638 N N . VAL A 1 704 ? 16.011 18.646 -27.697 1.00 96.25 704 VAL A N 1
ATOM 5639 C CA . VAL A 1 704 ? 14.868 17.791 -27.332 1.00 96.25 704 VAL A CA 1
ATOM 5640 C C . VAL A 1 704 ? 13.715 18.628 -26.773 1.00 96.25 704 VAL A C 1
ATOM 5642 O O . VAL A 1 704 ? 12.579 18.424 -27.183 1.00 96.25 704 VAL A O 1
ATOM 5645 N N . GLY A 1 705 ? 13.979 19.619 -25.917 1.00 96.38 705 GLY A N 1
ATOM 5646 C CA . GLY A 1 705 ? 12.935 20.509 -25.403 1.00 96.38 705 GLY A CA 1
ATOM 5647 C C . GLY A 1 705 ? 12.231 21.324 -26.495 1.00 96.38 705 GLY A C 1
ATOM 5648 O O . GLY A 1 705 ? 11.005 21.423 -26.496 1.00 96.38 705 GLY A O 1
ATOM 5649 N N . CYS A 1 706 ? 12.984 21.836 -27.471 1.00 96.88 706 CYS A N 1
ATOM 5650 C CA . CYS A 1 706 ? 12.431 22.546 -28.628 1.00 96.88 706 CYS A CA 1
ATOM 5651 C C . CYS A 1 706 ? 11.642 21.601 -29.557 1.00 96.88 706 CYS A C 1
ATOM 5653 O O . CYS A 1 706 ? 10.579 21.978 -30.050 1.00 96.88 706 CYS A O 1
ATOM 5655 N N . LEU A 1 707 ? 12.086 20.346 -29.721 1.00 97.25 707 LEU A N 1
ATOM 5656 C CA . LEU A 1 707 ? 11.320 19.303 -30.412 1.00 97.25 707 LEU A CA 1
ATOM 5657 C C . LEU A 1 707 ? 9.993 19.014 -29.696 1.00 97.25 707 LEU A C 1
ATOM 5659 O O . LEU A 1 707 ? 8.949 18.990 -30.344 1.00 97.25 707 LEU A O 1
ATOM 5663 N N . ARG A 1 708 ? 9.998 18.860 -28.364 1.00 97.12 708 ARG A N 1
ATOM 5664 C CA . ARG A 1 708 ? 8.766 18.661 -27.582 1.00 97.12 708 ARG A CA 1
ATOM 5665 C C . ARG A 1 708 ? 7.806 19.847 -27.698 1.00 97.12 708 ARG A C 1
ATOM 5667 O O . ARG A 1 708 ? 6.593 19.647 -27.754 1.00 97.12 708 ARG A O 1
ATOM 5674 N N . LYS A 1 709 ? 8.330 21.076 -27.782 1.00 95.69 709 LYS A N 1
ATOM 5675 C CA . LYS A 1 709 ? 7.527 22.281 -28.041 1.00 95.69 709 LYS A CA 1
ATOM 5676 C C . LYS A 1 709 ? 6.874 22.231 -29.430 1.00 95.69 709 LYS A C 1
ATOM 5678 O O . LYS A 1 709 ? 5.680 22.500 -29.536 1.00 95.69 709 LYS A O 1
ATOM 5683 N N . LEU A 1 710 ? 7.600 21.788 -30.462 1.00 94.56 710 LEU A N 1
ATOM 5684 C CA . LEU A 1 710 ? 7.048 21.547 -31.804 1.00 94.56 710 LEU A CA 1
ATOM 5685 C C . LEU A 1 710 ? 5.976 20.433 -31.807 1.00 94.56 710 LEU A C 1
ATOM 5687 O O . LEU A 1 710 ? 4.945 20.572 -32.463 1.00 94.56 710 LEU A O 1
ATOM 5691 N N . GLN A 1 711 ? 6.165 19.380 -31.002 1.00 94.88 711 GLN A N 1
ATOM 5692 C CA . GLN A 1 711 ? 5.167 18.332 -30.718 1.00 94.88 711 GLN A CA 1
ATOM 5693 C C . GLN A 1 711 ? 4.013 18.795 -29.799 1.00 94.88 711 GLN A C 1
ATOM 5695 O O . GLN A 1 711 ? 3.157 17.990 -29.433 1.00 94.88 711 GLN A O 1
ATOM 5700 N N . LYS A 1 712 ? 3.962 20.079 -29.413 1.00 94.31 712 LYS A N 1
ATOM 5701 C CA . LYS A 1 712 ? 2.911 20.691 -28.574 1.00 94.31 712 LYS A CA 1
ATOM 5702 C C . LYS A 1 712 ? 2.771 20.087 -27.169 1.00 94.31 712 LYS A C 1
ATOM 5704 O O . LYS A 1 712 ? 1.682 20.097 -26.592 1.00 94.31 712 LYS A O 1
ATOM 5709 N N . TRP A 1 713 ? 3.864 19.588 -26.593 1.00 96.06 713 TRP A N 1
ATOM 5710 C CA . TRP A 1 713 ? 3.893 19.196 -25.181 1.00 96.06 713 TRP A CA 1
ATOM 5711 C C . TRP A 1 713 ? 3.721 20.421 -24.267 1.00 96.06 713 TRP A C 1
ATOM 5713 O O . TRP A 1 713 ? 4.053 21.550 -24.630 1.00 96.06 713 TRP A O 1
ATOM 5723 N N . ASN A 1 714 ? 3.223 20.203 -23.048 1.00 94.25 714 ASN A N 1
ATOM 5724 C CA . ASN A 1 714 ? 3.125 21.266 -22.047 1.00 94.25 714 ASN A CA 1
ATOM 5725 C C . ASN A 1 714 ? 4.513 21.586 -21.450 1.00 94.25 714 ASN A C 1
ATOM 5727 O O . ASN A 1 714 ? 5.318 20.679 -21.233 1.00 94.25 714 ASN A O 1
ATOM 5731 N N . LEU A 1 715 ? 4.778 22.861 -21.137 1.00 91.81 715 LEU A N 1
ATOM 5732 C CA . LEU A 1 715 ? 6.093 23.318 -20.659 1.00 91.81 715 LEU A CA 1
ATOM 5733 C C . LEU A 1 715 ? 6.578 22.596 -19.390 1.00 91.81 715 LEU A C 1
ATOM 5735 O O . LEU A 1 715 ? 7.773 22.342 -19.270 1.00 91.81 715 LEU A O 1
ATOM 5739 N N . THR A 1 716 ? 5.682 22.205 -18.477 1.00 89.81 716 THR A N 1
ATOM 5740 C CA . THR A 1 716 ? 6.058 21.457 -17.265 1.00 89.81 716 THR A CA 1
ATOM 5741 C C . THR A 1 716 ? 6.708 20.122 -17.621 1.00 89.81 716 THR A C 1
ATOM 5743 O O . THR A 1 716 ? 7.830 19.865 -17.191 1.00 89.81 716 THR A O 1
ATOM 5746 N N . SER A 1 717 ? 6.070 19.313 -18.472 1.00 85.81 717 SER A N 1
ATOM 5747 C CA . SER A 1 717 ? 6.625 18.029 -18.926 1.00 85.81 717 SER A CA 1
ATOM 5748 C C . SER A 1 717 ? 7.903 18.198 -19.759 1.00 85.81 717 SER A C 1
ATOM 5750 O O . SER A 1 717 ? 8.811 17.372 -19.663 1.00 85.81 717 SER A O 1
ATOM 5752 N N . ILE A 1 718 ? 8.015 19.286 -20.532 1.00 94.44 718 ILE A N 1
ATOM 5753 C CA . ILE A 1 718 ? 9.240 19.623 -21.275 1.00 94.44 718 ILE A CA 1
ATOM 5754 C C . ILE A 1 718 ? 10.401 19.914 -20.311 1.00 94.44 718 ILE A C 1
ATOM 5756 O O . ILE A 1 718 ? 11.500 19.373 -20.468 1.00 94.44 718 ILE A O 1
ATOM 5760 N N . PHE A 1 719 ? 10.168 20.738 -19.286 1.00 93.81 719 PHE A N 1
ATOM 5761 C CA . PHE A 1 719 ? 11.183 21.045 -18.281 1.00 93.81 719 PHE A CA 1
ATOM 5762 C C . PHE A 1 719 ? 11.507 19.836 -17.403 1.00 93.81 719 PHE A C 1
ATOM 5764 O O . PHE A 1 719 ? 12.666 19.656 -17.045 1.00 93.81 719 PHE A O 1
ATOM 5771 N N . GLU A 1 720 ? 10.546 18.969 -17.088 1.00 86.81 720 GLU A N 1
ATOM 5772 C CA . GLU A 1 720 ? 10.807 17.701 -16.395 1.00 86.81 720 GLU A CA 1
ATOM 5773 C C . GLU A 1 720 ? 11.731 16.780 -17.207 1.00 86.81 720 GLU A C 1
ATOM 5775 O O . GLU A 1 720 ? 12.702 16.257 -16.653 1.00 86.81 720 GLU A O 1
ATOM 5780 N N . GLU A 1 721 ? 11.507 16.630 -18.519 1.00 88.75 721 GLU A N 1
ATOM 5781 C CA . GLU A 1 721 ? 12.409 15.862 -19.388 1.00 88.75 721 GLU A CA 1
ATOM 5782 C C . GLU A 1 721 ? 13.802 16.510 -19.467 1.00 88.75 721 GLU A C 1
ATOM 5784 O O . GLU A 1 721 ? 14.814 15.823 -19.296 1.00 88.75 721 GLU A O 1
ATOM 5789 N N . TYR A 1 722 ? 13.885 17.832 -19.639 1.00 92.25 722 TYR A N 1
ATOM 5790 C CA . TYR A 1 722 ? 15.162 18.552 -19.622 1.00 92.25 722 TYR A CA 1
ATOM 5791 C C . TYR A 1 722 ? 15.920 18.360 -18.293 1.00 92.25 722 TYR A C 1
ATOM 5793 O O . TYR A 1 722 ? 17.096 17.972 -18.293 1.00 92.25 722 TYR A O 1
ATOM 5801 N N . ARG A 1 723 ? 15.243 18.572 -17.157 1.00 89.81 723 ARG A N 1
ATOM 5802 C CA . ARG A 1 723 ? 15.811 18.452 -15.804 1.00 89.81 723 ARG A CA 1
ATOM 5803 C C . ARG A 1 723 ? 16.286 17.037 -15.511 1.00 89.81 723 ARG A C 1
ATOM 5805 O O . ARG A 1 723 ? 17.377 16.881 -14.962 1.00 89.81 723 ARG A O 1
ATOM 5812 N N . ARG A 1 724 ? 15.535 16.017 -15.942 1.00 77.69 724 ARG A N 1
ATOM 5813 C CA . ARG A 1 724 ? 15.902 14.599 -15.805 1.00 77.69 724 ARG A CA 1
ATOM 5814 C C . ARG A 1 724 ? 17.287 14.304 -16.387 1.00 77.69 724 ARG A C 1
ATOM 5816 O O . ARG A 1 724 ? 18.107 13.707 -15.699 1.00 77.69 724 ARG A O 1
ATOM 5823 N N . TYR A 1 725 ? 17.563 14.747 -17.616 1.00 82.69 725 TYR A N 1
ATOM 5824 C CA . TYR A 1 725 ? 18.852 14.492 -18.276 1.00 82.69 725 TYR A CA 1
ATOM 5825 C C . TYR A 1 725 ? 19.956 15.490 -17.880 1.00 82.69 725 TYR A C 1
ATOM 5827 O O . TYR A 1 725 ? 21.140 15.155 -17.930 1.00 82.69 725 TYR A O 1
ATOM 5835 N N . ALA A 1 726 ? 19.623 16.716 -17.466 1.00 83.81 726 ALA A N 1
ATOM 5836 C CA . ALA A 1 726 ? 20.613 17.656 -16.927 1.00 83.81 726 ALA A CA 1
ATOM 5837 C C . ALA A 1 726 ? 21.090 17.266 -15.507 1.00 83.81 726 ALA A C 1
ATOM 5839 O O . ALA A 1 726 ? 22.253 17.514 -15.145 1.00 83.81 726 ALA A O 1
ATOM 5840 N N . GLY A 1 727 ? 20.217 16.622 -14.724 1.00 82.38 727 GLY A N 1
ATOM 5841 C CA . GLY A 1 727 ? 20.469 16.158 -13.361 1.00 82.38 727 GLY A CA 1
ATOM 5842 C C . GLY A 1 727 ? 20.829 17.317 -12.418 1.00 82.38 727 GLY A C 1
ATOM 5843 O O . GLY A 1 727 ? 20.267 18.403 -12.540 1.00 82.38 727 GLY A O 1
ATOM 5844 N N . PRO A 1 728 ? 21.828 17.177 -11.525 1.00 73.62 728 PRO A N 1
ATOM 5845 C CA . PRO A 1 728 ? 22.233 18.260 -10.620 1.00 73.62 728 PRO A CA 1
ATOM 5846 C C . PRO A 1 728 ? 22.896 19.456 -11.333 1.00 73.62 728 PRO A C 1
ATOM 5848 O O . PRO A 1 728 ? 23.309 20.406 -10.678 1.00 73.62 728 PRO A O 1
ATOM 5851 N N . LYS A 1 729 ? 23.042 19.417 -12.667 1.00 79.50 729 LYS A N 1
ATOM 5852 C CA . LYS A 1 729 ? 23.618 20.499 -13.479 1.00 79.50 729 LYS A CA 1
ATOM 5853 C C . LYS A 1 729 ? 22.557 21.275 -14.274 1.00 79.50 729 LYS A C 1
ATOM 5855 O O . LYS A 1 729 ? 22.913 21.860 -15.292 1.00 79.50 729 LYS A O 1
ATOM 5860 N N . VAL A 1 730 ? 21.281 21.265 -13.876 1.00 86.75 730 VAL A N 1
ATOM 5861 C CA . VAL A 1 730 ? 20.223 22.090 -14.500 1.00 86.75 730 VAL A CA 1
ATOM 5862 C C . VAL A 1 730 ? 20.660 23.553 -14.634 1.00 86.75 730 VAL A C 1
ATOM 5864 O O . VAL A 1 730 ? 21.303 24.114 -13.748 1.00 86.75 730 VAL A O 1
ATOM 5867 N N . ARG A 1 731 ? 20.311 24.166 -15.768 1.00 85.88 731 ARG A N 1
ATOM 5868 C CA . ARG A 1 731 ? 20.565 25.578 -16.077 1.00 85.88 731 ARG A CA 1
ATOM 5869 C C . ARG A 1 731 ? 19.252 26.255 -16.456 1.00 85.88 731 ARG A C 1
ATOM 5871 O O . ARG A 1 731 ? 18.641 25.848 -17.440 1.00 85.88 731 ARG A O 1
ATOM 5878 N N . VAL A 1 732 ? 18.880 27.304 -15.722 1.00 86.00 732 VAL A N 1
ATOM 5879 C CA . VAL A 1 732 ? 17.656 28.099 -15.956 1.00 86.00 732 VAL A CA 1
ATOM 5880 C C . VAL A 1 732 ? 17.655 28.748 -17.345 1.00 86.00 732 VAL A C 1
ATOM 5882 O O . VAL A 1 732 ? 16.629 28.750 -18.008 1.00 86.00 732 VAL A O 1
ATOM 5885 N N . LEU A 1 733 ? 18.815 29.207 -17.834 1.00 85.12 733 LEU A N 1
ATOM 5886 C CA . LEU A 1 733 ? 18.951 29.814 -19.168 1.00 85.12 733 LEU A CA 1
ATOM 5887 C C . LEU A 1 733 ? 18.493 28.886 -20.307 1.00 85.12 733 LEU A C 1
ATOM 5889 O O . LEU A 1 733 ? 17.935 29.352 -21.292 1.00 85.12 733 LEU A O 1
ATOM 5893 N N . ASN A 1 734 ? 18.702 27.573 -20.179 1.00 88.31 734 ASN A N 1
ATOM 5894 C CA . ASN A 1 734 ? 18.237 26.604 -21.172 1.00 88.31 734 ASN A CA 1
ATOM 5895 C C . ASN A 1 734 ? 16.720 26.373 -21.086 1.00 88.31 734 ASN A C 1
ATOM 5897 O O . ASN A 1 734 ? 16.094 26.150 -22.113 1.00 88.31 734 ASN A O 1
ATOM 5901 N N . GLU A 1 735 ? 16.125 26.446 -19.892 1.00 92.38 735 GLU A N 1
ATOM 5902 C CA . GLU A 1 735 ? 14.665 26.367 -19.723 1.00 92.38 735 GLU A CA 1
ATOM 5903 C C . GLU A 1 735 ? 13.993 27.610 -20.315 1.00 92.38 735 GLU A C 1
ATOM 5905 O O . GLU A 1 735 ? 13.077 27.475 -21.118 1.00 92.38 735 GLU A O 1
ATOM 5910 N N . GLN A 1 736 ? 14.532 28.800 -20.030 1.00 90.31 736 GLN A N 1
ATOM 5911 C CA . GLN A 1 736 ? 14.106 30.064 -20.643 1.00 90.31 736 GLN A CA 1
ATOM 5912 C C . GLN A 1 736 ? 14.257 30.048 -22.170 1.00 90.31 736 GLN A C 1
ATOM 5914 O O . GLN A 1 736 ? 13.369 30.515 -22.875 1.00 90.31 736 GLN A O 1
ATOM 5919 N N . PHE A 1 737 ? 15.346 29.477 -22.698 1.00 93.25 737 PHE A N 1
ATOM 5920 C CA . PHE A 1 737 ? 15.506 29.306 -24.143 1.00 93.25 737 PHE A CA 1
ATOM 5921 C C . PHE A 1 737 ? 14.399 28.416 -24.726 1.00 93.25 737 PHE A C 1
ATOM 5923 O O . PHE A 1 737 ? 13.749 28.814 -25.684 1.00 93.25 737 PHE A O 1
ATOM 5930 N N . ILE A 1 738 ? 14.139 27.242 -24.138 1.00 95.12 738 ILE A N 1
ATOM 5931 C CA . ILE A 1 738 ? 13.072 26.335 -24.601 1.00 95.12 738 ILE A CA 1
ATOM 5932 C C . ILE A 1 738 ? 11.692 27.014 -24.512 1.00 95.12 738 ILE A C 1
ATOM 5934 O O . ILE A 1 738 ? 10.867 26.864 -25.413 1.00 95.12 738 ILE A O 1
ATOM 5938 N N . GLU A 1 739 ? 11.441 27.779 -23.446 1.00 94.69 739 GLU A N 1
ATOM 5939 C CA . GLU A 1 739 ? 10.206 28.543 -23.256 1.00 94.69 739 GLU A CA 1
ATOM 5940 C C . GLU A 1 739 ? 9.987 29.563 -24.377 1.00 94.69 739 GLU A C 1
ATOM 5942 O O . GLU A 1 739 ? 8.895 29.626 -24.946 1.00 94.69 739 GLU A O 1
ATOM 5947 N N . LEU A 1 740 ? 11.032 30.314 -24.731 1.00 93.31 740 LEU A N 1
ATOM 5948 C CA . LEU A 1 740 ? 10.971 31.429 -25.677 1.00 93.31 740 LEU A CA 1
ATOM 5949 C C . LEU A 1 740 ? 11.161 31.021 -27.148 1.00 93.31 740 LEU A C 1
ATOM 5951 O O . LEU A 1 740 ? 10.658 31.731 -28.010 1.00 93.31 740 LEU A O 1
ATOM 5955 N N . PHE A 1 741 ? 11.811 29.887 -27.437 1.00 94.81 741 PHE A N 1
ATOM 5956 C CA . PHE A 1 741 ? 12.152 29.427 -28.794 1.00 94.81 741 PHE A CA 1
ATOM 5957 C C . PHE A 1 741 ? 10.943 29.418 -29.740 1.00 94.81 741 PHE A C 1
ATOM 5959 O O . PHE A 1 741 ? 9.970 28.700 -29.485 1.00 94.81 741 PHE A O 1
ATOM 5966 N N . ASP A 1 742 ? 10.992 30.184 -30.827 1.00 93.69 742 ASP A N 1
ATOM 5967 C CA . ASP A 1 742 ? 9.887 30.252 -31.781 1.00 93.69 742 ASP A CA 1
ATOM 5968 C C . ASP A 1 742 ? 9.855 29.006 -32.684 1.00 93.69 742 ASP A C 1
ATOM 5970 O O . ASP A 1 742 ? 10.784 28.714 -33.438 1.00 93.69 742 ASP A O 1
ATOM 5974 N N . THR A 1 743 ? 8.761 28.247 -32.605 1.00 93.19 743 THR A N 1
ATOM 5975 C CA . THR A 1 743 ? 8.565 27.038 -33.413 1.00 93.19 743 THR A CA 1
ATOM 5976 C C . THR A 1 743 ? 8.281 27.334 -34.881 1.00 93.19 743 THR A C 1
ATOM 5978 O O . THR A 1 743 ? 8.522 26.456 -35.711 1.00 93.19 743 THR A O 1
ATOM 5981 N N . ASP A 1 744 ? 7.813 28.537 -35.224 1.00 92.44 744 ASP A N 1
ATOM 5982 C CA . ASP A 1 744 ? 7.463 28.900 -36.606 1.00 92.44 744 ASP A CA 1
ATOM 5983 C C . ASP A 1 744 ? 8.712 29.070 -37.497 1.00 92.44 744 ASP A C 1
ATOM 5985 O O . ASP A 1 744 ? 8.627 29.007 -38.727 1.00 92.44 744 ASP A O 1
ATOM 5989 N N . LEU A 1 745 ? 9.897 29.173 -36.882 1.00 90.75 745 LEU A N 1
ATOM 5990 C CA . LEU A 1 745 ? 11.205 29.119 -37.544 1.00 90.75 745 LEU A CA 1
ATOM 5991 C C . LEU A 1 745 ? 11.528 27.727 -38.120 1.00 90.75 745 LEU A C 1
ATOM 5993 O O . LEU A 1 745 ? 12.362 27.594 -39.020 1.00 90.75 745 LEU A O 1
ATOM 5997 N N . VAL A 1 746 ? 10.885 26.669 -37.613 1.00 92.19 746 VAL A N 1
ATOM 5998 C CA . VAL A 1 746 ? 11.177 25.281 -37.987 1.00 92.19 746 VAL A CA 1
ATOM 5999 C C . VAL A 1 746 ? 10.297 24.854 -39.159 1.00 92.19 746 VAL A C 1
ATOM 6001 O O . VAL A 1 746 ? 9.118 24.527 -39.012 1.00 92.19 746 VAL A O 1
ATOM 6004 N N . ARG A 1 747 ? 10.886 24.785 -40.356 1.00 89.75 747 ARG A N 1
ATOM 6005 C CA . ARG A 1 747 ? 10.172 24.340 -41.560 1.00 89.75 747 ARG A CA 1
ATOM 6006 C C . ARG A 1 747 ? 9.878 22.834 -41.523 1.00 89.75 747 ARG A C 1
ATOM 6008 O O . ARG A 1 747 ? 10.691 22.022 -41.961 1.00 89.75 747 ARG A O 1
ATOM 6015 N N . VAL A 1 748 ? 8.678 22.469 -41.078 1.00 89.50 748 VAL A N 1
ATOM 6016 C CA . VAL A 1 748 ? 8.200 21.076 -41.077 1.00 89.50 748 VAL A CA 1
ATOM 6017 C C . VAL A 1 748 ? 8.049 20.547 -42.520 1.00 89.50 748 VAL A C 1
ATOM 6019 O O . VAL A 1 748 ? 7.338 21.159 -43.323 1.00 89.50 748 VA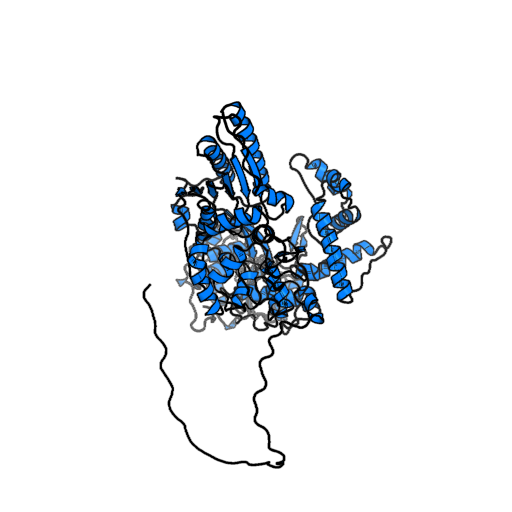L A O 1
ATOM 6022 N N . PRO A 1 749 ? 8.693 19.421 -42.891 1.00 87.38 749 PRO A N 1
ATOM 6023 C CA . PRO A 1 749 ? 8.575 18.846 -44.228 1.00 87.38 749 PRO A CA 1
ATOM 6024 C C . PRO A 1 749 ? 7.238 18.118 -44.436 1.00 87.38 749 PRO A C 1
ATOM 6026 O O . PRO A 1 749 ? 6.586 17.672 -43.494 1.00 87.38 749 PRO A O 1
ATOM 6029 N N . VAL A 1 750 ? 6.841 17.952 -45.703 1.00 84.00 750 VAL A N 1
ATOM 6030 C CA . VAL A 1 750 ? 5.619 17.208 -46.075 1.00 84.00 750 VAL A CA 1
ATOM 6031 C C . VAL A 1 750 ? 5.741 15.729 -45.691 1.00 84.00 750 VAL A C 1
ATOM 6033 O O . VAL A 1 750 ? 4.809 15.156 -45.135 1.00 84.00 750 VAL A O 1
ATOM 6036 N N . ASN A 1 751 ? 6.908 15.131 -45.947 1.00 86.00 751 ASN A N 1
ATOM 6037 C CA . ASN A 1 751 ? 7.263 13.785 -45.504 1.00 86.00 751 ASN A CA 1
ATOM 6038 C C . ASN A 1 751 ? 8.017 13.875 -44.167 1.00 86.00 751 ASN A C 1
ATOM 6040 O O . ASN A 1 751 ? 9.246 13.861 -44.150 1.00 86.00 751 ASN A O 1
ATOM 6044 N N . ARG A 1 752 ? 7.277 14.058 -43.071 1.00 85.00 752 ARG A N 1
ATOM 6045 C CA . ARG A 1 752 ? 7.799 14.122 -41.693 1.00 85.00 752 ARG A CA 1
ATOM 6046 C C . ARG A 1 752 ? 7.645 12.772 -40.967 1.00 85.00 752 ARG A C 1
ATOM 6048 O O . ARG A 1 752 ? 6.848 11.948 -41.421 1.00 85.00 752 ARG A O 1
ATOM 6055 N N . PRO A 1 753 ? 8.361 12.530 -39.852 1.00 88.44 753 PRO A N 1
ATOM 6056 C CA . PRO A 1 753 ? 8.156 11.345 -39.019 1.00 88.44 753 PRO A CA 1
ATOM 6057 C C . PRO A 1 753 ? 6.699 11.212 -38.547 1.00 88.44 753 PRO A C 1
ATOM 6059 O O . PRO A 1 753 ? 6.038 12.213 -38.284 1.00 88.44 753 PRO A O 1
ATOM 6062 N N . LYS A 1 754 ? 6.195 9.976 -38.418 1.00 85.25 754 LYS A N 1
ATOM 6063 C CA . LYS A 1 754 ? 4.778 9.699 -38.084 1.00 85.25 754 LYS A CA 1
ATOM 6064 C C . LYS A 1 754 ? 4.342 10.198 -36.703 1.00 85.25 754 LYS A C 1
ATOM 6066 O O . LYS A 1 754 ? 3.150 10.369 -36.477 1.00 85.25 754 LYS A O 1
ATOM 6071 N N . TRP A 1 755 ? 5.291 10.381 -35.792 1.00 88.44 755 TRP A N 1
ATOM 6072 C CA . TRP A 1 755 ? 5.068 10.830 -34.418 1.00 88.44 755 TRP A CA 1
ATOM 6073 C C . TRP A 1 755 ? 4.926 12.361 -34.276 1.00 88.44 755 TRP A C 1
ATOM 6075 O O . TRP A 1 755 ? 4.813 12.854 -33.152 1.00 88.44 755 TRP A O 1
ATOM 6085 N N . LEU A 1 756 ? 4.942 13.115 -35.392 1.00 84.00 756 LEU A N 1
ATOM 6086 C CA . LEU A 1 756 ? 4.758 14.575 -35.452 1.00 84.00 756 LEU A CA 1
ATOM 6087 C C . LEU A 1 756 ? 3.490 14.999 -36.220 1.00 84.00 756 LEU A C 1
ATOM 6089 O O . LEU A 1 756 ? 2.735 15.829 -35.676 1.00 84.00 756 LEU A O 1
#

Foldseek 3Di:
DDDDDDDDDDDDDDDDDDDDDDDDDDDDDDDDDDDDDDDDDDDPPPDPVCPVVPPDDQLCHPPDPLGDAPVSVVCQLVDQAQRLPRHGADPLLVVLVVVVCPDPVVVCVRVVSVCVSVDPDDADADQDPFDPCPLVVVCSNSVHDELACGYEDEVLDGSHDPRHPHYHYDLLVQLLCCLVVVVPVVDPDDDPAPLLQLEPSSLVVCLVPDDDDYDYAFDAAEAEDPAADPDLLVVQLVVQVCCQVDPAFFAEEEADADDVSLVVSLVVSVVVVVVVVVVDQTFAEAEAEEEPPDDPVSNCCLQDDFDAGPDPPTGGGYYYYYYHCVCLGRDAHPRHAEYEAQQWYFAWAADLVLRDIDTDIDGAALVSVVSRSSSHRDVHYHYYYYSHHPCCNVPVHHHGDPNNQQGHQCLLVLLSCLSSVNQCLVPSRRPDRYDPSSVVSSLVLCCLLVQAPPVGHGDPLSNQLNSDPDRSLCSSVVVFDDDWAAADPVCNVQLVVLLVVQDDPVDVVSSVVSCLVVDDQVVQVNRRTHNPRSVVRVSVVVVVVVSCVVVVHDDDADDPPDPCRVVVSVVSNCSSCVQVDWDQDPVGDTHRPPPQWLWDALDVLEIETAQDDPVCLVVVVVSLFQEEEEAALDDHDVVVVVSCVVSVHHYHYLNDDDDDPDDDSPDADDLVSLLVVVVLQFDPVRGSYYYYYNRSAQRVLLSSLLVVVLLVHDLVVSVVSNCVSNPPNDDVVSSVCSVPRDNVSHDRDPPTDPSD

Organism: NCBI:txid60492

Nearest PDB structures (foldseek):
  6sh6-assembly1_A  TM=9.155E-01  e=1.007E-63  Homo sapiens
  5xdr-assembly1_A  TM=9.449E-01  e=9.139E-61  Homo sapiens
  6qid-assembly1_A  TM=7.536E-01  e=5.162E-63  Thermochaetoides thermophila DSM 1495
  5ltk-assembly1_A  TM=7.473E-01  e=9.400E-63  Thermochaetoides thermophila DSM 1495
  6qie-assembly1_A  TM=7.659E-01  e=5.019E-61  Thermochaetoides thermophila DSM 1495

Sequence (756 aa):
MEVVDKNKKRNAENYEDSTDKRSNESGLLKSNQEHSSKRQRVEVTDNPYLAHRQLNKSPLDGWFPGRTTAEQARIAEDGEINPFTNKPFSKRYRELLKARRTLPVHAQRKEFLDLVHENQFVVFVGETVAAMSVAQRVADEMDVKLGEEVGYNIRFEDCSGPKTMLKYLTDGMLLREAMNDPNLEKYSAIILDEAHERTLATDILMGLMKQTVPGRTFPVEIYYTPEAERDYLEAAIRTVMQIHEYEPPGDILLFLTGEEEIENACLKIRTENEELMKRSDLGTLKVLPLYSSLPPQQQQRIFEDAPPPRTKDGKPGRKVIVSTNIAETSLTIDGIVYVVDPGFSKQKVYNPRIRVESLLVSPISKASAQQRAGRAGRTRAGKCFRLYTEKAFLKELQEQTYPEILRSNLGSVVLQLKKLGIDDLVHFDFMDPPAPETLMRALELLNYLGALDDDGNLTGDGILMAEFPLDPQLAKMLIEMPNIFVRPNESKKQAEDAKGKFAHTDGDHLTLLNVYHAYKTKWCYNNYLSARSLKSADNVRQQLKRIMERCDQDLVSTPFEDRSYYTNIRQALTAGFFMQVAHLEKSGHYLTCKDNQNYGMIEEDLYRSGQPNELNFPFLEKLGLKTVVWLASEEPNQRFLDFIDDQEIKFHNLGIVGVMSSVSAWDPITEEVVVEALGHILNPHNYPMIVMCNLGRHRTGTIVGCLRKLQKWNLTSIFEEYRRYAGPKVRVLNEQFIELFDTDLVRVPVNRPKWL